Protein AF-0000000084345925 (afdb_homodimer)

Organism: NCBI:txid1533

Solvent-accessible surface area (backbone atoms only — not comparable to full-atom values): 47595 Å² total; per-residue (Å²): 129,67,92,43,64,85,41,63,50,44,58,33,37,46,43,33,51,55,52,38,52,40,33,22,32,58,88,43,40,63,64,46,37,49,48,54,50,50,56,28,55,77,68,72,33,53,67,47,71,50,97,66,48,25,37,38,38,42,41,78,38,32,94,91,15,77,83,16,65,30,32,25,40,30,24,30,62,20,22,59,84,34,60,44,93,83,50,84,80,45,63,86,69,42,50,63,51,69,45,76,59,90,59,28,41,31,22,67,46,17,32,44,36,56,64,18,33,47,29,48,11,49,43,52,32,59,72,70,46,90,77,71,58,29,24,24,35,33,35,38,36,28,24,24,56,86,73,77,30,50,19,56,69,66,54,74,62,82,84,61,74,47,42,33,34,45,33,31,74,32,48,41,58,58,40,35,32,50,29,20,10,12,36,32,37,37,35,40,38,32,69,54,48,74,40,77,43,57,71,42,26,35,32,39,32,33,34,53,34,75,37,44,48,40,52,81,41,35,84,63,65,48,57,38,16,41,44,52,45,11,48,51,50,47,58,42,56,78,77,46,75,64,27,34,58,41,46,40,18,38,87,39,50,60,28,36,7,32,35,20,40,34,32,33,27,29,51,72,86,47,50,65,57,50,53,51,49,48,52,55,51,37,54,46,49,35,65,76,26,45,84,59,20,61,57,46,40,67,47,79,41,84,39,75,73,55,72,51,21,33,33,62,68,53,31,52,31,50,32,46,44,37,48,55,56,80,61,36,63,74,42,65,36,89,86,44,87,90,38,68,28,25,34,30,32,63,2,29,36,40,58,54,88,64,28,36,41,35,33,29,31,36,33,10,31,40,71,66,57,38,49,50,53,49,48,41,54,40,51,52,28,47,66,52,69,29,43,66,48,76,43,81,66,48,49,31,22,54,72,60,95,79,46,70,60,54,52,49,48,42,52,49,43,23,71,74,67,73,45,76,53,45,81,46,63,41,49,42,76,47,68,58,7,46,48,37,71,76,36,73,80,40,46,61,39,26,29,31,32,34,46,43,54,72,82,26,34,68,9,31,36,34,42,66,37,46,33,52,44,46,52,46,52,52,51,46,34,55,65,48,97,132,67,91,44,63,84,42,62,49,44,60,33,36,46,42,33,51,55,52,37,51,40,32,22,31,57,88,42,39,63,63,47,38,49,49,54,50,48,56,27,54,77,68,72,33,54,65,48,70,51,96,66,48,24,37,39,38,42,42,78,38,33,94,90,16,77,82,16,66,28,32,24,41,31,24,30,60,20,22,58,85,34,60,42,93,82,52,83,79,44,63,85,71,42,50,62,50,71,45,75,59,91,58,28,41,31,20,66,46,17,32,44,37,55,66,19,32,46,28,48,12,49,44,50,34,58,69,70,48,90,77,71,58,28,23,24,35,33,34,37,36,28,25,23,56,87,72,79,30,49,19,55,69,67,54,75,62,81,83,59,74,48,41,32,35,44,32,30,73,33,48,40,56,55,39,34,32,48,30,18,9,12,36,32,35,37,35,40,38,31,68,56,49,77,40,76,42,57,71,41,26,36,32,40,32,32,33,53,33,75,35,45,48,39,52,82,41,34,85,63,65,47,58,36,16,42,45,52,44,11,48,51,49,46,58,42,56,78,76,47,75,65,27,34,57,40,47,39,18,36,88,37,48,61,29,36,6,30,34,20,39,34,34,34,26,27,52,72,85,48,51,65,57,50,53,50,48,47,52,54,51,36,53,46,48,34,64,76,26,45,83,56,20,61,58,48,42,65,47,79,42,82,39,74,72,54,71,50,20,33,32,62,65,55,31,52,31,50,33,46,44,37,49,56,55,81,61,35,62,74,41,65,36,87,87,42,87,90,38,67,29,26,34,30,31,63,1,28,34,42,58,54,89,64,29,36,42,34,33,28,30,35,33,10,30,41,71,66,59,38,50,51,52,50,49,44,54,40,51,52,27,46,65,53,69,28,44,67,46,78,43,81,66,47,48,32,22,55,71,60,95,78,45,69,62,56,54,49,49,42,52,50,41,23,70,75,67,73,46,75,53,44,81,46,63,41,50,41,74,48,68,58,6,46,48,37,70,75,37,72,81,39,46,61,39,26,30,30,33,35,46,43,55,71,81,28,35,69,10,31,37,32,40,65,38,46,31,50,45,47,53,46,51,51,51,46,34,55,65,48,98

pLDDT: mean 96.61, std 3.12, range [60.91, 98.88]

Nearest PDB structures (foldseek):
  3mru-assembly2_B  TM=9.429E-01  e=5.116E-59  Vibrio alginolyticus
  2qyv-assembly1_B  TM=8.633E-01  e=3.329E-58  Histophilus somni 129PT
  3gb0-assembly1_A-2  TM=7.345E-01  e=1.749E-26  Bacillus cereus ATCC 10987
  4ewt-assembly1_D  TM=5.404E-01  e=4.178E-14  Staphylococcus aureus subsp. aureus COL
  4mmo-assembly1_B  TM=5.677E-01  e=1.294E-11  Saccharolobus solfataricus P2

Radius of gyration: 33.14 Å; Cα contacts (8 Å, |Δi|>4): 2426; chains: 2; bounding box: 76×97×84 Å

Foldseek 3Di:
DQQCCPFPPNQLVVQLLVLLQAQAAFVQNQRVLVVVVVLQVVVVWDWDQDPQSKIKTKDAFDPPQNPFFEEEQEAASHAFWAFAPPDPDDSNHGRFDWDDDVQWIATFRIFSVVQPSSSVSLVSSVRPDPPFGFHIYMYIYFGRQVPQSVRLLPDDCVVPRGQAYEAARDAAFLEKAQKEKWKWKKKWKAWFDKDFADAFKKKKKKAQWPKDFCFACLVVVTDARLLLVLVLLVLVVVPFDKFWAWKKWADDQRIRTRMIMTMIHGHPVCLVVSVVSQVVSQVVVCVVCVPRGNRIHMDMDTDDGDGMTTDPLSRVLSSCLSNPQAAGQPDADPVAPPHRAWGKHQHIWGDDNTIIMTIMMIIGRDPVVSVVSVVSNQVSSVVSRIGMDIDSTFFISHRDPDAPLVVLLQVLLCVLPVDGGHYDHGRHDDSNRSVCVNVVSHRYMYHHFNWPPGSHSGIMGRSVRSNSVSVSVSSSSVVRD/DQQCCPFPPNQLVVQLLVLLQDQAAFVQNQRVLVVVVVLQVVVVWDWDQDPQSKIKTKDAFDPPQNPFFEEEQEAASHAFWAFAPPDPDDSNHGRFDWDDDVQWIATFRIFSVVQPSSSVSLVSSVRVDPPFGFHIYMYIYFGRQVPQSVRLLPDDCVVPRGQAYEAARDAAFLEKAQKEKWKWKKKWKFWFDKDFADAFKKKKKKAQWPKDFCFACLVVVTDARLLLVLVLLVLVVVPFDKFWAWKKWADDQRIRTRMIMTMIHGHPVCLVVSVVSQVVSQVVCCVVCVPRGNRIHMDMDTDDGDGMTTDPLLRVLSSCCSNPQDAGQDDADPVAPPHRAWGKHQHIWGDDNTIIMTIMMIIGLDPVVSVVSVVSNQVSSVVSRIHMDIDSTFFISHRDPDAPLVVLLQVLLCVLPVDGGHYDHGRHDDSNRSVCVNVVSHRYMYHHFNWPPGSHSGIMGRSVRSNSVSVSVSSSSVVRD

InterPro domains:
  IPR001160 Peptidase M20C, Xaa-His dipeptidase [PIRSF016599] (4-481)
  IPR001160 Peptidase M20C, Xaa-His dipeptidase [PR00934] (80-99)
  IPR001160 Peptidase M20C, Xaa-His dipeptidase [PR00934] (101-119)
  IPR001160 Peptidase M20C, Xaa-His dipeptidase [PR00934] (135-152)
  IPR001160 Peptidase M20C, Xaa-His dipeptidase [PR00934] (159-177)
  IPR001160 Peptidase M20C, Xaa-His dipeptidase [PR00934] (204-221)
  IPR001160 Peptidase M20C, Xaa-His dipeptidase [PR00934] (249-268)
  IPR001160 Peptidase M20C, Xaa-His dipeptidase [PR00934] (361-379)
  IPR001160 Peptidase M20C, Xaa-His dipeptidase [PR00934] (426-442)
  IPR001160 Peptidase M20C, Xaa-His dipeptidase [PR00934] (448-470)
  IPR001160 Peptidase M20C, Xaa-His dipeptidase [PTHR43501] (3-481)
  IPR001160 Peptidase M20C, Xaa-His dipeptidase [TIGR01893] (7-481)
  IPR001160 Peptidase M20C, Xaa-His dipeptidase [cd03890] (9-480)
  IPR002933 Peptidase M20 [PF01546] (73-478)
  IPR011650 Peptidase M20, dimerisation domain [PF07687] (207-290)

Structure (mmCIF, N/CA/C/O backbone):
data_AF-0000000084345925-model_v1
#
loop_
_entity.id
_entity.type
_entity.pdbx_description
1 polymer 'Cytosol non-specific dipeptidase'
#
loop_
_atom_site.group_PDB
_atom_site.id
_atom_site.type_symbol
_atom_site.label_atom_id
_atom_site.label_alt_id
_atom_site.label_comp_id
_atom_site.label_asym_id
_atom_site.label_entity_id
_atom_site.label_seq_id
_atom_site.pdbx_PDB_ins_code
_atom_site.Cartn_x
_atom_site.Cartn_y
_atom_site.Cartn_z
_atom_site.occupancy
_atom_site.B_iso_or_equiv
_atom_site.auth_seq_id
_atom_site.auth_comp_id
_atom_site.auth_asym_id
_atom_site.auth_atom_id
_atom_site.pdbx_PDB_model_num
ATOM 1 N N . MET A 1 1 ? -6.164 -53.844 9.75 1 61.5 1 MET A N 1
ATOM 2 C CA . MET A 1 1 ? -7.133 -52.781 9.656 1 61.5 1 MET A CA 1
ATOM 3 C C . MET A 1 1 ? -6.43 -51.406 9.617 1 61.5 1 MET A C 1
ATOM 5 O O . MET A 1 1 ? -5.461 -51.188 10.344 1 61.5 1 MET A O 1
ATOM 9 N N . GLY A 1 2 ? -6.809 -50.625 8.508 1 79.38 2 GLY A N 1
ATOM 10 C CA . GLY A 1 2 ? -6.152 -49.312 8.398 1 79.38 2 GLY A CA 1
ATOM 11 C C . GLY A 1 2 ? -6.336 -48.469 9.625 1 79.38 2 GLY A C 1
ATOM 12 O O . GLY A 1 2 ? -7.27 -48.656 10.398 1 79.38 2 GLY A O 1
ATOM 13 N N . VAL A 1 3 ? -5.5 -47.688 10.039 1 90.81 3 VAL A N 1
ATOM 14 C CA . VAL A 1 3 ? -5.508 -46.781 11.188 1 90.81 3 VAL A CA 1
ATOM 15 C C . VAL A 1 3 ? -6.734 -45.875 11.125 1 90.81 3 VAL A C 1
ATOM 17 O O . VAL A 1 3 ? -7.332 -45.562 12.156 1 90.81 3 VAL A O 1
ATOM 20 N N . LEU A 1 4 ? -7.254 -45.656 9.867 1 95.69 4 LEU A N 1
ATOM 21 C CA . LEU A 1 4 ? -8.289 -44.656 9.703 1 95.69 4 LEU A CA 1
ATOM 22 C C . LEU A 1 4 ? -9.641 -45.281 9.422 1 95.69 4 LEU A C 1
ATOM 24 O O . LEU A 1 4 ? -10.602 -44.594 9.07 1 95.69 4 LEU A O 1
ATOM 28 N N . ASN A 1 5 ? -9.773 -46.594 9.539 1 91.44 5 ASN A N 1
ATOM 29 C CA . ASN A 1 5 ? -10.922 -47.375 9.086 1 91.44 5 ASN A CA 1
ATOM 30 C C . ASN A 1 5 ? -12.195 -46.969 9.82 1 91.44 5 ASN A C 1
ATOM 32 O O . ASN A 1 5 ? -13.305 -47.156 9.312 1 91.44 5 ASN A O 1
ATOM 36 N N . ASN A 1 6 ? -12.109 -46.312 10.984 1 91.06 6 ASN A N 1
ATOM 37 C CA . ASN A 1 6 ? -13.297 -46 11.773 1 91.06 6 ASN A CA 1
ATOM 38 C C . ASN A 1 6 ? -13.695 -44.531 11.617 1 91.06 6 ASN A C 1
ATOM 40 O O . ASN A 1 6 ? -14.672 -44.094 12.227 1 91.06 6 ASN A O 1
ATOM 44 N N . LEU A 1 7 ? -13.008 -43.875 10.805 1 95.56 7 LEU A N 1
ATOM 45 C CA . LEU A 1 7 ? -13.32 -42.469 10.633 1 95.56 7 LEU A CA 1
ATOM 46 C C . LEU A 1 7 ? -14.367 -42.25 9.539 1 95.56 7 LEU A C 1
ATOM 48 O O . LEU A 1 7 ? -14.531 -43.125 8.672 1 95.56 7 LEU A O 1
ATOM 52 N N . GLU A 1 8 ? -15.102 -41.219 9.688 1 95 8 GLU A N 1
ATOM 53 C CA . GLU A 1 8 ? -16.078 -40.844 8.68 1 95 8 GLU A CA 1
ATOM 54 C C . GLU A 1 8 ? -15.617 -39.562 7.934 1 95 8 GLU A C 1
ATOM 56 O O . GLU A 1 8 ? -15.055 -38.656 8.539 1 95 8 GLU A O 1
ATOM 61 N N . PRO A 1 9 ? -15.844 -39.531 6.664 1 96.88 9 PRO A N 1
ATOM 62 C CA . PRO A 1 9 ? -16.469 -40.531 5.809 1 96.88 9 PRO A CA 1
ATOM 63 C C . PRO A 1 9 ? -15.547 -41.719 5.539 1 96.88 9 PRO A C 1
ATOM 65 O O . PRO A 1 9 ? -14.414 -41.531 5.098 1 96.88 9 PRO A O 1
ATOM 68 N N . LYS A 1 10 ? -16.062 -42.844 5.559 1 96.56 10 LYS A N 1
ATOM 69 C CA . LYS A 1 10 ? -15.266 -44.062 5.535 1 96.56 10 LYS A CA 1
ATOM 70 C C . LYS A 1 10 ? -14.492 -44.188 4.223 1 96.56 10 LYS A C 1
ATOM 72 O O . LYS A 1 10 ? -13.289 -44.438 4.227 1 96.56 10 LYS A O 1
ATOM 77 N N . THR A 1 11 ? -15.203 -43.938 3.174 1 96.94 11 THR A N 1
ATOM 78 C CA . THR A 1 11 ? -14.594 -44.156 1.863 1 96.94 11 THR A CA 1
ATOM 79 C C . THR A 1 11 ? -13.461 -43.156 1.638 1 96.94 11 THR A C 1
ATOM 81 O O . THR A 1 11 ? -12.422 -43.5 1.068 1 96.94 11 THR A O 1
ATOM 84 N N . VAL A 1 12 ? -13.625 -41.875 2.111 1 98.31 12 VAL A N 1
ATOM 85 C CA . VAL A 1 12 ? -12.602 -40.844 1.946 1 98.31 12 VAL A CA 1
ATOM 86 C C . VAL A 1 12 ? -11.352 -41.25 2.729 1 98.31 12 VAL A C 1
ATOM 88 O O . VAL A 1 12 ? -10.242 -41.219 2.188 1 98.31 12 VAL A O 1
ATOM 91 N N . PHE A 1 13 ? -11.516 -41.625 3.939 1 98.25 13 PHE A N 1
ATOM 92 C CA . PHE A 1 13 ? -10.375 -41.969 4.785 1 98.25 13 PHE A CA 1
ATOM 93 C C . PHE A 1 13 ? -9.727 -43.281 4.34 1 98.25 13 PHE A C 1
ATOM 95 O O . PHE A 1 13 ? -8.523 -43.438 4.496 1 98.25 13 PHE A O 1
ATOM 102 N N . HIS A 1 14 ? -10.555 -44.156 3.775 1 97.75 14 HIS A N 1
ATOM 103 C CA . HIS A 1 14 ? -9.992 -45.375 3.188 1 97.75 14 HIS A CA 1
ATOM 104 C C . HIS A 1 14 ? -8.977 -45.031 2.096 1 97.75 14 HIS A C 1
ATOM 106 O O . HIS A 1 14 ? -7.836 -45.5 2.139 1 97.75 14 HIS A O 1
ATOM 112 N N . PHE A 1 15 ? -9.391 -44.25 1.191 1 98.31 15 PHE A N 1
ATOM 113 C CA . PHE A 1 15 ? -8.516 -43.906 0.079 1 98.31 15 PHE A CA 1
ATOM 114 C C . PHE A 1 15 ? -7.348 -43.062 0.553 1 98.31 15 PHE A C 1
ATOM 116 O O . PHE A 1 15 ? -6.227 -43.188 0.058 1 98.31 15 PHE A O 1
ATOM 123 N N . PHE A 1 16 ? -7.582 -42.125 1.513 1 98.5 16 PHE A N 1
ATOM 124 C CA . PHE A 1 16 ? -6.496 -41.312 2.043 1 98.5 16 PHE A CA 1
ATOM 125 C C . PHE A 1 16 ? -5.395 -42.188 2.633 1 98.5 16 PHE A C 1
ATOM 127 O O . PHE A 1 16 ? -4.211 -41.969 2.371 1 98.5 16 PHE A O 1
ATOM 134 N N . GLU A 1 17 ? -5.852 -43.094 3.346 1 98 17 GLU A N 1
ATOM 135 C CA . GLU A 1 17 ? -4.879 -44 3.961 1 98 17 GLU A CA 1
ATOM 136 C C . GLU A 1 17 ? -4.133 -44.812 2.906 1 98 17 GLU A C 1
ATOM 138 O O . GLU A 1 17 ? -2.934 -45.062 3.041 1 98 17 GLU A O 1
ATOM 143 N N . GLU A 1 18 ? -4.82 -45.281 1.913 1 97.75 18 GLU A N 1
ATOM 144 C CA . GLU A 1 18 ? -4.156 -45.969 0.822 1 97.75 18 GLU A CA 1
ATOM 145 C C . GLU A 1 18 ? -3.045 -45.125 0.212 1 97.75 18 GLU A C 1
ATOM 147 O O . GLU A 1 18 ? -1.948 -45.625 -0.052 1 97.75 18 GLU A O 1
ATOM 152 N N . LEU A 1 19 ? -3.346 -43.875 0.006 1 98.19 19 LEU A N 1
ATOM 153 C CA . LEU A 1 19 ? -2.377 -42.969 -0.589 1 98.19 19 LEU A CA 1
ATOM 154 C C . LEU A 1 19 ? -1.164 -42.781 0.319 1 98.19 19 LEU A C 1
ATOM 156 O O . LEU A 1 19 ? -0.033 -42.688 -0.161 1 98.19 19 LEU A O 1
ATOM 160 N N . THR A 1 20 ? -1.35 -42.75 1.66 1 97.69 20 THR A N 1
ATOM 161 C CA . THR A 1 20 ? -0.263 -42.531 2.609 1 97.69 20 THR A CA 1
ATOM 162 C C . THR A 1 20 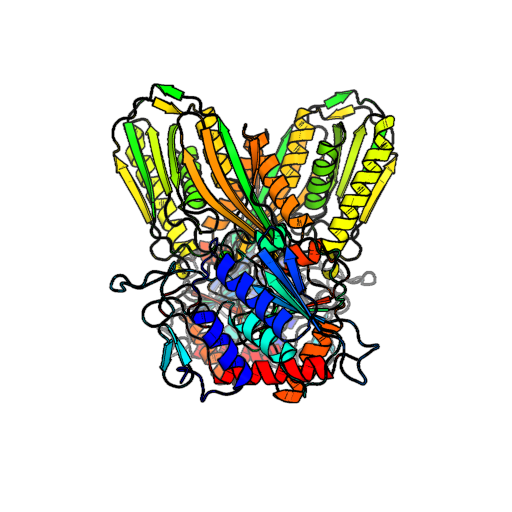? 0.667 -43.75 2.656 1 97.69 20 THR A C 1
ATOM 164 O O . THR A 1 20 ? 1.792 -43.656 3.15 1 97.69 20 THR A O 1
ATOM 167 N N . ASN A 1 21 ? 0.167 -44.812 2.115 1 97.44 21 ASN A N 1
ATOM 168 C CA . ASN A 1 21 ? 0.97 -46.031 2.098 1 97.44 21 ASN A CA 1
ATOM 169 C C . ASN A 1 21 ? 1.922 -46.062 0.905 1 97.44 21 ASN A C 1
ATOM 171 O O . ASN A 1 21 ? 2.793 -46.938 0.819 1 97.44 21 ASN A O 1
ATOM 175 N N . ILE A 1 22 ? 1.788 -45.156 0.057 1 98.06 22 ILE A N 1
ATOM 176 C CA . ILE A 1 22 ? 2.58 -45.125 -1.167 1 98.06 22 ILE A CA 1
ATOM 177 C C . ILE A 1 22 ? 3.562 -43.938 -1.098 1 98.06 22 ILE A C 1
ATOM 179 O O . ILE A 1 22 ? 3.154 -42.781 -0.968 1 98.06 22 ILE A O 1
ATOM 183 N N . PRO A 1 23 ? 4.887 -44.219 -1.155 1 97.5 23 PRO A N 1
ATOM 184 C CA . PRO A 1 23 ? 5.836 -43.094 -1.248 1 97.5 23 PRO A CA 1
ATOM 185 C C . PRO A 1 23 ? 5.566 -42.188 -2.449 1 97.5 23 PRO A C 1
ATOM 187 O O . PRO A 1 23 ? 5.43 -42.688 -3.574 1 97.5 23 PRO A O 1
ATOM 190 N N . HIS A 1 24 ? 5.438 -40.875 -2.244 1 97.38 24 HIS A N 1
ATOM 191 C CA . HIS A 1 24 ? 4.992 -40.031 -3.355 1 97.38 24 HIS A CA 1
ATOM 192 C C . HIS A 1 24 ? 5.469 -38.594 -3.193 1 97.38 24 HIS A C 1
ATOM 194 O O . HIS A 1 24 ? 4.727 -37.656 -3.475 1 97.38 24 HIS A O 1
ATOM 200 N N . GLY A 1 25 ? 6.676 -38.375 -2.713 1 96.56 25 GLY A N 1
ATOM 201 C CA . GLY A 1 25 ? 7.246 -37.031 -2.695 1 96.56 25 GLY A CA 1
ATOM 202 C C . GLY A 1 25 ? 7.367 -36.438 -4.074 1 96.56 25 GLY A C 1
ATOM 203 O O . GLY A 1 25 ? 7.336 -37.156 -5.082 1 96.56 25 GLY A O 1
ATOM 204 N N . SER A 1 26 ? 7.453 -35.125 -4.141 1 94.94 26 SER A N 1
ATOM 205 C CA . SER A 1 26 ? 7.629 -34.438 -5.422 1 94.94 26 SER A CA 1
ATOM 206 C C . SER A 1 26 ? 8.805 -35.031 -6.203 1 94.94 26 SER A C 1
ATOM 208 O O . SER A 1 26 ? 9.898 -35.188 -5.66 1 94.94 26 SER A O 1
ATOM 210 N N . GLY A 1 27 ? 8.539 -35.344 -7.43 1 94.81 27 GLY A N 1
ATOM 211 C CA . GLY A 1 27 ? 9.555 -35.938 -8.273 1 94.81 27 GLY A CA 1
ATOM 212 C C . GLY A 1 27 ? 9.547 -37.469 -8.227 1 94.81 27 GLY A C 1
ATOM 213 O O . GLY A 1 27 ? 10.18 -38.125 -9.047 1 94.81 27 GLY A O 1
ATOM 214 N N . ASN A 1 28 ? 8.875 -38.031 -7.246 1 96.94 28 ASN A N 1
ATOM 215 C CA . ASN A 1 28 ? 8.75 -39.469 -7.078 1 96.94 28 ASN A CA 1
ATOM 216 C C . ASN A 1 28 ? 7.285 -39.906 -7.078 1 96.94 28 ASN A C 1
ATOM 218 O O . ASN A 1 28 ? 6.832 -40.562 -6.141 1 96.94 28 ASN A O 1
ATOM 222 N N . GLU A 1 29 ? 6.547 -39.562 -8.148 1 98 29 GLU A N 1
ATOM 223 C CA . GLU A 1 29 ? 5.102 -39.75 -8.102 1 98 29 GLU A CA 1
ATOM 224 C C . GLU A 1 29 ? 4.672 -40.938 -8.977 1 98 29 GLU A C 1
ATOM 226 O O . GLU A 1 29 ? 3.477 -41.188 -9.148 1 98 29 GLU A O 1
ATOM 231 N N . LYS A 1 30 ? 5.621 -41.688 -9.523 1 98.06 30 LYS A N 1
ATOM 232 C CA . LYS A 1 30 ? 5.258 -42.75 -10.445 1 98.06 30 LYS A CA 1
ATOM 233 C C . LYS A 1 30 ? 4.371 -43.781 -9.773 1 98.06 30 LYS A C 1
ATOM 235 O O . LYS A 1 30 ? 3.348 -44.188 -10.32 1 98.06 30 LYS A O 1
ATOM 240 N N . ALA A 1 31 ? 4.742 -44.219 -8.594 1 98.19 31 ALA A N 1
ATOM 241 C CA . ALA A 1 31 ? 4.004 -45.281 -7.91 1 98.19 31 ALA A CA 1
ATOM 242 C C . ALA A 1 31 ? 2.572 -44.844 -7.613 1 98.19 31 ALA A C 1
ATOM 244 O O . ALA A 1 31 ? 1.626 -45.625 -7.809 1 98.19 31 ALA A O 1
ATOM 245 N N . ILE A 1 32 ? 2.412 -43.656 -7.129 1 98.5 32 ILE A N 1
ATOM 246 C CA . 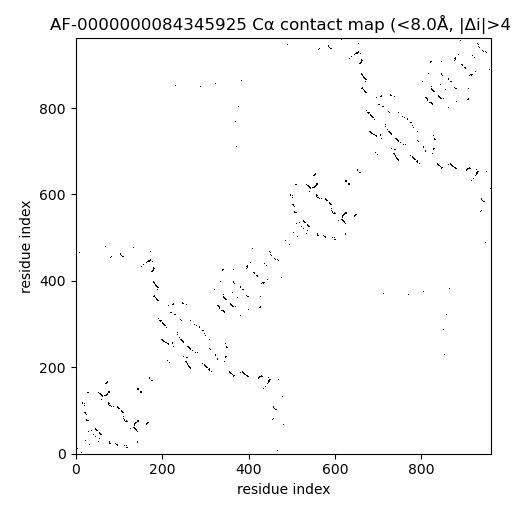ILE A 1 32 ? 1.075 -43.188 -6.789 1 98.5 32 ILE A CA 1
ATOM 247 C C . ILE A 1 32 ? 0.287 -42.906 -8.062 1 98.5 32 ILE A C 1
ATOM 249 O O . ILE A 1 32 ? -0.928 -43.125 -8.109 1 98.5 32 ILE A O 1
ATOM 253 N N . SER A 1 33 ? 0.914 -42.344 -9.047 1 98.75 33 SER A N 1
ATOM 254 C CA . SER A 1 33 ? 0.281 -42.156 -10.352 1 98.75 33 SER A CA 1
ATOM 255 C C . SER A 1 33 ? -0.242 -43.469 -10.906 1 98.75 33 SER A C 1
ATOM 257 O O . SER A 1 33 ? -1.372 -43.562 -11.398 1 98.75 33 SER A O 1
ATOM 259 N N . ASP A 1 34 ? 0.579 -44.5 -10.844 1 98.75 34 ASP A N 1
ATOM 260 C CA . ASP A 1 34 ? 0.176 -45.844 -11.289 1 98.75 34 ASP A CA 1
ATOM 261 C C . ASP A 1 34 ? -0.993 -46.375 -10.461 1 98.75 34 ASP A C 1
ATOM 263 O O . ASP A 1 34 ? -1.884 -47.031 -10.992 1 98.75 34 ASP A O 1
ATOM 267 N N . TYR A 1 35 ? -0.914 -46.125 -9.203 1 98.69 35 TYR A N 1
ATOM 268 C CA . TYR A 1 35 ? -2.016 -46.531 -8.336 1 98.69 35 TYR A CA 1
ATOM 269 C C . TYR A 1 35 ? -3.334 -45.938 -8.828 1 98.69 35 TYR A C 1
ATOM 271 O O . TYR A 1 35 ? -4.352 -46.625 -8.883 1 98.69 35 TYR A O 1
ATOM 279 N N . LEU A 1 36 ? -3.354 -44.688 -9.18 1 98.88 36 LEU A N 1
ATOM 280 C CA . LEU A 1 36 ? -4.559 -44 -9.656 1 98.88 36 LEU A CA 1
ATOM 281 C C . LEU A 1 36 ? -5.039 -44.625 -10.969 1 98.88 36 LEU A C 1
ATOM 283 O O . LEU A 1 36 ? -6.242 -44.781 -11.172 1 98.88 36 LEU A O 1
ATOM 287 N N . VAL A 1 37 ? -4.109 -44.906 -11.859 1 98.81 37 VAL A N 1
ATOM 288 C CA . VAL A 1 37 ? -4.445 -45.531 -13.133 1 98.81 37 VAL A CA 1
ATOM 289 C C . VAL A 1 37 ? -5.109 -46.875 -12.875 1 98.81 37 VAL A C 1
ATOM 291 O O . VAL A 1 37 ? -6.137 -47.188 -13.484 1 98.81 37 VAL A O 1
ATOM 294 N N . ASN A 1 38 ? -4.52 -47.656 -12.008 1 98.75 38 ASN A N 1
ATOM 295 C CA . ASN A 1 38 ? -5.059 -48.969 -11.695 1 98.75 38 ASN A CA 1
ATOM 296 C C . ASN A 1 38 ? -6.438 -48.875 -11.047 1 98.75 38 ASN A C 1
ATOM 298 O O . ASN A 1 38 ? -7.309 -49.688 -11.305 1 98.75 38 ASN A O 1
ATOM 302 N N . PHE A 1 39 ? -6.566 -47.969 -10.172 1 98.5 39 PHE A N 1
ATOM 303 C CA . PHE A 1 39 ? -7.871 -47.688 -9.578 1 98.5 39 PHE A CA 1
ATOM 304 C C . PHE A 1 39 ? -8.938 -47.562 -10.656 1 98.5 39 PHE A C 1
ATOM 306 O O . PHE A 1 39 ? -10.008 -48.156 -10.562 1 98.5 39 PHE A O 1
ATOM 313 N N . ALA A 1 40 ? -8.672 -46.688 -11.641 1 98.69 40 ALA A N 1
ATOM 314 C CA . ALA A 1 40 ? -9.625 -46.406 -12.719 1 98.69 40 ALA A CA 1
ATOM 315 C C . ALA A 1 40 ? -9.898 -47.688 -13.531 1 98.69 40 ALA A C 1
ATOM 317 O O . ALA A 1 40 ? -11.055 -48 -13.797 1 98.69 40 ALA A O 1
ATOM 318 N N . LYS A 1 41 ? -8.875 -48.375 -13.875 1 98.44 41 LYS A N 1
ATOM 319 C CA . LYS A 1 41 ? -9 -49.594 -14.703 1 98.44 41 LYS A CA 1
ATOM 320 C C . LYS A 1 41 ? -9.828 -50.656 -14 1 98.44 41 LYS A C 1
ATOM 322 O O . LYS A 1 41 ? -10.695 -51.281 -14.609 1 98.44 41 LYS A O 1
ATOM 327 N N . GLU A 1 42 ? -9.578 -50.812 -12.773 1 98.25 42 GLU A N 1
ATOM 328 C CA . GLU A 1 42 ? -10.297 -51.812 -11.977 1 98.25 42 GLU A CA 1
ATOM 329 C C . GLU A 1 42 ? -11.789 -51.531 -11.922 1 98.25 42 GLU A C 1
ATOM 331 O O . GLU A 1 42 ? -12.609 -52.438 -11.727 1 98.25 42 GLU A O 1
ATOM 336 N N . ARG A 1 43 ? -12.117 -50.375 -12.148 1 97.56 43 ARG A N 1
ATOM 337 C CA . ARG A 1 43 ? -13.508 -49.938 -12.008 1 97.56 43 ARG A CA 1
ATOM 338 C C . ARG A 1 43 ? -14.117 -49.625 -13.367 1 97.56 43 ARG A C 1
ATOM 340 O O . ARG A 1 43 ? -15.25 -49.156 -13.445 1 97.56 43 ARG A O 1
ATOM 347 N N . GLY A 1 44 ? -13.367 -49.812 -14.414 1 97.62 44 GLY A N 1
ATOM 348 C CA . GLY A 1 44 ? -13.844 -49.625 -15.773 1 97.62 44 GLY A CA 1
ATOM 349 C C . GLY A 1 44 ? -14 -48.156 -16.141 1 97.62 44 GLY A C 1
ATOM 350 O O . GLY A 1 44 ? -14.844 -47.781 -16.953 1 97.62 44 GLY A O 1
ATOM 351 N N . LEU A 1 45 ? -13.336 -47.312 -15.492 1 98.31 45 LEU A N 1
ATOM 352 C CA . LEU A 1 45 ? -13.398 -45.875 -15.781 1 98.31 45 LEU A CA 1
ATOM 353 C C . LEU A 1 45 ? -12.32 -45.5 -16.797 1 98.31 45 LEU A C 1
ATOM 355 O O . LEU A 1 45 ? -11.242 -46.062 -16.812 1 98.31 45 LEU A O 1
ATOM 359 N N . GLU A 1 46 ? -12.656 -44.5 -17.641 1 98.19 46 GLU A N 1
ATOM 360 C CA . GLU A 1 46 ? -11.664 -43.938 -18.547 1 98.19 46 GLU A CA 1
ATOM 361 C C . GLU A 1 46 ? -10.539 -43.25 -17.797 1 98.19 46 GLU A C 1
ATOM 363 O O . GLU A 1 46 ? -10.789 -42.531 -16.828 1 98.19 46 GLU A O 1
ATOM 368 N N . VAL A 1 47 ? -9.297 -43.469 -18.234 1 98.56 47 VAL A N 1
ATOM 369 C CA . VAL A 1 47 ? -8.164 -42.906 -17.531 1 98.56 47 VAL A CA 1
ATOM 370 C C . VAL A 1 47 ? -7.074 -42.5 -18.531 1 98.56 47 VAL A C 1
ATOM 372 O O . VAL A 1 47 ? -6.867 -43.188 -19.531 1 98.56 47 VAL A O 1
ATOM 375 N N . ILE A 1 48 ? -6.477 -41.344 -18.312 1 98.44 48 ILE A N 1
ATOM 376 C CA . ILE A 1 48 ? -5.316 -40.875 -19.062 1 98.44 48 ILE A CA 1
ATOM 377 C C . ILE A 1 48 ? -4.176 -40.562 -18.094 1 98.44 48 ILE A C 1
ATOM 379 O O . ILE A 1 48 ? -4.375 -39.906 -17.062 1 98.44 48 ILE A O 1
ATOM 383 N N . GLN A 1 49 ? -3.045 -41.156 -18.266 1 98.44 49 GLN A N 1
ATOM 384 C CA . GLN A 1 49 ? -1.789 -40.812 -17.625 1 98.44 49 GLN A CA 1
ATOM 385 C C . GLN A 1 49 ? -0.817 -40.156 -18.609 1 98.44 49 GLN A C 1
ATOM 387 O O . GLN A 1 49 ? -0.417 -40.781 -19.594 1 98.44 49 GLN A O 1
ATOM 392 N N . ASP A 1 50 ? -0.466 -38.969 -18.359 1 97.81 50 ASP A N 1
ATOM 393 C CA . ASP A 1 50 ? 0.353 -38.281 -19.359 1 97.81 50 ASP A CA 1
ATOM 394 C C . ASP A 1 50 ? 1.84 -38.469 -19.047 1 97.81 50 ASP A C 1
ATOM 396 O O . ASP A 1 50 ? 2.217 -39.25 -18.172 1 97.81 50 ASP A O 1
ATOM 400 N N . LYS A 1 51 ? 2.746 -37.812 -19.828 1 97.06 51 LYS A N 1
ATOM 401 C CA . LYS A 1 51 ? 4.191 -37.969 -19.719 1 97.06 51 LYS A CA 1
ATOM 402 C C . LYS A 1 51 ? 4.715 -37.438 -18.406 1 97.06 51 LYS A C 1
ATOM 404 O O . LYS A 1 51 ? 5.723 -37.906 -17.875 1 97.06 51 LYS A O 1
ATOM 409 N N . ALA A 1 52 ? 4.039 -36.438 -17.875 1 97.75 52 ALA A N 1
ATOM 410 C CA . ALA A 1 52 ? 4.43 -35.844 -16.594 1 97.75 52 ALA A CA 1
ATOM 411 C C . ALA A 1 52 ? 3.805 -36.625 -15.43 1 97.75 52 ALA A C 1
ATOM 413 O O . ALA A 1 52 ? 3.922 -36.188 -14.281 1 97.75 52 ALA A O 1
ATOM 414 N N . LEU A 1 53 ? 3.146 -37.656 -15.695 1 98.38 53 LEU A N 1
ATOM 415 C CA . LEU A 1 53 ? 2.543 -38.594 -14.734 1 98.38 53 LEU A CA 1
ATOM 416 C C . LEU A 1 53 ? 1.27 -38 -14.141 1 98.38 53 LEU A C 1
ATOM 418 O O . LEU A 1 53 ? 0.787 -38.469 -13.102 1 98.38 53 LEU A O 1
ATOM 422 N N . ASN A 1 54 ? 0.75 -36.906 -14.703 1 98.62 54 ASN A N 1
ATOM 423 C CA . ASN A 1 54 ? -0.602 -36.469 -14.336 1 98.62 54 ASN A CA 1
ATOM 424 C C . ASN A 1 54 ? -1.625 -37.562 -14.672 1 98.62 54 ASN A C 1
ATOM 426 O O . ASN A 1 54 ? -1.446 -38.312 -15.625 1 98.62 54 ASN A O 1
ATOM 430 N N . VAL A 1 55 ? -2.699 -37.594 -13.938 1 98.81 55 VAL A N 1
ATOM 431 C CA . VAL A 1 55 ? -3.729 -38.594 -14.188 1 98.81 55 VAL A CA 1
ATOM 432 C C . VAL A 1 55 ? -5.094 -37.906 -14.289 1 98.81 55 VAL A C 1
ATOM 434 O O . VAL A 1 55 ? -5.438 -37.062 -13.469 1 98.81 55 VAL A O 1
ATOM 437 N N . ILE A 1 56 ? -5.824 -38.188 -15.312 1 98.69 56 ILE A N 1
ATOM 438 C CA . ILE A 1 56 ? -7.215 -37.812 -15.492 1 98.69 56 ILE A CA 1
ATOM 439 C C . ILE A 1 56 ? -8.109 -39.031 -15.484 1 98.69 56 ILE A C 1
ATOM 441 O O . ILE A 1 56 ? -7.898 -39.969 -16.266 1 98.69 56 ILE A O 1
ATOM 445 N N . ILE A 1 57 ? -9.055 -39.125 -14.617 1 98.81 57 ILE A N 1
ATOM 446 C CA . ILE A 1 57 ? -10.031 -40.188 -14.562 1 98.81 57 ILE A CA 1
ATOM 447 C C . ILE A 1 57 ? -11.43 -39.625 -14.805 1 98.81 57 ILE A C 1
ATOM 449 O O . ILE A 1 57 ? -11.82 -38.625 -14.203 1 98.81 57 ILE A O 1
ATOM 453 N N . ARG A 1 58 ? -12.211 -40.281 -15.641 1 98.38 58 ARG A N 1
ATOM 454 C CA . ARG A 1 58 ? -13.531 -39.781 -16 1 98.38 58 ARG A CA 1
ATOM 455 C C . ARG A 1 58 ? -14.617 -40.75 -15.562 1 98.38 58 ARG A C 1
ATOM 457 O O . ARG A 1 58 ? -14.461 -41.969 -15.664 1 98.38 58 ARG A O 1
ATOM 464 N N . LYS A 1 59 ? -15.578 -40.156 -14.992 1 98.25 59 LYS A N 1
ATOM 465 C CA . LYS A 1 59 ? -16.797 -40.875 -14.641 1 98.25 59 LYS A CA 1
ATOM 466 C C . LYS A 1 59 ? -18.031 -40.219 -15.242 1 98.25 59 LYS A C 1
ATOM 468 O O . LYS A 1 59 ? -18.25 -39.031 -15.047 1 98.25 59 LYS A O 1
ATOM 473 N N . PRO A 1 60 ? -18.859 -41 -15.969 1 97.56 60 PRO A N 1
ATOM 474 C CA . PRO A 1 60 ? -20.062 -40.406 -16.562 1 97.56 60 PRO A CA 1
ATOM 475 C C . PRO A 1 60 ? -21.047 -39.875 -15.508 1 97.56 60 PRO A C 1
ATOM 477 O O . PRO A 1 60 ? -21 -40.312 -14.352 1 97.56 60 PRO A O 1
ATOM 480 N N . ALA A 1 61 ? -21.891 -39.031 -15.953 1 97.69 61 ALA A N 1
ATOM 481 C CA . ALA A 1 61 ? -22.938 -38.469 -15.086 1 97.69 61 ALA A CA 1
ATOM 482 C C . ALA A 1 61 ? -23.875 -39.562 -14.594 1 97.69 61 ALA A C 1
ATOM 484 O O . ALA A 1 61 ? -24.109 -40.531 -15.289 1 97.69 61 ALA A O 1
ATOM 485 N N . THR A 1 62 ? -24.344 -39.375 -13.414 1 97.38 62 THR A N 1
ATOM 486 C CA . THR A 1 62 ? -25.406 -40.25 -12.938 1 97.38 62 THR A CA 1
ATOM 487 C C . THR A 1 62 ? -26.734 -39.875 -13.57 1 97.38 62 THR A C 1
ATOM 489 O O . THR A 1 62 ? -26.844 -38.844 -14.227 1 97.38 62 THR A O 1
ATOM 492 N N . ALA A 1 63 ? -27.703 -40.75 -13.352 1 95.94 63 ALA A N 1
ATOM 493 C CA . ALA A 1 63 ? -29.016 -40.531 -13.961 1 95.94 63 ALA A CA 1
ATOM 494 C C . ALA A 1 63 ? -29.578 -39.156 -13.531 1 95.94 63 ALA A C 1
ATOM 496 O O . ALA A 1 63 ? -29.578 -38.844 -12.344 1 95.94 63 ALA A O 1
ATOM 497 N N . GLY A 1 64 ? -29.938 -38.406 -14.477 1 95.88 64 GLY A N 1
ATOM 498 C CA . GLY A 1 64 ? -30.547 -37.125 -14.195 1 95.88 64 GLY A CA 1
ATOM 499 C C . GLY A 1 64 ? -29.578 -35.969 -14.328 1 95.88 64 GLY A C 1
ATOM 500 O O . GLY A 1 64 ? -29.984 -34.812 -14.328 1 95.88 64 GLY A O 1
ATOM 501 N N . TYR A 1 65 ? -28.312 -36.281 -14.523 1 97.06 65 TYR A N 1
ATOM 502 C CA . TYR A 1 65 ? -27.281 -35.25 -14.57 1 97.06 65 TYR A CA 1
ATOM 503 C C . TYR A 1 65 ? -26.609 -35.188 -15.93 1 97.06 65 TYR A C 1
ATOM 505 O O . TYR A 1 65 ? -25.531 -34.594 -16.078 1 97.06 65 TYR A O 1
ATOM 513 N N . GLU A 1 66 ? -27.188 -35.781 -16.906 1 95 66 GLU A N 1
ATOM 514 C CA . GLU A 1 66 ? -26.578 -35.969 -18.219 1 95 66 GLU A CA 1
ATOM 515 C C . GLU A 1 66 ? -26.375 -34.625 -18.922 1 95 66 GLU A C 1
ATOM 517 O O . GLU A 1 66 ? -25.453 -34.469 -19.719 1 95 66 GLU A O 1
ATOM 522 N N . ASN A 1 67 ? -27.188 -33.625 -18.531 1 95.38 67 ASN A N 1
ATOM 523 C CA . ASN A 1 67 ? -27.094 -32.312 -19.188 1 95.38 67 ASN A CA 1
ATOM 524 C C . ASN A 1 67 ? -26.359 -31.297 -18.312 1 95.38 67 ASN A C 1
ATOM 526 O O . ASN A 1 67 ? -26.156 -30.156 -18.719 1 95.38 67 ASN A O 1
ATOM 530 N N . ALA A 1 68 ? -25.969 -31.703 -17.141 1 96.31 68 ALA A N 1
ATOM 531 C CA . ALA A 1 68 ? -25.203 -30.828 -16.266 1 96.31 68 ALA A CA 1
ATOM 532 C C . ALA A 1 68 ? -23.797 -30.609 -16.797 1 96.31 68 ALA A C 1
ATOM 534 O O . ALA A 1 68 ? -23.25 -31.469 -17.5 1 96.31 68 ALA A O 1
ATOM 535 N N . PRO A 1 69 ? -23.266 -29.438 -16.547 1 97.38 69 PRO A N 1
ATOM 536 C CA . PRO A 1 69 ? -21.875 -29.25 -16.969 1 97.38 69 PRO A CA 1
ATOM 537 C C . PRO A 1 69 ? -20.906 -30.219 -16.297 1 97.38 69 PRO A C 1
ATOM 539 O O . PRO A 1 69 ? -21.062 -30.531 -15.117 1 97.38 69 PRO A O 1
ATOM 542 N N . THR A 1 70 ? -19.922 -30.719 -17.062 1 98 70 THR A N 1
ATOM 543 C CA . THR A 1 70 ? -18.891 -31.594 -16.516 1 98 70 THR A CA 1
ATOM 544 C C . THR A 1 70 ? -18.047 -30.859 -15.469 1 98 70 THR A C 1
ATOM 546 O O . THR A 1 70 ? -17.719 -29.688 -15.641 1 98 70 THR A O 1
ATOM 549 N N . VAL A 1 71 ? -17.75 -31.547 -14.406 1 98.62 71 VAL A N 1
ATOM 550 C CA . VAL A 1 71 ? -17.016 -30.969 -13.281 1 98.62 71 VAL A CA 1
ATOM 551 C C . VAL A 1 71 ? -15.648 -31.625 -13.156 1 98.62 71 VAL A C 1
ATOM 553 O O . VAL A 1 71 ? -15.547 -32.844 -13.156 1 98.62 71 VAL A O 1
ATOM 556 N N . ILE A 1 72 ? -14.625 -30.812 -13.117 1 98.75 72 ILE A N 1
ATOM 557 C CA . ILE A 1 72 ? -13.289 -31.297 -12.805 1 98.75 72 ILE A CA 1
ATOM 558 C C . ILE A 1 72 ? -13.031 -31.172 -11.312 1 98.75 72 ILE A C 1
ATOM 560 O O . ILE A 1 72 ? -13.172 -30.078 -10.734 1 98.75 72 ILE A O 1
ATOM 564 N N . ILE A 1 73 ? -12.711 -32.219 -10.648 1 98.75 73 ILE A N 1
ATOM 565 C CA . ILE A 1 73 ? -12.172 -32.219 -9.297 1 98.75 73 ILE A CA 1
ATOM 566 C C . ILE A 1 73 ? -10.648 -32.312 -9.344 1 98.75 73 ILE A C 1
ATOM 568 O O . ILE A 1 73 ? -10.094 -33.25 -9.906 1 98.75 73 ILE A O 1
ATOM 572 N N . GLN A 1 74 ? -10.023 -31.328 -8.758 1 98.62 74 GLN A N 1
ATOM 573 C CA . GLN A 1 74 ? -8.578 -31.234 -8.969 1 98.62 74 GLN A CA 1
ATOM 574 C C . GLN A 1 74 ? -7.832 -31.219 -7.637 1 98.62 74 GLN A C 1
ATOM 576 O O . GLN A 1 74 ? -8.25 -30.547 -6.695 1 98.62 74 GLN A O 1
ATOM 581 N N . GLY A 1 75 ? -6.777 -31.938 -7.516 1 98.12 75 GLY A N 1
ATOM 582 C CA . GLY A 1 75 ? -5.77 -31.938 -6.465 1 98.12 75 GLY A CA 1
ATOM 583 C C . GLY A 1 75 ? -4.402 -32.375 -6.953 1 98.12 75 GLY A C 1
ATOM 584 O O . GLY A 1 75 ? -4.246 -32.781 -8.109 1 98.12 75 GLY A O 1
ATOM 585 N N . HIS A 1 76 ? -3.402 -32.25 -6.145 1 98.44 76 HIS A N 1
ATOM 586 C CA . HIS A 1 76 ? -2.082 -32.719 -6.539 1 98.44 76 HIS A CA 1
ATOM 587 C C . HIS A 1 76 ? -1.663 -33.938 -5.699 1 98.44 76 HIS A C 1
ATOM 589 O O . HIS A 1 76 ? -1.99 -34 -4.516 1 98.44 76 HIS A O 1
ATOM 595 N N . MET A 1 77 ? -0.949 -34.812 -6.367 1 98.56 77 MET A N 1
ATOM 596 C CA . MET A 1 77 ? -0.723 -36.125 -5.738 1 98.56 77 MET A CA 1
ATOM 597 C C . MET A 1 77 ? 0.611 -36.125 -5 1 98.56 77 MET A C 1
ATOM 599 O O . MET A 1 77 ? 0.875 -37.062 -4.211 1 98.56 77 MET A O 1
ATOM 603 N N . ASP A 1 78 ? 1.459 -35.094 -5.246 1 97.62 78 ASP A N 1
ATOM 604 C CA . ASP A 1 78 ? 2.754 -35.094 -4.574 1 97.62 78 ASP A CA 1
ATOM 605 C C . ASP A 1 78 ? 2.629 -34.531 -3.158 1 97.62 78 ASP A C 1
ATOM 607 O O . ASP A 1 78 ? 1.581 -34 -2.785 1 97.62 78 ASP A O 1
ATOM 611 N N . MET A 1 79 ? 3.633 -34.719 -2.34 1 96.5 79 MET A N 1
ATOM 612 C CA . MET A 1 79 ? 3.693 -34.188 -0.985 1 96.5 79 MET A CA 1
ATOM 613 C C . MET A 1 79 ? 5.09 -33.656 -0.674 1 96.5 79 MET A C 1
ATOM 615 O O . MET A 1 79 ? 6.062 -34.062 -1.32 1 96.5 79 MET A O 1
ATOM 619 N N . VAL A 1 80 ? 5.172 -32.688 0.185 1 94 80 VAL A N 1
ATOM 620 C CA . VAL A 1 80 ? 6.449 -32.281 0.755 1 94 80 VAL A CA 1
ATOM 621 C C . VAL A 1 80 ? 6.957 -33.344 1.716 1 94 80 VAL A C 1
ATOM 623 O O . VAL A 1 80 ? 6.18 -33.906 2.492 1 94 80 VAL A O 1
ATOM 626 N N . CYS A 1 81 ? 8.211 -33.719 1.624 1 94.94 81 CYS A N 1
ATOM 627 C CA . CYS A 1 81 ? 8.82 -34.719 2.469 1 94.94 81 CYS A CA 1
ATOM 628 C C . CYS A 1 81 ? 9.688 -34.094 3.553 1 94.94 81 CYS A C 1
ATOM 630 O O . CYS A 1 81 ? 10.844 -33.75 3.305 1 94.94 81 CYS A O 1
ATOM 632 N N . GLU A 1 82 ? 9.094 -33.906 4.695 1 93.12 82 GLU A N 1
ATOM 633 C CA . GLU A 1 82 ? 9.797 -33.375 5.855 1 93.12 82 GLU A CA 1
ATOM 634 C C . GLU A 1 82 ? 9.648 -34.312 7.059 1 93.12 82 GLU A C 1
ATOM 636 O O . GLU A 1 82 ? 8.586 -34.906 7.273 1 93.12 82 GLU A O 1
ATOM 641 N N . LYS A 1 83 ? 10.719 -34.562 7.82 1 94 83 LYS A N 1
ATOM 642 C CA . LYS A 1 83 ? 10.688 -35.438 9 1 94 83 LYS A CA 1
ATOM 643 C C . LYS A 1 83 ? 11.492 -34.812 10.141 1 94 83 LYS A C 1
ATOM 645 O O . LYS A 1 83 ? 12.297 -33.906 9.93 1 94 83 LYS A O 1
ATOM 650 N N . THR A 1 84 ? 11.125 -35.281 11.32 1 91.56 84 THR A N 1
ATOM 651 C CA . THR A 1 84 ? 11.898 -34.812 12.461 1 91.56 84 THR A CA 1
ATOM 652 C C . THR A 1 84 ? 13.32 -35.344 12.406 1 91.56 84 THR A C 1
ATOM 654 O O . THR A 1 84 ? 13.602 -36.312 11.68 1 91.56 84 THR A O 1
ATOM 657 N N . LYS A 1 85 ? 14.328 -34.875 13.18 1 90.94 85 LYS A N 1
ATOM 658 C CA . LYS A 1 85 ? 15.742 -35.219 13.211 1 90.94 85 LYS A CA 1
ATOM 659 C C . LYS A 1 85 ? 15.945 -36.656 13.703 1 90.94 85 LYS A C 1
ATOM 661 O O . LYS A 1 85 ? 16.875 -37.344 13.281 1 90.94 85 LYS A O 1
ATOM 666 N N . SER A 1 86 ? 15.016 -37 14.391 1 93.19 86 SER A N 1
ATOM 667 C CA . SER A 1 86 ? 15.156 -38.312 15.031 1 93.19 86 SER A CA 1
ATOM 668 C C . SER A 1 86 ? 14.469 -39.406 14.227 1 93.19 86 SER A C 1
ATOM 670 O O . SER A 1 86 ? 14.641 -40.594 14.508 1 93.19 86 SER A O 1
ATOM 672 N N . SER A 1 87 ? 13.758 -39.062 13.203 1 95 87 SER A N 1
ATOM 673 C CA . SER A 1 87 ? 13 -40.031 12.43 1 95 87 SER A CA 1
ATOM 674 C C . SER A 1 87 ? 13.898 -40.812 11.469 1 95 87 SER A C 1
ATOM 676 O O . SER A 1 87 ? 14.781 -40.219 10.836 1 95 87 SER A O 1
ATOM 678 N N . ASN A 1 88 ? 13.719 -42.062 11.32 1 95.25 88 ASN A N 1
ATOM 679 C CA . ASN A 1 88 ? 14.438 -42.906 10.359 1 95.25 88 ASN A CA 1
ATOM 680 C C . ASN A 1 88 ? 13.602 -43.188 9.125 1 95.25 88 ASN A C 1
ATOM 682 O O . ASN A 1 88 ? 13.93 -44.062 8.336 1 95.25 88 ASN A O 1
ATOM 686 N N . HIS A 1 89 ? 12.562 -42.469 8.953 1 96.69 89 HIS A N 1
ATOM 687 C CA . HIS A 1 89 ? 11.641 -42.688 7.848 1 96.69 89 HIS A CA 1
ATOM 688 C C . HIS A 1 89 ? 12.32 -42.438 6.508 1 96.69 89 HIS A C 1
ATOM 690 O O . HIS A 1 89 ? 13.008 -41.406 6.34 1 96.69 89 HIS A O 1
ATOM 696 N N . ASP A 1 90 ? 12.188 -43.344 5.57 1 97.25 90 ASP A N 1
ATOM 697 C CA . ASP A 1 90 ? 12.641 -43.156 4.195 1 97.25 90 ASP A CA 1
ATOM 698 C C . ASP A 1 90 ? 11.469 -42.875 3.262 1 97.25 90 ASP A C 1
ATOM 700 O O . ASP A 1 90 ? 10.75 -43.781 2.852 1 97.25 90 ASP A O 1
ATOM 704 N N . PHE A 1 91 ? 11.344 -41.688 2.746 1 96.88 91 PHE A N 1
ATOM 705 C CA . PHE A 1 91 ? 10.211 -41.219 1.949 1 96.88 91 PHE A CA 1
ATOM 706 C C . PHE A 1 91 ? 10.203 -41.906 0.588 1 96.88 91 PHE A C 1
ATOM 708 O O . PHE A 1 91 ? 9.203 -41.875 -0.133 1 96.88 91 PHE A O 1
ATOM 715 N N . MET A 1 92 ? 11.258 -42.594 0.228 1 95.81 92 MET A N 1
ATOM 716 C CA . MET A 1 92 ? 11.328 -43.25 -1.066 1 95.81 92 MET A CA 1
ATOM 717 C C . MET A 1 92 ? 10.773 -44.688 -0.973 1 95.81 92 MET A C 1
ATOM 719 O O . MET A 1 92 ? 10.461 -45.312 -1.993 1 95.81 92 MET A O 1
ATOM 723 N N . LYS A 1 93 ? 10.609 -45.156 0.247 1 95.81 93 LYS A N 1
ATOM 724 C CA . LYS A 1 93 ? 10.289 -46.562 0.365 1 95.81 93 LYS A CA 1
ATOM 725 C C . LYS A 1 93 ? 9.188 -46.812 1.401 1 95.81 93 LYS A C 1
ATOM 727 O O . LYS A 1 93 ? 8.297 -47.625 1.199 1 95.81 93 LYS A O 1
ATOM 732 N N . ASP A 1 94 ? 9.211 -46.031 2.426 1 96.69 94 ASP A N 1
ATOM 733 C CA . ASP A 1 94 ? 8.422 -46.344 3.607 1 96.69 94 ASP A CA 1
ATOM 734 C C . ASP A 1 94 ? 7.023 -45.75 3.518 1 96.69 94 ASP A C 1
ATOM 736 O O . ASP A 1 94 ? 6.855 -44.625 3.053 1 96.69 94 ASP A O 1
ATOM 740 N N . PRO A 1 95 ? 6.016 -46.594 3.879 1 96.81 95 PRO A N 1
ATOM 741 C CA . PRO A 1 95 ? 4.707 -45.969 4.094 1 96.81 95 PRO A CA 1
ATOM 742 C C . PRO A 1 95 ? 4.676 -45.062 5.324 1 96.81 95 PRO A C 1
ATOM 744 O O . PRO A 1 95 ? 5.469 -45.25 6.25 1 96.81 95 PRO A O 1
ATOM 747 N N . LEU A 1 96 ? 3.787 -44.062 5.328 1 97.62 96 LEU A N 1
ATOM 748 C CA . LEU A 1 96 ? 3.672 -43.188 6.48 1 97.62 96 LEU A CA 1
ATOM 749 C C . LEU A 1 96 ? 3.027 -43.906 7.66 1 97.62 96 LEU A C 1
ATOM 751 O O . LEU A 1 96 ? 2.121 -44.719 7.473 1 97.62 96 LEU A O 1
ATOM 755 N N . GLU A 1 97 ? 3.51 -43.688 8.797 1 97.19 97 GLU A N 1
ATOM 756 C CA . GLU A 1 97 ? 2.908 -44.219 10.016 1 97.19 97 GLU A CA 1
ATOM 757 C C . GLU A 1 97 ? 1.886 -43.219 10.594 1 97.19 97 GLU A C 1
ATOM 759 O O . GLU A 1 97 ? 2.25 -42.281 11.289 1 97.19 97 GLU A O 1
ATOM 764 N N . LEU A 1 98 ? 0.627 -43.594 10.484 1 97.88 98 LEU A N 1
ATOM 765 C CA . LEU A 1 98 ? -0.439 -42.688 10.852 1 97.88 98 LEU A CA 1
ATOM 766 C C . LEU A 1 98 ? -0.796 -42.812 12.328 1 97.88 98 LEU A C 1
ATOM 768 O O . LEU A 1 98 ? -0.593 -43.875 12.922 1 97.88 98 LEU A O 1
ATOM 772 N N . ARG A 1 99 ? -1.235 -41.719 12.844 1 96.75 99 ARG A N 1
ATOM 773 C CA . ARG A 1 99 ? -1.798 -41.75 14.188 1 96.75 99 ARG A CA 1
ATOM 774 C C . ARG A 1 99 ? -2.953 -40.75 14.312 1 96.75 99 ARG A C 1
ATOM 776 O O . ARG A 1 99 ? -3.006 -39.75 13.594 1 96.75 99 ARG A O 1
ATOM 783 N N . ILE A 1 100 ? -3.879 -41.062 15.211 1 97.12 100 ILE A N 1
ATOM 784 C CA . ILE A 1 100 ? -5.035 -40.219 15.492 1 97.12 100 ILE A CA 1
ATOM 785 C C . ILE A 1 100 ? -4.887 -39.594 16.875 1 97.12 100 ILE A C 1
ATOM 787 O O . ILE A 1 100 ? -4.539 -40.281 17.844 1 97.12 100 ILE A O 1
ATOM 791 N N . ASP A 1 101 ? -4.98 -38.375 16.922 1 97.06 101 ASP A N 1
ATOM 792 C CA . ASP A 1 101 ? -4.996 -37.625 18.172 1 97.06 101 ASP A CA 1
ATOM 793 C C . ASP A 1 101 ? -6.23 -36.75 18.266 1 97.06 101 ASP A C 1
ATOM 795 O O . ASP A 1 101 ? -6.23 -35.625 17.766 1 97.06 101 ASP A O 1
ATOM 799 N N . GLY A 1 102 ? -7.285 -37.25 19 1 96.56 102 GLY A N 1
ATOM 800 C CA . GLY A 1 102 ? -8.547 -36.5 19.062 1 96.56 102 GLY A CA 1
ATOM 801 C C . GLY A 1 102 ? -9.219 -36.375 17.703 1 96.56 102 GLY A C 1
ATOM 802 O O . GLY A 1 102 ? -9.508 -37.375 17.047 1 96.56 102 GLY A O 1
ATOM 803 N N . ASP A 1 103 ? -9.328 -35.156 17.266 1 98.12 103 ASP A N 1
ATOM 804 C CA . ASP A 1 103 ? -10.016 -34.844 16.016 1 98.12 103 ASP A CA 1
ATOM 805 C C . ASP A 1 103 ? -9.023 -34.656 14.875 1 98.12 103 ASP A C 1
ATOM 807 O O . ASP A 1 103 ? -9.328 -34.031 13.867 1 98.12 103 ASP A O 1
ATOM 811 N N . TYR A 1 104 ? -7.785 -35.25 15.148 1 98.25 104 TYR A N 1
ATOM 812 C CA . TYR A 1 104 ? -6.758 -34.969 14.156 1 98.25 104 TYR A CA 1
ATOM 813 C C . TYR A 1 104 ? -6.055 -36.219 13.719 1 98.25 104 TYR A C 1
ATOM 815 O O . TYR A 1 104 ? -5.883 -37.156 14.516 1 98.25 104 TYR A O 1
ATOM 823 N N . VAL A 1 105 ? -5.719 -36.312 12.477 1 98.25 105 VAL A N 1
ATOM 824 C CA . VAL A 1 105 ? -4.871 -37.375 11.93 1 98.25 105 VAL A CA 1
ATOM 825 C C . VAL A 1 105 ? -3.467 -36.844 11.68 1 98.25 105 VAL A C 1
ATOM 827 O O . VAL A 1 105 ? -3.311 -35.75 11.078 1 98.25 105 VAL A O 1
ATOM 830 N N . TYR A 1 106 ? -2.496 -37.469 12.156 1 97.75 106 TYR A N 1
ATOM 831 C CA . TYR A 1 106 ? -1.086 -37.156 11.961 1 97.75 106 TYR A CA 1
ATOM 832 C C . TYR A 1 106 ? -0.349 -38.312 11.305 1 97.75 106 TYR A C 1
ATOM 834 O O . TYR A 1 106 ? -0.841 -39.438 11.289 1 97.75 106 TYR A O 1
ATOM 842 N N . ALA A 1 107 ? 0.731 -38 10.641 1 97.12 107 ALA A N 1
ATOM 843 C CA . ALA A 1 107 ? 1.808 -38.969 10.477 1 97.12 107 ALA A CA 1
ATOM 844 C C . ALA A 1 107 ? 2.828 -38.875 11.609 1 97.12 107 ALA A C 1
ATOM 846 O O . ALA A 1 107 ? 2.963 -37.812 12.219 1 97.12 107 ALA A O 1
ATOM 847 N N . THR A 1 108 ? 3.459 -39.906 11.875 1 96.25 108 THR A N 1
ATOM 848 C CA . THR A 1 108 ? 4.383 -39.906 13.008 1 96.25 108 THR A CA 1
ATOM 849 C C . THR A 1 108 ? 5.758 -39.406 12.578 1 96.25 108 THR A C 1
ATOM 851 O O . THR A 1 108 ? 6.457 -40.062 11.805 1 96.25 108 THR A O 1
ATOM 854 N N . ASP A 1 109 ? 6.113 -38.312 13.008 1 95.19 109 ASP A N 1
ATOM 855 C CA . ASP A 1 109 ? 7.43 -37.688 12.891 1 95.19 109 ASP A CA 1
ATOM 856 C C . ASP A 1 109 ? 7.699 -37.25 11.461 1 95.19 109 ASP A C 1
ATOM 858 O O . ASP A 1 109 ? 8.844 -36.969 11.094 1 95.19 109 ASP A O 1
ATOM 862 N N . THR A 1 110 ? 6.703 -37.281 10.664 1 96.44 110 THR A N 1
ATOM 863 C CA . THR A 1 110 ? 6.852 -36.844 9.281 1 96.44 110 THR A CA 1
ATOM 864 C C . THR A 1 110 ? 5.66 -36 8.844 1 96.44 110 THR A C 1
ATOM 866 O O . THR A 1 110 ? 4.688 -35.844 9.586 1 96.44 110 THR A O 1
ATOM 869 N N . THR A 1 111 ? 5.805 -35.344 7.613 1 96.88 111 THR A N 1
ATOM 870 C CA . THR A 1 111 ? 4.633 -34.781 6.977 1 96.88 111 THR A CA 1
ATOM 871 C C . THR A 1 111 ? 3.566 -35.844 6.719 1 96.88 111 THR A C 1
ATOM 873 O O . THR A 1 111 ? 3.885 -37 6.535 1 96.88 111 THR A O 1
ATOM 876 N N . LEU A 1 112 ? 2.363 -35.438 6.699 1 96.69 112 LEU A N 1
ATOM 877 C CA . LEU A 1 112 ? 1.223 -36.344 6.578 1 96.69 112 LEU A CA 1
ATOM 878 C C . LEU A 1 112 ? 0.829 -36.531 5.117 1 96.69 112 LEU A C 1
ATOM 880 O O . LEU A 1 112 ? 0.247 -37.562 4.75 1 96.69 112 LEU A O 1
ATOM 884 N N . GLY A 1 113 ? 1.155 -35.469 4.34 1 95.88 113 GLY A N 1
ATOM 885 C CA . GLY A 1 113 ? 0.764 -35.531 2.939 1 95.88 113 GLY A CA 1
ATOM 886 C C . GLY A 1 113 ? -0.712 -35.25 2.721 1 95.88 113 GLY A C 1
ATOM 887 O O . GLY A 1 113 ? -1.264 -35.594 1.673 1 95.88 113 GLY A O 1
ATOM 888 N N . SER A 1 114 ? -1.352 -34.719 3.707 1 97.12 114 SER A N 1
ATOM 889 C CA . SER A 1 114 ? -2.74 -34.312 3.523 1 97.12 114 SER A CA 1
ATOM 890 C C . SER A 1 114 ? -2.855 -33.219 2.488 1 97.12 114 SER A C 1
ATOM 892 O O . SER A 1 114 ? -3.879 -33.094 1.812 1 97.12 114 SER A O 1
ATOM 894 N N . ASP A 1 115 ? -1.918 -32.438 2.348 1 95.25 115 ASP A N 1
ATOM 895 C CA . ASP A 1 115 ? -1.688 -31.5 1.263 1 95.25 115 ASP A CA 1
ATOM 896 C C . ASP A 1 115 ? -0.903 -32.156 0.124 1 95.25 115 ASP A C 1
ATOM 898 O O . ASP A 1 115 ? 0.329 -32.188 0.159 1 95.25 115 ASP A O 1
ATOM 902 N N . ASP A 1 116 ? -1.534 -3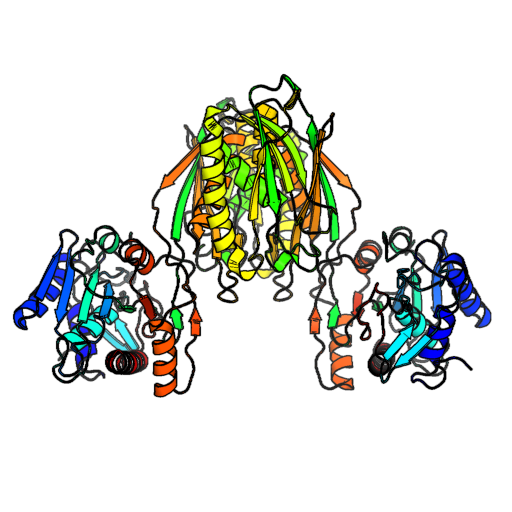2.656 -0.795 1 96.25 116 ASP A N 1
ATOM 903 C CA . ASP A 1 116 ? -2.961 -32.531 -1.068 1 96.25 116 ASP A CA 1
ATOM 904 C C . ASP A 1 116 ? -3.619 -33.875 -1.272 1 96.25 116 ASP A C 1
ATOM 906 O O . ASP A 1 116 ? -4.508 -34.031 -2.115 1 96.25 116 ASP A O 1
ATOM 910 N N . GLY A 1 117 ? -3.086 -34.844 -0.61 1 98 117 GLY A N 1
ATOM 911 C CA . GLY A 1 117 ? -3.623 -36.188 -0.706 1 98 117 GLY A CA 1
ATOM 912 C C . GLY A 1 117 ? -5.105 -36.281 -0.389 1 98 117 GLY A C 1
ATOM 913 O O . GLY A 1 117 ? -5.816 -37.125 -0.925 1 98 117 GLY A O 1
ATOM 914 N N . ILE A 1 118 ? -5.539 -35.375 0.407 1 98.44 118 ILE A N 1
ATOM 915 C CA . ILE A 1 118 ? -6.934 -35.438 0.832 1 98.44 118 ILE A CA 1
ATOM 916 C C . ILE A 1 118 ? -7.844 -35.094 -0.347 1 98.44 118 ILE A C 1
ATOM 918 O O . ILE A 1 118 ? -8.945 -35.625 -0.461 1 98.44 118 ILE A O 1
ATOM 922 N N . ALA A 1 119 ? -7.457 -34.188 -1.198 1 98.69 119 ALA A N 1
ATOM 923 C CA . ALA A 1 119 ? -8.227 -33.844 -2.393 1 98.69 119 ALA A CA 1
ATOM 924 C C . ALA A 1 119 ? -8.383 -35.062 -3.301 1 98.69 119 ALA A C 1
ATOM 926 O O . ALA A 1 119 ? -9.469 -35.344 -3.822 1 98.69 119 ALA A O 1
ATOM 927 N N . VAL A 1 120 ? -7.262 -35.75 -3.49 1 98.75 120 VAL A N 1
ATOM 928 C CA . VAL A 1 120 ? -7.258 -36.938 -4.328 1 98.75 120 VAL A CA 1
ATOM 929 C C . VAL A 1 120 ? -8.172 -38 -3.717 1 98.75 120 VAL A C 1
ATOM 931 O O . VAL A 1 120 ? -8.938 -38.656 -4.43 1 98.75 120 VAL A O 1
ATOM 934 N N . ALA A 1 121 ? -8.125 -38.094 -2.412 1 98.75 121 ALA A N 1
ATOM 935 C CA . ALA A 1 121 ? -8.977 -39.031 -1.712 1 98.75 121 ALA A CA 1
ATOM 936 C C . ALA A 1 121 ? -10.453 -38.688 -1.906 1 98.75 121 ALA A C 1
ATOM 938 O O . ALA A 1 121 ? -11.281 -39.594 -2.127 1 98.75 121 ALA A O 1
ATOM 939 N N . TYR A 1 122 ? -10.82 -37.406 -1.783 1 98.75 122 TYR A N 1
ATOM 940 C CA . TYR A 1 122 ? -12.188 -36.969 -2.057 1 98.75 122 TYR A CA 1
ATOM 941 C C . TYR A 1 122 ? -12.625 -37.406 -3.455 1 98.75 122 TYR A C 1
ATOM 943 O O . TYR A 1 122 ? -13.711 -37.938 -3.633 1 98.75 122 TYR A O 1
ATOM 951 N N . GLY A 1 123 ? -11.789 -37.125 -4.422 1 98.75 123 GLY A N 1
ATOM 952 C CA . GLY A 1 123 ? -12.086 -37.469 -5.801 1 98.75 123 GLY A CA 1
ATOM 953 C C . GLY A 1 123 ? -12.289 -38.969 -6.008 1 98.75 123 GLY A C 1
ATOM 954 O O . GLY A 1 123 ? -13.258 -39.375 -6.648 1 98.75 123 GLY A O 1
ATOM 955 N N . LEU A 1 124 ? -11.383 -39.75 -5.422 1 98.81 124 LEU A N 1
ATOM 956 C CA . LEU A 1 124 ? -11.484 -41.219 -5.547 1 98.81 124 LEU A CA 1
ATOM 957 C C . LEU A 1 124 ? -12.773 -41.719 -4.918 1 98.81 124 LEU A C 1
ATOM 959 O O . LEU A 1 124 ? -13.414 -42.625 -5.449 1 98.81 124 LEU A O 1
ATOM 963 N N . ALA A 1 125 ? -13.109 -41.125 -3.801 1 98.62 125 ALA A N 1
ATOM 964 C CA . ALA A 1 125 ? -14.328 -41.531 -3.115 1 98.62 125 ALA A CA 1
ATOM 965 C C . ALA A 1 125 ? -15.562 -41.281 -3.98 1 98.62 125 ALA A C 1
ATOM 967 O O . ALA A 1 125 ? -16.484 -42.094 -4.031 1 98.62 125 ALA A O 1
ATOM 968 N N . ILE A 1 126 ? -15.594 -40.125 -4.621 1 98.44 126 ILE A N 1
ATOM 969 C CA . ILE A 1 126 ? -16.703 -39.812 -5.512 1 98.44 126 ILE A CA 1
ATOM 970 C C . ILE A 1 126 ? -16.734 -40.781 -6.68 1 98.44 126 ILE A C 1
ATOM 972 O O . ILE A 1 126 ? -17.812 -41.281 -7.031 1 98.44 126 ILE A O 1
ATOM 976 N N . LEU A 1 127 ? -15.594 -41.125 -7.266 1 98.56 127 LEU A N 1
ATOM 977 C CA . LEU A 1 127 ? -15.508 -42 -8.414 1 98.56 127 LEU A CA 1
ATOM 978 C C . LEU A 1 127 ? -15.906 -43.438 -8.031 1 98.56 127 LEU A C 1
ATOM 980 O O . LEU A 1 127 ? -16.469 -44.156 -8.852 1 98.56 127 LEU A O 1
ATOM 984 N N . ASP A 1 128 ? -15.625 -43.781 -6.809 1 98.12 128 ASP A N 1
ATOM 985 C CA . ASP A 1 128 ? -15.891 -45.125 -6.336 1 98.12 128 ASP A CA 1
ATOM 986 C C . ASP A 1 128 ? -17.375 -45.312 -6.012 1 98.12 128 ASP A C 1
ATOM 988 O O . ASP A 1 128 ? -17.875 -46.438 -6.035 1 98.12 128 ASP A O 1
ATOM 992 N N . SER A 1 129 ? -18.016 -44.312 -5.672 1 96.94 129 SER A N 1
ATOM 993 C CA . SER A 1 129 ? -19.391 -44.375 -5.18 1 96.94 129 SER A CA 1
ATOM 994 C C . SER A 1 129 ? -20.375 -44.688 -6.305 1 96.94 129 SER A C 1
ATOM 996 O O . SER A 1 129 ? -20.219 -44.188 -7.426 1 96.94 129 SER A O 1
ATOM 998 N N . LYS A 1 130 ? -21.406 -45.406 -5.965 1 94.12 130 LYS A N 1
ATOM 999 C CA . LYS A 1 130 ? -22.5 -45.688 -6.887 1 94.12 130 LYS A CA 1
ATOM 1000 C C . LYS A 1 130 ? -23.797 -45 -6.422 1 94.12 130 LYS A C 1
ATOM 1002 O O . LYS A 1 130 ? -24.812 -45.062 -7.109 1 94.12 130 LYS A O 1
ATOM 1007 N N . GLU A 1 131 ? -23.656 -44.281 -5.371 1 94.88 131 GLU A N 1
ATOM 1008 C CA . GLU A 1 131 ? -24.844 -43.75 -4.727 1 94.88 131 GLU A CA 1
ATOM 1009 C C . GLU A 1 131 ? -24.922 -42.25 -4.883 1 94.88 131 GLU A C 1
ATOM 1011 O O . GLU A 1 131 ? -26.016 -41.656 -4.832 1 94.88 131 GLU A O 1
ATOM 1016 N N . ILE A 1 132 ? -23.844 -41.625 -5.062 1 96 132 ILE A N 1
ATOM 1017 C CA . ILE A 1 132 ? -23.781 -40.188 -5.094 1 96 132 ILE A CA 1
ATOM 1018 C C . ILE A 1 132 ? -24.234 -39.688 -6.461 1 96 132 ILE A C 1
ATOM 1020 O O . ILE A 1 132 ? -23.75 -40.125 -7.496 1 96 132 ILE A O 1
ATOM 1024 N N . SER A 1 133 ? -25.25 -38.75 -6.453 1 96.94 133 SER A N 1
ATOM 1025 C CA . SER A 1 133 ? -25.672 -38.094 -7.68 1 96.94 133 SER A CA 1
ATOM 1026 C C . SER A 1 133 ? -24.688 -37 -8.086 1 96.94 133 SER A C 1
ATOM 1028 O O . SER A 1 133 ? -24.297 -36.156 -7.258 1 96.94 133 SER A O 1
ATOM 1030 N N . HIS A 1 134 ? -24.281 -37 -9.297 1 97.81 134 HIS A N 1
ATOM 1031 C CA . HIS A 1 134 ? -23.266 -36.031 -9.727 1 97.81 134 HIS A CA 1
ATOM 1032 C C . HIS A 1 134 ? -23.281 -35.875 -11.242 1 97.81 134 HIS A C 1
ATOM 1034 O O . HIS A 1 134 ? -23.672 -36.781 -11.969 1 97.81 134 HIS A O 1
ATOM 1040 N N . PRO A 1 135 ? -22.859 -34.688 -11.758 1 98.31 135 PRO A N 1
ATOM 1041 C CA . PRO A 1 135 ? -22.547 -34.562 -13.18 1 98.31 135 PRO A CA 1
ATOM 1042 C C . PRO A 1 135 ? -21.359 -35.406 -13.617 1 98.31 135 PRO A C 1
ATOM 1044 O O . PRO A 1 135 ? -20.828 -36.188 -12.805 1 98.31 135 PRO A O 1
ATOM 1047 N N . ALA A 1 136 ? -21.156 -35.406 -14.938 1 98.25 136 ALA A N 1
ATOM 1048 C CA . ALA A 1 136 ? -19.906 -36.062 -15.359 1 98.25 136 ALA A CA 1
ATOM 1049 C C . ALA A 1 136 ? -18.719 -35.5 -14.602 1 98.25 136 ALA A C 1
ATOM 1051 O O . ALA A 1 136 ? -18.625 -34.281 -14.367 1 98.25 136 ALA A O 1
ATOM 1052 N N . ILE A 1 137 ? -17.859 -36.375 -14.164 1 98.5 137 ILE A N 1
ATOM 1053 C CA . ILE A 1 137 ? -16.734 -35.969 -13.32 1 98.5 137 ILE A CA 1
ATOM 1054 C C . ILE A 1 137 ? -15.414 -36.312 -14.016 1 98.5 137 ILE A C 1
ATOM 1056 O O . ILE A 1 137 ? -15.289 -37.344 -14.641 1 98.5 137 ILE A O 1
ATOM 1060 N N . GLU A 1 138 ? -14.508 -35.406 -13.969 1 98.75 138 GLU A N 1
ATOM 1061 C CA . GLU A 1 138 ? -13.102 -35.625 -14.289 1 98.75 138 GLU A CA 1
ATOM 1062 C C . GLU A 1 138 ? -12.203 -35.344 -13.094 1 98.75 138 GLU A C 1
ATOM 1064 O O . GLU A 1 138 ? -12.125 -34.219 -12.625 1 98.75 138 GLU A O 1
ATOM 1069 N N . LEU A 1 139 ? -11.617 -36.406 -12.555 1 98.81 139 LEU A N 1
ATOM 1070 C CA . LEU A 1 139 ? -10.609 -36.188 -11.516 1 98.81 139 LEU A CA 1
ATOM 1071 C C . LEU A 1 139 ? -9.242 -35.906 -12.133 1 98.81 139 LEU A C 1
ATOM 1073 O O . LEU A 1 139 ? -8.742 -36.688 -12.93 1 98.81 139 LEU A O 1
ATOM 1077 N N . LEU A 1 140 ? -8.742 -34.781 -11.82 1 98.81 140 LEU A N 1
ATOM 1078 C CA . LEU A 1 140 ? -7.414 -34.375 -12.273 1 98.81 140 LEU A CA 1
ATOM 1079 C C . LEU A 1 140 ? -6.43 -34.344 -11.109 1 98.81 140 LEU A C 1
ATOM 1081 O O . LEU A 1 140 ? -6.516 -33.5 -10.227 1 98.81 140 LEU A O 1
ATOM 1085 N N . ALA A 1 141 ? -5.48 -35.281 -11.078 1 98.75 141 ALA A N 1
ATOM 1086 C CA . ALA A 1 141 ? -4.406 -35.344 -10.094 1 98.75 141 ALA A CA 1
ATOM 1087 C C . ALA A 1 141 ? -3.066 -34.969 -10.711 1 98.75 141 ALA A C 1
ATOM 1089 O O . ALA A 1 141 ? -2.586 -35.656 -11.625 1 98.75 141 ALA A O 1
ATOM 1090 N N . THR A 1 142 ? -2.459 -33.875 -10.219 1 98.62 142 THR A N 1
ATOM 1091 C CA . THR A 1 142 ? -1.249 -33.375 -10.844 1 98.62 142 THR A CA 1
ATOM 1092 C C . THR A 1 142 ? -0.015 -33.719 -10.023 1 98.62 142 THR A C 1
ATOM 1094 O O . THR A 1 142 ? -0.134 -34.188 -8.891 1 98.62 142 THR A O 1
ATOM 1097 N N . THR A 1 143 ? 1.155 -33.594 -10.664 1 97.94 143 THR A N 1
ATOM 1098 C CA . THR A 1 143 ? 2.432 -33.875 -10.023 1 97.94 143 THR A CA 1
ATOM 1099 C C . THR A 1 143 ? 3.213 -32.594 -9.742 1 97.94 143 THR A C 1
ATOM 1101 O O . THR A 1 143 ? 2.945 -31.562 -10.352 1 97.94 143 THR A O 1
ATOM 1104 N N . GLU A 1 144 ? 4.039 -32.625 -8.805 1 95.94 144 GLU A N 1
ATOM 1105 C CA . GLU A 1 144 ? 5.098 -31.672 -8.516 1 95.94 144 GLU A CA 1
ATOM 1106 C C . GLU A 1 144 ? 4.52 -30.281 -8.234 1 95.94 144 GLU A C 1
ATOM 1108 O O . GLU A 1 144 ? 5.066 -29.266 -8.672 1 95.94 144 GLU A O 1
ATOM 1113 N N . GLU A 1 145 ? 3.375 -30.234 -7.559 1 93.12 145 GLU A N 1
ATOM 1114 C CA . GLU A 1 145 ? 2.797 -28.953 -7.141 1 93.12 145 GLU A CA 1
ATOM 1115 C C . GLU A 1 145 ? 3.684 -28.266 -6.113 1 93.12 145 GLU A C 1
ATOM 1117 O O . GLU A 1 145 ? 3.855 -27.047 -6.164 1 93.12 145 GLU A O 1
ATOM 1122 N N . GLU A 1 146 ? 4.336 -28.984 -5.281 1 89.56 146 GLU A N 1
ATOM 1123 C CA . GLU A 1 146 ? 5.02 -28.469 -4.102 1 89.56 146 GLU A CA 1
ATOM 1124 C C . GLU A 1 146 ? 6.387 -27.891 -4.465 1 89.56 146 GLU A C 1
ATOM 1126 O O . GLU A 1 146 ? 7.062 -27.297 -3.619 1 89.56 146 GLU A O 1
ATOM 1131 N N . THR A 1 147 ? 6.75 -28.078 -5.648 1 85.69 147 THR A N 1
ATOM 1132 C CA . THR A 1 147 ? 8.023 -27.531 -6.109 1 85.69 147 THR A CA 1
ATOM 1133 C C . THR A 1 147 ? 7.801 -26.5 -7.219 1 85.69 147 THR A C 1
ATOM 1135 O O . THR A 1 147 ? 7.496 -25.344 -6.945 1 85.69 147 THR A O 1
ATOM 1138 N N . GLY A 1 148 ? 7.59 -26.906 -8.461 1 83.25 148 GLY A N 1
ATOM 1139 C CA . GLY A 1 148 ? 7.484 -25.953 -9.555 1 83.25 148 GLY A CA 1
ATOM 1140 C C . GLY A 1 148 ? 6.148 -26 -10.266 1 83.25 148 GLY A C 1
ATOM 1141 O O . GLY A 1 148 ? 5.922 -25.266 -11.234 1 83.25 148 GLY A O 1
ATOM 1142 N N . MET A 1 149 ? 5.23 -26.828 -9.773 1 93.12 149 MET A N 1
ATOM 1143 C CA . MET A 1 149 ? 3.951 -27.047 -10.445 1 93.12 149 MET A CA 1
ATOM 1144 C C . MET A 1 149 ? 4.16 -27.562 -11.859 1 93.12 149 MET A C 1
ATOM 1146 O O . MET A 1 149 ? 3.422 -27.188 -12.773 1 93.12 149 MET A O 1
ATOM 1150 N N . ASP A 1 150 ? 5.129 -28.406 -11.984 1 93.06 150 ASP A N 1
ATOM 1151 C CA . ASP A 1 150 ? 5.531 -28.875 -13.305 1 93.06 150 ASP A CA 1
ATOM 1152 C C . ASP A 1 150 ? 4.449 -29.766 -13.922 1 93.06 150 ASP A C 1
ATOM 1154 O O . ASP A 1 150 ? 4.273 -29.766 -15.141 1 93.06 150 ASP A O 1
ATOM 1158 N N . GLY A 1 151 ? 3.795 -30.5 -13.109 1 96.5 151 GLY A N 1
ATOM 1159 C CA . GLY A 1 151 ? 2.707 -31.312 -13.625 1 96.5 151 GLY A CA 1
ATOM 1160 C C . GLY A 1 151 ? 1.637 -30.5 -14.328 1 96.5 151 GLY A C 1
ATOM 1161 O O . GLY A 1 151 ? 1.291 -30.781 -15.477 1 96.5 151 GLY A O 1
ATOM 1162 N N . ALA A 1 152 ? 1.169 -29.469 -13.594 1 96.31 152 ALA A N 1
ATOM 1163 C CA . ALA A 1 152 ? 0.15 -28.594 -14.18 1 96.31 152 ALA A CA 1
ATOM 1164 C C . ALA A 1 152 ? 0.692 -27.859 -15.398 1 96.31 152 ALA A C 1
ATOM 1166 O O . ALA A 1 152 ? -0.023 -27.656 -16.391 1 96.31 152 ALA A O 1
ATOM 1167 N N . ALA A 1 153 ? 1.923 -27.469 -15.367 1 94.81 153 ALA A N 1
ATOM 1168 C CA . ALA A 1 153 ? 2.555 -26.75 -16.469 1 94.81 153 ALA A CA 1
ATOM 1169 C C . ALA A 1 153 ? 2.613 -27.625 -17.719 1 94.81 153 ALA A C 1
ATOM 1171 O O . ALA A 1 153 ? 2.414 -27.141 -18.844 1 94.81 153 ALA A O 1
ATOM 1172 N N . ALA A 1 154 ? 2.846 -28.891 -17.547 1 96.19 154 ALA A N 1
ATOM 1173 C CA . ALA A 1 154 ? 3.035 -29.828 -18.656 1 96.19 154 ALA A CA 1
ATOM 1174 C C . ALA A 1 154 ? 1.701 -30.391 -19.141 1 96.19 154 ALA A C 1
ATOM 1176 O O . ALA A 1 154 ? 1.623 -31 -20.203 1 96.19 154 ALA A O 1
ATOM 1177 N N . LEU A 1 155 ? 0.637 -30.109 -18.422 1 97.12 155 LEU A N 1
ATOM 1178 C CA . LEU A 1 155 ? -0.648 -30.766 -18.672 1 97.12 155 LEU A CA 1
ATOM 1179 C C . LEU A 1 155 ? -1.233 -30.328 -20.016 1 97.12 155 LEU A C 1
ATOM 1181 O O . LEU A 1 155 ? -1.349 -29.125 -20.281 1 97.12 155 LEU A O 1
ATOM 1185 N N . ASP A 1 156 ? -1.526 -31.25 -20.859 1 96.81 156 ASP A N 1
ATOM 1186 C CA . ASP A 1 156 ? -2.393 -31.016 -22.016 1 96.81 156 ASP A CA 1
ATOM 1187 C C . ASP A 1 156 ? -3.863 -31.016 -21.609 1 96.81 156 ASP A C 1
ATOM 1189 O O . ASP A 1 156 ? -4.398 -32.062 -21.203 1 96.81 156 ASP A O 1
ATOM 1193 N N . VAL A 1 157 ? -4.52 -29.922 -21.734 1 96.12 157 VAL A N 1
ATOM 1194 C CA . VAL A 1 157 ? -5.875 -29.812 -21.203 1 96.12 157 VAL A CA 1
ATOM 1195 C C . VAL A 1 157 ? -6.887 -30.156 -22.297 1 96.12 157 VAL A C 1
ATOM 1197 O O . VAL A 1 157 ? -8.094 -30.141 -22.062 1 96.12 157 VAL A O 1
ATOM 1200 N N . SER A 1 158 ? -6.488 -30.469 -23.5 1 95.62 158 SER A N 1
ATOM 1201 C CA . SER A 1 158 ? -7.367 -30.719 -24.641 1 95.62 158 SER A CA 1
ATOM 1202 C C . SER A 1 158 ? -8.312 -31.891 -24.375 1 95.62 158 SER A C 1
ATOM 1204 O O . SER A 1 158 ? -9.453 -31.891 -24.828 1 95.62 158 SER A O 1
ATOM 1206 N N . PRO A 1 159 ? -7.844 -32.906 -23.578 1 95.75 159 PRO A N 1
ATOM 1207 C CA . PRO A 1 159 ? -8.766 -34 -23.312 1 95.75 159 PRO A CA 1
ATOM 1208 C C . PRO A 1 159 ? -9.836 -33.656 -22.281 1 95.75 159 PRO A C 1
ATOM 1210 O O . PRO A 1 159 ? -10.812 -34.375 -22.125 1 95.75 159 PRO A O 1
ATOM 1213 N N . LEU A 1 160 ? -9.633 -32.625 -21.516 1 96.81 160 LEU A N 1
ATOM 1214 C CA . LEU A 1 160 ? -10.57 -32.25 -20.469 1 96.81 160 LEU A CA 1
ATOM 1215 C C . LEU A 1 160 ? -11.812 -31.594 -21.062 1 96.81 160 LEU A C 1
ATOM 1217 O O . LEU A 1 160 ? -11.711 -30.812 -22 1 96.81 160 LEU A O 1
ATOM 1221 N N . LYS A 1 161 ? -12.914 -31.906 -20.516 1 94.75 161 LYS A N 1
ATOM 1222 C CA . LYS A 1 161 ? -14.188 -31.375 -21 1 94.75 161 LYS A CA 1
ATOM 1223 C C . LYS A 1 161 ? -14.852 -30.5 -19.938 1 94.75 161 LYS A C 1
ATOM 1225 O O . LYS A 1 161 ? -15.805 -29.781 -20.234 1 94.75 161 LYS A O 1
ATOM 1230 N N . GLY A 1 162 ? -14.344 -30.547 -18.859 1 96 162 GLY A N 1
ATOM 1231 C CA . GLY A 1 162 ? -14.961 -29.875 -17.719 1 96 162 GLY A CA 1
ATOM 1232 C C . GLY A 1 162 ? -15.109 -28.375 -17.938 1 96 162 GLY A C 1
ATOM 1233 O O . GLY A 1 162 ? -14.219 -27.734 -18.484 1 96 162 GLY A O 1
ATOM 1234 N N . LYS A 1 163 ? -16.234 -27.844 -17.469 1 96.5 163 LYS A N 1
ATOM 1235 C CA . LYS A 1 163 ? -16.516 -26.406 -17.516 1 96.5 163 LYS A CA 1
ATOM 1236 C C . LYS A 1 163 ? -16.406 -25.781 -16.141 1 96.5 163 LYS A C 1
ATOM 1238 O O . LYS A 1 163 ? -16.328 -24.547 -16 1 96.5 163 LYS A O 1
ATOM 1243 N N . ILE A 1 164 ? -16.422 -26.578 -15.148 1 98.25 164 ILE A N 1
ATOM 1244 C CA . ILE A 1 164 ? -16.266 -26.188 -13.75 1 98.25 164 ILE A CA 1
ATOM 1245 C C . ILE A 1 164 ? -15.062 -26.922 -13.156 1 98.25 164 ILE A C 1
ATOM 1247 O O . ILE A 1 164 ? -14.875 -28.109 -13.398 1 98.25 164 ILE A O 1
ATOM 1251 N N . LEU A 1 165 ? -14.219 -26.219 -12.492 1 98.56 165 LEU A N 1
ATOM 1252 C CA . LEU A 1 165 ? -13.094 -26.859 -11.828 1 98.56 165 LEU A CA 1
ATOM 1253 C C . LEU A 1 165 ? -13.125 -26.578 -10.328 1 98.56 165 LEU A C 1
ATOM 1255 O O . LEU A 1 165 ? -13.086 -25.422 -9.906 1 98.56 165 LEU A O 1
ATOM 1259 N N . LEU A 1 166 ? -13.289 -27.594 -9.57 1 98.75 166 LEU A N 1
ATOM 1260 C CA . LEU A 1 166 ? -13.188 -27.547 -8.117 1 98.75 166 LEU A CA 1
ATOM 1261 C C . LEU A 1 166 ? -11.781 -27.938 -7.656 1 98.75 166 LEU A C 1
ATOM 1263 O O . LEU A 1 166 ? -11.445 -29.125 -7.602 1 98.75 166 LEU A O 1
ATOM 1267 N N . ASN A 1 167 ? -10.992 -26.922 -7.371 1 98.56 167 ASN A N 1
ATOM 1268 C CA . ASN A 1 167 ? -9.68 -27.156 -6.781 1 98.56 167 ASN A CA 1
ATOM 1269 C C . ASN A 1 167 ? -9.781 -27.391 -5.277 1 98.56 167 ASN A C 1
ATOM 1271 O O . ASN A 1 167 ? -10.25 -26.531 -4.535 1 98.56 167 ASN A O 1
ATOM 1275 N N . ILE A 1 168 ? -9.414 -28.547 -4.84 1 98.25 168 ILE A N 1
ATOM 1276 C CA . ILE A 1 168 ? -9.523 -28.859 -3.416 1 98.25 168 ILE A CA 1
ATOM 1277 C C . ILE A 1 168 ? -8.133 -28.812 -2.775 1 98.25 168 ILE A C 1
ATOM 1279 O O . ILE A 1 168 ? -7.621 -29.828 -2.32 1 98.25 168 ILE A O 1
ATOM 1283 N N . ASP A 1 169 ? -7.586 -27.594 -2.77 1 95.81 169 ASP A N 1
ATOM 1284 C CA . ASP A 1 169 ? -6.211 -27.422 -2.309 1 95.81 169 ASP A CA 1
ATOM 1285 C C . ASP A 1 169 ? -6.105 -26.266 -1.315 1 95.81 169 ASP A C 1
ATOM 1287 O O . ASP A 1 169 ? -5.012 -25.766 -1.044 1 95.81 169 ASP A O 1
ATOM 1291 N N . SER A 1 170 ? -7.254 -25.766 -0.824 1 94 170 SER A N 1
ATOM 1292 C CA . SER A 1 170 ? -7.242 -24.781 0.261 1 94 170 SER A CA 1
ATOM 1293 C C . SER A 1 170 ? -7.09 -25.469 1.616 1 94 170 SER A C 1
ATOM 1295 O O . SER A 1 170 ? -7.598 -26.578 1.821 1 94 170 SER A O 1
ATOM 1297 N N . GLU A 1 171 ? -6.477 -24.797 2.621 1 93.38 171 GLU A N 1
ATOM 1298 C CA . GLU A 1 171 ? -6.105 -25.469 3.867 1 93.38 171 GLU A CA 1
ATOM 1299 C C . GLU A 1 171 ? -7.035 -25.062 5.008 1 93.38 171 GLU A C 1
ATOM 1301 O O . GLU A 1 171 ? -6.879 -25.531 6.137 1 93.38 171 GLU A O 1
ATOM 1306 N N . GLU A 1 172 ? -8 -24.25 4.703 1 95.12 172 GLU A N 1
ATOM 1307 C CA . GLU A 1 172 ? -8.906 -23.797 5.75 1 95.12 172 GLU A CA 1
ATOM 1308 C C . GLU A 1 172 ? -10.367 -23.922 5.309 1 95.12 172 GLU A C 1
ATOM 1310 O O . GLU A 1 172 ? -10.773 -23.312 4.32 1 95.12 172 GLU A O 1
ATOM 1315 N N . GLU A 1 173 ? -11.055 -24.672 6.082 1 97.38 173 GLU A N 1
ATOM 1316 C CA . GLU A 1 173 ? -12.477 -24.875 5.785 1 97.38 173 GLU A CA 1
ATOM 1317 C C . GLU A 1 173 ? -13.242 -23.547 5.879 1 97.38 173 GLU A C 1
ATOM 1319 O O . GLU A 1 173 ? -13.008 -22.75 6.789 1 97.38 173 GLU A O 1
ATOM 1324 N N . GLY A 1 174 ? -14.07 -23.359 4.926 1 96.62 174 GLY A N 1
ATOM 1325 C CA . GLY A 1 174 ? -14.93 -22.172 4.973 1 96.62 174 GLY A CA 1
ATOM 1326 C C . GLY A 1 174 ? -14.328 -20.969 4.289 1 96.62 174 GLY A C 1
ATOM 1327 O O . GLY A 1 174 ? -14.977 -19.922 4.168 1 96.62 174 GLY A O 1
ATOM 1328 N N . ILE A 1 175 ? -13.148 -21.109 3.859 1 96.5 175 ILE A N 1
ATOM 1329 C CA . ILE A 1 175 ? -12.516 -20.062 3.059 1 96.5 175 ILE A CA 1
ATOM 1330 C C . ILE A 1 175 ? -12.406 -20.516 1.605 1 96.5 175 ILE A C 1
ATOM 1332 O O . ILE A 1 175 ? -11.711 -21.484 1.305 1 96.5 175 ILE A O 1
ATOM 1336 N N . PHE A 1 176 ? -13.156 -19.859 0.721 1 97.81 176 PHE A N 1
ATOM 1337 C CA . PHE A 1 176 ? -13.125 -20.172 -0.704 1 97.81 176 PHE A CA 1
ATOM 1338 C C . PHE A 1 176 ? -12.172 -19.234 -1.44 1 97.81 176 PHE A C 1
ATOM 1340 O O . PHE A 1 176 ? -12.336 -18 -1.398 1 97.81 176 PHE A O 1
ATOM 1347 N N . LEU A 1 177 ? -11.172 -19.797 -2.051 1 96.62 177 LEU A N 1
ATOM 1348 C CA . LEU A 1 177 ? -10.273 -18.984 -2.873 1 96.62 177 LEU A CA 1
ATOM 1349 C C . LEU A 1 177 ? -10.812 -18.859 -4.297 1 96.62 177 LEU A C 1
ATOM 1351 O O . LEU A 1 177 ? -11.242 -19.844 -4.891 1 96.62 177 LEU A O 1
ATOM 1355 N N . VAL A 1 178 ? -10.812 -17.641 -4.816 1 97 178 VAL A N 1
ATOM 1356 C CA . VAL A 1 178 ? -11.391 -17.391 -6.129 1 97 178 VAL A CA 1
ATOM 1357 C C . VAL A 1 178 ? -10.367 -16.688 -7.023 1 97 178 VAL A C 1
ATOM 1359 O O . VAL A 1 178 ? -10.711 -16.172 -8.094 1 97 178 VAL A O 1
ATOM 1362 N N . SER A 1 179 ? -9.18 -16.609 -6.547 1 95.69 179 SER A N 1
ATOM 1363 C CA . SER A 1 179 ? -8.094 -15.93 -7.254 1 95.69 179 SER A CA 1
ATOM 1364 C C . SER A 1 179 ? -6.746 -16.25 -6.617 1 95.69 179 SER A C 1
ATOM 1366 O O . SER A 1 179 ? -6.68 -16.656 -5.461 1 95.69 179 SER A O 1
ATOM 1368 N N . CYS A 1 180 ? -5.719 -16.156 -7.41 1 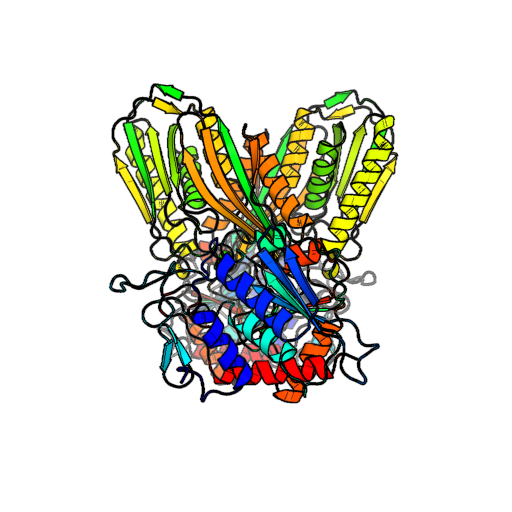95.5 180 CYS A N 1
ATOM 1369 C CA . CYS A 1 180 ? -4.359 -16.234 -6.883 1 95.5 180 CYS A CA 1
ATOM 1370 C C . CYS A 1 180 ? -3.414 -15.352 -7.684 1 95.5 180 CYS A C 1
ATOM 1372 O O . CYS A 1 180 ? -3.742 -14.922 -8.789 1 95.5 180 CYS A O 1
ATOM 1374 N N . ALA A 1 181 ? -2.314 -15.07 -7.125 1 95.69 181 ALA A N 1
ATOM 1375 C CA . ALA A 1 181 ? -1.326 -14.242 -7.816 1 95.69 181 ALA A CA 1
ATOM 1376 C C . ALA A 1 181 ? -0.489 -15.086 -8.781 1 95.69 181 ALA A C 1
ATOM 1378 O O . ALA A 1 181 ? -0.199 -16.25 -8.5 1 95.69 181 ALA A O 1
ATOM 1379 N N . GLY A 1 182 ? -0.185 -14.484 -9.953 1 95.81 182 GLY A N 1
ATOM 1380 C CA . GLY A 1 182 ? 0.957 -14.945 -10.727 1 95.81 182 GLY A CA 1
ATOM 1381 C C . GLY A 1 182 ? 2.273 -14.352 -10.258 1 95.81 182 GLY A C 1
ATOM 1382 O O . GLY A 1 182 ? 2.299 -13.523 -9.352 1 95.81 182 GLY A O 1
ATOM 1383 N N . GLY A 1 183 ? 3.352 -14.844 -10.836 1 95.44 183 GLY A N 1
ATOM 1384 C CA . GLY A 1 183 ? 4.637 -14.336 -10.375 1 95.44 183 GLY A CA 1
ATOM 1385 C C . GLY A 1 183 ? 5.742 -14.508 -11.398 1 95.44 183 GLY A C 1
ATOM 1386 O O . GLY A 1 183 ? 5.555 -15.172 -12.422 1 95.44 183 GLY A O 1
ATOM 1387 N N . VAL A 1 184 ? 6.793 -13.844 -11.203 1 96.5 184 VAL A N 1
ATOM 1388 C CA . VAL A 1 184 ? 8.016 -13.938 -12.008 1 96.5 184 VAL A CA 1
ATOM 1389 C C . VAL A 1 184 ? 9.219 -13.523 -11.164 1 96.5 184 VAL A C 1
ATOM 1391 O O . VAL A 1 184 ? 9.117 -12.625 -10.32 1 96.5 184 VAL A O 1
ATOM 1394 N N . ASN A 1 185 ? 10.273 -14.273 -11.305 1 96.56 185 ASN A N 1
ATOM 1395 C CA . ASN A 1 185 ? 11.547 -13.82 -10.758 1 96.56 185 ASN A CA 1
ATOM 1396 C C . ASN A 1 185 ? 12.305 -12.945 -11.75 1 96.56 185 ASN A C 1
ATOM 1398 O O . ASN A 1 185 ? 12.664 -13.406 -12.836 1 96.56 185 ASN A O 1
ATOM 1402 N N . THR A 1 186 ? 12.484 -11.734 -11.398 1 98.44 186 THR A N 1
ATOM 1403 C CA . THR A 1 186 ? 13.258 -10.812 -12.227 1 98.44 186 THR A CA 1
ATOM 1404 C C . THR A 1 186 ? 14.656 -10.609 -11.648 1 98.44 186 THR A C 1
ATOM 1406 O O . THR A 1 186 ? 14.805 -10.227 -10.484 1 98.44 186 THR A O 1
ATOM 1409 N N . PHE A 1 187 ? 15.656 -10.906 -12.461 1 98.62 187 PHE A N 1
ATOM 1410 C CA . PHE A 1 187 ? 17.047 -10.703 -12.078 1 98.62 187 PHE A CA 1
ATOM 1411 C C . PHE A 1 187 ? 17.594 -9.406 -12.672 1 98.62 187 PHE A C 1
ATOM 1413 O O . PHE A 1 187 ? 17.672 -9.266 -13.891 1 98.62 187 PHE A O 1
ATOM 1420 N N . ALA A 1 188 ? 17.844 -8.461 -11.852 1 98.81 188 ALA A N 1
ATOM 1421 C CA . ALA A 1 188 ? 18.578 -7.273 -12.281 1 98.81 188 ALA A CA 1
ATOM 1422 C C . ALA A 1 188 ? 20.094 -7.48 -12.141 1 98.81 188 ALA A C 1
ATOM 1424 O O . ALA A 1 188 ? 20.578 -7.82 -11.062 1 98.81 188 ALA A O 1
ATOM 1425 N N . LYS A 1 189 ? 20.797 -7.27 -13.188 1 98.69 189 LYS A N 1
ATOM 1426 C CA . LYS A 1 189 ? 22.234 -7.559 -13.234 1 98.69 189 LYS A CA 1
ATOM 1427 C C . LYS A 1 189 ? 23.031 -6.316 -13.602 1 98.69 189 LYS A C 1
ATOM 1429 O O . LYS A 1 189 ? 22.656 -5.582 -14.516 1 98.69 189 LYS A O 1
ATOM 1434 N N . PHE A 1 190 ? 24.094 -6.078 -12.883 1 98.75 190 PHE A N 1
ATOM 1435 C CA . PHE A 1 190 ? 25.016 -4.98 -13.125 1 98.75 190 PHE A CA 1
ATOM 1436 C C . PHE A 1 190 ? 26.453 -5.5 -13.266 1 98.75 190 PHE A C 1
ATOM 1438 O O . PHE A 1 190 ? 26.953 -6.176 -12.375 1 98.75 190 PHE A O 1
ATOM 1445 N N . LYS A 1 191 ? 27.125 -5.18 -14.375 1 98.5 191 LYS A N 1
ATOM 1446 C CA . LYS A 1 191 ? 28.5 -5.605 -14.57 1 98.5 191 LYS A CA 1
ATOM 1447 C C . LYS A 1 191 ? 29.438 -4.934 -13.562 1 98.5 191 LYS A C 1
ATOM 1449 O O . LYS A 1 191 ? 29.312 -3.732 -13.305 1 98.5 191 LYS A O 1
ATOM 1454 N N . THR A 1 192 ? 30.281 -5.711 -13 1 98.12 192 THR A N 1
ATOM 1455 C CA . THR A 1 192 ? 31.266 -5.133 -12.086 1 98.12 192 THR A CA 1
ATOM 1456 C C . THR A 1 192 ? 32.406 -4.477 -12.859 1 98.12 192 THR A C 1
ATOM 1458 O O . THR A 1 192 ? 32.719 -4.895 -13.977 1 98.12 192 THR A O 1
ATOM 1461 N N . ASN A 1 193 ? 32.938 -3.424 -12.406 1 98.38 193 ASN A N 1
ATOM 1462 C CA . ASN A 1 193 ? 34.156 -2.768 -12.812 1 98.38 193 ASN A CA 1
ATOM 1463 C C . ASN A 1 193 ? 35.031 -2.424 -11.609 1 98.38 193 ASN A C 1
ATOM 1465 O O . ASN A 1 193 ? 34.656 -1.625 -10.758 1 98.38 193 ASN A O 1
ATOM 1469 N N . TRP A 1 194 ? 36.219 -3.072 -11.594 1 98.38 194 TRP A N 1
ATOM 1470 C CA . TRP A 1 194 ? 37.031 -3.045 -10.391 1 98.38 194 TRP A CA 1
ATOM 1471 C C . TRP A 1 194 ? 38.219 -2.084 -10.555 1 98.38 194 TRP A C 1
ATOM 1473 O O . TRP A 1 194 ? 38.688 -1.864 -11.672 1 98.38 194 TRP A O 1
ATOM 1483 N N . GLU A 1 195 ? 38.656 -1.471 -9.523 1 98.44 195 GLU A N 1
ATOM 1484 C CA . GLU A 1 195 ? 39.906 -0.722 -9.414 1 98.44 195 GLU A CA 1
ATOM 1485 C C . GLU A 1 195 ? 40.625 -1.033 -8.102 1 98.44 195 GLU A C 1
ATOM 1487 O O . GLU A 1 195 ? 40.094 -1.754 -7.258 1 98.44 195 GLU A O 1
ATOM 1492 N N . GLU A 1 196 ? 41.812 -0.601 -7.992 1 98.12 196 GLU A N 1
ATOM 1493 C CA . GLU A 1 196 ? 42.594 -0.838 -6.777 1 98.12 196 GLU A CA 1
ATOM 1494 C C . GLU A 1 196 ? 41.938 -0.156 -5.57 1 98.12 196 GLU A C 1
ATOM 1496 O O . GLU A 1 196 ? 41.5 0.99 -5.664 1 98.12 196 GLU A O 1
ATOM 1501 N N . ALA A 1 197 ? 41.812 -0.92 -4.535 1 97.62 197 ALA A N 1
ATOM 1502 C CA . ALA A 1 197 ? 41.219 -0.375 -3.326 1 97.62 197 ALA A CA 1
ATOM 1503 C C . ALA A 1 197 ? 42.094 0.679 -2.686 1 97.62 197 ALA A C 1
ATOM 1505 O O . ALA A 1 197 ? 43.344 0.538 -2.678 1 97.62 197 ALA A O 1
ATOM 1506 N N . LYS A 1 198 ? 41.5 1.68 -2.191 1 93.94 198 LYS A N 1
ATOM 1507 C CA . LYS A 1 198 ? 42.219 2.74 -1.47 1 93.94 198 LYS A CA 1
ATOM 1508 C C . LYS A 1 198 ? 41.625 2.93 -0.071 1 93.94 198 LYS A C 1
ATOM 1510 O O . LYS A 1 198 ? 40.406 2.766 0.133 1 93.94 198 LYS A O 1
ATOM 1515 N N . GLY A 1 199 ? 42.438 3.256 0.8 1 95.75 199 GLY A N 1
ATOM 1516 C CA . GLY A 1 199 ? 41.969 3.557 2.146 1 95.75 199 GLY A CA 1
ATOM 1517 C C . GLY A 1 199 ? 41.719 2.314 2.977 1 95.75 199 GLY A C 1
ATOM 1518 O O . GLY A 1 199 ? 42.406 1.307 2.836 1 95.75 199 GLY A O 1
ATOM 1519 N N . VAL A 1 200 ? 40.781 2.461 3.924 1 97.69 200 VAL A N 1
ATOM 1520 C CA . VAL A 1 200 ? 40.469 1.374 4.844 1 97.69 200 VAL A CA 1
ATOM 1521 C C . VAL A 1 200 ? 39.125 0.74 4.461 1 97.69 200 VAL A C 1
ATOM 1523 O O . VAL A 1 200 ? 38.344 1.329 3.709 1 97.69 200 VAL A O 1
ATOM 1526 N N . SER A 1 201 ? 38.969 -0.465 4.961 1 98.38 201 SER A N 1
ATOM 1527 C CA . SER A 1 201 ? 37.719 -1.199 4.684 1 98.38 201 SER A CA 1
ATOM 1528 C C . SER A 1 201 ? 36.844 -1.298 5.926 1 98.38 201 SER A C 1
ATOM 1530 O O . SER A 1 201 ? 37.344 -1.557 7.023 1 98.38 201 SER A O 1
ATOM 1532 N N . LEU A 1 202 ? 35.531 -1.01 5.75 1 98.56 202 LEU A N 1
ATOM 1533 C CA . LEU A 1 202 ? 34.531 -1.186 6.801 1 98.56 202 LEU A CA 1
ATOM 1534 C C . LEU A 1 202 ? 33.438 -2.145 6.352 1 98.56 202 LEU A C 1
ATOM 1536 O O . LEU A 1 202 ? 33.062 -2.141 5.184 1 98.56 202 LEU A O 1
ATOM 1540 N N . LYS A 1 203 ? 33.031 -2.932 7.262 1 98.69 203 LYS A N 1
ATOM 1541 C CA . LYS A 1 203 ? 31.891 -3.797 7.059 1 98.69 203 LYS A CA 1
ATOM 1542 C C . LYS A 1 203 ? 30.641 -3.207 7.703 1 98.69 203 LYS A C 1
ATOM 1544 O O . LYS A 1 203 ? 30.641 -2.871 8.891 1 98.69 203 LYS A O 1
ATOM 1549 N N . LEU A 1 204 ? 29.625 -2.947 6.949 1 98.88 204 LEU A N 1
ATOM 1550 C CA . LEU A 1 204 ? 28.312 -2.527 7.414 1 98.88 204 LEU A CA 1
ATOM 1551 C C . LEU A 1 204 ? 27.312 -3.676 7.328 1 98.88 204 LEU A C 1
ATOM 1553 O O . LEU A 1 204 ? 27.297 -4.414 6.344 1 98.88 204 LEU A O 1
ATOM 1557 N N . GLU A 1 205 ? 26.516 -3.848 8.336 1 98.75 205 GLU A N 1
ATOM 1558 C CA . GLU A 1 205 ? 25.531 -4.918 8.328 1 98.75 205 GLU A CA 1
ATOM 1559 C C . GLU A 1 205 ? 24.188 -4.422 8.852 1 98.75 205 GLU A C 1
ATOM 1561 O O . GLU A 1 205 ? 24.125 -3.773 9.898 1 98.75 205 GLU A O 1
ATOM 1566 N N . VAL A 1 206 ? 23.141 -4.543 8.109 1 98.81 206 VAL A N 1
ATOM 1567 C CA . VAL A 1 206 ? 21.766 -4.379 8.586 1 98.81 206 VAL A CA 1
ATOM 1568 C C . VAL A 1 206 ? 21.203 -5.73 9.008 1 98.81 206 VAL A C 1
ATOM 1570 O O . VAL A 1 206 ? 21.188 -6.676 8.219 1 98.81 206 VAL A O 1
ATOM 1573 N N . THR A 1 207 ? 20.75 -5.828 10.273 1 97.88 207 THR A N 1
ATOM 1574 C CA . THR A 1 207 ? 20.297 -7.109 10.82 1 97.88 207 THR A CA 1
ATOM 1575 C C . THR A 1 207 ? 19.188 -6.906 11.836 1 97.88 207 THR A C 1
ATOM 1577 O O . THR A 1 207 ? 18.719 -5.781 12.039 1 97.88 207 THR A O 1
ATOM 1580 N N . GLY A 1 208 ? 18.688 -7.996 12.359 1 96.94 208 GLY A N 1
ATOM 1581 C CA . GLY A 1 208 ? 17.688 -7.934 13.406 1 96.94 208 GLY A CA 1
ATOM 1582 C C . GLY A 1 208 ? 16.266 -7.84 12.867 1 96.94 208 GLY A C 1
ATOM 1583 O O . GLY A 1 208 ? 15.336 -7.5 13.602 1 96.94 208 GLY A O 1
ATOM 1584 N N . LEU A 1 209 ? 16.047 -8.047 11.602 1 97.25 209 LEU A N 1
ATOM 1585 C CA . LEU A 1 209 ? 14.719 -7.969 10.992 1 97.25 209 LEU A CA 1
ATOM 1586 C C . LEU A 1 209 ? 14.016 -9.32 11.031 1 97.25 209 LEU A C 1
ATOM 1588 O O . LEU A 1 209 ? 14.664 -10.367 10.938 1 97.25 209 LEU A O 1
ATOM 1592 N N . ASN A 1 210 ? 12.711 -9.344 11.07 1 92.44 210 ASN A N 1
ATOM 1593 C CA . ASN A 1 210 ? 11.914 -10.555 11.273 1 92.44 210 ASN A CA 1
ATOM 1594 C C . ASN A 1 210 ? 11.812 -11.383 9.992 1 92.44 210 ASN A C 1
ATOM 1596 O O . ASN A 1 210 ? 11.672 -12.602 10.047 1 92.44 210 ASN A O 1
ATOM 1600 N N . GLY A 1 211 ? 11.977 -10.727 8.836 1 93.25 211 GLY A N 1
ATOM 1601 C CA . GLY A 1 211 ? 11.797 -11.43 7.582 1 93.25 211 GLY A CA 1
ATOM 1602 C C . GLY A 1 211 ? 10.375 -11.938 7.383 1 93.25 211 GLY A C 1
ATOM 1603 O O . GLY A 1 211 ? 9.414 -11.266 7.746 1 93.25 211 GLY A O 1
ATOM 1604 N N . GLY A 1 212 ? 10.195 -13.117 6.641 1 87.5 212 GLY A N 1
ATOM 1605 C CA . GLY A 1 212 ? 8.891 -13.703 6.363 1 87.5 212 GLY A CA 1
ATOM 1606 C C . GLY A 1 212 ? 8.719 -14.109 4.91 1 87.5 212 GLY A C 1
ATOM 1607 O O . GLY A 1 212 ? 9.57 -13.805 4.07 1 87.5 212 GLY A O 1
ATOM 1608 N N . HIS A 1 213 ? 7.727 -14.945 4.707 1 87.56 213 HIS A N 1
ATOM 1609 C CA . HIS A 1 213 ? 7.359 -15.289 3.34 1 87.56 213 HIS A CA 1
ATOM 1610 C C . HIS A 1 213 ? 6.816 -14.07 2.594 1 87.56 213 HIS A C 1
ATOM 1612 O O . HIS A 1 213 ? 5.852 -13.445 3.037 1 87.56 213 HIS A O 1
ATOM 1618 N N . SER A 1 214 ? 7.402 -13.68 1.446 1 91.12 214 SER A N 1
ATOM 1619 C CA . SER A 1 214 ? 7.086 -12.43 0.772 1 91.12 214 SER A CA 1
ATOM 1620 C C . SER A 1 214 ? 5.691 -12.469 0.16 1 91.12 214 SER A C 1
ATOM 1622 O O . SER A 1 214 ? 5.129 -11.422 -0.186 1 91.12 214 SER A O 1
ATOM 1624 N N . GLY A 1 215 ? 5.129 -13.555 -0.069 1 87.56 215 GLY A N 1
ATOM 1625 C CA . GLY A 1 215 ? 3.746 -13.625 -0.509 1 87.56 215 GLY A CA 1
ATOM 1626 C C . GLY A 1 215 ? 2.752 -13.461 0.624 1 87.56 215 GLY A C 1
ATOM 1627 O O . GLY A 1 215 ? 1.782 -12.711 0.503 1 87.56 215 GLY A O 1
ATOM 1628 N N . MET A 1 216 ? 3.025 -14.055 1.722 1 83.06 216 MET A N 1
ATOM 1629 C CA . MET A 1 216 ? 2.072 -14.141 2.826 1 83.06 216 MET A CA 1
ATOM 1630 C C . MET A 1 216 ? 2.23 -12.953 3.773 1 83.06 216 MET A C 1
ATOM 1632 O O . MET A 1 216 ? 1.258 -12.508 4.387 1 83.06 216 MET A O 1
ATOM 1636 N N . GLU A 1 217 ? 3.475 -12.445 3.844 1 89.81 217 GLU A N 1
ATOM 1637 C CA . GLU A 1 217 ? 3.727 -11.477 4.914 1 89.81 217 GLU A CA 1
ATOM 1638 C C . GLU A 1 217 ? 4.148 -10.125 4.348 1 89.81 217 GLU A C 1
ATOM 1640 O O . GLU A 1 217 ? 4.605 -9.258 5.09 1 89.81 217 GLU A O 1
ATOM 1645 N N . ILE A 1 218 ? 4.004 -9.922 3.016 1 95.38 218 ILE A N 1
ATOM 1646 C CA . ILE A 1 218 ? 4.465 -8.68 2.393 1 95.38 218 ILE A CA 1
ATOM 1647 C C . ILE A 1 218 ? 3.662 -7.5 2.936 1 95.38 218 ILE A C 1
ATOM 1649 O O . ILE A 1 218 ? 4.152 -6.371 2.961 1 95.38 218 ILE A O 1
ATOM 1653 N N . ASP A 1 219 ? 2.406 -7.75 3.361 1 93.88 219 ASP A N 1
ATOM 1654 C CA . ASP A 1 219 ? 1.521 -6.691 3.828 1 93.88 219 ASP A CA 1
ATOM 1655 C C . ASP A 1 219 ? 1.849 -6.293 5.266 1 93.88 219 ASP A C 1
ATOM 1657 O O . ASP A 1 219 ? 1.353 -5.281 5.766 1 93.88 219 ASP A O 1
ATOM 1661 N N . LYS A 1 220 ? 2.725 -7.066 5.898 1 93.69 220 LYS A N 1
ATOM 1662 C CA . LYS A 1 220 ? 3.102 -6.75 7.273 1 93.69 220 LYS A CA 1
ATOM 1663 C C . LYS A 1 220 ? 4.09 -5.59 7.32 1 93.69 220 LYS A C 1
ATOM 1665 O O . LYS A 1 220 ? 4.324 -5.012 8.383 1 93.69 220 LYS A O 1
ATOM 1670 N N . GLN A 1 221 ? 4.652 -5.184 6.184 1 96.12 221 GLN A N 1
ATOM 1671 C CA . GLN A 1 221 ? 5.543 -4.039 6.035 1 96.12 221 GLN A CA 1
ATOM 1672 C C . GLN A 1 221 ? 6.781 -4.188 6.91 1 96.12 221 GLN A C 1
ATOM 1674 O O . GLN A 1 221 ? 7.223 -3.227 7.547 1 96.12 221 GLN A O 1
ATOM 1679 N N . ARG A 1 222 ? 7.227 -5.449 7.078 1 95.94 222 ARG A N 1
ATOM 1680 C CA . ARG A 1 222 ? 8.508 -5.68 7.742 1 95.94 222 ARG A CA 1
ATOM 1681 C C . ARG A 1 222 ? 9.664 -5.133 6.906 1 95.94 222 ARG A C 1
ATOM 1683 O O . ARG A 1 222 ? 9.547 -5.008 5.684 1 95.94 222 ARG A O 1
ATOM 1690 N N . GLY A 1 223 ? 10.695 -4.777 7.621 1 97.44 223 GLY A N 1
ATOM 1691 C CA . GLY A 1 223 ? 11.852 -4.25 6.922 1 97.44 223 GLY A CA 1
ATOM 1692 C C . GLY A 1 223 ? 12.539 -5.281 6.043 1 97.44 223 GLY A C 1
ATOM 1693 O O . GLY A 1 223 ? 12.594 -6.465 6.387 1 97.44 223 GLY A O 1
ATOM 1694 N N . ASN A 1 224 ? 13.016 -4.898 4.902 1 98.38 224 ASN A N 1
ATOM 1695 C CA . ASN A 1 224 ? 13.875 -5.676 4.016 1 98.38 224 ASN A CA 1
ATOM 1696 C C . ASN A 1 224 ? 15.328 -5.219 4.105 1 98.38 224 ASN A C 1
ATOM 1698 O O . ASN A 1 224 ? 15.648 -4.09 3.734 1 98.38 224 ASN A O 1
ATOM 1702 N N . ALA A 1 225 ? 16.188 -6.043 4.531 1 98.75 225 ALA A N 1
ATOM 1703 C CA . ALA A 1 225 ? 17.562 -5.668 4.836 1 98.75 225 ALA A CA 1
ATOM 1704 C C . ALA A 1 225 ? 18.266 -5.105 3.602 1 98.75 225 ALA A C 1
ATOM 1706 O O . ALA A 1 225 ? 19.094 -4.207 3.713 1 98.75 225 ALA A O 1
ATOM 1707 N N . ASN A 1 226 ? 18 -5.66 2.42 1 98.81 226 ASN A N 1
ATOM 1708 C CA . ASN A 1 226 ? 18.594 -5.16 1.187 1 98.81 226 ASN A CA 1
ATOM 1709 C C . ASN A 1 226 ? 18.172 -3.725 0.897 1 98.81 226 ASN A C 1
ATOM 1711 O O . ASN A 1 226 ? 19.016 -2.881 0.564 1 98.81 226 ASN A O 1
ATOM 1715 N N . LYS A 1 227 ? 16.875 -3.438 1.038 1 98.75 227 LYS A N 1
ATOM 1716 C CA . LYS A 1 227 ? 16.359 -2.09 0.835 1 98.75 227 LYS A CA 1
ATOM 1717 C C . LYS A 1 227 ? 16.922 -1.118 1.863 1 98.75 227 LYS A C 1
ATOM 1719 O O . LYS A 1 227 ? 17.312 0 1.52 1 98.75 227 LYS A O 1
ATOM 1724 N N . LEU A 1 228 ? 16.938 -1.562 3.117 1 98.81 228 LEU A N 1
ATOM 1725 C CA . LEU A 1 228 ? 17.422 -0.702 4.188 1 98.81 228 LEU A CA 1
ATOM 1726 C C . LEU A 1 228 ? 18.906 -0.408 4.008 1 98.81 228 LEU A C 1
ATOM 1728 O O . LEU A 1 228 ? 19.375 0.683 4.344 1 98.81 228 LEU A O 1
ATOM 1732 N N . MET A 1 229 ? 19.656 -1.4 3.475 1 98.88 229 MET A N 1
ATOM 1733 C CA . MET A 1 229 ? 21.062 -1.156 3.148 1 98.88 229 MET A CA 1
ATOM 1734 C C . MET A 1 229 ? 21.188 -0.073 2.082 1 98.88 229 MET A C 1
ATOM 1736 O O . MET A 1 229 ? 22.078 0.784 2.168 1 98.88 229 MET A O 1
ATOM 1740 N N . GLY A 1 230 ? 20.312 -0.135 1.057 1 98.81 230 GLY A N 1
ATOM 1741 C CA . GLY A 1 230 ? 20.297 0.925 0.061 1 98.81 230 GLY A CA 1
ATOM 1742 C C . GLY A 1 230 ? 20.094 2.305 0.66 1 98.81 230 GLY A C 1
ATOM 1743 O O . GLY A 1 230 ? 20.812 3.25 0.305 1 98.81 230 GLY A O 1
ATOM 1744 N N . ARG A 1 231 ? 19.141 2.398 1.553 1 98.69 231 ARG A N 1
ATOM 1745 C CA . ARG A 1 231 ? 18.859 3.658 2.238 1 98.69 231 ARG A CA 1
ATOM 1746 C C . ARG A 1 231 ? 20.078 4.113 3.039 1 98.69 231 ARG A C 1
ATOM 1748 O O . ARG A 1 231 ? 20.438 5.293 3.02 1 98.69 231 ARG A O 1
ATOM 1755 N N . LEU A 1 232 ? 20.703 3.174 3.795 1 98.88 232 LEU A N 1
ATOM 1756 C CA . LEU A 1 232 ? 21.891 3.479 4.598 1 98.88 232 LEU A CA 1
ATOM 1757 C C . LEU A 1 232 ? 23.031 3.99 3.723 1 98.88 232 LEU A C 1
ATOM 1759 O O . LEU A 1 232 ? 23.625 5.031 4.016 1 98.88 232 LEU A O 1
ATOM 1763 N N . LEU A 1 233 ? 23.312 3.299 2.656 1 98.88 233 LEU A N 1
ATOM 1764 C CA . LEU A 1 233 ? 24.422 3.654 1.775 1 98.88 233 LEU A CA 1
ATOM 1765 C C . LEU A 1 233 ? 24.172 5.004 1.112 1 98.88 233 LEU A C 1
ATOM 1767 O O . LEU A 1 233 ? 25.109 5.781 0.909 1 98.88 233 LEU A O 1
ATOM 1771 N N . TYR A 1 234 ? 22.953 5.266 0.738 1 98.75 234 TYR A N 1
ATOM 1772 C CA . TYR A 1 234 ? 22.641 6.559 0.134 1 98.75 234 TYR A CA 1
ATOM 1773 C C . TYR A 1 234 ? 22.844 7.691 1.136 1 98.75 234 TYR A C 1
ATOM 1775 O O . TYR A 1 234 ? 23.359 8.758 0.782 1 98.75 234 TYR A O 1
ATOM 1783 N N . SER A 1 235 ? 22.391 7.48 2.363 1 98.56 235 SER A N 1
ATOM 1784 C CA . SER A 1 235 ? 22.625 8.469 3.412 1 98.56 235 SER A CA 1
ATOM 1785 C C . SER A 1 235 ? 24.109 8.727 3.598 1 98.56 235 SER A C 1
ATOM 1787 O O . SER A 1 235 ? 24.531 9.867 3.783 1 98.56 235 SER A O 1
ATOM 1789 N N . LEU A 1 236 ? 24.906 7.688 3.58 1 98.69 236 LEU A N 1
ATOM 1790 C CA . LEU A 1 236 ? 26.359 7.809 3.705 1 98.69 236 LEU A CA 1
ATOM 1791 C C . LEU A 1 236 ? 26.938 8.602 2.539 1 98.69 236 LEU A C 1
ATOM 1793 O O . LEU A 1 236 ? 27.844 9.414 2.727 1 98.69 236 LEU A O 1
ATOM 1797 N N . LYS A 1 237 ? 26.422 8.336 1.381 1 97.94 237 LYS A N 1
ATOM 1798 C CA . LYS A 1 237 ? 26.922 8.969 0.163 1 97.94 237 LYS A CA 1
ATOM 1799 C C . LYS A 1 237 ? 26.797 10.484 0.233 1 97.94 237 LYS A C 1
ATOM 1801 O O . LYS A 1 237 ? 27.594 11.211 -0.372 1 97.94 237 LYS A O 1
ATOM 1806 N N . LYS A 1 238 ? 25.844 10.977 0.957 1 96.69 238 LYS A N 1
ATOM 1807 C CA . LYS A 1 238 ? 25.625 12.414 1.092 1 96.69 238 LYS A CA 1
ATOM 1808 C C . LYS A 1 238 ? 26.656 13.047 2.014 1 96.69 238 LYS A C 1
ATOM 1810 O O . LYS A 1 238 ? 26.844 14.266 1.993 1 96.69 238 LYS A O 1
ATOM 1815 N N . GLU A 1 239 ? 27.438 12.242 2.756 1 97.44 239 GLU A N 1
ATOM 1816 C CA . GLU A 1 239 ? 28.281 12.781 3.826 1 97.44 239 GLU A CA 1
ATOM 1817 C C . GLU A 1 239 ? 29.75 12.422 3.611 1 97.44 239 GLU A C 1
ATOM 1819 O O . GLU A 1 239 ? 30.641 13.148 4.059 1 97.44 239 GLU A O 1
ATOM 1824 N N . VAL A 1 240 ? 30 11.242 2.951 1 97.75 240 VAL A N 1
ATOM 1825 C CA . VAL A 1 240 ? 31.375 10.773 2.812 1 97.75 240 VAL A CA 1
ATOM 1826 C C . VAL A 1 240 ? 31.578 10.164 1.429 1 97.75 240 VAL A C 1
ATOM 1828 O O . VAL A 1 240 ? 30.625 9.711 0.799 1 97.75 240 VAL A O 1
ATOM 1831 N N . CYS A 1 241 ? 32.812 10.211 1.001 1 97.81 241 CYS A N 1
ATOM 1832 C CA . CYS A 1 241 ? 33.188 9.516 -0.226 1 97.81 241 CYS A CA 1
ATOM 1833 C C . CYS A 1 241 ? 33.594 8.078 0.066 1 97.81 241 CYS A C 1
ATOM 1835 O O . CYS A 1 241 ? 34.438 7.832 0.953 1 97.81 241 CYS A O 1
ATOM 1837 N N . PHE A 1 242 ? 33 7.145 -0.566 1 98.56 242 PHE A N 1
ATOM 1838 C CA . PHE A 1 242 ? 33.344 5.742 -0.399 1 98.56 242 PHE A CA 1
ATOM 1839 C C . PHE A 1 242 ? 33.125 4.965 -1.688 1 98.56 242 PHE A C 1
ATOM 1841 O O . PHE A 1 242 ? 32.5 5.469 -2.619 1 98.56 242 PHE A O 1
ATOM 1848 N N . ASN A 1 243 ? 33.719 3.781 -1.808 1 98.75 243 ASN A N 1
ATOM 1849 C CA . ASN A 1 243 ? 33.438 2.787 -2.838 1 98.75 243 ASN A CA 1
ATOM 1850 C C . ASN A 1 243 ? 32.969 1.464 -2.232 1 98.75 243 ASN A C 1
ATOM 1852 O O . ASN A 1 243 ? 33.344 1.132 -1.104 1 98.75 243 ASN A O 1
ATOM 1856 N N . LEU A 1 244 ? 32.156 0.752 -2.979 1 98.81 244 LEU A N 1
ATOM 1857 C CA . LEU A 1 244 ? 31.734 -0.575 -2.557 1 98.81 244 LEU A CA 1
ATOM 1858 C C . LEU A 1 244 ? 32.75 -1.63 -2.934 1 98.81 244 LEU A C 1
ATOM 1860 O O . LEU A 1 244 ? 33.375 -1.552 -4.004 1 98.81 244 LEU A O 1
ATOM 1864 N N . VAL A 1 245 ? 32.969 -2.543 -2.049 1 98.75 245 VAL A N 1
ATOM 1865 C CA . VAL A 1 245 ? 33.688 -3.766 -2.357 1 98.75 245 VAL A CA 1
ATOM 1866 C C . VAL A 1 245 ? 32.719 -4.898 -2.645 1 98.75 245 VAL A C 1
ATOM 1868 O O . VAL A 1 245 ? 32.938 -5.691 -3.566 1 98.75 245 VAL A O 1
ATOM 1871 N N . SER A 1 246 ? 31.688 -4.941 -1.872 1 98.69 246 SER A N 1
ATOM 1872 C CA . SER A 1 246 ? 30.656 -5.953 -2.049 1 98.69 246 SER A CA 1
ATOM 1873 C C . SER A 1 246 ? 29.375 -5.559 -1.322 1 98.69 246 SER A C 1
ATOM 1875 O O . SER A 1 246 ? 29.406 -4.742 -0.397 1 98.69 246 SER A O 1
ATOM 1877 N N . VAL A 1 247 ? 28.281 -6.066 -1.74 1 98.88 247 VAL A N 1
ATOM 1878 C CA . VAL A 1 247 ? 26.984 -6.027 -1.069 1 98.88 247 VAL A CA 1
ATOM 1879 C C . VAL A 1 247 ? 26.266 -7.363 -1.26 1 98.88 247 VAL A C 1
ATOM 1881 O O . VAL A 1 247 ? 26.094 -7.828 -2.389 1 98.88 247 VAL A O 1
ATOM 1884 N N . ASN A 1 248 ? 25.953 -8.039 -0.208 1 98.81 248 ASN A N 1
ATOM 1885 C CA . ASN A 1 248 ? 25.312 -9.344 -0.193 1 98.81 248 ASN A CA 1
ATOM 1886 C C . ASN A 1 248 ? 24.219 -9.422 0.868 1 98.81 248 ASN A C 1
ATOM 1888 O O . ASN A 1 248 ? 24.422 -9.023 2.014 1 98.81 248 ASN A O 1
ATOM 1892 N N . GLY A 1 249 ? 23.062 -9.828 0.462 1 98.44 249 GLY A N 1
ATOM 1893 C CA . GLY A 1 249 ? 21.984 -9.922 1.431 1 98.44 249 GLY A CA 1
ATOM 1894 C C . GLY A 1 249 ? 20.844 -10.82 0.97 1 98.44 249 GLY A C 1
ATOM 1895 O O . GLY A 1 249 ? 20.688 -11.055 -0.229 1 98.44 249 GLY A O 1
ATOM 1896 N N . GLY A 1 250 ? 20.078 -11.336 1.918 1 96.31 250 GLY A N 1
ATOM 1897 C CA . GLY A 1 250 ? 18.938 -12.211 1.643 1 96.31 250 GLY A CA 1
ATOM 1898 C C . GLY A 1 250 ? 19.359 -13.641 1.345 1 96.31 250 GLY A C 1
ATOM 1899 O O . GLY A 1 250 ? 20.531 -13.906 1.073 1 96.31 250 GLY A O 1
ATOM 1900 N N . SER A 1 251 ? 18.422 -14.578 1.425 1 90.62 251 SER A N 1
ATOM 1901 C CA . SER A 1 251 ? 18.734 -15.992 1.263 1 90.62 251 SER A CA 1
ATOM 1902 C C . SER A 1 251 ? 17.922 -16.609 0.131 1 90.62 251 SER A C 1
ATOM 1904 O O . SER A 1 251 ? 18.406 -17.484 -0.594 1 90.62 251 SER A O 1
ATOM 1906 N N . LYS A 1 252 ? 16.656 -16.219 -0.01 1 90 252 LYS A N 1
ATOM 1907 C CA . LYS A 1 252 ? 15.75 -16.781 -1.002 1 90 252 LYS A CA 1
ATOM 1908 C C . LYS A 1 252 ? 14.945 -15.695 -1.7 1 90 252 LYS A C 1
ATOM 1910 O O . LYS A 1 252 ? 14.703 -14.633 -1.124 1 90 252 LYS A O 1
ATOM 1915 N N . HIS A 1 253 ? 14.547 -16.016 -2.932 1 92.56 253 HIS A N 1
ATOM 1916 C CA . HIS A 1 253 ? 13.805 -15.031 -3.723 1 92.56 253 HIS A CA 1
ATOM 1917 C C . HIS A 1 253 ? 12.461 -14.703 -3.078 1 92.56 253 HIS A C 1
ATOM 1919 O O . HIS A 1 253 ? 11.961 -13.586 -3.211 1 92.56 253 HIS A O 1
ATOM 1925 N N . ASN A 1 254 ? 11.844 -15.672 -2.324 1 90 254 ASN A N 1
ATOM 1926 C CA . ASN A 1 254 ? 10.492 -15.5 -1.804 1 90 254 ASN A CA 1
ATOM 1927 C C . ASN A 1 254 ? 10.5 -15.203 -0.307 1 90 254 ASN A C 1
ATOM 1929 O O . ASN A 1 254 ? 9.469 -15.289 0.355 1 90 254 ASN A O 1
ATOM 1933 N N . ALA A 1 255 ? 11.656 -14.844 0.201 1 91.81 255 ALA A N 1
ATOM 1934 C CA . ALA A 1 255 ? 11.789 -14.484 1.609 1 91.81 255 ALA A CA 1
ATOM 1935 C C . ALA A 1 255 ? 12.18 -13.016 1.766 1 91.81 255 ALA A C 1
ATOM 1937 O O . ALA A 1 255 ? 13.055 -12.523 1.046 1 91.81 255 ALA A O 1
ATOM 1938 N N . ILE A 1 256 ? 11.531 -12.289 2.645 1 95.62 256 ILE A N 1
ATOM 1939 C CA . ILE A 1 256 ? 11.938 -10.93 2.982 1 95.62 256 ILE A CA 1
ATOM 1940 C C . ILE A 1 256 ? 13.312 -10.945 3.65 1 95.62 256 ILE A C 1
ATOM 1942 O O . ILE A 1 256 ? 13.508 -11.641 4.652 1 95.62 256 ILE A O 1
ATOM 1946 N N . ALA A 1 257 ? 14.234 -10.258 3.127 1 97.19 257 ALA A N 1
ATOM 1947 C CA . ALA A 1 257 ? 15.633 -10.344 3.545 1 97.19 257 ALA A CA 1
ATOM 1948 C C . ALA A 1 257 ? 15.805 -9.867 4.984 1 97.19 257 ALA A C 1
ATOM 1950 O O . ALA A 1 257 ? 15.414 -8.75 5.328 1 97.19 257 ALA A O 1
ATOM 1951 N N . ARG A 1 258 ? 16.469 -10.656 5.848 1 96.75 258 ARG A N 1
ATOM 1952 C CA . ARG A 1 258 ? 16.625 -10.336 7.262 1 96.75 258 ARG A CA 1
ATOM 1953 C C . ARG A 1 258 ? 17.984 -9.672 7.527 1 96.75 258 ARG A C 1
ATOM 1955 O O . ARG A 1 258 ? 18.156 -9 8.539 1 96.75 258 ARG A O 1
ATOM 1962 N N . ASP A 1 259 ? 18.891 -9.969 6.555 1 97.69 259 ASP A N 1
ATOM 1963 C CA . ASP A 1 259 ? 20.25 -9.469 6.742 1 97.69 259 ASP A CA 1
ATOM 1964 C C . ASP A 1 259 ? 20.859 -9.023 5.418 1 97.69 259 ASP A C 1
ATOM 1966 O O . ASP A 1 259 ? 20.562 -9.594 4.367 1 97.69 259 ASP A O 1
ATOM 1970 N N . CYS A 1 260 ? 21.672 -8.078 5.477 1 98.75 260 CYS A N 1
ATOM 1971 C CA . CYS A 1 260 ? 22.438 -7.582 4.34 1 98.75 260 CYS A CA 1
ATOM 1972 C C . CYS A 1 260 ? 23.766 -6.992 4.797 1 98.75 260 CYS A C 1
ATOM 1974 O O . CYS A 1 260 ? 23.812 -6.266 5.793 1 98.75 260 CYS A O 1
ATOM 1976 N N . GLN A 1 261 ? 24.828 -7.367 4.129 1 98.75 261 GLN A N 1
ATOM 1977 C CA . GLN A 1 261 ? 26.172 -6.895 4.465 1 98.75 261 GLN A CA 1
ATOM 1978 C C . GLN A 1 261 ? 26.812 -6.172 3.281 1 98.75 261 GLN A C 1
ATOM 1980 O O . GLN A 1 261 ? 26.688 -6.621 2.139 1 98.75 261 GLN A O 1
ATOM 1985 N N . ALA A 1 262 ? 27.453 -5.07 3.57 1 98.88 262 ALA A N 1
ATOM 1986 C CA . ALA A 1 262 ? 28.234 -4.344 2.57 1 98.88 262 ALA A CA 1
ATOM 1987 C C . ALA A 1 262 ? 29.641 -4.043 3.084 1 98.88 262 ALA A C 1
ATOM 1989 O O . ALA A 1 262 ? 29.828 -3.713 4.258 1 98.88 262 ALA A O 1
ATOM 1990 N N . ILE A 1 263 ? 30.609 -4.234 2.273 1 98.81 263 ILE A N 1
ATOM 1991 C CA . ILE A 1 263 ? 31.969 -3.783 2.555 1 98.81 263 ILE A CA 1
ATOM 1992 C C . ILE A 1 263 ? 32.281 -2.541 1.726 1 98.81 263 ILE A C 1
ATOM 1994 O O . ILE A 1 263 ? 32.094 -2.539 0.506 1 98.81 263 ILE A O 1
ATOM 1998 N N . ILE A 1 264 ? 32.719 -1.49 2.389 1 98.81 264 ILE A N 1
ATOM 1999 C CA . ILE A 1 264 ? 33.062 -0.245 1.698 1 98.81 264 ILE A CA 1
ATOM 2000 C C . ILE A 1 264 ? 34.5 0.145 1.984 1 98.81 264 ILE A C 1
ATOM 2002 O O . ILE A 1 264 ? 35.094 -0.281 2.986 1 98.81 264 ILE A O 1
ATOM 2006 N N . THR A 1 265 ? 35.125 0.875 1.086 1 98.62 265 THR A N 1
ATOM 2007 C CA . THR A 1 265 ? 36.406 1.503 1.303 1 98.62 265 THR A CA 1
ATOM 2008 C C . THR A 1 265 ? 36.281 3.02 1.405 1 98.62 265 THR A C 1
ATOM 2010 O O . THR A 1 265 ? 35.438 3.615 0.725 1 98.62 265 THR A O 1
ATOM 2013 N N . LEU A 1 266 ? 36.969 3.619 2.291 1 98.31 266 LEU A N 1
ATOM 2014 C CA . LEU A 1 266 ? 36.906 5.059 2.529 1 98.31 266 LEU A CA 1
ATOM 2015 C C . LEU A 1 266 ? 38.219 5.547 3.172 1 98.31 266 LEU A C 1
ATOM 2017 O O . LEU A 1 266 ? 39.062 4.742 3.57 1 98.31 266 LEU A O 1
ATOM 2021 N N . GLU A 1 267 ? 38.375 6.848 3.24 1 97.5 267 GLU A N 1
ATOM 2022 C CA . GLU A 1 267 ? 39.531 7.426 3.943 1 97.5 267 GLU A CA 1
ATOM 2023 C C . GLU A 1 267 ? 39.406 7.223 5.453 1 97.5 267 GLU A C 1
ATOM 2025 O O . GLU A 1 267 ? 38.312 7.324 6.012 1 97.5 267 GLU A O 1
ATOM 2030 N N . GLU A 1 268 ? 40.469 6.953 6.055 1 96.38 268 GLU A N 1
ATOM 2031 C CA . GLU A 1 268 ? 40.5 6.68 7.488 1 96.38 268 GLU A CA 1
ATOM 2032 C C . GLU A 1 268 ? 39.844 7.812 8.281 1 96.38 268 GLU A C 1
ATOM 2034 O O . GLU A 1 268 ? 39.219 7.578 9.312 1 96.38 268 GLU A O 1
ATOM 2039 N N . LYS A 1 269 ? 39.969 8.992 7.844 1 97.19 269 LYS A N 1
ATOM 2040 C CA . LYS A 1 269 ? 39.469 10.172 8.555 1 97.19 269 LYS A CA 1
ATOM 2041 C C . LYS A 1 269 ? 37.938 10.195 8.562 1 97.19 269 LYS A C 1
ATOM 2043 O O . LYS A 1 269 ? 37.344 10.906 9.367 1 97.19 269 LYS A O 1
ATOM 2048 N N . ASP A 1 270 ? 37.312 9.453 7.66 1 97.69 270 ASP A N 1
ATOM 2049 C CA . ASP A 1 270 ? 35.875 9.508 7.488 1 97.69 270 ASP A CA 1
ATOM 2050 C C . ASP A 1 270 ? 35.188 8.414 8.305 1 97.69 270 ASP A C 1
ATOM 2052 O O . ASP A 1 270 ? 33.938 8.328 8.328 1 97.69 270 ASP A O 1
ATOM 2056 N N . ILE A 1 271 ? 35.938 7.633 9.047 1 97.81 271 ILE A N 1
ATOM 2057 C CA . ILE A 1 271 ? 35.375 6.492 9.773 1 97.81 271 ILE A CA 1
ATOM 2058 C C . ILE A 1 271 ? 34.375 6.98 10.82 1 97.81 271 ILE A C 1
ATOM 2060 O O . ILE A 1 271 ? 33.312 6.418 10.953 1 97.81 271 ILE A O 1
ATOM 2064 N N . ASP A 1 272 ? 34.719 7.973 11.531 1 97.88 272 ASP A N 1
ATOM 2065 C CA . ASP A 1 272 ? 33.875 8.477 12.586 1 97.88 272 ASP A CA 1
ATOM 2066 C C . ASP A 1 272 ? 32.562 9.016 12.016 1 97.88 272 ASP A C 1
ATOM 2068 O O . ASP A 1 272 ? 31.5 8.875 12.625 1 97.88 272 ASP A O 1
ATOM 2072 N N . LYS A 1 273 ? 32.656 9.688 10.891 1 98.19 273 LYS A N 1
ATOM 2073 C CA . LYS A 1 273 ? 31.469 10.203 10.234 1 98.19 273 LYS A CA 1
ATOM 2074 C C . LYS A 1 273 ? 30.547 9.062 9.797 1 98.19 273 LYS A C 1
ATOM 2076 O O . LYS A 1 273 ? 29.328 9.18 9.891 1 98.19 273 LYS A O 1
ATOM 2081 N N . VAL A 1 274 ? 31.141 8 9.328 1 98.56 274 VAL A N 1
ATOM 2082 C CA . VAL A 1 274 ? 30.344 6.828 8.945 1 98.56 274 VAL A CA 1
ATOM 2083 C C . VAL A 1 274 ? 29.594 6.293 10.164 1 98.56 274 VAL A C 1
ATOM 2085 O O . VAL A 1 274 ? 28.406 5.996 10.078 1 98.56 274 VAL A O 1
ATOM 2088 N N . LYS A 1 275 ? 30.266 6.172 11.25 1 98.44 275 LYS A N 1
ATOM 2089 C CA . LYS A 1 275 ? 29.641 5.672 12.469 1 98.44 275 LYS A CA 1
ATOM 2090 C C . LYS A 1 275 ? 28.5 6.578 12.914 1 98.44 275 LYS A C 1
ATOM 2092 O O . LYS A 1 275 ? 27.453 6.098 13.367 1 98.44 275 LYS A O 1
ATOM 2097 N N . GLU A 1 276 ? 28.75 7.82 12.789 1 98.44 276 GLU A N 1
ATOM 2098 C CA . GLU A 1 276 ? 27.719 8.797 13.156 1 98.44 276 GLU A CA 1
ATOM 2099 C C . GLU A 1 276 ? 26.484 8.648 12.289 1 98.44 276 GLU A C 1
ATOM 2101 O O . GLU A 1 276 ? 25.359 8.625 12.797 1 98.44 276 GLU A O 1
ATOM 2106 N N . VAL A 1 277 ? 26.641 8.555 10.984 1 98.44 277 VAL A N 1
ATOM 2107 C CA . VAL A 1 277 ? 25.531 8.414 10.047 1 98.44 277 VAL A CA 1
ATOM 2108 C C . VAL A 1 277 ? 24.797 7.109 10.32 1 98.44 277 VAL A C 1
ATOM 2110 O O . VAL A 1 277 ? 23.562 7.07 10.312 1 98.44 277 VAL A O 1
ATOM 2113 N N . CYS A 1 278 ? 25.531 6.074 10.562 1 98.56 278 CYS A N 1
ATOM 2114 C CA . CYS A 1 278 ? 24.922 4.777 10.852 1 98.56 278 CYS A CA 1
ATOM 2115 C C . CYS A 1 278 ? 24.062 4.848 12.102 1 98.56 278 CYS A C 1
ATOM 2117 O O . CYS A 1 278 ? 22.969 4.27 12.141 1 98.56 278 CYS A O 1
ATOM 2119 N N . LYS A 1 279 ? 24.562 5.527 13.078 1 98.25 279 LYS A N 1
ATOM 2120 C CA . LYS A 1 279 ? 23.812 5.684 14.32 1 98.25 279 LYS A CA 1
ATOM 2121 C C . LYS A 1 279 ? 22.516 6.441 14.07 1 98.25 279 LYS A C 1
ATOM 2123 O O . LYS A 1 279 ? 21.453 6.055 14.586 1 98.25 279 LYS A O 1
ATOM 2128 N N . LEU A 1 280 ? 22.578 7.492 13.344 1 98.19 280 LEU A N 1
ATOM 2129 C CA . LEU A 1 280 ? 21.406 8.297 13.039 1 98.19 280 LEU A CA 1
ATOM 2130 C C . LEU A 1 280 ? 20.391 7.5 12.234 1 98.19 280 LEU A C 1
ATOM 2132 O O . LEU A 1 280 ? 19.188 7.555 12.516 1 98.19 280 LEU A O 1
ATOM 2136 N N . VAL A 1 281 ? 20.844 6.797 11.242 1 98.5 281 VAL A N 1
ATOM 2137 C CA . VAL A 1 281 ? 19.969 6 10.391 1 98.5 281 VAL A CA 1
ATOM 2138 C C . VAL A 1 281 ? 19.328 4.879 11.211 1 98.5 281 VAL A C 1
ATOM 2140 O O . VAL A 1 281 ? 18.156 4.551 11.031 1 98.5 281 VAL A O 1
ATOM 2143 N N . GLN A 1 282 ? 20.094 4.285 12.07 1 98.31 282 GLN A N 1
ATOM 2144 C CA . GLN A 1 282 ? 19.547 3.244 12.938 1 98.31 282 GLN A CA 1
ATOM 2145 C C . GLN A 1 282 ? 18.422 3.783 13.805 1 98.31 282 GLN A C 1
ATOM 2147 O O . GLN A 1 282 ? 17.422 3.094 14.031 1 98.31 282 GLN A O 1
ATOM 2152 N N . GLU A 1 283 ? 18.609 4.949 14.359 1 98 283 GLU A N 1
ATOM 2153 C CA . GLU A 1 283 ? 17.547 5.566 15.148 1 98 283 GLU A CA 1
ATOM 2154 C C . GLU A 1 283 ? 16.266 5.746 14.328 1 98 283 GLU A C 1
ATOM 2156 O O . GLU A 1 283 ? 15.164 5.504 14.82 1 98 283 GLU A O 1
ATOM 2161 N N . ASP A 1 284 ? 16.422 6.18 13.086 1 97.88 284 ASP A N 1
ATOM 2162 C CA . ASP A 1 284 ? 15.281 6.297 12.188 1 97.88 284 ASP A CA 1
ATOM 2163 C C . ASP A 1 284 ? 14.602 4.945 11.984 1 97.88 284 ASP A C 1
ATOM 2165 O O . ASP A 1 284 ? 13.375 4.844 12.062 1 97.88 284 ASP A O 1
ATOM 2169 N N . PHE A 1 285 ? 15.445 3.887 11.695 1 98.38 285 PHE A N 1
ATOM 2170 C CA . PHE A 1 285 ? 14.906 2.551 11.484 1 98.38 285 PHE A CA 1
ATOM 2171 C C . PHE A 1 285 ? 14.117 2.082 12.703 1 98.38 285 PHE A C 1
ATOM 2173 O O . PHE A 1 285 ? 13.031 1.513 12.57 1 98.38 285 PHE A O 1
ATOM 2180 N N . ARG A 1 286 ? 14.625 2.334 13.867 1 97.25 286 ARG A N 1
ATOM 2181 C CA . ARG A 1 286 ? 14 1.869 15.102 1 97.25 286 ARG A CA 1
ATOM 2182 C C . ARG A 1 286 ? 12.648 2.549 15.312 1 97.25 286 ARG A C 1
ATOM 2184 O O . ARG A 1 286 ? 11.719 1.937 15.836 1 97.25 286 ARG A O 1
ATOM 2191 N N . VAL A 1 287 ? 12.547 3.793 14.922 1 95.25 287 VAL A N 1
ATOM 2192 C CA . VAL A 1 287 ? 11.289 4.52 15.039 1 95.25 287 VAL A CA 1
ATOM 2193 C C . VAL A 1 287 ? 10.305 4.02 13.984 1 95.25 287 VAL A C 1
ATOM 2195 O O . VAL A 1 287 ? 9.141 3.736 14.297 1 95.25 287 VAL A O 1
ATOM 2198 N N . GLU A 1 288 ? 10.758 3.902 12.789 1 97 288 GLU A N 1
ATOM 2199 C CA . GLU A 1 288 ? 9.914 3.525 11.656 1 97 288 GLU A CA 1
ATOM 2200 C C . GLU A 1 288 ? 9.391 2.1 11.812 1 97 288 GLU A C 1
ATOM 2202 O O . GLU A 1 288 ? 8.25 1.808 11.438 1 97 288 GLU A O 1
ATOM 2207 N N . TYR A 1 289 ? 10.258 1.237 12.32 1 97 289 TYR A N 1
ATOM 2208 C CA . TYR A 1 289 ? 9.922 -0.182 12.367 1 97 289 TYR A CA 1
ATOM 2209 C C . TYR A 1 289 ? 9.68 -0.635 13.805 1 97 289 TYR A C 1
ATOM 2211 O O . TYR A 1 289 ? 9.859 -1.812 14.133 1 97 289 TYR A O 1
ATOM 2219 N N . ARG A 1 290 ? 9.312 0.257 14.656 1 94.69 290 ARG A N 1
ATOM 2220 C CA . ARG A 1 290 ? 9.18 -0.007 16.094 1 94.69 290 ARG A CA 1
ATOM 2221 C C . ARG A 1 290 ? 8.242 -1.183 16.344 1 94.69 290 ARG A C 1
ATOM 2223 O O . ARG A 1 290 ? 8.445 -1.961 17.266 1 94.69 290 ARG A O 1
ATOM 2230 N N . VAL A 1 291 ? 7.23 -1.355 15.492 1 92.81 291 VAL A N 1
ATOM 2231 C CA . VAL A 1 291 ? 6.211 -2.377 15.711 1 92.81 291 VAL A CA 1
ATOM 2232 C C . VAL A 1 291 ? 6.59 -3.652 14.961 1 92.81 291 VAL A C 1
ATOM 2234 O O . VAL A 1 291 ? 6.629 -4.734 15.547 1 92.81 291 VAL A O 1
ATOM 2237 N N . GLU A 1 292 ? 7.031 -3.576 13.711 1 94.06 292 GLU A N 1
ATOM 2238 C CA . GLU A 1 292 ? 7.23 -4.719 12.828 1 94.06 292 GLU A CA 1
ATOM 2239 C C . GLU A 1 292 ? 8.594 -5.359 13.055 1 94.06 292 GLU A C 1
ATOM 2241 O O . GLU A 1 292 ? 8.734 -6.582 12.961 1 94.06 292 GLU A O 1
ATOM 2246 N N . ASP A 1 293 ? 9.602 -4.539 13.305 1 96.44 293 ASP A N 1
ATOM 2247 C CA . ASP A 1 293 ? 10.977 -5.004 13.469 1 96.44 293 ASP A CA 1
ATOM 2248 C C . ASP A 1 293 ? 11.688 -4.234 14.578 1 96.44 293 ASP A C 1
ATOM 2250 O O . ASP A 1 293 ? 12.664 -3.529 14.328 1 96.44 293 ASP A O 1
ATOM 2254 N N . PRO A 1 294 ? 11.32 -4.438 15.867 1 95.19 294 PRO A N 1
ATOM 2255 C CA . PRO A 1 294 ? 11.844 -3.625 16.969 1 95.19 294 PRO A CA 1
ATOM 2256 C C . PRO A 1 294 ? 13.336 -3.859 17.219 1 95.19 294 PRO A C 1
ATOM 2258 O O . PRO A 1 294 ? 13.984 -3.051 17.875 1 95.19 294 PRO A O 1
ATOM 2261 N N . LYS A 1 295 ? 13.945 -4.941 16.734 1 97.12 295 LYS A N 1
ATOM 2262 C CA . LYS A 1 295 ? 15.336 -5.277 17.031 1 97.12 295 LYS A CA 1
ATOM 2263 C C . LYS A 1 295 ? 16.266 -4.883 15.883 1 97.12 295 LYS A C 1
ATOM 2265 O O . LYS A 1 295 ? 17.422 -5.293 15.844 1 97.12 295 LYS A O 1
ATOM 2270 N N . VAL A 1 296 ? 15.742 -4.148 14.844 1 98.19 296 VAL A N 1
ATOM 2271 C CA . VAL A 1 296 ? 16.562 -3.748 13.703 1 98.19 296 VAL A CA 1
ATOM 2272 C C . VAL A 1 296 ? 17.828 -3.066 14.195 1 98.19 296 VAL A C 1
ATOM 2274 O O . VAL A 1 296 ? 17.797 -2.293 15.156 1 98.19 296 VAL A O 1
ATOM 2277 N N . GLU A 1 297 ? 18.938 -3.4 13.562 1 98.19 297 GLU A N 1
ATOM 2278 C CA . GLU A 1 297 ? 20.234 -2.867 13.992 1 98.19 297 GLU A CA 1
ATOM 2279 C C . GLU A 1 297 ? 21.172 -2.699 12.805 1 98.19 297 GLU A C 1
ATOM 2281 O O . GLU A 1 297 ? 21.078 -3.424 11.812 1 98.19 297 GLU A O 1
ATOM 2286 N N . ILE A 1 298 ? 22 -1.69 12.898 1 98.75 298 ILE A N 1
ATOM 2287 C CA . ILE A 1 298 ? 23.109 -1.487 11.977 1 98.75 298 ILE A CA 1
ATOM 2288 C C . ILE A 1 298 ? 24.438 -1.72 12.703 1 98.75 298 ILE A C 1
ATOM 2290 O O . ILE A 1 298 ? 24.719 -1.068 13.711 1 98.75 298 ILE A O 1
ATOM 2294 N N . LEU A 1 299 ? 25.188 -2.662 12.242 1 98.56 299 LEU A N 1
ATOM 2295 C CA . LEU A 1 299 ? 26.5 -2.945 12.797 1 98.56 299 LEU A CA 1
ATOM 2296 C C . LEU A 1 299 ? 27.609 -2.404 11.891 1 98.56 299 LEU A C 1
ATOM 2298 O O . LEU A 1 299 ? 27.516 -2.486 10.664 1 98.56 299 LEU A O 1
ATOM 2302 N N . VAL A 1 300 ? 28.609 -1.797 12.453 1 98.31 300 VAL A N 1
ATOM 2303 C CA . VAL A 1 300 ? 29.781 -1.273 11.758 1 98.31 300 VAL A CA 1
ATOM 2304 C C . VAL A 1 300 ? 31.062 -1.868 12.359 1 98.31 300 VAL A C 1
ATOM 2306 O O . VAL A 1 300 ? 31.297 -1.733 13.555 1 98.31 300 VAL A O 1
ATOM 2309 N N . GLU A 1 301 ? 31.781 -2.535 11.516 1 97.62 301 GLU A N 1
ATOM 2310 C CA . GLU A 1 301 ? 33 -3.156 11.969 1 97.62 301 GLU A CA 1
ATOM 2311 C C . GLU A 1 301 ? 34.156 -2.939 10.969 1 97.62 301 GLU A C 1
ATOM 2313 O O . GLU A 1 301 ? 33.906 -2.732 9.773 1 97.62 301 GLU A O 1
ATOM 2318 N N . LYS A 1 302 ? 35.344 -2.965 11.484 1 96.25 302 LYS A N 1
ATOM 2319 C CA . LYS A 1 302 ? 36.5 -2.957 10.578 1 96.25 302 LYS A CA 1
ATOM 2320 C C . LYS A 1 302 ? 36.562 -4.254 9.781 1 96.25 302 LYS A C 1
ATOM 2322 O O . LYS A 1 302 ? 36.281 -5.332 10.305 1 96.25 302 LYS A O 1
ATOM 2327 N N . ALA A 1 303 ? 36.875 -4.102 8.586 1 96.38 303 ALA A N 1
ATOM 2328 C CA . ALA A 1 303 ? 37.062 -5.262 7.715 1 96.38 303 ALA A CA 1
ATOM 2329 C C . ALA A 1 303 ? 38.5 -5.383 7.238 1 96.38 303 ALA A C 1
ATOM 2331 O O . ALA A 1 303 ? 39.281 -4.43 7.352 1 96.38 303 ALA A O 1
ATOM 2332 N N . GLU A 1 304 ? 38.781 -6.59 6.805 1 95.31 304 GLU A N 1
ATOM 2333 C CA . GLU A 1 304 ? 40.094 -6.766 6.184 1 95.31 304 GLU A CA 1
ATOM 2334 C C . GLU A 1 304 ? 40.281 -5.832 4.988 1 95.31 304 GLU A C 1
ATOM 2336 O O . GLU A 1 304 ? 39.344 -5.621 4.219 1 95.31 304 GLU A O 1
ATOM 2341 N N . LYS A 1 305 ? 41.469 -5.363 4.906 1 94.56 305 LYS A N 1
ATOM 2342 C CA . LYS A 1 305 ? 41.75 -4.441 3.809 1 94.56 305 LYS A CA 1
ATOM 2343 C C . LYS A 1 305 ? 41.5 -5.098 2.459 1 94.56 305 LYS A C 1
ATOM 2345 O O . LYS A 1 305 ? 42.031 -6.16 2.156 1 94.56 305 LYS A O 1
ATOM 2350 N N . ALA A 1 306 ? 40.656 -4.473 1.688 1 96.62 306 ALA A N 1
ATOM 2351 C CA . ALA A 1 306 ? 40.312 -5.004 0.374 1 96.62 306 ALA A CA 1
ATOM 2352 C C . ALA A 1 306 ? 41.406 -4.719 -0.643 1 96.62 306 ALA A C 1
ATOM 2354 O O . ALA A 1 306 ? 42.062 -3.67 -0.589 1 96.62 306 ALA A O 1
ATOM 2355 N N . GLU A 1 307 ? 41.594 -5.625 -1.537 1 97 307 GLU A N 1
ATOM 2356 C CA . GLU A 1 307 ? 42.562 -5.426 -2.607 1 97 307 GLU A CA 1
ATOM 2357 C C . GLU A 1 307 ? 41.969 -4.602 -3.746 1 97 307 GLU A C 1
ATOM 2359 O O . GLU A 1 307 ? 42.688 -3.793 -4.359 1 97 307 GLU A O 1
ATOM 2364 N N . LYS A 1 308 ? 40.75 -4.887 -3.998 1 98.12 308 LYS A N 1
ATOM 2365 C CA . LYS A 1 308 ? 40.062 -4.176 -5.066 1 98.12 308 LYS A CA 1
ATOM 2366 C C . LYS A 1 308 ? 38.719 -3.637 -4.586 1 98.12 308 LYS A C 1
ATOM 2368 O O . LYS A 1 308 ? 38.188 -4.098 -3.572 1 98.12 308 LYS A O 1
ATOM 2373 N N . GLN A 1 309 ? 38.25 -2.607 -5.262 1 98.56 309 GLN A N 1
ATOM 2374 C CA . GLN A 1 309 ? 36.969 -1.973 -5.016 1 98.56 309 GLN A CA 1
ATOM 2375 C C . GLN A 1 309 ? 36.219 -1.699 -6.324 1 98.56 309 GLN A C 1
ATOM 2377 O O . GLN A 1 309 ? 36.844 -1.614 -7.387 1 98.56 309 GLN A O 1
ATOM 2382 N N . LEU A 1 310 ? 34.969 -1.67 -6.273 1 98.75 310 LEU A N 1
ATOM 2383 C CA . LEU A 1 310 ? 34.188 -1.257 -7.438 1 98.75 310 LEU A CA 1
ATOM 2384 C C . LEU A 1 310 ? 34.438 0.211 -7.766 1 98.75 310 LEU A C 1
ATOM 2386 O O . LEU A 1 310 ? 34.656 1.022 -6.867 1 98.75 310 LEU A O 1
ATOM 2390 N N . THR A 1 311 ? 34.375 0.574 -9.047 1 98.56 311 THR A N 1
ATOM 2391 C CA . THR A 1 311 ? 34.5 1.97 -9.445 1 98.56 311 THR A CA 1
ATOM 2392 C C . THR A 1 311 ? 33.406 2.822 -8.836 1 98.56 311 THR A C 1
ATOM 2394 O O . THR A 1 311 ? 32.375 2.297 -8.391 1 98.56 311 THR A O 1
ATOM 2397 N N . LYS A 1 312 ? 33.625 4.129 -8.836 1 98.12 312 LYS A N 1
ATOM 2398 C CA . LYS A 1 312 ? 32.656 5.059 -8.297 1 98.12 312 LYS A CA 1
ATOM 2399 C C . LYS A 1 312 ? 31.328 4.969 -9.055 1 98.12 312 LYS A C 1
ATOM 2401 O O . LYS A 1 312 ? 30.25 5.082 -8.469 1 98.12 312 LYS A O 1
ATOM 2406 N N . GLU A 1 313 ? 31.422 4.75 -10.32 1 97.88 313 GLU A N 1
ATOM 2407 C CA . GLU A 1 313 ? 30.234 4.648 -11.156 1 97.88 313 GLU A CA 1
ATOM 2408 C C . GLU A 1 313 ? 29.375 3.455 -10.758 1 97.88 313 GLU A C 1
ATOM 2410 O O . GLU A 1 313 ? 28.172 3.596 -10.547 1 97.88 313 GLU A O 1
ATOM 2415 N N . VAL A 1 314 ? 30.016 2.295 -10.656 1 98.5 314 VAL A N 1
ATOM 2416 C CA . VAL A 1 314 ? 29.281 1.09 -10.289 1 98.5 314 VAL A CA 1
ATOM 2417 C C . VAL A 1 314 ? 28.734 1.231 -8.867 1 98.5 314 VAL A C 1
ATOM 2419 O O . VAL A 1 314 ? 27.594 0.837 -8.594 1 98.5 314 VAL A O 1
ATOM 2422 N N . THR A 1 315 ? 29.562 1.816 -7.965 1 98.69 315 THR A N 1
ATOM 2423 C CA . THR A 1 315 ? 29.141 2.061 -6.594 1 98.69 315 THR A CA 1
ATOM 2424 C C . THR A 1 315 ? 27.859 2.896 -6.562 1 98.69 315 THR A C 1
ATOM 2426 O O . THR A 1 315 ? 26.875 2.525 -5.906 1 98.69 315 THR A O 1
ATOM 2429 N N . ASN A 1 316 ? 27.844 3.99 -7.285 1 98.38 316 ASN A N 1
ATOM 2430 C CA . ASN A 1 316 ? 26.688 4.887 -7.316 1 98.38 316 ASN A CA 1
ATOM 2431 C C . ASN A 1 316 ? 25.469 4.207 -7.906 1 98.38 316 ASN A C 1
ATOM 2433 O O . ASN A 1 316 ? 24.344 4.41 -7.434 1 98.38 316 ASN A O 1
ATOM 2437 N N . ASN A 1 317 ? 25.656 3.42 -8.961 1 98.5 317 ASN A N 1
ATOM 2438 C CA . ASN A 1 317 ? 24.562 2.715 -9.617 1 98.5 317 ASN A CA 1
ATOM 2439 C C . ASN A 1 317 ? 23.891 1.72 -8.672 1 98.5 317 ASN A C 1
ATOM 2441 O O . ASN A 1 317 ? 22.656 1.659 -8.602 1 98.5 317 ASN A O 1
ATOM 2445 N N . ILE A 1 318 ? 24.703 0.985 -7.953 1 98.81 318 ILE A N 1
ATOM 2446 C CA . ILE A 1 318 ? 24.188 -0.054 -7.07 1 98.81 318 ILE A CA 1
ATOM 2447 C C . ILE A 1 318 ? 23.453 0.588 -5.891 1 98.81 318 ILE A C 1
ATOM 2449 O O . ILE A 1 318 ? 22.375 0.146 -5.508 1 98.81 318 ILE A O 1
ATOM 2453 N N . VAL A 1 319 ? 24.062 1.623 -5.309 1 98.81 319 VAL A N 1
ATOM 2454 C CA . VAL A 1 319 ? 23.438 2.334 -4.203 1 98.81 319 VAL A CA 1
ATOM 2455 C C . VAL A 1 319 ? 22.078 2.879 -4.641 1 98.81 319 VAL A C 1
ATOM 2457 O O . VAL A 1 319 ? 21.078 2.719 -3.932 1 98.81 319 VAL A O 1
ATOM 2460 N N . SER A 1 320 ? 22.016 3.506 -5.828 1 98.75 320 SER A N 1
ATOM 2461 C CA . SER A 1 320 ? 20.781 4.059 -6.355 1 98.75 320 SER A CA 1
ATOM 2462 C C . SER A 1 320 ? 19.75 2.961 -6.621 1 98.75 320 SER A C 1
ATOM 2464 O O . SER A 1 320 ? 18.562 3.135 -6.344 1 98.75 320 SER A O 1
ATOM 2466 N N . PHE A 1 321 ? 20.203 1.839 -7.145 1 98.88 321 PHE A N 1
ATOM 2467 C CA . PHE A 1 321 ? 19.281 0.755 -7.453 1 98.88 321 PHE A CA 1
ATOM 2468 C C . PHE A 1 321 ? 18.609 0.237 -6.184 1 98.88 321 PHE A C 1
ATOM 2470 O O . PHE A 1 321 ? 17.391 0.083 -6.137 1 98.88 321 PHE A O 1
ATOM 2477 N N . LEU A 1 322 ? 19.438 -0.047 -5.156 1 98.88 322 LEU A N 1
ATOM 2478 C CA . LEU A 1 322 ? 18.922 -0.601 -3.912 1 98.88 322 LEU A CA 1
ATOM 2479 C C . LEU A 1 322 ? 17.938 0.371 -3.252 1 98.88 322 LEU A C 1
ATOM 2481 O O . LEU A 1 322 ? 16.969 -0.05 -2.625 1 98.88 322 LEU A O 1
ATOM 2485 N N . LEU A 1 323 ? 18.188 1.631 -3.418 1 98.69 323 LEU A N 1
ATOM 2486 C CA . LEU A 1 323 ? 17.312 2.65 -2.846 1 98.69 323 LEU A CA 1
ATOM 2487 C C . LEU A 1 323 ? 16.016 2.742 -3.619 1 98.69 323 LEU A C 1
ATOM 2489 O O . LEU A 1 323 ? 14.938 2.885 -3.023 1 98.69 323 LEU A O 1
ATOM 2493 N N . LEU A 1 324 ? 16.094 2.627 -4.984 1 98.75 324 LEU A N 1
ATOM 2494 C CA . LEU A 1 324 ? 15.016 3.09 -5.844 1 98.75 324 LEU A CA 1
ATOM 2495 C C . LEU A 1 324 ? 14.125 1.928 -6.273 1 98.75 324 LEU A C 1
ATOM 2497 O O . LEU A 1 324 ? 12.984 2.135 -6.688 1 98.75 324 LEU A O 1
ATOM 2501 N N . VAL A 1 325 ? 14.688 0.708 -6.32 1 98.69 325 VAL A N 1
ATOM 2502 C CA . VAL A 1 325 ? 13.898 -0.406 -6.84 1 98.69 325 VAL A CA 1
ATOM 2503 C C . VAL A 1 325 ? 12.617 -0.548 -6.027 1 98.69 325 VAL A C 1
ATOM 2505 O O . VAL A 1 325 ? 12.633 -0.406 -4.801 1 98.69 325 VAL A O 1
ATOM 2508 N N . PRO A 1 326 ? 11.469 -0.635 -6.734 1 97.69 326 PRO A N 1
ATOM 2509 C CA . PRO A 1 326 ? 10.219 -0.785 -5.984 1 97.69 326 PRO A CA 1
ATOM 2510 C C . PRO A 1 326 ? 10.227 -2 -5.059 1 97.69 326 PRO A C 1
ATOM 2512 O O . PRO A 1 326 ? 10.922 -2.986 -5.336 1 97.69 326 PRO A O 1
ATOM 2515 N N . TYR A 1 327 ? 9.5 -1.863 -4.008 1 97.44 327 TYR A N 1
ATOM 2516 C CA . TYR A 1 327 ? 9.445 -2.945 -3.029 1 97.44 327 TYR A CA 1
ATOM 2517 C C . TYR A 1 327 ? 8.117 -2.941 -2.281 1 97.44 327 TYR A C 1
ATOM 2519 O O . TYR A 1 327 ? 7.516 -1.885 -2.084 1 97.44 327 TYR A O 1
ATOM 2527 N N . GLY A 1 328 ? 7.738 -4.156 -1.877 1 97.5 328 GLY A N 1
ATOM 2528 C CA . GLY A 1 328 ? 6.57 -4.301 -1.023 1 97.5 328 GLY A CA 1
ATOM 2529 C C . GLY A 1 328 ? 5.262 -4.281 -1.792 1 97.5 328 GLY A C 1
ATOM 2530 O O . GLY A 1 328 ? 5.23 -4.594 -2.984 1 97.5 328 GLY A O 1
ATOM 2531 N N . VAL A 1 329 ? 4.152 -4 -1.077 1 97.81 329 VAL A N 1
ATOM 2532 C CA . VAL A 1 329 ? 2.83 -3.922 -1.692 1 97.81 329 VAL A CA 1
ATOM 2533 C C . VAL A 1 329 ? 2.793 -2.764 -2.688 1 97.81 329 VAL A C 1
ATOM 2535 O O . VAL A 1 329 ? 3.178 -1.64 -2.355 1 97.81 329 VAL A O 1
ATOM 2538 N N . GLN A 1 330 ? 2.416 -3.066 -3.885 1 97.75 330 GLN A N 1
ATOM 2539 C CA . GLN A 1 330 ? 2.271 -2.037 -4.91 1 97.75 330 GLN A CA 1
ATOM 2540 C C . GLN A 1 330 ? 0.812 -1.622 -5.07 1 97.75 330 GLN A C 1
ATOM 2542 O O . GLN A 1 330 ? 0.515 -0.445 -5.281 1 97.75 330 GLN A O 1
ATOM 2547 N N . THR A 1 331 ? -0.091 -2.588 -5.012 1 97.06 331 THR A N 1
ATOM 2548 C CA . THR A 1 331 ? -1.521 -2.314 -5.098 1 97.06 331 THR A CA 1
ATOM 2549 C C . THR A 1 331 ? -2.312 -3.293 -4.234 1 97.06 331 THR A C 1
ATOM 2551 O O . THR A 1 331 ? -1.857 -4.41 -3.975 1 97.06 331 THR A O 1
ATOM 2554 N N . MET A 1 332 ? -3.473 -2.846 -3.809 1 96.19 332 MET A N 1
ATOM 2555 C CA . MET A 1 332 ? -4.441 -3.658 -3.08 1 96.19 332 MET A CA 1
ATOM 2556 C C . MET A 1 332 ? -5.668 -3.941 -3.939 1 96.19 332 MET A C 1
ATOM 2558 O O . MET A 1 332 ? -6.086 -3.096 -4.734 1 96.19 332 MET A O 1
ATOM 2562 N N . SER A 1 333 ? -6.223 -5.117 -3.779 1 94.19 333 SER A N 1
ATOM 2563 C CA . SER A 1 333 ? -7.43 -5.48 -4.516 1 94.19 333 SER A CA 1
ATOM 2564 C C . SER A 1 333 ? -8.609 -4.598 -4.117 1 94.19 333 SER A C 1
ATOM 2566 O O . SER A 1 333 ? -8.781 -4.281 -2.939 1 94.19 333 SER A O 1
ATOM 2568 N N . LYS A 1 334 ? -9.352 -4.164 -5.086 1 92.44 334 LYS A N 1
ATOM 2569 C CA . LYS A 1 334 ? -10.578 -3.418 -4.809 1 92.44 334 LYS A CA 1
ATOM 2570 C C . LYS A 1 334 ? -11.797 -4.336 -4.824 1 92.44 334 LYS A C 1
ATOM 2572 O O . LYS A 1 334 ? -12.891 -3.938 -4.41 1 92.44 334 LYS A O 1
ATOM 2577 N N . ASP A 1 335 ? -11.523 -5.598 -5.223 1 88.94 335 ASP A N 1
ATOM 2578 C CA . ASP A 1 335 ? -12.586 -6.594 -5.254 1 88.94 335 ASP A CA 1
ATOM 2579 C C . ASP A 1 335 ? -12.695 -7.328 -3.922 1 88.94 335 ASP A C 1
ATOM 2581 O O . ASP A 1 335 ? -13.789 -7.719 -3.508 1 88.94 335 ASP A O 1
ATOM 2585 N N . ILE A 1 336 ? -11.578 -7.594 -3.328 1 90.38 336 ILE A N 1
ATOM 2586 C CA . ILE A 1 336 ? -11.516 -8.289 -2.049 1 90.38 336 ILE A CA 1
ATOM 2587 C C . ILE A 1 336 ? -10.758 -7.441 -1.033 1 90.38 336 ILE A C 1
ATOM 2589 O O . ILE A 1 336 ? -9.539 -7.277 -1.136 1 90.38 336 ILE A O 1
ATOM 2593 N N . LYS A 1 337 ? -11.469 -6.973 -0.012 1 89.44 337 LYS A N 1
ATOM 2594 C CA . LYS A 1 337 ? -10.891 -6.07 0.979 1 89.44 337 LYS A CA 1
ATOM 2595 C C . LYS A 1 337 ? -9.734 -6.738 1.723 1 89.44 337 LYS A C 1
ATOM 2597 O O . LYS A 1 337 ? -9.859 -7.875 2.182 1 89.44 337 LYS A O 1
ATOM 2602 N N . GLY A 1 338 ? -8.586 -6.051 1.741 1 88.69 338 GLY A N 1
ATOM 2603 C CA . GLY A 1 338 ? -7.449 -6.527 2.52 1 88.69 338 GLY A CA 1
ATOM 2604 C C . GLY A 1 338 ? -6.512 -7.414 1.724 1 88.69 338 GLY A C 1
ATOM 2605 O O . GLY A 1 338 ? -5.43 -7.766 2.199 1 88.69 338 GLY A O 1
ATOM 2606 N N . LEU A 1 339 ? -6.859 -7.758 0.521 1 91.75 339 LEU A N 1
ATOM 2607 C CA . LEU A 1 339 ? -6.043 -8.648 -0.303 1 91.75 339 LEU A CA 1
ATOM 2608 C C . LEU A 1 339 ? -5.016 -7.852 -1.104 1 91.75 339 LEU A C 1
ATOM 2610 O O . LEU A 1 339 ? -5.363 -6.879 -1.779 1 91.75 339 LEU A O 1
ATOM 2614 N N . VAL A 1 340 ? -3.746 -8.305 -0.975 1 95.75 340 VAL A N 1
ATOM 2615 C CA . VAL A 1 340 ? -2.691 -7.715 -1.796 1 95.75 340 VAL A CA 1
ATOM 2616 C C . VAL A 1 340 ? -2.898 -8.102 -3.258 1 95.75 340 VAL A C 1
ATOM 2618 O O . VAL A 1 340 ? -3.096 -9.281 -3.572 1 95.75 340 VAL A O 1
ATOM 2621 N N . GLN A 1 341 ? -2.893 -7.148 -4.133 1 96.81 341 GLN A N 1
ATOM 2622 C CA . GLN A 1 341 ? -3.086 -7.398 -5.559 1 96.81 341 GLN A CA 1
ATOM 2623 C C . GLN A 1 341 ? -1.748 -7.586 -6.27 1 96.81 341 GLN A C 1
ATOM 2625 O O . GLN A 1 341 ? -1.608 -8.469 -7.117 1 96.81 341 GLN A O 1
ATOM 2630 N N . SER A 1 342 ? -0.803 -6.754 -5.965 1 97.88 342 SER A N 1
ATOM 2631 C CA . SER A 1 342 ? 0.524 -6.859 -6.559 1 97.88 342 SER A CA 1
ATOM 2632 C C . SER A 1 342 ? 1.609 -6.441 -5.574 1 97.88 342 SER A C 1
ATOM 2634 O O . SER A 1 342 ? 1.373 -5.602 -4.703 1 97.88 342 SER A O 1
ATOM 2636 N N . SER A 1 343 ? 2.727 -7.012 -5.66 1 98.19 343 SER A N 1
ATOM 2637 C CA . SER A 1 343 ? 3.859 -6.73 -4.785 1 98.19 343 SER A CA 1
ATOM 2638 C C . SER A 1 343 ? 5.168 -7.219 -5.402 1 98.19 343 SER A C 1
ATOM 2640 O O . SER A 1 343 ? 5.164 -7.863 -6.453 1 98.19 343 SER A O 1
ATOM 2642 N N . LEU A 1 344 ? 6.23 -6.844 -4.887 1 98.06 344 LEU A N 1
ATOM 2643 C CA . LEU A 1 344 ? 7.516 -7.453 -5.207 1 98.06 344 LEU A CA 1
ATOM 2644 C C . LEU A 1 344 ? 8.43 -7.469 -3.986 1 98.06 344 LEU A C 1
ATOM 2646 O O . LEU A 1 344 ? 8.25 -6.672 -3.062 1 98.06 344 LEU A O 1
ATOM 2650 N N . ASN A 1 345 ? 9.359 -8.383 -3.988 1 98 345 ASN A N 1
ATOM 2651 C CA . ASN A 1 345 ? 10.32 -8.617 -2.912 1 98 345 ASN A CA 1
ATOM 2652 C C . ASN A 1 345 ? 11.75 -8.672 -3.436 1 98 345 ASN A C 1
ATOM 2654 O O . ASN A 1 345 ? 12.062 -9.469 -4.32 1 98 345 ASN A O 1
ATOM 2658 N N . LEU A 1 346 ? 12.578 -7.734 -2.975 1 98.62 346 LEU A N 1
ATOM 2659 C CA . LEU A 1 346 ? 14.016 -7.867 -3.211 1 98.62 346 LEU A CA 1
ATOM 2660 C C . LEU A 1 346 ? 14.625 -8.906 -2.275 1 98.62 346 LEU A C 1
ATOM 2662 O O . LEU A 1 346 ? 15.102 -8.562 -1.191 1 98.62 346 LEU A O 1
ATOM 2666 N N . GLY A 1 347 ? 14.711 -10.125 -2.746 1 97.56 347 GLY A N 1
ATOM 2667 C CA . GLY A 1 347 ? 15.016 -11.25 -1.871 1 97.56 347 GLY A CA 1
ATOM 2668 C C . GLY A 1 347 ? 16.5 -11.477 -1.689 1 97.56 347 GLY A C 1
ATOM 2669 O O . GLY A 1 347 ? 16.953 -11.836 -0.6 1 97.56 347 GLY A O 1
ATOM 2670 N N . VAL A 1 348 ? 17.266 -11.258 -2.803 1 98.25 348 VAL A N 1
ATOM 2671 C CA . VAL A 1 348 ? 18.672 -11.617 -2.727 1 98.25 348 VAL A CA 1
ATOM 2672 C C . VAL A 1 348 ? 19.5 -10.586 -3.494 1 98.25 348 VAL A C 1
ATOM 2674 O O . VAL A 1 348 ? 19.109 -10.133 -4.566 1 98.25 348 VAL A O 1
ATOM 2677 N N . VAL A 1 349 ? 20.578 -10.156 -2.951 1 98.81 349 VAL A N 1
ATOM 2678 C CA . VAL A 1 349 ? 21.641 -9.375 -3.594 1 98.81 349 VAL A CA 1
ATOM 2679 C C . VAL A 1 349 ? 22.969 -10.109 -3.451 1 98.81 349 VAL A C 1
ATOM 2681 O O . VAL A 1 349 ? 23.359 -10.484 -2.344 1 98.81 349 VAL A O 1
ATOM 2684 N N . GLU A 1 350 ? 23.625 -10.312 -4.555 1 98.69 350 GLU A N 1
ATOM 2685 C CA . GLU A 1 350 ? 24.875 -11.047 -4.547 1 98.69 350 GLU A CA 1
ATOM 2686 C C . GLU A 1 350 ? 25.938 -10.344 -5.402 1 98.69 350 GLU A C 1
ATOM 2688 O O . GLU A 1 350 ? 25.656 -9.938 -6.531 1 98.69 350 GLU A O 1
ATOM 2693 N N . THR A 1 351 ? 27.141 -10.25 -4.891 1 98.69 351 THR A N 1
ATOM 2694 C CA . THR A 1 351 ? 28.281 -9.703 -5.621 1 98.69 351 THR A CA 1
ATOM 2695 C C . THR A 1 351 ? 29.219 -10.82 -6.07 1 98.69 351 THR A C 1
ATOM 2697 O O . THR A 1 351 ? 29.656 -11.633 -5.254 1 98.69 351 THR A O 1
ATOM 2700 N N . SER A 1 352 ? 29.453 -10.914 -7.305 1 98.19 352 SER A N 1
ATOM 2701 C CA . SER A 1 352 ? 30.484 -11.781 -7.871 1 98.19 352 SER A CA 1
ATOM 2702 C C . SER A 1 352 ? 31.531 -10.977 -8.617 1 98.19 352 SER A C 1
ATOM 2704 O O . SER A 1 352 ? 31.469 -9.742 -8.648 1 98.19 352 SER A O 1
ATOM 2706 N N . GLU A 1 353 ? 32.562 -11.648 -9.125 1 97.38 353 GLU A N 1
ATOM 2707 C CA . GLU A 1 353 ? 33.625 -10.977 -9.867 1 97.38 353 GLU A CA 1
ATOM 2708 C C . GLU A 1 353 ? 33.094 -10.328 -11.133 1 97.38 353 GLU A C 1
ATOM 2710 O O . GLU A 1 353 ? 33.562 -9.281 -11.562 1 97.38 353 GLU A O 1
ATOM 2715 N N . GLU A 1 354 ? 32 -10.875 -11.656 1 98.06 354 GLU A N 1
ATOM 2716 C CA . GLU A 1 354 ? 31.562 -10.461 -12.984 1 98.06 354 GLU A CA 1
ATOM 2717 C C . GLU A 1 354 ? 30.359 -9.531 -12.898 1 98.06 354 GLU A C 1
ATOM 2719 O O . GLU A 1 354 ? 30.141 -8.711 -13.789 1 98.06 354 GLU A O 1
ATOM 2724 N N . GLU A 1 355 ? 29.547 -9.742 -11.836 1 98.44 355 GLU A N 1
ATOM 2725 C CA . GLU A 1 355 ? 28.328 -8.953 -11.781 1 98.44 355 GLU A CA 1
ATOM 2726 C C . GLU A 1 355 ? 27.781 -8.867 -10.352 1 98.44 355 GLU A C 1
ATOM 2728 O O . GLU A 1 355 ? 28.219 -9.609 -9.469 1 98.44 355 GLU A O 1
ATOM 2733 N N . ILE A 1 356 ? 27.016 -7.918 -10.117 1 98.81 356 ILE A N 1
ATOM 2734 C CA . ILE A 1 356 ? 26.109 -7.855 -8.984 1 98.81 356 ILE A CA 1
ATOM 2735 C C . ILE A 1 356 ? 24.703 -8.219 -9.43 1 98.81 356 ILE A C 1
ATOM 2737 O O . ILE A 1 356 ? 24.156 -7.602 -10.359 1 98.81 356 ILE A O 1
ATOM 2741 N N . LYS A 1 357 ? 24.172 -9.242 -8.812 1 98.75 357 LYS A N 1
ATOM 2742 C CA . LYS A 1 357 ? 22.875 -9.781 -9.195 1 98.75 357 LYS A CA 1
ATOM 2743 C C . LYS A 1 357 ? 21.844 -9.562 -8.094 1 98.75 357 LYS A C 1
ATOM 2745 O O . LYS A 1 357 ? 22.062 -9.922 -6.938 1 98.75 357 LYS A O 1
ATOM 2750 N N . CYS A 1 358 ? 20.75 -8.891 -8.43 1 98.81 358 CYS A N 1
ATOM 2751 C CA . CYS A 1 358 ? 19.609 -8.688 -7.531 1 98.81 358 CYS A CA 1
ATOM 2752 C C . CYS A 1 358 ? 18.422 -9.516 -7.969 1 98.81 358 CYS A C 1
ATOM 2754 O O . CYS A 1 358 ? 17.938 -9.367 -9.094 1 98.81 358 CYS A O 1
ATOM 2756 N N . THR A 1 359 ? 17.938 -10.367 -7.105 1 98.62 359 THR A N 1
ATOM 2757 C CA . THR A 1 359 ? 16.797 -11.234 -7.395 1 98.62 359 THR A CA 1
ATOM 2758 C C . THR A 1 359 ? 15.516 -10.656 -6.816 1 98.62 359 THR A C 1
ATOM 2760 O O . THR A 1 359 ? 15.391 -10.5 -5.598 1 98.62 359 THR A O 1
ATOM 2763 N N . LEU A 1 360 ? 14.594 -10.352 -7.695 1 98.62 360 LEU A N 1
ATOM 2764 C CA . LEU A 1 360 ? 13.312 -9.781 -7.305 1 98.62 360 LEU A CA 1
ATOM 2765 C C . LEU A 1 360 ? 12.172 -10.734 -7.625 1 98.62 360 LEU A C 1
ATOM 2767 O O . LEU A 1 360 ? 12.039 -11.195 -8.758 1 98.62 360 LEU A O 1
ATOM 2771 N N . ALA A 1 361 ? 11.383 -11.062 -6.645 1 97.75 361 ALA A N 1
ATOM 2772 C CA . ALA A 1 361 ? 10.172 -11.859 -6.844 1 97.75 361 ALA A CA 1
ATOM 2773 C C . ALA A 1 361 ? 8.945 -10.969 -7.016 1 97.75 361 ALA A C 1
ATOM 2775 O O . ALA A 1 361 ? 8.523 -10.305 -6.066 1 97.75 361 ALA A O 1
ATOM 2776 N N . VAL A 1 362 ? 8.391 -10.938 -8.203 1 98.06 362 VAL A N 1
ATOM 2777 C CA . VAL A 1 362 ? 7.219 -10.125 -8.523 1 98.06 362 VAL A CA 1
ATOM 2778 C C . VAL A 1 362 ? 5.961 -10.992 -8.484 1 98.06 362 VAL A C 1
ATOM 2780 O O . VAL A 1 362 ? 5.953 -12.117 -9 1 98.06 362 VAL A O 1
ATOM 2783 N N . ARG A 1 363 ? 4.906 -10.516 -7.844 1 97.31 363 ARG A N 1
ATOM 2784 C CA . ARG A 1 363 ? 3.625 -11.211 -7.77 1 97.31 363 ARG A CA 1
ATOM 2785 C C . ARG A 1 363 ? 2.475 -10.266 -8.102 1 97.31 363 ARG A C 1
ATOM 2787 O O . ARG A 1 363 ? 2.508 -9.086 -7.746 1 97.31 363 ARG A O 1
ATOM 2794 N N . SER A 1 364 ? 1.479 -10.773 -8.773 1 97.5 364 SER A N 1
ATOM 2795 C CA . SER A 1 364 ? 0.276 -9.992 -9.039 1 97.5 364 SER A CA 1
ATOM 2796 C C . SER A 1 364 ? -0.892 -10.891 -9.43 1 97.5 364 SER A C 1
ATOM 2798 O O . SER A 1 364 ? -0.708 -11.883 -10.133 1 97.5 364 SER A O 1
ATOM 2800 N N . SER A 1 365 ? -2.059 -10.547 -8.969 1 95.94 365 SER A N 1
ATOM 2801 C CA . SER A 1 365 ? -3.258 -11.258 -9.398 1 95.94 365 SER A CA 1
ATOM 2802 C C . SER A 1 365 ? -3.746 -10.766 -10.75 1 95.94 365 SER A C 1
ATOM 2804 O O . SER A 1 365 ? -4.707 -11.305 -11.305 1 95.94 365 SER A O 1
ATOM 2806 N N . LEU A 1 366 ? -3.094 -9.711 -11.32 1 96 366 LEU A N 1
ATOM 2807 C CA . LEU A 1 366 ? -3.328 -9.227 -12.672 1 96 366 LEU A CA 1
ATOM 2808 C C . LEU A 1 366 ? -2.059 -9.328 -13.516 1 96 366 LEU A C 1
ATOM 2810 O O . LEU A 1 366 ? -1.003 -8.836 -13.109 1 96 366 LEU A O 1
ATOM 2814 N N . LYS A 1 367 ? -2.229 -9.898 -14.641 1 95.5 367 LYS A N 1
ATOM 2815 C CA . LYS A 1 367 ? -1.087 -10.086 -15.531 1 95.5 367 LYS A CA 1
ATOM 2816 C C . LYS A 1 367 ? -0.465 -8.742 -15.914 1 95.5 367 LYS A C 1
ATOM 2818 O O . LYS A 1 367 ? 0.759 -8.594 -15.891 1 95.5 367 LYS A O 1
ATOM 2823 N N . SER A 1 368 ? -1.284 -7.781 -16.266 1 97.44 368 SER A N 1
ATOM 2824 C CA . SER A 1 368 ? -0.805 -6.48 -16.719 1 97.44 368 SER A CA 1
ATOM 2825 C C . SER A 1 368 ? 0.006 -5.777 -15.633 1 97.44 368 SER A C 1
ATOM 2827 O O . SER A 1 368 ? 1.012 -5.129 -15.922 1 97.44 368 SER A O 1
ATOM 2829 N N . LEU A 1 369 ? -0.383 -5.898 -14.383 1 97.81 369 LEU A N 1
ATOM 2830 C CA . LEU A 1 369 ? 0.332 -5.258 -13.281 1 97.81 369 LEU A CA 1
ATOM 2831 C C . LEU A 1 369 ? 1.649 -5.973 -13 1 97.81 369 LEU A C 1
ATOM 2833 O O . LEU A 1 369 ? 2.635 -5.34 -12.617 1 97.81 369 LEU A O 1
ATOM 2837 N N . LYS A 1 370 ? 1.645 -7.316 -13.141 1 97.5 370 LYS A N 1
ATOM 2838 C CA . LYS A 1 370 ? 2.887 -8.07 -13.016 1 97.5 370 LYS A CA 1
ATOM 2839 C C . LYS A 1 370 ? 3.957 -7.531 -13.961 1 97.5 370 LYS A C 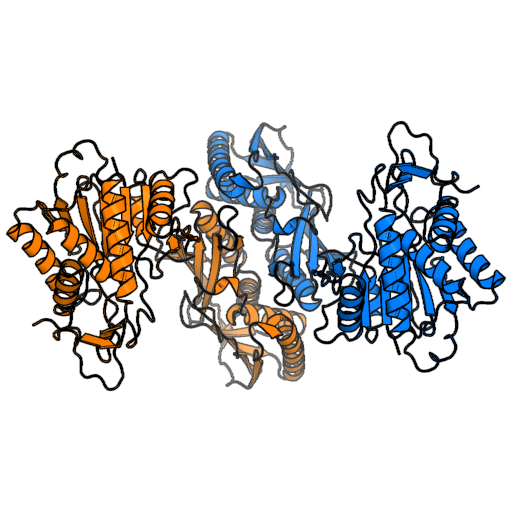1
ATOM 2841 O O . LYS A 1 370 ? 5.074 -7.234 -13.539 1 97.5 370 LYS A O 1
ATOM 2846 N N . TYR A 1 371 ? 3.582 -7.32 -15.188 1 97.69 371 TYR A N 1
ATOM 2847 C CA . TYR A 1 371 ? 4.551 -6.887 -16.188 1 97.69 371 TYR A CA 1
ATOM 2848 C C . TYR A 1 371 ? 4.844 -5.398 -16.047 1 97.69 371 TYR A C 1
ATOM 2850 O O . TYR A 1 371 ? 5.93 -4.938 -16.406 1 97.69 371 TYR A O 1
ATOM 2858 N N . GLU A 1 372 ? 3.857 -4.656 -15.578 1 98.38 372 GLU A N 1
ATOM 2859 C CA . GLU A 1 372 ? 4.129 -3.254 -15.273 1 98.38 372 GLU A CA 1
ATOM 2860 C C . GLU A 1 372 ? 5.262 -3.121 -14.258 1 98.38 372 GLU A C 1
ATOM 2862 O O . GLU A 1 372 ? 6.129 -2.254 -14.398 1 98.38 372 GLU A O 1
ATOM 2867 N N . ILE A 1 373 ? 5.281 -3.941 -13.227 1 98.56 373 ILE A N 1
ATOM 2868 C CA . ILE A 1 373 ? 6.336 -3.932 -12.219 1 98.56 373 ILE A CA 1
ATOM 2869 C C . ILE A 1 373 ? 7.664 -4.34 -12.859 1 98.56 373 ILE A C 1
ATOM 2871 O O . ILE A 1 373 ? 8.703 -3.729 -12.594 1 98.56 373 ILE A O 1
ATOM 2875 N N . VAL A 1 374 ? 7.609 -5.367 -13.695 1 98.62 374 VAL A N 1
ATOM 2876 C CA . VAL A 1 374 ? 8.812 -5.812 -14.398 1 98.62 374 VAL A CA 1
ATOM 2877 C C . VAL A 1 374 ? 9.367 -4.668 -15.242 1 98.62 374 VAL A C 1
ATOM 2879 O O . VAL A 1 374 ? 10.578 -4.457 -15.297 1 98.62 374 VAL A O 1
ATOM 2882 N N . ASP A 1 375 ? 8.469 -3.955 -15.914 1 98.62 375 ASP A N 1
ATOM 2883 C CA . ASP A 1 375 ? 8.883 -2.812 -16.719 1 98.62 375 ASP A CA 1
ATOM 2884 C C . ASP A 1 375 ? 9.594 -1.764 -15.875 1 98.62 375 ASP A C 1
ATOM 2886 O O . ASP A 1 375 ? 10.562 -1.145 -16.312 1 98.62 375 ASP A O 1
ATOM 2890 N N . ARG A 1 376 ? 9.102 -1.516 -14.719 1 98.62 376 ARG A N 1
ATOM 2891 C CA . ARG A 1 376 ? 9.75 -0.559 -13.828 1 98.62 376 ARG A CA 1
ATOM 2892 C C . ARG A 1 376 ? 11.148 -1.023 -13.445 1 98.62 376 ARG A C 1
ATOM 2894 O O . ARG A 1 376 ? 12.086 -0.226 -13.422 1 98.62 376 ARG A O 1
ATOM 2901 N N . ILE A 1 377 ? 11.281 -2.34 -13.125 1 98.75 377 ILE A N 1
ATOM 2902 C CA . ILE A 1 377 ? 12.586 -2.891 -12.797 1 98.75 377 ILE A CA 1
ATOM 2903 C C . ILE A 1 377 ? 13.523 -2.736 -13.992 1 98.75 377 ILE A C 1
ATOM 2905 O O . ILE A 1 377 ? 14.688 -2.346 -13.828 1 98.75 377 ILE A O 1
ATOM 2909 N N . GLU A 1 378 ? 13 -3.031 -15.125 1 98.69 378 GLU A N 1
ATOM 2910 C CA . GLU A 1 378 ? 13.789 -2.936 -16.359 1 98.69 378 GLU A CA 1
ATOM 2911 C C . GLU A 1 378 ? 14.25 -1.504 -16.609 1 98.69 378 GLU A C 1
ATOM 2913 O O . GLU A 1 378 ? 15.43 -1.265 -16.859 1 98.69 378 GLU A O 1
ATOM 2918 N N . ALA A 1 379 ? 13.297 -0.585 -16.578 1 98.62 379 ALA A N 1
ATOM 2919 C CA . ALA A 1 379 ? 13.609 0.818 -16.844 1 98.62 379 ALA A CA 1
ATOM 2920 C C . ALA A 1 379 ? 14.664 1.333 -15.859 1 98.62 379 ALA A C 1
ATOM 2922 O O . ALA A 1 379 ? 15.586 2.049 -16.25 1 98.62 379 ALA A O 1
ATOM 2923 N N . LEU A 1 380 ? 14.5 0.999 -14.609 1 98.75 380 LEU A N 1
ATOM 2924 C CA . LEU A 1 380 ? 15.445 1.431 -13.594 1 98.75 380 LEU A CA 1
ATOM 2925 C C . LEU A 1 380 ? 16.828 0.822 -13.836 1 98.75 380 LEU A C 1
ATOM 2927 O O . LEU A 1 380 ? 17.844 1.521 -13.766 1 98.75 380 LEU A O 1
ATOM 2931 N N . SER A 1 381 ? 16.875 -0.546 -14.07 1 98.75 381 SER A N 1
ATOM 2932 C CA . SER A 1 381 ? 18.125 -1.225 -14.336 1 98.75 381 SER A CA 1
ATOM 2933 C C . SER A 1 381 ? 18.859 -0.595 -15.516 1 98.75 381 SER A C 1
ATOM 2935 O O . SER A 1 381 ? 20.062 -0.316 -15.438 1 98.75 381 SER A O 1
ATOM 2937 N N . LYS A 1 382 ? 18.141 -0.319 -16.531 1 97.94 382 LYS A N 1
ATOM 2938 C CA . LYS A 1 382 ? 18.734 0.27 -17.734 1 97.94 382 LYS A CA 1
ATOM 2939 C C . LYS A 1 382 ? 19.281 1.667 -17.453 1 97.94 382 LYS A C 1
ATOM 2941 O O . LYS A 1 382 ? 20.375 2.018 -17.891 1 97.94 382 LYS A O 1
ATOM 2946 N N . ALA A 1 383 ? 18.484 2.457 -16.75 1 97.62 383 ALA A N 1
ATOM 2947 C CA . ALA A 1 383 ? 18.906 3.816 -16.422 1 97.62 383 ALA A CA 1
ATOM 2948 C C . ALA A 1 383 ? 20.203 3.812 -15.617 1 97.62 383 ALA A C 1
ATOM 2950 O O . ALA A 1 383 ? 20.969 4.777 -15.656 1 97.62 383 ALA A O 1
ATOM 2951 N N . LEU A 1 384 ? 20.469 2.686 -14.914 1 98.06 384 LEU A N 1
ATOM 2952 C CA . LEU A 1 384 ? 21.625 2.607 -14.031 1 98.06 384 LEU A CA 1
ATOM 2953 C C . LEU A 1 384 ? 22.688 1.686 -14.617 1 98.06 384 LEU A C 1
ATOM 2955 O O . LEU A 1 384 ? 23.562 1.201 -13.891 1 98.06 384 LEU A O 1
ATOM 2959 N N . GLY A 1 385 ? 22.594 1.352 -15.852 1 97.12 385 GLY A N 1
ATOM 2960 C CA . GLY A 1 385 ? 23.656 0.655 -16.562 1 97.12 385 GLY A CA 1
ATOM 2961 C C . GLY A 1 385 ? 23.547 -0.854 -16.469 1 97.12 385 GLY A C 1
ATOM 2962 O O . GLY A 1 385 ? 24.516 -1.568 -16.719 1 97.12 385 GLY A O 1
ATOM 2963 N N . GLY A 1 386 ? 22.391 -1.356 -16.031 1 98.38 386 GLY A N 1
ATOM 2964 C CA . GLY A 1 386 ? 22.203 -2.793 -15.914 1 98.38 386 GLY A CA 1
ATOM 2965 C C . GLY A 1 386 ? 21.203 -3.344 -16.922 1 98.38 386 GLY A C 1
ATOM 2966 O O . GLY A 1 386 ? 20.891 -2.684 -17.906 1 98.38 386 GLY A O 1
ATOM 2967 N N . CYS A 1 387 ? 20.828 -4.613 -16.734 1 98.44 387 CYS A N 1
ATOM 2968 C CA . CYS A 1 387 ? 19.828 -5.32 -17.531 1 98.44 387 CYS A CA 1
ATOM 2969 C C . CYS A 1 387 ? 19.031 -6.285 -16.672 1 98.44 387 CYS A C 1
ATOM 2971 O O . CYS A 1 387 ? 19.328 -6.465 -15.484 1 98.44 387 CYS A O 1
ATOM 2973 N N . ILE A 1 388 ? 17.953 -6.855 -17.266 1 98.56 388 ILE A N 1
ATOM 2974 C CA . ILE A 1 388 ? 17.156 -7.785 -16.469 1 98.56 388 ILE A CA 1
ATOM 2975 C C . ILE A 1 388 ? 17 -9.102 -17.219 1 98.56 388 ILE A C 1
ATOM 2977 O O . ILE A 1 388 ? 17.203 -9.164 -18.438 1 98.56 388 ILE A O 1
ATOM 2981 N N . ALA A 1 389 ? 16.734 -10.109 -16.469 1 98.44 389 ALA A N 1
ATOM 2982 C CA . ALA A 1 389 ? 16.297 -11.406 -16.969 1 98.44 389 ALA A CA 1
ATOM 2983 C C . ALA A 1 389 ? 15.133 -11.953 -16.141 1 98.44 389 ALA A C 1
ATOM 2985 O O . ALA A 1 389 ? 15.109 -11.789 -14.922 1 98.44 389 ALA A O 1
ATOM 2986 N N . ASN A 1 390 ? 14.203 -12.578 -16.812 1 97.62 390 ASN A N 1
ATOM 2987 C CA . ASN A 1 390 ? 13.047 -13.141 -16.125 1 97.62 390 ASN A CA 1
ATOM 2988 C C . ASN A 1 390 ? 13.062 -14.664 -16.156 1 97.62 390 ASN A C 1
ATOM 2990 O O . ASN A 1 390 ? 13.406 -15.266 -17.172 1 97.62 390 ASN A O 1
ATOM 2994 N N . GLU A 1 391 ? 12.797 -15.188 -15.023 1 94.44 391 GLU A N 1
ATOM 2995 C CA . GLU A 1 391 ? 12.703 -16.641 -14.922 1 94.44 391 GLU A CA 1
ATOM 2996 C C . GLU A 1 391 ? 11.531 -17.062 -14.047 1 94.44 391 GLU A C 1
ATOM 2998 O O . GLU A 1 391 ? 10.961 -16.234 -13.32 1 94.44 391 GLU A O 1
ATOM 3003 N N . ASN A 1 392 ? 11.094 -18.359 -14.203 1 90.19 392 ASN A N 1
ATOM 3004 C CA . ASN A 1 392 ? 10.125 -19.016 -13.32 1 90.19 392 ASN A CA 1
ATOM 3005 C C . ASN A 1 392 ? 8.789 -18.281 -13.312 1 90.19 392 ASN A C 1
ATOM 3007 O O . ASN A 1 392 ? 8.25 -17.969 -12.25 1 90.19 392 ASN A O 1
ATOM 3011 N N . GLU A 1 393 ? 8.43 -17.922 -14.445 1 93 393 GLU A N 1
ATOM 3012 C CA . GLU A 1 393 ? 7.152 -17.234 -14.578 1 93 393 GLU A CA 1
ATOM 3013 C C . GLU A 1 393 ? 5.98 -18.203 -14.453 1 93 393 GLU A C 1
ATOM 3015 O O . GLU A 1 393 ? 6.047 -19.328 -14.961 1 93 393 GLU A O 1
ATOM 3020 N N . TYR A 1 394 ? 4.945 -17.859 -13.75 1 91.5 394 TYR A N 1
ATOM 3021 C CA . TYR A 1 394 ? 3.695 -18.609 -13.672 1 91.5 394 TYR A CA 1
ATOM 3022 C C . TYR A 1 394 ? 2.494 -17.656 -13.695 1 91.5 394 TYR A C 1
ATOM 3024 O O . TYR A 1 394 ? 2.584 -16.516 -13.234 1 91.5 394 TYR A O 1
ATOM 3032 N N . PRO A 1 395 ? 1.462 -18.109 -14.211 1 94.88 395 PRO A N 1
ATOM 3033 C CA . PRO A 1 395 ? 0.313 -17.234 -14.43 1 94.88 395 PRO A CA 1
ATOM 3034 C C . PRO A 1 395 ? -0.539 -17.047 -13.172 1 94.88 395 PRO A C 1
ATOM 3036 O O . PRO A 1 395 ? -0.442 -17.844 -12.234 1 94.88 395 PRO A O 1
ATOM 3039 N N . GLU A 1 396 ? -1.314 -15.961 -13.172 1 95.44 396 GLU A N 1
ATOM 3040 C CA . GLU A 1 396 ? -2.309 -15.656 -12.148 1 95.44 396 GLU A CA 1
ATOM 3041 C C . GLU A 1 396 ? -3.641 -16.344 -12.453 1 95.44 396 GLU A C 1
ATOM 3043 O O . GLU A 1 396 ? -3.838 -16.859 -13.555 1 95.44 396 GLU A O 1
ATOM 3048 N N . TRP A 1 397 ? -4.43 -16.5 -11.484 1 96 397 TRP A N 1
ATOM 3049 C CA . TRP A 1 397 ? -5.867 -16.75 -11.57 1 96 397 TRP A CA 1
ATOM 3050 C C . TRP A 1 397 ? -6.652 -15.508 -11.164 1 96 397 TRP A C 1
ATOM 3052 O O . TRP A 1 397 ? -6.84 -15.25 -9.977 1 96 397 TRP A O 1
ATOM 3062 N N . GLN A 1 398 ? -7.039 -14.75 -12.195 1 93.69 398 GLN A N 1
ATOM 3063 C CA . GLN A 1 398 ? -7.664 -13.453 -11.969 1 93.69 398 GLN A CA 1
ATOM 3064 C C . GLN A 1 398 ? -9.07 -13.609 -11.406 1 93.69 398 GLN A C 1
ATOM 3066 O O . GLN A 1 398 ? -9.82 -14.492 -11.836 1 93.69 398 GLN A O 1
ATOM 3071 N N . TYR A 1 399 ? -9.438 -12.781 -10.477 1 93.81 399 TYR A N 1
ATOM 3072 C CA . TYR A 1 399 ? -10.781 -12.734 -9.922 1 93.81 399 TYR A CA 1
ATOM 3073 C C . TYR A 1 399 ? -11.812 -12.492 -11.016 1 93.81 399 TYR A C 1
ATOM 3075 O O . TYR A 1 399 ? -11.633 -11.617 -11.867 1 93.81 399 TYR A O 1
ATOM 3083 N N . GLU A 1 400 ? -12.828 -13.242 -11 1 92.69 400 GLU A N 1
ATOM 3084 C CA . GLU A 1 400 ? -13.922 -13.07 -11.945 1 92.69 400 GLU A CA 1
ATOM 3085 C C . GLU A 1 400 ? -15.156 -12.484 -11.266 1 92.69 400 GLU A C 1
ATOM 3087 O O . GLU A 1 400 ? -15.625 -13.016 -10.258 1 92.69 400 GLU A O 1
ATOM 3092 N N . THR A 1 401 ? -15.672 -11.406 -11.844 1 90.38 401 THR A N 1
ATOM 3093 C CA . THR A 1 401 ? -16.828 -10.734 -11.242 1 90.38 401 THR A CA 1
ATOM 3094 C C . THR A 1 401 ? -18.062 -11.617 -11.344 1 90.38 401 THR A C 1
ATOM 3096 O O . THR A 1 401 ? -18.922 -11.594 -10.453 1 90.38 401 THR A O 1
ATOM 3099 N N . ASP A 1 402 ? -18.094 -12.312 -12.477 1 92.62 402 ASP A N 1
ATOM 3100 C CA . ASP A 1 402 ? -19.219 -13.227 -12.695 1 92.62 402 ASP A CA 1
ATOM 3101 C C . ASP A 1 402 ? -18.75 -14.688 -12.609 1 92.62 402 ASP A C 1
ATOM 3103 O O . ASP A 1 402 ? -18.031 -15.164 -13.484 1 92.62 402 ASP A O 1
ATOM 3107 N N . SER A 1 403 ? -19.078 -15.414 -11.594 1 96.19 403 SER A N 1
ATOM 3108 C CA . SER A 1 403 ? -18.75 -16.812 -11.367 1 96.19 403 SER A CA 1
ATOM 3109 C C . SER A 1 403 ? -19.953 -17.578 -10.805 1 96.19 403 SER A C 1
ATOM 3111 O O . SER A 1 403 ? -20.312 -17.406 -9.641 1 96.19 403 SER A O 1
ATOM 3113 N N . LYS A 1 404 ? -20.531 -18.375 -11.609 1 96.81 404 LYS A N 1
ATOM 3114 C CA . LYS A 1 404 ? -21.719 -19.141 -11.203 1 96.81 404 LYS A CA 1
ATOM 3115 C C . LYS A 1 404 ? -21.359 -20.172 -10.133 1 96.81 404 LYS A C 1
ATOM 3117 O O . LYS A 1 404 ? -22.141 -20.391 -9.203 1 96.81 404 LYS A O 1
ATOM 3122 N N . ILE A 1 405 ? -20.219 -20.734 -10.305 1 97.94 405 ILE A N 1
ATOM 3123 C CA . ILE A 1 405 ? -19.859 -21.766 -9.352 1 97.94 405 ILE A CA 1
ATOM 3124 C C . ILE A 1 405 ? -19.578 -21.141 -7.984 1 97.94 405 ILE A C 1
ATOM 3126 O O . ILE A 1 405 ? -19.875 -21.75 -6.949 1 97.94 405 ILE A O 1
ATOM 3130 N N . ARG A 1 406 ? -18.922 -19.984 -7.953 1 97.69 406 ARG A N 1
ATOM 3131 C CA . ARG A 1 406 ? -18.703 -19.281 -6.691 1 97.69 406 ARG A CA 1
ATOM 3132 C C . ARG A 1 406 ? -20.016 -19.031 -5.965 1 97.69 406 ARG A C 1
ATOM 3134 O O . ARG A 1 406 ? -20.141 -19.328 -4.773 1 97.69 406 ARG A O 1
ATOM 3141 N N . ASP A 1 407 ? -21.031 -18.547 -6.691 1 97.44 407 ASP A N 1
ATOM 3142 C CA . ASP A 1 407 ? -22.344 -18.25 -6.109 1 97.44 407 ASP A CA 1
ATOM 3143 C C . ASP A 1 407 ? -23 -19.516 -5.578 1 97.44 407 ASP A C 1
ATOM 3145 O O . ASP A 1 407 ? -23.547 -19.531 -4.473 1 97.44 407 ASP A O 1
ATOM 3149 N N . LEU A 1 408 ? -22.906 -20.516 -6.379 1 98 408 LEU A N 1
ATOM 3150 C CA . LEU A 1 408 ? -23.5 -21.781 -5.977 1 98 408 LEU A CA 1
ATOM 3151 C C . LEU A 1 408 ? -22.812 -22.344 -4.734 1 98 408 LEU A C 1
ATOM 3153 O O . LEU A 1 408 ? -23.469 -22.891 -3.852 1 98 408 LEU A O 1
ATOM 3157 N N . CYS A 1 409 ? -21.5 -22.25 -4.68 1 98.25 409 CYS A N 1
ATOM 3158 C CA . CYS A 1 409 ? -20.75 -22.719 -3.523 1 98.25 409 CYS A CA 1
ATOM 3159 C C . CYS A 1 409 ? -21.156 -21.984 -2.26 1 98.25 409 CYS A C 1
ATOM 3161 O O . CYS A 1 409 ? -21.344 -22.594 -1.205 1 98.25 409 CYS A O 1
ATOM 3163 N N . VAL A 1 410 ? -21.328 -20.672 -2.361 1 97.81 410 VAL A N 1
ATOM 3164 C CA . VAL A 1 410 ? -21.703 -19.859 -1.216 1 97.81 410 VAL A CA 1
ATOM 3165 C C . VAL A 1 410 ? -23.094 -20.266 -0.735 1 97.81 410 VAL A C 1
ATOM 3167 O O . VAL A 1 410 ? -23.312 -20.484 0.46 1 97.81 410 VAL A O 1
ATOM 3170 N N . GLU A 1 411 ? -24.016 -20.422 -1.674 1 97.88 411 GLU A N 1
ATOM 3171 C CA . GLU A 1 411 ? -25.391 -20.797 -1.353 1 97.88 411 GLU A CA 1
ATOM 3172 C C . GLU A 1 411 ? -25.438 -22.172 -0.71 1 97.88 411 GLU A C 1
ATOM 3174 O O . GLU A 1 411 ? -26.125 -22.375 0.295 1 97.88 411 GLU A O 1
ATOM 3179 N N . THR A 1 412 ? -24.734 -23.125 -1.302 1 98.19 412 THR A N 1
ATOM 3180 C CA . THR A 1 412 ? -24.734 -24.5 -0.817 1 98.19 412 THR A CA 1
ATOM 3181 C C . THR A 1 412 ? -24.125 -24.578 0.576 1 98.19 412 THR A C 1
ATOM 3183 O O . THR A 1 412 ? -24.656 -25.266 1.454 1 98.19 412 THR A O 1
ATOM 3186 N N . TYR A 1 413 ? -23.016 -23.875 0.762 1 98.31 413 TYR A N 1
ATOM 3187 C CA . TYR A 1 413 ? -22.328 -23.875 2.053 1 98.31 413 TYR A CA 1
ATOM 3188 C C . TYR A 1 413 ? -23.219 -23.266 3.135 1 98.31 413 TYR A C 1
ATOM 3190 O O . TYR A 1 413 ? -23.312 -23.812 4.238 1 98.31 413 TYR A O 1
ATOM 3198 N N . GLU A 1 414 ? -23.875 -22.203 2.822 1 97.62 414 GLU A N 1
ATOM 3199 C CA . GLU A 1 414 ? -24.766 -21.547 3.773 1 97.62 414 GLU A CA 1
ATOM 3200 C C . GLU A 1 414 ? -25.953 -22.422 4.121 1 97.62 414 GLU A C 1
ATOM 3202 O O . GLU A 1 414 ? -26.391 -22.469 5.277 1 97.62 414 GLU A O 1
ATOM 3207 N N . SER A 1 415 ? -26.484 -23.062 3.166 1 97.62 415 SER A N 1
ATOM 3208 C CA . SER A 1 415 ? -27.625 -23.953 3.377 1 97.62 415 SER A CA 1
ATOM 3209 C C . SER A 1 415 ? -27.25 -25.109 4.297 1 97.62 415 SER A C 1
ATOM 3211 O O . SER A 1 415 ? -28.062 -25.531 5.137 1 97.62 415 SER A O 1
ATOM 3213 N N . LEU A 1 416 ? -26.109 -25.625 4.172 1 97.44 416 LEU A N 1
ATOM 3214 C CA . LEU A 1 416 ? -25.672 -26.797 4.918 1 97.44 416 LEU A CA 1
ATOM 3215 C C . LEU A 1 416 ? -25.266 -26.422 6.34 1 97.44 416 LEU A C 1
ATOM 3217 O O . LEU A 1 416 ? -25.531 -27.172 7.285 1 97.44 416 LEU A O 1
ATOM 3221 N N . PHE A 1 417 ? -24.609 -25.25 6.441 1 97.5 417 PHE A N 1
ATOM 3222 C CA . PHE A 1 417 ? -23.922 -25.016 7.707 1 97.5 417 PHE A CA 1
ATOM 3223 C C . PHE A 1 417 ? -24.438 -23.766 8.391 1 97.5 417 PHE A C 1
ATOM 3225 O O . PHE A 1 417 ? -24.047 -23.453 9.516 1 97.5 417 PHE A O 1
ATOM 3232 N N . GLY A 1 418 ? -25.203 -22.984 7.766 1 96.25 418 GLY A N 1
ATOM 3233 C CA . GLY A 1 418 ? -25.875 -21.844 8.375 1 96.25 418 GLY A CA 1
ATOM 3234 C C . GLY A 1 418 ? -25 -20.609 8.43 1 96.25 418 GLY A C 1
ATOM 3235 O O . GLY A 1 418 ? -25.375 -19.609 9.062 1 96.25 418 GLY A O 1
ATOM 3236 N N . LYS A 1 419 ? -23.938 -20.656 7.938 1 96.25 419 LYS A N 1
ATOM 3237 C CA . LYS A 1 419 ? -23.047 -19.5 7.879 1 96.25 419 LYS A CA 1
ATOM 3238 C C . LYS A 1 419 ? -22.453 -19.344 6.484 1 96.25 419 LYS A C 1
ATOM 3240 O O . LYS A 1 419 ? -22.234 -20.328 5.777 1 96.25 419 LYS A O 1
ATOM 3245 N N . LYS A 1 420 ? -22.203 -18.094 6.09 1 96.06 420 LYS A N 1
ATOM 3246 C CA . LYS A 1 420 ? 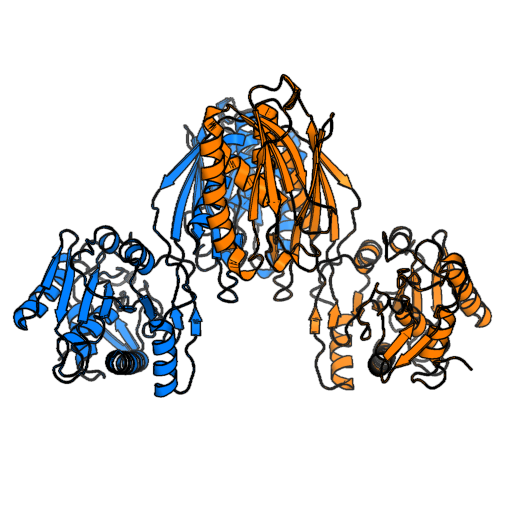-21.578 -17.812 4.797 1 96.06 420 LYS A CA 1
ATOM 3247 C C . LYS A 1 420 ? -20.078 -18.078 4.848 1 96.06 420 LYS A C 1
ATOM 3249 O O . LYS A 1 420 ? -19.422 -17.766 5.848 1 96.06 420 LYS A O 1
ATOM 3254 N N . PRO A 1 421 ? -19.547 -18.75 3.781 1 97.12 421 PRO A N 1
ATOM 3255 C CA . PRO A 1 421 ? -18.094 -18.875 3.699 1 97.12 421 PRO A CA 1
ATOM 3256 C C . PRO A 1 421 ? -17.406 -17.531 3.436 1 97.12 421 PRO A C 1
ATOM 3258 O O . PRO A 1 421 ? -18.062 -16.562 3.061 1 97.12 421 PRO A O 1
ATOM 3261 N N . GLU A 1 422 ? -16.203 -17.5 3.752 1 95.81 422 GLU A N 1
ATOM 3262 C CA . GLU A 1 422 ? -15.383 -16.344 3.398 1 95.81 422 GLU A CA 1
ATOM 3263 C C . GLU A 1 422 ? -14.812 -16.484 1.988 1 95.81 422 GLU A C 1
ATOM 3265 O O . GLU A 1 422 ? -14.273 -17.531 1.627 1 95.81 422 GLU A O 1
ATOM 3270 N N . ILE A 1 423 ? -15.078 -15.477 1.149 1 95.56 423 ILE A N 1
ATOM 3271 C CA . ILE A 1 423 ? -14.461 -15.414 -0.168 1 95.56 423 ILE A CA 1
ATOM 3272 C C . ILE A 1 423 ? -13.102 -14.719 -0.068 1 95.56 423 ILE A C 1
ATOM 3274 O O . ILE A 1 423 ? -13.016 -13.594 0.419 1 95.56 423 ILE A O 1
ATOM 3278 N N . SER A 1 424 ? -12.078 -15.359 -0.521 1 94.19 424 SER A N 1
ATOM 3279 C CA . SER A 1 424 ? -10.727 -14.828 -0.381 1 94.19 424 SER A CA 1
ATOM 3280 C C . SER A 1 424 ? -9.875 -15.156 -1.599 1 94.19 424 SER A C 1
ATOM 3282 O O . SER A 1 424 ? -10.383 -15.641 -2.609 1 94.19 424 SER A O 1
ATOM 3284 N N . ALA A 1 425 ? -8.648 -14.734 -1.623 1 93.19 425 ALA A N 1
ATOM 3285 C CA . ALA A 1 425 ? -7.613 -15.039 -2.605 1 93.19 425 ALA A CA 1
ATOM 3286 C C . ALA A 1 425 ? -6.254 -15.203 -1.935 1 93.19 425 ALA A C 1
ATOM 3288 O O . ALA A 1 425 ? -6.098 -14.906 -0.748 1 93.19 425 ALA A O 1
ATOM 3289 N N . ILE A 1 426 ? -5.379 -15.742 -2.66 1 91.31 426 ILE A N 1
ATOM 3290 C CA . ILE A 1 426 ? -4.059 -15.898 -2.059 1 91.31 426 ILE A CA 1
ATOM 3291 C C . ILE A 1 426 ? -3.025 -15.133 -2.885 1 91.31 426 ILE A C 1
ATOM 3293 O O . ILE A 1 426 ? -3.121 -15.078 -4.113 1 91.31 426 ILE A O 1
ATOM 3297 N N . HIS A 1 427 ? -2.148 -14.484 -2.191 1 94.06 427 HIS A N 1
ATOM 3298 C CA . HIS A 1 427 ? -1.077 -13.742 -2.852 1 94.06 427 HIS A CA 1
ATOM 3299 C C . HIS A 1 427 ? 0.145 -14.625 -3.076 1 94.06 427 HIS A C 1
ATOM 3301 O O . HIS A 1 427 ? 1.257 -14.266 -2.68 1 94.06 427 HIS A O 1
ATOM 3307 N N . ALA A 1 428 ? -0.142 -15.773 -3.549 1 88.81 428 ALA A N 1
ATOM 3308 C CA . ALA A 1 428 ? 0.787 -16.812 -3.969 1 88.81 428 ALA A CA 1
ATOM 3309 C C . ALA A 1 428 ? 0.206 -17.641 -5.117 1 88.81 428 ALA A C 1
ATOM 3311 O O . ALA A 1 428 ? -0.944 -17.438 -5.516 1 88.81 428 ALA A O 1
ATOM 3312 N N . GLY A 1 429 ? 1.026 -18.453 -5.648 1 89.69 429 GLY A N 1
ATOM 3313 C CA . GLY A 1 429 ? 0.579 -19.234 -6.789 1 89.69 429 GLY A CA 1
ATOM 3314 C C . GLY A 1 429 ? -0.241 -20.453 -6.395 1 89.69 429 GLY A C 1
ATOM 3315 O O . GLY A 1 429 ? 0.031 -21.094 -5.371 1 89.69 429 GLY A O 1
ATOM 3316 N N . LEU A 1 430 ? -1.248 -20.703 -7.168 1 92.69 430 LEU A N 1
ATOM 3317 C CA . LEU A 1 430 ? -1.984 -21.969 -7.191 1 92.69 430 LEU A CA 1
ATOM 3318 C C . LEU A 1 430 ? -1.955 -22.594 -8.586 1 92.69 430 LEU A C 1
ATOM 3320 O O . LEU A 1 430 ? -1.724 -21.891 -9.578 1 92.69 430 LEU A O 1
ATOM 3324 N N . GLU A 1 431 ? -2.174 -23.875 -8.602 1 96.06 431 GLU A N 1
ATOM 3325 C CA . GLU A 1 431 ? -2.25 -24.5 -9.922 1 96.06 431 GLU A CA 1
ATOM 3326 C C . GLU A 1 431 ? -3.416 -23.938 -10.727 1 96.06 431 GLU A C 1
ATOM 3328 O O . GLU A 1 431 ? -3.422 -24.016 -11.961 1 96.06 431 GLU A O 1
ATOM 3333 N N . CYS A 1 432 ? -4.395 -23.344 -10.008 1 96.38 432 CYS A N 1
ATOM 3334 C CA . CYS A 1 432 ? -5.52 -22.719 -10.688 1 96.38 432 CYS A CA 1
ATOM 3335 C C . CYS A 1 432 ? -5.043 -21.688 -11.695 1 96.38 432 CYS A C 1
ATOM 3337 O O . CYS A 1 432 ? -5.672 -21.484 -12.734 1 96.38 432 CYS A O 1
ATOM 3339 N N . GLY A 1 433 ? -3.984 -21.047 -11.375 1 95.81 433 GLY A N 1
ATOM 3340 C CA . GLY A 1 433 ? -3.438 -20.094 -12.32 1 95.81 433 GLY A CA 1
ATOM 3341 C C . GLY A 1 433 ? -3.004 -20.719 -13.633 1 95.81 433 GLY A C 1
ATOM 3342 O O . GLY A 1 433 ? -3.357 -20.234 -14.711 1 95.81 433 GLY A O 1
ATOM 3343 N N . LEU A 1 434 ? -2.277 -21.781 -13.555 1 95.56 434 LEU A N 1
ATOM 3344 C CA . LEU A 1 434 ? -1.805 -22.5 -14.734 1 95.56 434 LEU A CA 1
ATOM 3345 C C . LEU A 1 434 ? -2.973 -23.109 -15.508 1 95.56 434 LEU A C 1
ATOM 3347 O O . LEU A 1 434 ? -3.012 -23.047 -16.734 1 95.56 434 LEU A O 1
ATOM 3351 N N . LEU A 1 435 ? -3.885 -23.641 -14.766 1 96.75 435 LEU A N 1
ATOM 3352 C CA . LEU A 1 435 ? -5.027 -24.281 -15.391 1 96.75 435 LEU A CA 1
ATOM 3353 C C . LEU A 1 435 ? -5.941 -23.266 -16.062 1 96.75 435 LEU A C 1
ATOM 3355 O O . LEU A 1 435 ? -6.461 -23.516 -17.141 1 96.75 435 LEU A O 1
ATOM 3359 N N . LYS A 1 436 ? -6.129 -22.156 -15.375 1 95.5 436 LYS A N 1
ATOM 3360 C CA . LYS A 1 436 ? -6.977 -21.109 -15.938 1 95.5 436 LYS A CA 1
ATOM 3361 C C . LYS A 1 436 ? -6.379 -20.547 -17.234 1 95.5 436 LYS A C 1
ATOM 3363 O O . LYS A 1 436 ? -7.109 -20.203 -18.156 1 95.5 436 LYS A O 1
ATOM 3368 N N . GLU A 1 437 ? -5.129 -20.438 -17.266 1 94 437 GLU A N 1
ATOM 3369 C CA . GLU A 1 437 ? -4.465 -19.969 -18.484 1 94 437 GLU A CA 1
ATOM 3370 C C . GLU A 1 437 ? -4.758 -20.891 -19.656 1 94 437 GLU A C 1
ATOM 3372 O O . GLU A 1 437 ? -4.945 -20.422 -20.781 1 94 437 GLU A O 1
ATOM 3377 N N . LYS A 1 438 ? -4.852 -22.156 -19.406 1 94.88 438 LYS A N 1
ATOM 3378 C CA . LYS A 1 438 ? -5.051 -23.172 -20.438 1 94.88 438 LYS A CA 1
ATOM 3379 C C . LYS A 1 438 ? -6.535 -23.406 -20.719 1 94.88 438 LYS A C 1
ATOM 3381 O O . LYS A 1 438 ? -6.922 -23.734 -21.828 1 94.88 438 LYS A O 1
ATOM 3386 N N . MET A 1 439 ? -7.301 -23.234 -19.625 1 95.38 439 MET A N 1
ATOM 3387 C CA . MET A 1 439 ? -8.742 -23.469 -19.688 1 95.38 439 MET A CA 1
ATOM 3388 C C . MET A 1 439 ? -9.508 -22.203 -19.359 1 95.38 439 MET A C 1
ATOM 3390 O O . MET A 1 439 ? -10.227 -22.156 -18.359 1 95.38 439 MET A O 1
ATOM 3394 N N . GLN A 1 440 ? -9.531 -21.266 -20.25 1 91.12 440 GLN A N 1
ATOM 3395 C CA . GLN A 1 440 ? -9.977 -19.891 -19.984 1 91.12 440 GLN A CA 1
ATOM 3396 C C . GLN A 1 440 ? -11.484 -19.844 -19.75 1 91.12 440 GLN A C 1
ATOM 3398 O O . GLN A 1 440 ? -11.977 -18.984 -19.016 1 91.12 440 GLN A O 1
ATOM 3403 N N . ASP A 1 441 ? -12.156 -20.812 -20.234 1 92.94 441 ASP A N 1
ATOM 3404 C CA . ASP A 1 441 ? -13.617 -20.781 -20.141 1 92.94 441 ASP A CA 1
ATOM 3405 C C . ASP A 1 441 ? -14.117 -21.594 -18.953 1 92.94 441 ASP A C 1
ATOM 3407 O O . ASP A 1 441 ? -15.32 -21.703 -18.734 1 92.94 441 ASP A O 1
ATOM 3411 N N . THR A 1 442 ? -13.258 -22.094 -18.203 1 96.56 442 THR A N 1
ATOM 3412 C CA . THR A 1 442 ? -13.625 -22.922 -17.062 1 96.56 442 THR A CA 1
ATOM 3413 C C . THR A 1 442 ? -13.844 -22.062 -15.82 1 96.56 442 THR A C 1
ATOM 3415 O O . THR A 1 442 ? -13 -21.234 -15.492 1 96.56 442 THR A O 1
ATOM 3418 N N . ASP A 1 443 ? -14.969 -22.188 -15.148 1 97.81 443 ASP A N 1
ATOM 3419 C CA . ASP A 1 443 ? -15.273 -21.531 -13.875 1 97.81 443 ASP A CA 1
ATOM 3420 C C . ASP A 1 443 ? -14.641 -22.281 -12.711 1 97.81 443 ASP A C 1
ATOM 3422 O O . ASP A 1 443 ? -14.93 -23.469 -12.492 1 97.81 443 ASP A O 1
ATOM 3426 N N . MET A 1 444 ? -13.758 -21.594 -12 1 98 444 MET A N 1
ATOM 3427 C CA . MET A 1 444 ? -12.961 -22.312 -11.008 1 98 444 MET A CA 1
ATOM 3428 C C . MET A 1 444 ? -13.219 -21.781 -9.602 1 98 444 MET A C 1
ATOM 3430 O O . MET A 1 444 ? -13.609 -20.625 -9.43 1 98 444 MET A O 1
ATOM 3434 N N . ILE A 1 445 ? -12.992 -22.562 -8.609 1 98.31 445 ILE A N 1
ATOM 3435 C CA . ILE A 1 445 ? -13.039 -22.219 -7.188 1 98.31 445 ILE A CA 1
ATOM 3436 C C . ILE A 1 445 ? -12.164 -23.188 -6.395 1 98.31 445 ILE A C 1
ATOM 3438 O O . ILE A 1 445 ? -11.977 -24.344 -6.793 1 98.31 445 ILE A O 1
ATOM 3442 N N . SER A 1 446 ? -11.523 -22.688 -5.379 1 98.19 446 SER A N 1
ATOM 3443 C CA . SER A 1 446 ? -10.68 -23.531 -4.543 1 98.19 446 SER A CA 1
ATOM 3444 C C . SER A 1 446 ? -11.188 -23.562 -3.104 1 98.19 446 SER A C 1
ATOM 3446 O O . SER A 1 446 ? -11.555 -22.531 -2.547 1 98.19 446 SER A O 1
ATOM 3448 N N . PHE A 1 447 ? -11.312 -24.672 -2.537 1 98.31 447 PHE A N 1
ATOM 3449 C CA . PHE A 1 447 ? -11.688 -24.875 -1.141 1 98.31 447 PHE A CA 1
ATOM 3450 C C . PHE A 1 447 ? -11.062 -26.156 -0.592 1 98.31 447 PHE A C 1
ATOM 3452 O O . PHE A 1 447 ? -10.344 -26.859 -1.309 1 98.31 447 PHE A O 1
ATOM 3459 N N . GLY A 1 448 ? -11.172 -26.422 0.641 1 97.88 448 GLY A N 1
ATOM 3460 C CA . GLY A 1 448 ? -10.633 -27.625 1.249 1 97.88 448 GLY A CA 1
ATOM 3461 C C . GLY A 1 448 ? -10.867 -27.703 2.746 1 97.88 448 GLY A C 1
ATOM 3462 O O . GLY A 1 448 ? -11.43 -26.781 3.336 1 97.88 448 GLY A O 1
ATOM 3463 N N . PRO A 1 449 ? -10.539 -28.812 3.299 1 98.38 449 PRO A N 1
ATOM 3464 C CA . PRO A 1 449 ? -10.68 -28.969 4.746 1 98.38 449 PRO A CA 1
ATOM 3465 C C . PRO A 1 449 ? -9.539 -28.328 5.527 1 98.38 449 PRO A C 1
ATOM 3467 O O . PRO A 1 449 ? -8.617 -27.766 4.93 1 98.38 449 PRO A O 1
ATOM 3470 N N . ASP A 1 450 ? -9.68 -28.391 6.852 1 97.81 450 ASP A N 1
ATOM 3471 C CA . ASP A 1 450 ? -8.656 -27.828 7.727 1 97.81 450 ASP A CA 1
ATOM 3472 C C . ASP A 1 450 ? -7.395 -28.688 7.719 1 97.81 450 ASP A C 1
ATOM 3474 O O . ASP A 1 450 ? -7.406 -29.812 8.211 1 97.81 450 ASP A O 1
ATOM 3478 N N . LEU A 1 451 ? -6.406 -28.25 7.129 1 97.12 451 LEU A N 1
ATOM 3479 C CA . LEU A 1 451 ? -5.059 -28.812 7.172 1 97.12 451 LEU A CA 1
ATOM 3480 C C . LEU A 1 451 ? -4.121 -27.891 7.957 1 97.12 451 LEU A C 1
ATOM 3482 O O . LEU A 1 451 ? -3.965 -26.719 7.617 1 97.12 451 LEU A O 1
ATOM 3486 N N . ILE A 1 452 ? -3.514 -28.344 8.984 1 94.88 452 ILE A N 1
ATOM 3487 C CA . ILE A 1 452 ? -2.754 -27.516 9.906 1 94.88 452 ILE A CA 1
ATOM 3488 C C . ILE A 1 452 ? -1.279 -27.906 9.867 1 94.88 452 ILE A C 1
ATOM 3490 O O . ILE A 1 452 ? -0.948 -29.094 9.781 1 94.88 452 ILE A O 1
ATOM 3494 N N . ASP A 1 453 ? -0.376 -26.969 9.914 1 91.5 453 ASP A N 1
ATOM 3495 C CA . ASP A 1 453 ? 1.074 -27.125 9.961 1 91.5 453 ASP A CA 1
ATOM 3496 C C . ASP A 1 453 ? 1.583 -27.891 8.742 1 91.5 453 ASP A C 1
ATOM 3498 O O . ASP A 1 453 ? 2.445 -28.766 8.867 1 91.5 453 ASP A O 1
ATOM 3502 N N . VAL A 1 454 ? 0.983 -27.578 7.617 1 92.94 454 VAL A N 1
ATOM 3503 C CA . VAL A 1 454 ? 1.362 -28.234 6.375 1 92.94 454 VAL A CA 1
ATOM 3504 C C . VAL A 1 454 ? 2.848 -28.016 6.105 1 92.94 454 VAL A C 1
ATOM 3506 O O . VAL A 1 454 ? 3.42 -27.016 6.523 1 92.94 454 VAL A O 1
ATOM 3509 N N . HIS A 1 455 ? 3.506 -28.953 5.488 1 90.62 455 HIS A N 1
ATOM 3510 C CA . HIS A 1 455 ? 4.906 -28.922 5.078 1 90.62 455 HIS A CA 1
ATOM 3511 C C . HIS A 1 455 ? 5.836 -29.047 6.281 1 90.62 455 HIS A C 1
ATOM 3513 O O . HIS A 1 455 ? 7.012 -28.688 6.203 1 90.62 455 HIS A O 1
ATOM 3519 N N . THR A 1 456 ? 5.289 -29.5 7.48 1 90.38 456 THR A N 1
ATOM 3520 C CA . THR A 1 456 ? 6.102 -29.766 8.664 1 90.38 456 THR A CA 1
ATOM 3521 C C . THR A 1 456 ? 5.82 -31.172 9.195 1 90.38 456 THR A C 1
ATOM 3523 O O . THR A 1 456 ? 4.812 -31.781 8.844 1 90.38 456 THR A O 1
ATOM 3526 N N . PRO A 1 457 ? 6.754 -31.594 10.031 1 94.19 457 PRO A N 1
ATOM 3527 C CA . PRO A 1 457 ? 6.508 -32.906 10.633 1 94.19 457 PRO A CA 1
ATOM 3528 C C . PRO A 1 457 ? 5.285 -32.938 11.547 1 94.19 457 PRO A C 1
ATOM 3530 O O . PRO A 1 457 ? 4.852 -34 11.984 1 94.19 457 PRO A O 1
ATOM 3533 N N . ASN A 1 458 ? 4.703 -31.75 11.773 1 94.06 458 ASN A N 1
ATOM 3534 C CA . ASN A 1 458 ? 3.512 -31.656 12.609 1 94.06 458 ASN A CA 1
ATOM 3535 C C . ASN A 1 458 ? 2.248 -31.5 11.766 1 94.06 458 ASN A C 1
ATOM 3537 O O . ASN A 1 458 ? 1.188 -31.156 12.289 1 94.06 458 ASN A O 1
ATOM 3541 N N . GLU A 1 459 ? 2.385 -31.703 10.469 1 95.81 459 GLU A N 1
ATOM 3542 C CA . GLU A 1 459 ? 1.215 -31.625 9.602 1 95.81 459 GLU A CA 1
ATOM 3543 C C . GLU A 1 459 ? 0.108 -32.562 10.062 1 95.81 459 GLU A C 1
ATOM 3545 O O . GLU A 1 459 ? 0.366 -33.719 10.367 1 95.81 459 GLU A O 1
ATOM 3550 N N . HIS A 1 460 ? -1.142 -32.031 10.133 1 97.25 460 HIS A N 1
ATOM 3551 C CA . HIS A 1 460 ? -2.285 -32.844 10.5 1 97.25 460 HIS A CA 1
ATOM 3552 C C . HIS A 1 460 ? -3.576 -32.312 9.898 1 97.25 460 HIS A C 1
ATOM 3554 O O . HIS A 1 460 ? -3.623 -31.156 9.461 1 97.25 460 HIS A O 1
ATOM 3560 N N . LEU A 1 461 ? -4.535 -33.156 9.664 1 97.69 461 LEU A N 1
ATOM 3561 C CA . LEU A 1 461 ? -5.828 -32.75 9.133 1 97.69 461 LEU A CA 1
ATOM 3562 C C . LEU A 1 461 ? -6.938 -33 10.148 1 97.69 461 LEU A C 1
ATOM 3564 O O . LEU A 1 461 ? -6.863 -33.938 10.945 1 97.69 461 LEU A O 1
ATOM 3568 N N . ARG A 1 462 ? -7.922 -32.125 10.188 1 97.5 462 ARG A N 1
ATOM 3569 C CA . ARG A 1 462 ? -9.047 -32.188 11.109 1 97.5 462 ARG A CA 1
ATOM 3570 C C . ARG A 1 462 ? -10.133 -33.125 10.586 1 97.5 462 ARG A C 1
ATOM 3572 O O . ARG A 1 462 ? -10.75 -32.844 9.555 1 97.5 462 ARG A O 1
ATOM 3579 N N . ILE A 1 463 ? -10.43 -34.156 11.328 1 98.5 463 ILE A N 1
ATOM 3580 C CA . ILE A 1 463 ? -11.328 -35.219 10.906 1 98.5 463 ILE A CA 1
ATOM 3581 C C . ILE A 1 463 ? -12.727 -34.656 10.664 1 98.5 463 ILE A C 1
ATOM 3583 O O . ILE A 1 463 ? -13.32 -34.906 9.617 1 98.5 463 ILE A O 1
ATOM 3587 N N . SER A 1 464 ? -13.172 -33.906 11.57 1 98.38 464 SER A N 1
ATOM 3588 C CA . SER A 1 464 ? -14.523 -33.344 11.453 1 98.38 464 SER A CA 1
ATOM 3589 C C . SER A 1 464 ? -14.633 -32.406 10.258 1 98.38 464 SER A C 1
ATOM 3591 O O . SER A 1 464 ? -15.688 -32.312 9.625 1 98.38 464 SER A O 1
ATOM 3593 N N . SER A 1 465 ? -13.562 -31.703 10.008 1 98.38 465 SER A N 1
ATOM 3594 C CA . SER A 1 465 ? -13.539 -30.797 8.859 1 98.38 465 SER A CA 1
ATOM 3595 C C . SER A 1 465 ? -13.602 -31.578 7.547 1 98.38 465 SER A C 1
ATOM 3597 O O . SER A 1 465 ? -14.289 -31.156 6.609 1 98.38 465 SER A O 1
ATOM 3599 N N . VAL A 1 466 ? -12.938 -32.688 7.5 1 98.5 466 VAL A N 1
ATOM 3600 C CA . VAL A 1 466 ? -12.969 -33.562 6.324 1 98.5 466 VAL A CA 1
ATOM 3601 C C . VAL A 1 466 ? -14.398 -34.031 6.066 1 98.5 466 VAL A C 1
ATOM 3603 O O . VAL A 1 466 ? -14.852 -34.062 4.918 1 98.5 466 VAL A O 1
ATOM 3606 N N . GLU A 1 467 ? -15 -34.344 7.094 1 98.5 467 GLU A N 1
ATOM 3607 C CA . GLU A 1 467 ? -16.375 -34.781 6.973 1 98.5 467 GLU A CA 1
ATOM 3608 C C . GLU A 1 467 ? -17.297 -33.688 6.465 1 98.5 467 GLU A C 1
ATOM 3610 O O . GLU A 1 467 ? -18.125 -33.906 5.586 1 98.5 467 GLU A O 1
ATOM 3615 N N . ARG A 1 468 ? -17.125 -32.531 7.016 1 98.44 468 ARG A N 1
ATOM 3616 C CA . ARG A 1 468 ? -17.984 -31.406 6.617 1 98.44 468 ARG A CA 1
ATOM 3617 C C . ARG A 1 468 ? -17.734 -31.016 5.168 1 98.44 468 ARG A C 1
ATOM 3619 O O . ARG A 1 468 ? -18.656 -30.703 4.426 1 98.44 468 ARG A O 1
ATOM 3626 N N . VAL A 1 469 ? -16.484 -31.031 4.758 1 98.56 469 VAL A N 1
ATOM 3627 C CA . VAL A 1 469 ? -16.156 -30.672 3.385 1 98.56 469 VAL A CA 1
ATOM 3628 C C . VAL A 1 469 ? -16.672 -31.734 2.428 1 98.56 469 VAL A C 1
ATOM 3630 O O . VAL A 1 469 ? -17.109 -31.438 1.314 1 98.56 469 VAL A O 1
ATOM 3633 N N . TRP A 1 470 ? -16.656 -33 2.912 1 98.5 470 TRP A N 1
ATOM 3634 C CA . TRP A 1 470 ? -17.234 -34.062 2.119 1 98.5 470 TRP A CA 1
ATOM 3635 C C . TRP A 1 470 ? -18.719 -33.844 1.891 1 98.5 470 TRP A C 1
ATOM 3637 O O . TRP A 1 470 ? -19.203 -33.938 0.76 1 98.5 470 TRP A O 1
ATOM 3647 N N . LYS A 1 471 ? -19.375 -33.531 2.932 1 98.25 471 LYS A N 1
ATOM 3648 C CA . LYS A 1 471 ? -20.812 -33.219 2.838 1 98.25 471 LYS A CA 1
ATOM 3649 C C . LYS A 1 471 ? -21.078 -32.094 1.872 1 98.25 471 LYS A C 1
ATOM 3651 O O . LYS A 1 471 ? -22.016 -32.156 1.066 1 98.25 471 LYS A O 1
ATOM 3656 N N . PHE A 1 472 ? -20.344 -31.078 1.976 1 98.5 472 PHE A N 1
ATOM 3657 C CA . PHE A 1 472 ? -20.453 -29.906 1.104 1 98.5 472 PHE A CA 1
ATOM 3658 C C . PHE A 1 472 ? -20.234 -30.297 -0.352 1 98.5 472 PHE A C 1
ATOM 3660 O O . PHE A 1 472 ? -21.016 -29.938 -1.227 1 98.5 472 PHE A O 1
ATOM 3667 N N . LEU A 1 473 ? -19.094 -31.078 -0.606 1 98.69 473 LEU A N 1
ATOM 3668 C CA . LEU A 1 473 ? -18.734 -31.484 -1.961 1 98.69 473 LEU A CA 1
ATOM 3669 C C . LEU A 1 473 ? -19.844 -32.312 -2.594 1 98.69 473 LEU A C 1
ATOM 3671 O O . LEU A 1 473 ? -20.234 -32.062 -3.742 1 98.69 473 LEU A O 1
ATOM 3675 N N . VAL A 1 474 ? -20.391 -33.219 -1.846 1 98.5 474 VAL A N 1
ATOM 3676 C CA . VAL A 1 474 ? -21.438 -34.125 -2.348 1 98.5 474 VAL A CA 1
ATOM 3677 C C . VAL A 1 474 ? -22.703 -33.312 -2.666 1 98.5 474 VAL A C 1
ATOM 3679 O O . VAL A 1 474 ? -23.297 -33.469 -3.725 1 98.5 474 VAL A O 1
ATOM 3682 N N . GLU A 1 475 ? -23.016 -32.438 -1.733 1 98.25 475 GLU A N 1
ATOM 3683 C CA . GLU A 1 475 ? -24.203 -31.594 -1.952 1 98.25 475 GLU A CA 1
ATOM 3684 C C . GLU A 1 475 ? -24 -30.656 -3.143 1 98.25 475 GLU A C 1
ATOM 3686 O O . GLU A 1 475 ? -24.922 -30.438 -3.928 1 98.25 475 GLU A O 1
ATOM 3691 N N . LEU A 1 476 ? -22.828 -30.078 -3.23 1 98.5 476 LEU A N 1
ATOM 3692 C CA . LEU A 1 476 ? -22.516 -29.172 -4.328 1 98.5 476 LEU A CA 1
ATOM 3693 C C . LEU A 1 476 ? -22.672 -29.875 -5.676 1 98.5 476 LEU A C 1
ATOM 3695 O O . LEU A 1 476 ? -23.281 -29.312 -6.598 1 98.5 476 LEU A O 1
ATOM 3699 N N . LEU A 1 477 ? -22.156 -31.094 -5.773 1 98.31 477 LEU A N 1
ATOM 3700 C CA . LEU A 1 477 ? -22.25 -31.859 -7.008 1 98.31 477 LEU A CA 1
ATOM 3701 C C . LEU A 1 477 ? -23.719 -32.125 -7.359 1 98.31 477 LEU A C 1
ATOM 3703 O O . LEU A 1 477 ? -24.094 -32.062 -8.531 1 98.31 477 LEU A O 1
ATOM 3707 N N . LYS A 1 478 ? -24.484 -32.344 -6.352 1 97.31 478 LYS A N 1
ATOM 3708 C CA . LYS A 1 478 ? -25.906 -32.531 -6.559 1 97.31 478 LYS A CA 1
ATOM 3709 C C . LYS A 1 478 ? -26.578 -31.281 -7.102 1 97.31 478 LYS A C 1
ATOM 3711 O O . LYS A 1 478 ? -27.516 -31.375 -7.895 1 97.31 478 LYS A O 1
ATOM 3716 N N . GLU A 1 479 ? -26.062 -30.188 -6.684 1 97.25 479 GLU A N 1
ATOM 3717 C CA . GLU A 1 479 ? -26.703 -28.922 -7.023 1 97.25 479 GLU A CA 1
ATOM 3718 C C . GLU A 1 479 ? -26.25 -28.438 -8.398 1 97.25 479 GLU A C 1
ATOM 3720 O O . GLU A 1 479 ? -26.875 -27.547 -8.977 1 97.25 479 GLU A O 1
ATOM 3725 N N . ILE A 1 480 ? -25.188 -28.969 -8.891 1 96.56 480 ILE A N 1
ATOM 3726 C CA . ILE A 1 480 ? -24.719 -28.594 -10.219 1 96.56 480 ILE A CA 1
ATOM 3727 C C . ILE A 1 480 ? -25.547 -29.297 -11.281 1 96.56 480 ILE A C 1
ATOM 3729 O O . ILE A 1 480 ? -25.344 -30.484 -11.562 1 96.56 480 ILE A O 1
ATOM 3733 N N . LYS A 1 481 ? -26.609 -28.578 -11.852 1 89.06 481 LYS A N 1
ATOM 3734 C CA . LYS A 1 481 ? -27.531 -29.141 -12.828 1 89.06 481 LYS A CA 1
ATOM 3735 C C . LYS A 1 481 ? -27.531 -28.344 -14.125 1 89.06 481 LYS A C 1
ATOM 3737 O O . LYS A 1 481 ? -27.234 -27.141 -14.117 1 89.06 481 LYS A O 1
ATOM 3742 N N . MET B 1 1 ? -31.578 41.125 18.703 1 60.91 1 MET B N 1
ATOM 3743 C CA . MET B 1 1 ? -31.234 39.812 19.25 1 60.91 1 MET B CA 1
ATOM 3744 C C . MET B 1 1 ? -30.516 38.969 18.219 1 60.91 1 MET B C 1
ATOM 3746 O O . MET B 1 1 ? -30.891 38.938 17.031 1 60.91 1 MET B O 1
ATOM 3750 N N . GLY B 1 2 ? -29.281 38.406 18.656 1 79.5 2 GLY B N 1
ATOM 3751 C CA . GLY B 1 2 ? -28.547 37.625 17.703 1 79.5 2 GLY B CA 1
ATOM 3752 C C . GLY B 1 2 ? -29.328 36.438 17.188 1 79.5 2 GLY B C 1
ATOM 3753 O O . GLY B 1 2 ? -30.281 35.969 17.828 1 79.5 2 GLY B O 1
ATOM 3754 N N . VAL B 1 3 ? -29.234 35.969 16.078 1 90.69 3 VAL B N 1
ATOM 3755 C CA . VAL B 1 3 ? -29.891 34.875 15.43 1 90.69 3 VAL B CA 1
ATOM 3756 C C . VAL B 1 3 ? -29.719 33.594 16.266 1 90.69 3 VAL B C 1
ATOM 3758 O O . VAL B 1 3 ? -30.625 32.75 16.344 1 90.69 3 VAL B O 1
ATOM 3761 N N . LEU B 1 4 ? -28.594 33.562 17.078 1 95.62 4 LEU B N 1
ATOM 3762 C CA . LEU B 1 4 ? -28.266 32.312 17.75 1 95.62 4 LEU B CA 1
ATOM 3763 C C . LEU B 1 4 ? -28.547 32.406 19.25 1 95.62 4 LEU B C 1
ATOM 3765 O O . LEU B 1 4 ? -28.141 31.531 20.016 1 95.62 4 LEU B O 1
ATOM 3769 N N . ASN B 1 5 ? -29.188 33.438 19.719 1 91.25 5 ASN B N 1
ATOM 3770 C CA . ASN B 1 5 ? -29.328 33.781 21.125 1 91.25 5 ASN B CA 1
ATOM 3771 C C . ASN B 1 5 ? -30.078 32.688 21.891 1 91.25 5 ASN B C 1
ATOM 3773 O O . ASN B 1 5 ? -29.922 32.562 23.109 1 91.25 5 ASN B O 1
ATOM 3777 N N . ASN B 1 6 ? -30.844 31.828 21.219 1 91 6 ASN B N 1
ATOM 3778 C CA . ASN B 1 6 ? -31.656 30.844 21.922 1 91 6 ASN B CA 1
ATOM 3779 C C . ASN B 1 6 ? -31.016 29.469 21.891 1 91 6 ASN B C 1
ATOM 3781 O O . ASN B 1 6 ? -31.578 28.5 22.406 1 91 6 ASN B O 1
ATOM 3785 N N . LEU B 1 7 ? -29.875 29.406 21.344 1 95.56 7 LEU B N 1
ATOM 3786 C CA . LEU B 1 7 ? -29.219 28.109 21.25 1 95.56 7 LEU B CA 1
ATOM 3787 C C . LEU B 1 7 ? -28.375 27.844 22.5 1 95.56 7 LEU B C 1
ATOM 3789 O O . LEU B 1 7 ? -27.984 28.781 23.203 1 95.56 7 LEU B O 1
ATOM 3793 N N . GLU B 1 8 ? -28.234 26.609 22.812 1 95 8 GLU B N 1
ATOM 3794 C CA . GLU B 1 8 ? -27.359 26.188 23.906 1 95 8 GLU B CA 1
ATOM 3795 C C . GLU B 1 8 ? -26.094 25.516 23.359 1 95 8 GLU B C 1
ATOM 3797 O O . GLU B 1 8 ? -26.156 24.781 22.375 1 95 8 GLU B O 1
ATOM 3802 N N . PRO B 1 9 ? -24.984 25.75 23.969 1 96.81 9 PRO B N 1
ATOM 3803 C CA . PRO B 1 9 ? -24.766 26.625 25.109 1 96.81 9 PRO B CA 1
ATOM 3804 C C . PRO B 1 9 ? -24.828 28.109 24.75 1 96.81 9 PRO B C 1
ATOM 3806 O O . PRO B 1 9 ? -24.125 28.547 23.828 1 96.81 9 PRO B O 1
ATOM 3809 N N . LYS B 1 10 ? -25.406 28.859 25.547 1 96.56 10 LYS B N 1
ATOM 3810 C CA . LYS B 1 10 ? -25.719 30.25 25.203 1 96.56 10 LYS B CA 1
ATOM 3811 C C . LYS B 1 10 ? -24.438 31.062 25 1 96.56 10 LYS B C 1
ATOM 3813 O O . LYS B 1 10 ? -24.312 31.781 24.016 1 96.56 10 LYS B O 1
ATOM 3818 N N . THR B 1 11 ? -23.547 30.875 25.906 1 96.94 11 THR B N 1
ATOM 3819 C CA . THR B 1 11 ? -22.328 31.688 25.875 1 96.94 11 THR B CA 1
ATOM 3820 C C . THR B 1 11 ? -21.5 31.359 24.641 1 96.94 11 THR B C 1
ATOM 3822 O O . THR B 1 11 ? -20.922 32.25 24.016 1 96.94 11 THR B O 1
ATOM 3825 N N . VAL B 1 12 ? -21.438 30.062 24.25 1 98.31 12 VAL B N 1
ATOM 3826 C CA . VAL B 1 12 ? -20.672 29.625 23.078 1 98.31 12 VAL B CA 1
ATOM 3827 C C . VAL B 1 12 ? -21.266 30.234 21.812 1 98.31 12 VAL B C 1
ATOM 3829 O O . VAL B 1 12 ? -20.562 30.812 21 1 98.31 12 VAL B O 1
ATOM 3832 N N . PHE B 1 13 ? -22.547 30.141 21.672 1 98.25 13 PHE B N 1
ATOM 3833 C CA . PHE B 1 13 ? -23.203 30.641 20.469 1 98.25 13 PHE B CA 1
ATOM 3834 C C . PHE B 1 13 ? -23.203 32.156 20.438 1 98.25 13 PHE B C 1
ATOM 3836 O O . PHE B 1 13 ? -23.172 32.75 19.359 1 98.25 13 PHE B O 1
ATOM 3843 N N . HIS B 1 14 ? -23.234 32.75 21.625 1 97.75 14 HIS B N 1
ATOM 3844 C CA . HIS B 1 14 ? -23.078 34.219 21.688 1 97.75 14 HIS B CA 1
ATOM 3845 C C . HIS B 1 14 ? -21.766 34.656 21.062 1 97.75 14 HIS B C 1
ATOM 3847 O O . HIS B 1 14 ? -21.766 35.5 20.156 1 97.75 14 HIS B O 1
ATOM 3853 N N . PHE B 1 15 ? -20.719 34.094 21.5 1 98.31 15 PHE B N 1
ATOM 3854 C CA . PHE B 1 15 ? -19.422 34.5 20.984 1 98.31 15 PHE B CA 1
ATOM 3855 C C . PHE B 1 15 ? -19.25 34.062 19.531 1 98.31 15 PHE B C 1
ATOM 3857 O O . PHE B 1 15 ? -18.641 34.781 18.734 1 98.31 15 PHE B O 1
ATOM 3864 N N . PHE B 1 16 ? -19.781 32.875 19.141 1 98.56 16 PHE B N 1
ATOM 3865 C CA . PHE B 1 16 ? -19.703 32.438 17.734 1 98.56 16 PHE B CA 1
ATOM 3866 C C . PHE B 1 16 ? -20.359 33.469 16.828 1 98.56 16 PHE B C 1
ATOM 3868 O O . PHE B 1 16 ? -19.812 33.844 15.789 1 98.56 16 PHE B O 1
ATOM 3875 N N . GLU B 1 17 ? -21.469 33.875 17.281 1 98 17 GLU B N 1
ATOM 3876 C CA . GLU B 1 17 ? -22.188 34.875 16.469 1 98 17 GLU B CA 1
ATOM 3877 C C . GLU B 1 17 ? -21.422 36.188 16.406 1 98 17 GLU B C 1
ATOM 3879 O O . GLU B 1 17 ? -21.406 36.844 15.367 1 98 17 GLU B O 1
ATOM 3884 N N . GLU B 1 18 ? -20.859 36.594 17.5 1 97.75 18 GLU B N 1
ATOM 3885 C CA . GLU B 1 18 ? -20.031 37.812 17.484 1 97.75 18 GLU B CA 1
ATOM 3886 C C . GLU B 1 18 ? -18.922 37.719 16.438 1 97.75 18 GLU B C 1
ATOM 3888 O O . GLU B 1 18 ? -18.672 38.656 15.703 1 97.75 18 GLU B O 1
ATOM 3893 N N . LEU B 1 19 ? -18.297 36.562 16.406 1 98.19 19 LEU B N 1
ATOM 3894 C CA . LEU B 1 19 ? -17.203 36.344 15.477 1 98.19 19 LEU B CA 1
ATOM 3895 C C . LEU B 1 19 ? -17.703 36.406 14.031 1 98.19 19 LEU B C 1
ATOM 3897 O O . LEU B 1 19 ? -17 36.938 13.156 1 98.19 19 LEU B O 1
ATOM 3901 N N . THR B 1 20 ? -18.922 35.906 13.727 1 97.69 20 THR B N 1
ATOM 3902 C CA . THR B 1 20 ? -19.469 35.875 12.367 1 97.69 20 THR B CA 1
ATOM 3903 C C . THR B 1 20 ? -19.797 37.281 11.891 1 97.69 20 THR B C 1
ATOM 3905 O O . THR B 1 20 ? -19.984 37.5 10.688 1 97.69 20 THR B O 1
ATOM 3908 N N . ASN B 1 21 ? -19.844 38.156 12.844 1 97.44 21 ASN B N 1
ATOM 3909 C CA . ASN B 1 21 ? -20.172 39.562 12.492 1 97.44 21 ASN B CA 1
ATOM 3910 C C . ASN B 1 21 ? -18.922 40.312 12.055 1 97.44 21 ASN B C 1
ATOM 3912 O O . ASN B 1 21 ? -19.016 41.438 11.57 1 97.44 21 ASN B O 1
ATOM 3916 N N . ILE B 1 22 ? -17.828 39.75 12.195 1 98.12 22 ILE B N 1
ATOM 3917 C CA . ILE B 1 22 ? -16.547 40.375 11.891 1 98.12 22 ILE B CA 1
ATOM 3918 C C . ILE B 1 22 ? -15.945 39.75 10.633 1 98.12 22 ILE B C 1
ATOM 3920 O O . ILE B 1 22 ? -15.672 38.562 10.609 1 98.12 22 ILE B O 1
ATOM 3924 N N . PRO B 1 23 ? -15.727 40.531 9.555 1 97.56 23 PRO B N 1
ATOM 3925 C CA . PRO B 1 23 ? -15 39.969 8.414 1 97.56 23 PRO B CA 1
ATOM 3926 C C . PRO B 1 23 ? -13.617 39.438 8.789 1 97.56 23 PRO B C 1
ATOM 3928 O O . PRO B 1 23 ? -12.844 40.156 9.438 1 97.56 23 PRO B O 1
ATOM 3931 N N . HIS B 1 24 ? -13.297 38.188 8.438 1 97.44 24 HIS B N 1
ATOM 3932 C CA . HIS B 1 24 ? -12.062 37.625 8.961 1 97.44 24 HIS B CA 1
ATOM 3933 C C . HIS B 1 24 ? -11.531 36.531 8.047 1 97.44 24 HIS B C 1
ATOM 3935 O O . HIS B 1 24 ? -11.055 35.5 8.523 1 97.44 24 HIS B O 1
ATOM 3941 N N . GLY B 1 25 ? -11.617 36.688 6.73 1 96.62 25 GLY B N 1
ATOM 3942 C CA . GLY B 1 25 ? -10.977 35.75 5.816 1 96.62 25 GLY B CA 1
ATOM 3943 C C . GLY B 1 25 ? -9.469 35.688 5.992 1 96.62 25 GLY B C 1
ATOM 3944 O O . GLY B 1 25 ? -8.867 36.594 6.566 1 96.62 25 GLY B O 1
ATOM 3945 N N . SER B 1 26 ? -8.867 34.594 5.539 1 95 26 SER B N 1
ATOM 3946 C CA . SER B 1 26 ? -7.414 34.469 5.613 1 95 26 SER B CA 1
ATOM 3947 C C . SER B 1 26 ? -6.723 35.688 5.008 1 95 26 SER B C 1
ATOM 3949 O O . SER B 1 26 ? -7.047 36.125 3.895 1 95 26 SER B O 1
ATOM 3951 N N . GLY B 1 27 ? -5.801 36.219 5.75 1 94.94 27 GLY B N 1
ATOM 3952 C CA . GLY B 1 27 ? -5.09 37.406 5.309 1 94.94 27 GLY B CA 1
ATOM 3953 C C . GLY B 1 27 ? -5.75 38.688 5.754 1 94.94 27 GLY B C 1
ATOM 3954 O O . GLY B 1 27 ? -5.152 39.781 5.656 1 94.94 27 GLY B O 1
ATOM 3955 N N . ASN B 1 28 ? -6.984 38.625 6.195 1 96.94 28 ASN B N 1
ATOM 3956 C CA . ASN B 1 28 ? -7.746 39.781 6.684 1 96.94 28 ASN B CA 1
ATOM 3957 C C . ASN B 1 28 ? -8.219 39.562 8.117 1 96.94 28 ASN B C 1
ATOM 3959 O O . ASN B 1 28 ? -9.414 39.656 8.398 1 96.94 28 ASN B O 1
ATOM 3963 N N . GLU B 1 29 ? -7.273 39.25 9.031 1 98 29 GLU B N 1
ATOM 3964 C CA . GLU B 1 29 ? -7.691 38.844 10.359 1 98 29 GLU B CA 1
ATOM 3965 C C . GLU B 1 29 ? -7.473 39.938 11.391 1 98 29 GLU B C 1
ATOM 3967 O O . GLU B 1 29 ? -7.664 39.719 12.594 1 98 29 GLU B O 1
ATOM 3972 N N . LYS B 1 30 ? -7.102 41.156 10.961 1 98.06 30 LYS B N 1
ATOM 3973 C CA . LYS B 1 30 ? -6.777 42.219 11.914 1 98.06 30 LYS B CA 1
ATOM 3974 C C . LYS B 1 30 ? -7.98 42.562 12.789 1 98.06 30 LYS B C 1
ATOM 3976 O O . LYS B 1 30 ? -7.855 42.656 14.016 1 98.06 30 LYS B O 1
ATOM 3981 N N . ALA B 1 31 ? -9.133 42.719 12.203 1 98.25 31 ALA B N 1
ATOM 3982 C CA . ALA B 1 31 ? -10.32 43.125 12.953 1 98.25 31 ALA B CA 1
ATOM 3983 C C . ALA B 1 31 ? -10.695 42.062 13.992 1 98.25 31 ALA B C 1
ATOM 3985 O O . ALA B 1 31 ? -11.031 42.406 15.133 1 98.25 31 ALA B O 1
ATOM 3986 N N . ILE B 1 32 ? -10.68 40.844 13.609 1 98.5 32 ILE B N 1
ATOM 3987 C CA . ILE B 1 32 ? -11.062 39.781 14.547 1 98.5 32 ILE B CA 1
ATOM 3988 C C . ILE B 1 32 ? -9.969 39.625 15.594 1 98.5 32 ILE B C 1
ATOM 3990 O O . ILE B 1 32 ? -10.258 39.312 16.766 1 98.5 32 ILE B O 1
ATOM 3994 N N . SER B 1 33 ? -8.734 39.688 15.203 1 98.75 33 SER B N 1
ATOM 3995 C CA . SER B 1 33 ? -7.625 39.656 16.156 1 98.75 33 SER B CA 1
ATOM 3996 C C . SER B 1 33 ? -7.77 40.75 17.203 1 98.75 33 SER B C 1
ATOM 3998 O O . SER B 1 33 ? -7.586 40.5 18.391 1 98.75 33 SER B O 1
ATOM 4000 N N . ASP B 1 34 ? -8.086 41.969 16.75 1 98.75 34 ASP B N 1
ATOM 4001 C CA . ASP B 1 34 ? -8.297 43.094 17.656 1 98.75 34 ASP B CA 1
ATOM 4002 C C . ASP B 1 34 ? -9.484 42.812 18.578 1 98.75 34 ASP B C 1
ATOM 4004 O O . ASP B 1 34 ? -9.461 43.219 19.75 1 98.75 34 ASP B O 1
ATOM 4008 N N . TYR B 1 35 ? -10.508 42.25 18.031 1 98.69 35 TYR B N 1
ATOM 4009 C CA . TYR B 1 35 ? -11.664 41.906 18.844 1 98.69 35 TYR B CA 1
ATOM 4010 C C . TYR B 1 35 ? -11.25 41 20 1 98.69 35 TYR B C 1
ATOM 4012 O O . TYR B 1 35 ? -11.695 41.219 21.141 1 98.69 35 TYR B O 1
ATOM 4020 N N . LEU B 1 36 ? -10.43 40 19.734 1 98.88 36 LEU B N 1
ATOM 4021 C CA . LEU B 1 36 ? -9.984 39.094 20.781 1 98.88 36 LEU B CA 1
ATOM 4022 C C . LEU B 1 36 ? -9.156 39.812 21.828 1 98.88 36 LEU B C 1
ATOM 4024 O O . LEU B 1 36 ? -9.281 39.531 23.031 1 98.88 36 LEU B O 1
ATOM 4028 N N . VAL B 1 37 ? -8.281 40.688 21.391 1 98.81 37 VAL B N 1
ATOM 4029 C CA . VAL B 1 37 ? -7.469 41.5 22.297 1 98.81 37 VAL B CA 1
ATOM 4030 C C . VAL B 1 37 ? -8.375 42.312 23.219 1 98.81 37 VAL B C 1
ATOM 4032 O O . VAL B 1 37 ? -8.164 42.344 24.438 1 98.81 37 VAL B O 1
ATOM 4035 N N . ASN B 1 38 ? -9.344 42.969 22.625 1 98.75 38 ASN B N 1
ATOM 4036 C CA . ASN B 1 38 ? -10.266 43.781 23.406 1 98.75 38 ASN B CA 1
ATOM 4037 C C . ASN B 1 38 ? -11.086 42.938 24.391 1 98.75 38 ASN B C 1
ATOM 4039 O O . ASN B 1 38 ? -11.359 43.406 25.5 1 98.75 38 ASN B O 1
ATOM 4043 N N . PHE B 1 39 ? -11.539 41.844 23.938 1 98.44 39 PHE B N 1
ATOM 4044 C CA . PHE B 1 39 ? -12.227 40.906 24.812 1 98.44 39 PHE B CA 1
ATOM 4045 C C . PHE B 1 39 ? -11.422 40.688 26.094 1 98.44 39 PHE B C 1
ATOM 4047 O O . PHE B 1 39 ? -11.961 40.75 27.188 1 98.44 39 PHE B O 1
ATOM 4054 N N . ALA B 1 40 ? -10.117 40.344 25.922 1 98.69 40 ALA B N 1
ATOM 4055 C CA . ALA B 1 40 ? -9.234 40.062 27.047 1 98.69 40 ALA B CA 1
ATOM 4056 C C . ALA B 1 40 ? -9.078 41.281 27.953 1 98.69 40 ALA B C 1
ATOM 4058 O O . ALA B 1 40 ? -9.195 41.188 29.172 1 98.69 40 ALA B O 1
ATOM 4059 N N . LYS B 1 41 ? -8.852 42.406 27.359 1 98.44 41 LYS B N 1
ATOM 4060 C CA . LYS B 1 41 ? -8.617 43.625 28.109 1 98.44 41 LYS B CA 1
ATOM 4061 C C . LYS B 1 41 ? -9.852 44 28.938 1 98.44 41 LYS B C 1
ATOM 4063 O O . LYS B 1 41 ? -9.727 44.375 30.109 1 98.44 41 LYS B O 1
ATOM 4068 N N . GLU B 1 42 ? -10.969 43.875 28.359 1 98.25 42 GLU B N 1
ATOM 4069 C CA . GLU B 1 42 ? -12.227 44.219 29.031 1 98.25 42 GLU B CA 1
ATOM 4070 C C . GLU B 1 42 ? -12.445 43.344 30.25 1 98.25 42 GLU B C 1
ATOM 4072 O O . GLU B 1 42 ? -13.148 43.719 31.188 1 98.25 42 GLU B O 1
ATOM 4077 N N . ARG B 1 43 ? -11.844 42.281 30.266 1 97.56 43 ARG B N 1
ATOM 4078 C CA . ARG B 1 43 ? -12.078 41.312 31.328 1 97.56 43 ARG B CA 1
ATOM 4079 C C . ARG B 1 43 ? -10.859 41.188 32.25 1 97.56 43 ARG B C 1
ATOM 4081 O O . ARG B 1 43 ? -10.82 40.344 33.125 1 97.56 43 ARG B O 1
ATOM 4088 N N . GLY B 1 44 ? -9.852 41.969 31.984 1 97.62 44 GLY B N 1
ATOM 4089 C CA . GLY B 1 44 ? -8.648 42.031 32.812 1 97.62 44 GLY B CA 1
ATOM 4090 C C . GLY B 1 44 ? -7.766 40.812 32.625 1 97.62 44 GLY B C 1
ATOM 4091 O O . GLY B 1 44 ? -7.059 40.406 33.562 1 97.62 44 GLY B O 1
ATOM 4092 N N . LEU B 1 45 ? -7.855 40.156 31.562 1 98.31 45 LEU B N 1
ATOM 4093 C CA . LEU B 1 45 ? -7.035 38.969 31.281 1 98.31 45 LEU B CA 1
ATOM 4094 C C . LEU B 1 45 ? -5.758 39.375 30.562 1 98.31 45 LEU B C 1
ATOM 4096 O O . LEU B 1 45 ? -5.754 40.344 29.781 1 98.31 45 LEU B O 1
ATOM 4100 N N . GLU B 1 46 ? -4.68 38.594 30.844 1 98.19 46 GLU B N 1
ATOM 4101 C CA . GLU B 1 46 ? -3.439 38.812 30.094 1 98.19 46 GLU B CA 1
ATOM 4102 C C . GLU B 1 46 ? -3.602 38.438 28.625 1 98.19 46 GLU B C 1
ATOM 4104 O O . GLU B 1 46 ? -4.223 37.438 28.312 1 98.19 46 GLU B O 1
ATOM 4109 N N . VAL B 1 47 ? -3.059 39.312 27.75 1 98.56 47 VAL B N 1
ATOM 4110 C CA . VAL B 1 47 ? -3.229 39.031 26.312 1 98.56 47 VAL B CA 1
ATOM 4111 C C . VAL B 1 47 ? -1.961 39.438 25.562 1 98.56 47 VAL B C 1
ATOM 4113 O O . VAL B 1 47 ? -1.296 40.406 25.922 1 98.56 47 VAL B O 1
ATOM 4116 N N . ILE B 1 48 ? -1.567 38.625 24.609 1 98.44 48 ILE B N 1
ATOM 4117 C CA . ILE B 1 48 ? -0.477 38.875 23.688 1 98.44 48 ILE B CA 1
ATOM 4118 C C . ILE B 1 48 ? -0.993 38.812 22.25 1 98.44 48 ILE B C 1
ATOM 4120 O O . ILE B 1 48 ? -1.679 37.844 21.875 1 98.44 48 ILE B O 1
ATOM 4124 N N . GLN B 1 49 ? -0.833 39.812 21.484 1 98.44 49 GLN B N 1
ATOM 4125 C CA . GLN B 1 49 ? -1.02 39.844 20.047 1 98.44 49 GLN B CA 1
ATOM 4126 C C . GLN B 1 49 ? 0.316 39.969 19.312 1 98.44 49 GLN B C 1
ATOM 4128 O O . GLN B 1 49 ? 1.019 40.969 19.469 1 98.44 49 GLN B O 1
ATOM 4133 N N . ASP B 1 50 ? 0.625 39.031 18.562 1 97.81 50 ASP B N 1
ATOM 4134 C CA . ASP B 1 50 ? 1.956 39.062 17.969 1 97.81 50 ASP B CA 1
ATOM 4135 C C . ASP B 1 50 ? 1.919 39.719 16.594 1 97.81 50 ASP B C 1
ATOM 4137 O O . ASP B 1 50 ? 0.898 40.281 16.188 1 97.81 50 ASP B O 1
ATOM 4141 N N . LYS B 1 51 ? 3.068 39.75 15.844 1 97 51 LYS B N 1
ATOM 4142 C CA . LYS B 1 51 ? 3.201 40.438 14.57 1 97 51 LYS B CA 1
ATOM 4143 C C . LYS B 1 51 ? 2.35 39.781 13.492 1 97 51 LYS B C 1
ATOM 4145 O O . LYS B 1 51 ? 1.89 40.438 12.562 1 97 51 LYS B O 1
ATOM 4150 N N . ALA B 1 52 ? 2.137 38.5 13.625 1 97.75 52 ALA B N 1
ATOM 4151 C CA . ALA B 1 52 ? 1.32 37.781 12.664 1 97.75 52 ALA B CA 1
ATOM 4152 C C . ALA B 1 52 ? -0.156 37.812 13.055 1 97.75 52 ALA B C 1
ATOM 4154 O O . ALA B 1 52 ? -0.986 37.156 12.43 1 97.75 52 ALA B O 1
ATOM 4155 N N . LEU B 1 53 ? -0.485 38.531 14.055 1 98.38 53 LEU B N 1
ATOM 4156 C CA . LEU B 1 53 ? -1.835 38.812 14.539 1 98.38 53 LEU B CA 1
ATOM 4157 C C . LEU B 1 53 ? -2.381 37.594 15.297 1 98.38 53 LEU B C 1
ATOM 4159 O O . LEU B 1 53 ? -3.59 37.5 15.516 1 98.38 53 LEU B O 1
ATOM 4163 N N . ASN B 1 54 ? -1.534 36.594 15.617 1 98.62 54 ASN B N 1
ATOM 4164 C CA . ASN B 1 54 ? -1.968 35.594 16.578 1 98.62 54 ASN B CA 1
ATOM 4165 C C . ASN B 1 54 ? -2.314 36.219 17.922 1 98.62 54 ASN B C 1
ATOM 4167 O O . ASN B 1 54 ? -1.732 37.219 18.312 1 98.62 54 ASN B O 1
ATOM 4171 N N . VAL B 1 55 ? -3.191 35.594 18.641 1 98.81 55 VAL B N 1
ATOM 4172 C CA . VAL B 1 55 ? -3.586 36.094 19.938 1 98.81 55 VAL B CA 1
ATOM 4173 C C . VAL B 1 55 ? -3.49 35 21 1 98.81 55 VAL B C 1
ATOM 4175 O O . VAL B 1 55 ? -3.947 33.875 20.766 1 98.81 55 VAL B O 1
ATOM 4178 N N . ILE B 1 56 ? -2.832 35.25 22.062 1 98.69 56 ILE B N 1
ATOM 4179 C CA . ILE B 1 56 ? -2.791 34.406 23.25 1 98.69 56 ILE B CA 1
ATOM 4180 C C . ILE B 1 56 ? -3.482 35.094 24.422 1 98.69 56 ILE B C 1
ATOM 4182 O O . ILE B 1 56 ? -3.121 36.219 24.766 1 98.69 56 ILE B O 1
ATOM 4186 N N . ILE B 1 57 ? -4.48 34.531 24.984 1 98.81 57 ILE B N 1
ATOM 4187 C CA . ILE B 1 57 ? -5.164 35.062 26.172 1 98.81 57 ILE B CA 1
ATOM 4188 C C . ILE B 1 57 ? -5.004 34.094 27.328 1 98.81 57 ILE B C 1
ATOM 4190 O O . ILE B 1 57 ? -5.215 32.875 27.172 1 98.81 57 ILE B O 1
ATOM 4194 N N . ARG B 1 58 ? -4.668 34.594 28.5 1 98.38 58 ARG B N 1
ATOM 4195 C CA . ARG B 1 58 ? -4.414 33.719 29.656 1 98.38 58 ARG B CA 1
ATOM 4196 C C . ARG B 1 58 ? -5.422 34 30.766 1 98.38 58 ARG B C 1
ATOM 4198 O O . ARG B 1 58 ? -5.785 35.125 31.031 1 98.38 58 ARG B O 1
ATOM 4205 N N . LYS B 1 59 ? -5.891 32.906 31.25 1 98.31 59 LYS B N 1
ATOM 4206 C CA . LYS B 1 59 ? -6.738 32.938 32.438 1 98.31 59 LYS B CA 1
ATOM 4207 C C . LYS B 1 59 ? -6.184 32.062 33.531 1 98.31 59 LYS B C 1
ATOM 4209 O O . LYS B 1 59 ? -5.918 30.875 33.312 1 98.31 59 LYS B O 1
ATOM 4214 N N . PRO B 1 60 ? -6 32.594 34.75 1 97.56 60 PRO B N 1
ATOM 4215 C CA . PRO B 1 60 ? -5.484 31.781 35.844 1 97.56 60 PRO B CA 1
ATOM 4216 C C . PRO B 1 60 ? -6.414 30.625 36.219 1 97.56 60 PRO B C 1
ATOM 4218 O O . PRO B 1 60 ? -7.609 30.672 35.906 1 97.56 60 PRO B O 1
ATOM 4221 N N . ALA B 1 61 ? -5.84 29.656 36.844 1 97.69 61 ALA B N 1
ATOM 4222 C CA . ALA B 1 61 ? -6.594 28.5 37.312 1 97.69 61 ALA B CA 1
ATOM 4223 C C . ALA B 1 61 ? -7.672 28.906 38.312 1 97.69 61 ALA B C 1
ATOM 4225 O O . ALA B 1 61 ? -7.492 29.859 39.062 1 97.69 61 ALA B O 1
ATOM 4226 N N . THR B 1 62 ? -8.734 28.234 38.281 1 97.38 62 THR B N 1
ATOM 4227 C CA . THR B 1 62 ? -9.734 28.406 39.312 1 97.38 62 THR B CA 1
ATOM 4228 C C . THR B 1 62 ? -9.289 27.734 40.625 1 97.38 62 THR B C 1
ATOM 4230 O O . THR B 1 62 ? -8.312 26.984 40.625 1 97.38 62 THR B O 1
ATOM 4233 N N . ALA B 1 63 ? -10.047 28.031 41.656 1 95.94 63 ALA B N 1
ATOM 4234 C CA . ALA B 1 63 ? -9.68 27.484 42.969 1 95.94 63 ALA B CA 1
ATOM 4235 C C . ALA B 1 63 ? -9.633 25.953 42.938 1 95.94 63 ALA B C 1
ATOM 4237 O O . ALA B 1 63 ? -10.555 25.312 42.438 1 95.94 63 ALA B O 1
ATOM 4238 N N . GLY B 1 64 ? -8.547 25.453 43.344 1 95.88 64 GLY B N 1
ATOM 4239 C CA . GLY B 1 64 ? -8.398 24 43.406 1 95.88 64 GLY B CA 1
ATOM 4240 C C . GLY B 1 64 ? -7.613 23.438 42.25 1 95.88 64 GLY B C 1
ATOM 4241 O O . GLY B 1 64 ? -7.23 22.266 42.25 1 95.88 64 GLY B O 1
ATOM 4242 N N . TYR B 1 65 ? -7.309 24.266 41.281 1 97.12 65 TYR B N 1
ATOM 4243 C CA . TYR B 1 65 ? -6.641 23.781 40.062 1 97.12 65 TYR B CA 1
ATOM 4244 C C . TYR B 1 65 ? -5.273 24.438 39.906 1 97.12 65 TYR B C 1
ATOM 4246 O O . TYR B 1 65 ? -4.684 24.391 38.812 1 97.12 65 TYR B O 1
ATOM 4254 N N . GLU B 1 66 ? -4.762 25 40.938 1 95.06 66 GLU B N 1
ATOM 4255 C CA . GLU B 1 66 ? -3.541 25.797 40.875 1 95.06 66 GLU B CA 1
ATOM 4256 C C . GLU B 1 66 ? -2.334 24.938 40.531 1 95.06 66 GLU B C 1
ATOM 4258 O O . GLU B 1 66 ? -1.369 25.406 39.938 1 95.06 66 GLU B O 1
ATOM 4263 N N . ASN B 1 67 ? -2.447 23.625 40.844 1 95.38 67 ASN B N 1
ATOM 4264 C CA . ASN B 1 67 ? -1.316 22.734 40.594 1 95.38 67 ASN B CA 1
ATOM 4265 C C . ASN B 1 67 ? -1.527 21.891 39.312 1 95.38 67 ASN B C 1
ATOM 4267 O O . ASN B 1 67 ? -0.658 21.109 38.938 1 95.38 67 ASN B O 1
ATOM 4271 N N . ALA B 1 68 ? -2.645 22.047 38.719 1 96.25 68 ALA B N 1
ATOM 4272 C CA . ALA B 1 68 ? -2.914 21.328 37.469 1 96.25 68 ALA B CA 1
ATOM 4273 C C . ALA B 1 68 ? -2.074 21.891 36.312 1 96.25 68 ALA B C 1
ATOM 4275 O O . ALA B 1 68 ? -1.69 23.047 36.344 1 96.25 68 ALA B O 1
ATOM 4276 N N . PRO B 1 69 ? -1.723 21.016 35.406 1 97.31 69 PRO B N 1
ATOM 4277 C CA . PRO B 1 69 ? -0.98 21.531 34.25 1 97.31 69 PRO B CA 1
ATOM 4278 C C . PRO B 1 69 ? -1.774 22.562 33.438 1 97.31 69 PRO B C 1
ATOM 4280 O O . PRO B 1 69 ? -2.988 22.422 33.281 1 97.31 69 PRO B O 1
ATOM 4283 N N . THR B 1 70 ? -1.102 23.609 32.969 1 97.94 70 THR B N 1
ATOM 4284 C CA . THR B 1 70 ? -1.731 24.625 32.125 1 97.94 70 THR B CA 1
ATOM 4285 C C . THR B 1 70 ? -2.203 24.016 30.812 1 97.94 70 THR B C 1
ATOM 4287 O O . THR B 1 70 ? -1.504 23.203 30.219 1 97.94 70 THR B O 1
ATOM 4290 N N . VAL B 1 71 ? -3.361 24.422 30.406 1 98.62 71 VAL B N 1
ATOM 4291 C CA . VAL B 1 71 ? -3.98 23.875 29.203 1 98.62 71 VAL B CA 1
ATOM 4292 C C . VAL B 1 71 ? -4.082 24.953 28.125 1 98.62 71 VAL B C 1
ATOM 4294 O O . VAL B 1 71 ? -4.559 26.062 28.406 1 98.62 71 VAL B O 1
ATOM 4297 N N . ILE B 1 72 ? -3.582 24.656 26.969 1 98.75 72 ILE B N 1
ATOM 4298 C CA . ILE B 1 72 ? -3.781 25.516 25.812 1 98.75 72 ILE B CA 1
ATOM 4299 C C . ILE B 1 72 ? -5.016 25.062 25.031 1 98.75 72 ILE B C 1
ATOM 4301 O O . ILE B 1 72 ? -5.117 23.906 24.641 1 98.75 72 ILE B O 1
ATOM 4305 N N . ILE B 1 73 ? -5.961 25.906 24.844 1 98.75 73 ILE B N 1
ATOM 4306 C CA . ILE B 1 73 ? -7.055 25.703 23.906 1 98.75 73 ILE B CA 1
ATOM 4307 C C . ILE B 1 73 ? -6.738 26.422 22.578 1 98.75 73 ILE B C 1
ATOM 4309 O O . ILE B 1 73 ? -6.516 27.625 22.562 1 98.75 73 ILE B O 1
ATOM 4313 N N . GLN B 1 74 ? -6.742 25.641 21.547 1 98.62 74 GLN B N 1
ATOM 4314 C CA . GLN B 1 74 ? -6.23 26.219 20.297 1 98.62 74 GLN B CA 1
ATOM 4315 C C . GLN B 1 74 ? -7.258 26.109 19.172 1 98.62 74 GLN B C 1
ATOM 4317 O O . GLN B 1 74 ? -7.914 25.078 19.031 1 98.62 74 GLN B O 1
ATOM 4322 N N . GLY B 1 75 ? -7.449 27.109 18.406 1 98.12 75 GLY B N 1
ATOM 4323 C CA . GLY B 1 75 ? -8.188 27.219 17.156 1 98.12 75 GLY B CA 1
ATOM 4324 C C . GLY B 1 75 ? -7.652 28.297 16.234 1 98.12 75 GLY B C 1
ATOM 4325 O O . GLY B 1 75 ? -6.742 29.047 16.609 1 98.12 75 GLY B O 1
ATOM 4326 N N . HIS B 1 76 ? -8.117 28.344 15.031 1 98.44 76 HIS B N 1
ATOM 4327 C CA . HIS B 1 76 ? -7.695 29.406 14.133 1 98.44 76 HIS B CA 1
ATOM 4328 C C . HIS B 1 76 ? -8.844 30.375 13.836 1 98.44 76 HIS B C 1
ATOM 4330 O O . HIS B 1 76 ? -10 29.953 13.75 1 98.44 76 HIS B O 1
ATOM 4336 N N . MET B 1 77 ? -8.461 31.609 13.695 1 98.5 77 MET B N 1
ATOM 4337 C CA . MET B 1 77 ? -9.5 32.625 13.68 1 98.5 77 MET B CA 1
ATOM 4338 C C . MET B 1 77 ? -9.898 32.969 12.242 1 98.5 77 MET B C 1
ATOM 4340 O O . MET B 1 77 ? -10.922 33.625 12.016 1 98.5 77 MET B O 1
ATOM 4344 N N . ASP B 1 78 ? -9.086 32.5 11.258 1 97.62 78 ASP B N 1
ATOM 4345 C CA . ASP B 1 78 ? -9.422 32.812 9.867 1 97.62 78 ASP B CA 1
ATOM 4346 C C . ASP B 1 78 ? -10.492 31.859 9.336 1 97.62 78 ASP B C 1
ATOM 4348 O O . ASP B 1 78 ? -10.828 30.875 9.992 1 97.62 78 ASP B O 1
ATOM 4352 N N . MET B 1 79 ? -11.102 32.188 8.227 1 96.5 79 MET B N 1
ATOM 4353 C CA . MET B 1 79 ? -12.078 31.344 7.547 1 96.5 79 MET B CA 1
ATOM 4354 C C . MET B 1 79 ? -11.859 31.359 6.039 1 96.5 79 MET B C 1
ATOM 4356 O O . MET B 1 79 ? -11.242 32.281 5.504 1 96.5 79 MET B O 1
ATOM 4360 N N . VAL B 1 80 ? -12.219 30.297 5.387 1 93.88 80 VAL B N 1
ATOM 4361 C CA . VAL B 1 80 ? -12.297 30.297 3.93 1 93.88 80 VAL B CA 1
ATOM 4362 C C . VAL B 1 80 ? -13.492 31.141 3.477 1 93.88 80 VAL B C 1
ATOM 4364 O O . VAL B 1 80 ? -14.57 31.062 4.07 1 93.88 80 VAL B O 1
ATOM 4367 N N . CYS B 1 81 ? -13.305 31.984 2.502 1 94.75 81 CYS B N 1
ATOM 4368 C CA . CYS B 1 81 ? -14.352 32.875 1.981 1 94.75 81 CYS B CA 1
ATOM 4369 C C . CYS B 1 81 ? -14.883 32.344 0.654 1 94.75 81 CYS B C 1
ATOM 4371 O O . CYS B 1 81 ? -14.297 32.594 -0.398 1 94.75 81 CYS B O 1
ATOM 4373 N N . GLU B 1 82 ? -15.945 31.594 0.742 1 93 82 GLU B N 1
ATOM 4374 C CA . GLU B 1 82 ? -16.625 31.078 -0.442 1 93 82 GLU B CA 1
ATOM 4375 C C . GLU B 1 82 ? -18.109 31.453 -0.439 1 93 82 GLU B C 1
ATOM 4377 O O . GLU B 1 82 ? -18.75 31.469 0.614 1 93 82 GLU B O 1
ATOM 4382 N N . LYS B 1 83 ? -18.672 31.891 -1.567 1 93.69 83 LYS B N 1
ATOM 4383 C CA . LYS B 1 83 ? -20.078 32.281 -1.683 1 93.69 83 LYS B CA 1
ATOM 4384 C C . LYS B 1 83 ? -20.688 31.719 -2.971 1 93.69 83 LYS B C 1
ATOM 4386 O O . LYS B 1 83 ? -19.969 31.328 -3.891 1 93.69 83 LYS B O 1
ATOM 4391 N N . THR B 1 84 ? -22 31.625 -2.898 1 91.25 84 THR B N 1
ATOM 4392 C CA . THR B 1 84 ? -22.688 31.188 -4.113 1 91.25 84 THR B CA 1
ATOM 4393 C C . THR B 1 84 ? -22.547 32.25 -5.207 1 91.25 84 THR B C 1
ATOM 4395 O O . THR B 1 84 ? -22.234 33.406 -4.926 1 91.25 84 THR B O 1
ATOM 4398 N N . LYS B 1 85 ? -22.859 32 -6.508 1 90.5 85 LYS B N 1
ATOM 4399 C CA . LYS B 1 85 ? -22.734 32.875 -7.676 1 90.5 85 LYS B CA 1
ATOM 4400 C C . LYS B 1 85 ? -23.703 34.031 -7.594 1 90.5 85 LYS B C 1
ATOM 4402 O O . LYS B 1 85 ? -23.406 35.125 -8.078 1 90.5 85 LYS B O 1
ATOM 4407 N N . SER B 1 86 ? -24.656 33.781 -6.898 1 93.12 86 SER B N 1
ATOM 4408 C CA . SER B 1 86 ? -25.719 34.75 -6.855 1 93.12 86 SER B CA 1
ATOM 4409 C C . SER B 1 86 ? -25.578 35.656 -5.637 1 93.12 86 SER B C 1
ATOM 4411 O O . SER B 1 86 ? -26.266 36.688 -5.539 1 93.12 86 SER B O 1
ATOM 4413 N N . SER B 1 87 ? -24.672 35.375 -4.762 1 94.75 87 SER B N 1
ATOM 4414 C CA . SER B 1 87 ? -24.516 36.156 -3.529 1 94.75 87 SER B CA 1
ATOM 4415 C C . SER B 1 87 ? -23.797 37.469 -3.781 1 94.75 87 SER B C 1
ATOM 4417 O O . SER B 1 87 ? -22.812 37.5 -4.531 1 94.75 87 SER B O 1
ATOM 4419 N N . ASN B 1 88 ? -24.203 38.531 -3.188 1 95.19 88 ASN B N 1
ATOM 4420 C CA . ASN B 1 88 ? -23.531 39.812 -3.26 1 95.19 88 ASN B CA 1
ATOM 4421 C C . ASN B 1 88 ? -22.719 40.094 -2.002 1 95.19 88 ASN B C 1
ATOM 4423 O O . ASN B 1 88 ? -22.312 41.25 -1.761 1 95.19 88 ASN B O 1
ATOM 4427 N N . HIS B 1 89 ? -22.484 39.125 -1.237 1 96.69 89 HIS B N 1
ATOM 4428 C CA . HIS B 1 89 ? -21.781 39.25 0.028 1 96.69 89 HIS B CA 1
ATOM 4429 C C . HIS B 1 89 ? -20.344 39.719 -0.198 1 96.69 89 HIS B C 1
ATOM 4431 O O . HIS B 1 89 ? -19.641 39.188 -1.06 1 96.69 89 HIS B O 1
ATOM 4437 N N . ASP B 1 90 ? -19.906 40.719 0.513 1 97.25 90 ASP B N 1
ATOM 4438 C CA . ASP B 1 90 ? -18.516 41.188 0.52 1 97.25 90 ASP B CA 1
ATOM 4439 C C . ASP B 1 90 ? -17.797 40.719 1.793 1 97.25 90 ASP B C 1
ATOM 4441 O O . ASP B 1 90 ? -17.953 41.344 2.848 1 97.25 90 ASP B O 1
ATOM 4445 N N . PHE B 1 91 ? -16.906 39.812 1.726 1 96.88 91 PHE B N 1
ATOM 4446 C CA . PHE B 1 91 ? -16.234 39.219 2.873 1 96.88 91 PHE B CA 1
ATOM 4447 C C . PHE B 1 91 ? -15.305 40.188 3.545 1 96.88 91 PHE B C 1
ATOM 4449 O O . PHE B 1 91 ? -14.836 39.969 4.664 1 96.88 91 PHE B O 1
ATOM 4456 N N . MET B 1 92 ? -15.031 41.312 2.914 1 95.81 92 MET B N 1
ATOM 4457 C CA . MET B 1 92 ? -14.133 42.312 3.492 1 95.81 92 MET B CA 1
ATOM 4458 C C . MET B 1 92 ? -14.898 43.281 4.387 1 95.81 92 MET B C 1
ATOM 4460 O O . MET B 1 92 ? -14.305 44 5.195 1 95.81 92 MET B O 1
ATOM 4464 N N . LYS B 1 93 ? -16.219 43.25 4.27 1 95.81 93 LYS B N 1
ATOM 4465 C CA . LYS B 1 93 ? -16.969 44.312 4.949 1 95.81 93 LYS B CA 1
ATOM 4466 C C . LYS B 1 93 ? -18.203 43.75 5.641 1 95.81 93 LYS B C 1
ATOM 4468 O O . LYS B 1 93 ? -18.547 44.188 6.75 1 95.81 93 LYS B O 1
ATOM 4473 N N . ASP B 1 94 ? -18.797 42.781 5.031 1 96.69 94 ASP B N 1
ATOM 4474 C CA . ASP B 1 94 ? -20.141 42.406 5.434 1 96.69 94 ASP B CA 1
ATOM 4475 C C . ASP B 1 94 ? -20.109 41.344 6.531 1 96.69 94 ASP B C 1
ATOM 4477 O O . ASP B 1 94 ? -19.266 40.438 6.5 1 96.69 94 ASP B O 1
ATOM 4481 N N . PRO B 1 95 ? -20.969 41.531 7.559 1 96.81 95 PRO B N 1
ATOM 4482 C CA . PRO B 1 95 ? -21.172 40.406 8.469 1 96.81 95 PRO B CA 1
ATOM 4483 C C . PRO B 1 95 ? -21.906 39.25 7.809 1 96.81 95 PRO B C 1
ATOM 4485 O O . PRO B 1 95 ? -22.641 39.438 6.84 1 96.81 95 PRO B O 1
ATOM 4488 N N . LEU B 1 96 ? -21.688 38.031 8.305 1 97.62 96 LEU B N 1
ATOM 4489 C CA . LEU B 1 96 ? -22.375 36.875 7.75 1 97.62 96 LEU B CA 1
ATOM 4490 C C . LEU B 1 96 ? -23.859 36.875 8.141 1 97.62 96 LEU B C 1
ATOM 4492 O O . LEU B 1 96 ? -24.203 37.281 9.258 1 97.62 96 LEU B O 1
ATOM 4496 N N . GLU B 1 97 ? -24.672 36.531 7.258 1 97.19 97 GLU B N 1
ATOM 4497 C CA . GLU B 1 97 ? -26.109 36.375 7.539 1 97.19 97 GLU B CA 1
ATOM 4498 C C . GLU B 1 97 ? -26.438 34.969 7.965 1 97.19 97 GLU B C 1
ATOM 4500 O O . GLU B 1 97 ? -26.609 34.062 7.121 1 97.19 97 GLU B O 1
ATOM 4505 N N . LEU B 1 98 ? -26.734 34.781 9.242 1 97.81 98 LEU B N 1
ATOM 4506 C CA . LEU B 1 98 ? -26.906 33.469 9.797 1 97.81 98 LEU B CA 1
ATOM 4507 C C . LEU B 1 98 ? -28.344 32.969 9.648 1 97.81 98 LEU B C 1
ATOM 4509 O O . LEU B 1 98 ? -29.266 33.812 9.586 1 97.81 98 LEU B O 1
ATOM 4513 N N . ARG B 1 99 ? -28.453 31.719 9.547 1 96.75 99 ARG B N 1
ATOM 4514 C CA . ARG B 1 99 ? -29.781 31.109 9.594 1 96.75 99 ARG B CA 1
ATOM 4515 C C . ARG B 1 99 ? -29.719 29.75 10.289 1 96.75 99 ARG B C 1
ATOM 4517 O O . ARG B 1 99 ? -28.688 29.078 10.273 1 96.75 99 ARG B O 1
ATOM 4524 N N . ILE B 1 100 ? -30.844 29.359 10.898 1 97.12 100 ILE B N 1
ATOM 4525 C CA . ILE B 1 100 ? -30.984 28.078 11.578 1 97.12 100 ILE B CA 1
ATOM 4526 C C . ILE B 1 100 ? -31.938 27.188 10.789 1 97.12 100 ILE B C 1
ATOM 4528 O O . ILE B 1 100 ? -33 27.625 10.352 1 97.12 100 ILE B O 1
ATOM 4532 N N . ASP B 1 101 ? -31.484 26.078 10.492 1 97 101 ASP B N 1
ATOM 4533 C CA . ASP B 1 101 ? -32.312 25.062 9.859 1 97 101 ASP B CA 1
ATOM 4534 C C . ASP B 1 101 ? -32.281 23.766 10.664 1 97 101 ASP B C 1
ATOM 4536 O O . ASP B 1 101 ? -31.375 22.938 10.5 1 97 101 ASP B O 1
ATOM 4540 N N . GLY B 1 102 ? -33.344 23.547 11.5 1 96.5 102 GLY B N 1
ATOM 4541 C CA . GLY B 1 102 ? -33.344 22.391 12.383 1 96.5 102 GLY B CA 1
ATOM 4542 C C . GLY B 1 102 ? -32.219 22.406 13.398 1 96.5 102 GLY B C 1
ATOM 4543 O O . GLY B 1 102 ? -32.094 23.359 14.18 1 96.5 102 GLY B O 1
ATOM 4544 N N . ASP B 1 103 ? -31.375 21.422 13.273 1 98.12 103 ASP B N 1
ATOM 4545 C CA . ASP B 1 103 ? -30.266 21.266 14.219 1 98.12 103 ASP B CA 1
ATOM 4546 C C . ASP B 1 103 ? -28.984 21.859 13.664 1 98.12 103 ASP B C 1
ATOM 4548 O O . ASP B 1 103 ? -27.891 21.484 14.086 1 98.12 103 ASP B O 1
ATOM 4552 N N . TYR B 1 104 ? -29.219 22.766 12.641 1 98.25 104 TYR B N 1
ATOM 4553 C CA . TYR B 1 104 ? -28 23.234 11.977 1 98.25 104 TYR B CA 1
ATOM 4554 C C . TYR B 1 104 ? -27.984 24.75 11.891 1 98.25 104 TYR B C 1
ATOM 4556 O O . TYR B 1 104 ? -29.047 25.391 11.75 1 98.25 104 TYR B O 1
ATOM 4564 N N . VAL B 1 105 ? -26.844 25.344 12.039 1 98.25 105 VAL B N 1
ATOM 4565 C CA . VAL B 1 105 ? -26.609 26.766 11.781 1 98.25 105 VAL B CA 1
ATOM 4566 C C . VAL B 1 105 ? -25.891 26.938 10.453 1 98.25 105 VAL B C 1
ATOM 4568 O O . VAL B 1 105 ? -24.891 26.25 10.188 1 98.25 105 VAL B O 1
ATOM 4571 N N . TYR B 1 106 ? -26.375 27.734 9.609 1 97.69 106 TYR B N 1
ATOM 4572 C CA . TYR B 1 106 ? -25.781 28.094 8.32 1 97.69 106 TYR B CA 1
ATOM 4573 C C . TYR B 1 106 ? -25.516 29.594 8.234 1 97.69 106 TYR B C 1
ATOM 4575 O O . TYR B 1 106 ? -26.062 30.375 9.016 1 97.69 106 TYR B O 1
ATOM 4583 N N . ALA B 1 107 ? -24.594 29.969 7.41 1 97.06 107 ALA B N 1
ATOM 4584 C CA . ALA B 1 107 ? -24.625 31.297 6.801 1 97.06 107 ALA B CA 1
ATOM 4585 C C . ALA B 1 107 ? -25.375 31.266 5.477 1 97.06 107 ALA B C 1
ATOM 4587 O O . ALA B 1 107 ? -25.484 30.219 4.836 1 97.06 107 ALA B O 1
ATOM 4588 N N . THR B 1 108 ? -25.906 32.344 5.133 1 96.19 108 THR B N 1
ATOM 4589 C CA . THR B 1 108 ? -26.734 32.375 3.928 1 96.19 108 THR B CA 1
ATOM 4590 C C . THR B 1 108 ? -25.859 32.625 2.693 1 96.19 108 THR B C 1
ATOM 4592 O O . THR B 1 108 ? -25.297 33.719 2.533 1 96.19 108 THR B O 1
ATOM 4595 N N . ASP B 1 109 ? -25.75 31.688 1.899 1 95 109 ASP B N 1
ATOM 4596 C CA . ASP B 1 109 ? -25.125 31.719 0.58 1 95 109 ASP B CA 1
ATOM 4597 C C . ASP B 1 109 ? -23.609 31.875 0.69 1 95 109 ASP B C 1
ATOM 4599 O O . ASP B 1 109 ? -22.938 32.219 -0.29 1 95 109 ASP B O 1
ATOM 4603 N N . THR B 1 110 ? -23.109 31.734 1.848 1 96.5 110 THR B N 1
ATOM 4604 C CA . THR B 1 110 ? -21.672 31.844 2.055 1 96.5 110 THR B CA 1
ATOM 4605 C C . THR B 1 110 ? -21.188 30.75 3.008 1 96.5 110 THR B C 1
ATOM 4607 O O . THR B 1 110 ? -21.984 30.016 3.576 1 96.5 110 THR B O 1
ATOM 4610 N N . THR B 1 111 ? -19.797 30.625 3.107 1 96.81 111 THR B N 1
ATOM 4611 C CA . THR B 1 111 ? -19.219 29.844 4.191 1 96.81 111 THR B CA 1
ATOM 4612 C C . THR B 1 111 ? -19.641 30.406 5.547 1 96.81 111 THR B C 1
ATOM 4614 O O . THR B 1 111 ? -19.891 31.594 5.68 1 96.81 111 THR B O 1
ATOM 4617 N N . LEU B 1 112 ? -19.703 29.594 6.52 1 96.62 112 LEU B N 1
ATOM 4618 C CA . LEU B 1 112 ? -20.203 29.953 7.848 1 96.62 112 LEU B CA 1
ATOM 4619 C C . LEU B 1 112 ? -19.047 30.391 8.75 1 96.62 112 LEU B C 1
ATOM 4621 O O . LEU B 1 112 ? -19.25 31.156 9.695 1 96.62 112 LEU B O 1
ATOM 4625 N N . GLY B 1 113 ? -17.859 29.828 8.398 1 95.81 113 GLY B N 1
ATOM 4626 C CA . GLY B 1 113 ? -16.703 30.156 9.234 1 95.81 113 GLY B CA 1
ATOM 4627 C C . GLY B 1 113 ? -16.703 29.375 10.547 1 95.81 113 GLY B C 1
ATOM 4628 O O . GLY B 1 113 ? -16 29.766 11.492 1 95.81 113 GLY B O 1
ATOM 4629 N N . SER B 1 114 ? -17.5 28.359 10.633 1 97.12 114 SER B N 1
ATOM 4630 C CA . SER B 1 114 ? -17.453 27.516 11.805 1 97.12 114 SER B CA 1
ATOM 4631 C C . SER B 1 114 ? -16.094 26.812 11.922 1 97.12 114 SER B C 1
ATOM 4633 O O . SER B 1 114 ? -15.648 26.484 13.023 1 97.12 114 SER B O 1
ATOM 4635 N N . ASP B 1 115 ? -15.469 26.562 10.906 1 95.25 115 ASP B N 1
ATOM 4636 C CA . ASP B 1 115 ? -14.078 26.172 10.773 1 95.25 115 ASP B CA 1
ATOM 4637 C C . ASP B 1 115 ? -13.164 27.375 10.656 1 95.25 115 ASP B C 1
ATOM 4639 O O . ASP B 1 115 ? -12.961 27.906 9.562 1 95.25 115 ASP B O 1
ATOM 4643 N N . ASP B 1 116 ? -12.672 27.844 11.688 1 96.25 116 ASP B N 1
ATOM 4644 C CA . ASP B 1 116 ? -12.664 27.219 13.008 1 96.25 116 ASP B CA 1
ATOM 4645 C C . ASP B 1 116 ? -13.172 28.203 14.078 1 96.25 116 ASP B C 1
ATOM 4647 O O . ASP B 1 116 ? -12.656 28.219 15.195 1 96.25 116 ASP B O 1
ATOM 4651 N N . GLY B 1 117 ? -14.047 29.062 13.664 1 98.06 117 GLY B N 1
ATOM 4652 C CA . GLY B 1 117 ? -14.617 30.047 14.586 1 98.06 117 GLY B CA 1
ATOM 4653 C C . GLY B 1 117 ? -15.227 29.406 15.82 1 98.06 117 GLY B C 1
ATOM 4654 O O . GLY B 1 117 ? -15.234 30.016 16.891 1 98.06 117 GLY B O 1
ATOM 4655 N N . ILE B 1 118 ? -15.672 28.219 15.664 1 98.44 118 ILE B N 1
ATOM 4656 C CA . ILE B 1 118 ? -16.344 27.562 16.781 1 98.44 118 ILE B CA 1
ATOM 4657 C C . ILE B 1 118 ? -15.344 27.266 17.891 1 98.44 118 ILE B C 1
ATOM 4659 O O . ILE B 1 118 ? -15.68 27.312 19.078 1 98.44 118 ILE B O 1
ATOM 4663 N N . ALA B 1 119 ? -14.133 26.891 17.562 1 98.69 119 ALA B N 1
ATOM 4664 C CA . ALA B 1 119 ? -13.094 26.641 18.547 1 98.69 119 ALA B CA 1
ATOM 4665 C C . ALA B 1 119 ? -12.805 27.906 19.359 1 98.69 119 ALA B C 1
ATOM 4667 O O . ALA B 1 119 ? -12.656 27.859 20.578 1 98.69 119 ALA B O 1
ATOM 4668 N N . VAL B 1 120 ? -12.688 29.016 18.625 1 98.81 120 VAL B N 1
ATOM 4669 C CA . VAL B 1 120 ? -12.414 30.297 19.266 1 98.81 120 VAL B CA 1
ATOM 4670 C C . VAL B 1 120 ? -13.57 30.656 20.188 1 98.81 120 VAL B C 1
ATOM 4672 O O . VAL B 1 120 ? -13.352 31.125 21.312 1 98.81 120 VAL B O 1
ATOM 4675 N N . ALA B 1 121 ? -14.766 30.359 19.734 1 98.75 121 ALA B N 1
ATOM 4676 C CA . ALA B 1 121 ? -15.945 30.625 20.547 1 98.75 121 ALA B CA 1
ATOM 4677 C C . ALA B 1 121 ? -15.938 29.797 21.828 1 98.75 121 ALA B C 1
ATOM 4679 O O . ALA B 1 121 ? -16.266 30.297 22.906 1 98.75 121 ALA B O 1
ATOM 4680 N N . TYR B 1 122 ? -15.586 28.5 21.719 1 98.75 122 TYR B N 1
ATOM 4681 C CA . TYR B 1 122 ? -15.445 27.656 22.906 1 98.75 122 TYR B CA 1
ATOM 4682 C C . TYR B 1 122 ? -14.461 28.266 23.891 1 98.75 122 TYR B C 1
ATOM 4684 O O . TYR B 1 122 ? -14.742 28.359 25.094 1 98.75 122 TYR B O 1
ATOM 4692 N N . GLY B 1 123 ? -13.312 28.656 23.391 1 98.75 123 GLY B N 1
ATOM 4693 C CA . GLY B 1 123 ? -12.289 29.25 24.234 1 98.75 123 GLY B CA 1
ATOM 4694 C C . GLY B 1 123 ? -12.742 30.516 24.922 1 98.75 123 GLY B C 1
ATOM 4695 O O . GLY B 1 123 ? -12.531 30.672 26.125 1 98.75 123 GLY B O 1
ATOM 4696 N N . LEU B 1 124 ? -13.414 31.391 24.156 1 98.81 124 LEU B N 1
ATOM 4697 C CA . LEU B 1 124 ? -13.906 32.625 24.734 1 98.81 124 LEU B CA 1
ATOM 4698 C C . LEU B 1 124 ? -14.938 32.375 25.828 1 98.81 124 LEU B C 1
ATOM 4700 O O . LEU B 1 124 ? -14.961 33.062 26.844 1 98.81 124 LEU B O 1
ATOM 4704 N N . ALA B 1 125 ? -15.758 31.391 25.562 1 98.62 125 ALA B N 1
ATOM 4705 C CA . ALA B 1 125 ? -16.781 31.031 26.547 1 98.62 125 ALA B CA 1
ATOM 4706 C C . ALA B 1 125 ? -16.141 30.562 27.844 1 98.62 125 ALA B C 1
ATOM 4708 O O . ALA B 1 125 ? -16.625 30.922 28.938 1 98.62 125 ALA B O 1
ATOM 4709 N N . ILE B 1 126 ? -15.125 29.781 27.766 1 98.44 126 ILE B N 1
ATOM 4710 C CA . ILE B 1 126 ? -14.414 29.312 28.938 1 98.44 126 ILE B CA 1
ATOM 4711 C C . ILE B 1 126 ? -13.781 30.484 29.672 1 98.44 126 ILE B C 1
ATOM 4713 O O . ILE B 1 126 ? -13.891 30.609 30.891 1 98.44 126 ILE B O 1
ATOM 4717 N N . LEU B 1 127 ? -13.164 31.422 28.938 1 98.56 127 LEU B N 1
ATOM 4718 C CA . LEU B 1 127 ? -12.484 32.594 29.516 1 98.56 127 LEU B CA 1
ATOM 4719 C C . LEU B 1 127 ? -13.484 33.531 30.172 1 98.56 127 LEU B C 1
ATOM 4721 O O . LEU B 1 127 ? -13.164 34.188 31.172 1 98.56 127 LEU B O 1
ATOM 4725 N N . ASP B 1 128 ? -14.648 33.562 29.609 1 98.12 128 ASP B N 1
ATOM 4726 C CA . ASP B 1 128 ? -15.672 34.5 30.094 1 98.12 128 ASP B CA 1
ATOM 4727 C C . ASP B 1 128 ? -16.344 33.969 31.359 1 98.12 128 ASP B C 1
ATOM 4729 O O . ASP B 1 128 ? -16.875 34.719 32.156 1 98.12 128 ASP B O 1
ATOM 4733 N N . SER B 1 129 ? -16.359 32.719 31.531 1 96.94 129 SER B N 1
ATOM 4734 C CA . SER B 1 129 ? -17.109 32.062 32.594 1 96.94 129 SER B CA 1
ATOM 4735 C C . SER B 1 129 ? -16.438 32.281 33.938 1 96.94 129 SER B C 1
ATOM 4737 O O . SER B 1 129 ? -15.203 32.25 34.031 1 96.94 129 SER B O 1
ATOM 4739 N N . LYS B 1 130 ? -17.234 32.406 35 1 94.12 130 LYS B N 1
ATOM 4740 C CA . LYS B 1 130 ? -16.75 32.469 36.375 1 94.12 130 LYS B CA 1
ATOM 4741 C C . LYS B 1 130 ? -17.156 31.219 37.156 1 94.12 130 LYS B C 1
ATOM 4743 O O . LYS B 1 130 ? -16.766 31.062 38.312 1 94.12 130 LYS B O 1
ATOM 4748 N N . GLU B 1 131 ? -17.766 30.344 36.438 1 94.81 131 GLU B N 1
ATOM 4749 C CA . GLU B 1 131 ? -18.359 29.188 37.125 1 94.81 131 GLU B CA 1
ATOM 4750 C C . GLU B 1 131 ? -17.625 27.906 36.781 1 94.81 131 GLU B C 1
ATOM 4752 O O . GLU B 1 131 ? -17.656 26.938 37.562 1 94.81 131 GLU B O 1
ATOM 4757 N N . ILE B 1 132 ? -17.016 27.875 35.719 1 96.06 132 ILE B N 1
ATOM 4758 C CA . ILE B 1 132 ? -16.375 26.641 35.219 1 96.06 132 ILE B CA 1
ATOM 4759 C C . ILE B 1 132 ? -15.055 26.438 35.938 1 96.06 132 ILE B C 1
ATOM 4761 O O . ILE B 1 132 ? -14.219 27.344 36 1 96.06 132 ILE B O 1
ATOM 4765 N N . SER B 1 133 ? -14.891 25.219 36.562 1 96.88 133 SER B N 1
ATOM 4766 C CA . SER B 1 133 ? -13.609 24.844 37.156 1 96.88 133 SER B CA 1
ATOM 4767 C C . SER B 1 133 ? -12.617 24.422 36.062 1 96.88 133 SER B C 1
ATOM 4769 O O . SER B 1 133 ? -12.938 23.625 35.188 1 96.88 133 SER B O 1
ATOM 4771 N N . HIS B 1 134 ? -11.445 24.969 36.125 1 97.81 134 HIS B N 1
ATOM 4772 C CA . HIS B 1 134 ? -10.469 24.672 35.094 1 97.81 134 HIS B CA 1
ATOM 4773 C C . HIS B 1 134 ? -9.047 24.969 35.562 1 97.81 134 HIS B C 1
ATOM 4775 O O . HIS B 1 134 ? -8.852 25.812 36.438 1 97.81 134 HIS B O 1
ATOM 4781 N N . PRO B 1 135 ? -8.031 24.266 35 1 98.31 135 PRO B N 1
ATOM 4782 C CA . PRO B 1 135 ? -6.641 24.703 35.156 1 98.31 135 PRO B CA 1
ATOM 4783 C C . PRO B 1 135 ? -6.363 26.062 34.5 1 98.31 135 PRO B C 1
ATOM 4785 O O . PRO B 1 135 ? -7.281 26.688 33.969 1 98.31 135 PRO B O 1
ATOM 4788 N N . ALA B 1 136 ? -5.129 26.516 34.781 1 98.25 136 ALA B N 1
ATOM 4789 C CA . ALA B 1 136 ? -4.762 27.719 34 1 98.25 136 ALA B CA 1
ATOM 4790 C C . ALA B 1 136 ? -4.969 27.484 32.5 1 98.25 136 ALA B C 1
ATOM 4792 O O . ALA B 1 136 ? -4.668 26.406 31.984 1 98.25 136 ALA B O 1
ATOM 4793 N N . ILE B 1 137 ? -5.543 28.469 31.859 1 98.5 137 ILE B N 1
ATOM 4794 C CA . ILE B 1 137 ? -5.906 28.328 30.453 1 98.5 137 ILE B CA 1
ATOM 4795 C C . ILE B 1 137 ? -5.148 29.344 29.609 1 98.5 137 ILE B C 1
ATOM 4797 O O . ILE B 1 137 ? -4.988 30.5 30.031 1 98.5 137 ILE B O 1
ATOM 4801 N N . GLU B 1 138 ? -4.648 28.922 28.516 1 98.75 138 GLU B N 1
ATOM 4802 C CA . GLU B 1 138 ? -4.172 29.797 27.453 1 98.75 138 GLU B CA 1
ATOM 4803 C C . GLU B 1 138 ? -4.949 29.547 26.156 1 98.75 138 GLU B C 1
ATOM 4805 O O . GLU B 1 138 ? -4.891 28.469 25.578 1 98.75 138 GLU B O 1
ATOM 4810 N N . LEU B 1 139 ? -5.727 30.516 25.766 1 98.81 139 LEU B N 1
ATOM 4811 C CA . LEU B 1 139 ? -6.371 30.453 24.453 1 98.81 139 LEU B CA 1
ATOM 4812 C C . LEU B 1 139 ? -5.434 30.938 23.359 1 98.81 139 LEU B C 1
ATOM 4814 O O . LEU B 1 139 ? -4.934 32.062 23.422 1 98.81 139 LEU B O 1
ATOM 4818 N N . LEU B 1 140 ? -5.148 30.062 22.469 1 98.81 140 LEU B N 1
ATOM 4819 C CA . LEU B 1 140 ? -4.316 30.391 21.312 1 98.81 140 LEU B CA 1
ATOM 4820 C C . LEU B 1 140 ? -5.148 30.422 20.031 1 98.81 140 LEU B C 1
ATOM 4822 O O . LEU B 1 140 ? -5.602 29.375 19.562 1 98.81 140 LEU B O 1
ATOM 4826 N N . ALA B 1 141 ? -5.363 31.594 19.453 1 98.75 141 ALA B N 1
ATOM 4827 C CA . ALA B 1 141 ? -6.051 31.781 18.188 1 98.75 141 ALA B CA 1
ATOM 4828 C C . ALA B 1 141 ? -5.07 32.188 17.094 1 98.75 141 ALA B C 1
ATOM 4830 O O . ALA B 1 141 ? -4.434 33.25 17.172 1 98.75 141 ALA B O 1
ATOM 4831 N N . THR B 1 142 ? -4.953 31.359 16.062 1 98.62 142 THR B N 1
ATOM 4832 C CA . THR B 1 142 ? -3.938 31.578 15.039 1 98.62 142 THR B CA 1
ATOM 4833 C C . THR B 1 142 ? -4.566 32.156 13.766 1 98.62 142 THR B C 1
ATOM 4835 O O . THR B 1 142 ? -5.793 32.156 13.633 1 98.62 142 THR B O 1
ATOM 4838 N N . THR B 1 143 ? -3.707 32.688 12.891 1 97.94 143 THR B N 1
ATOM 4839 C CA . THR B 1 143 ? -4.141 33.281 11.625 1 97.94 143 THR B CA 1
ATOM 4840 C C . THR B 1 143 ? -3.715 32.406 10.453 1 97.94 143 THR B C 1
ATOM 4842 O O . THR B 1 143 ? -2.814 31.578 10.586 1 97.94 143 THR B O 1
ATOM 4845 N N . GLU B 1 144 ? -4.402 32.469 9.398 1 95.88 144 GLU B N 1
ATOM 4846 C CA . GLU B 1 144 ? -4.051 31.984 8.07 1 95.88 144 GLU B CA 1
ATOM 4847 C C . GLU B 1 144 ? -3.859 30.469 8.078 1 95.88 144 GLU B C 1
ATOM 4849 O O . GLU B 1 144 ? -2.941 29.953 7.441 1 95.88 144 GLU B O 1
ATOM 4854 N N . GLU B 1 145 ? -4.672 29.766 8.859 1 93.38 145 GLU B N 1
ATOM 4855 C CA . GLU B 1 145 ? -4.645 28.297 8.852 1 93.38 145 GLU B CA 1
ATOM 4856 C C . GLU B 1 145 ? -5.102 27.75 7.508 1 93.38 145 GLU B C 1
ATOM 4858 O O . GLU B 1 145 ? -4.531 26.781 7 1 93.38 145 GLU B O 1
ATOM 4863 N N . GLU B 1 146 ? -5.992 28.391 6.871 1 89.88 146 GLU B N 1
ATOM 4864 C CA . GLU B 1 146 ? -6.695 27.859 5.703 1 89.88 146 GLU B CA 1
ATOM 4865 C C . GLU B 1 146 ? -5.867 28.031 4.434 1 89.88 146 GLU B C 1
ATOM 4867 O O . GLU B 1 146 ? -6.246 27.547 3.365 1 89.88 146 GLU B O 1
ATOM 4872 N N . THR B 1 147 ? -4.82 28.688 4.559 1 85.56 147 THR B N 1
ATOM 4873 C CA . THR B 1 147 ? -3.928 28.875 3.42 1 85.56 147 THR B CA 1
ATOM 4874 C C . THR B 1 147 ? -2.57 28.234 3.688 1 85.56 147 THR B C 1
ATOM 4876 O O . THR B 1 147 ? -2.406 27.016 3.529 1 85.56 147 THR B O 1
ATOM 4879 N N . GLY B 1 148 ? -1.664 28.875 4.402 1 83.12 148 GLY B N 1
ATOM 4880 C CA . GLY B 1 148 ? -0.326 28.328 4.582 1 83.12 148 GLY B CA 1
ATOM 4881 C C . GLY B 1 148 ? 0.015 28.047 6.035 1 83.12 148 GLY B C 1
ATOM 4882 O O . GLY B 1 148 ? 1.128 27.625 6.344 1 83.12 148 GLY B O 1
ATOM 4883 N N . MET B 1 149 ? -0.935 28.234 6.938 1 93.25 149 MET B N 1
ATOM 4884 C CA . MET B 1 149 ? -0.692 28.109 8.367 1 93.25 149 MET B CA 1
ATOM 4885 C C . MET B 1 149 ? 0.407 29.062 8.82 1 93.25 149 MET B C 1
ATOM 4887 O O . MET B 1 149 ? 1.227 28.719 9.672 1 93.25 149 MET B O 1
ATOM 4891 N N . ASP B 1 150 ? 0.36 30.234 8.25 1 93 150 ASP B N 1
ATOM 4892 C CA . ASP B 1 150 ? 1.431 31.188 8.477 1 93 150 ASP B CA 1
ATOM 4893 C C . ASP B 1 150 ? 1.413 31.703 9.914 1 93 150 ASP B C 1
ATOM 4895 O O . ASP B 1 150 ? 2.463 32 10.484 1 93 150 ASP B O 1
ATOM 4899 N N . GLY B 1 151 ? 0.258 31.844 10.453 1 96.44 151 GLY B N 1
ATOM 4900 C CA . GLY B 1 151 ? 0.17 32.25 11.844 1 96.44 151 GLY B CA 1
ATOM 4901 C C . GLY B 1 151 ? 0.913 31.328 12.789 1 96.44 151 GLY B C 1
ATOM 4902 O O . GLY B 1 151 ? 1.752 31.781 13.57 1 96.44 151 GLY B O 1
ATOM 4903 N N . ALA B 1 152 ? 0.587 30.031 12.656 1 96.25 152 ALA B N 1
ATOM 4904 C CA . ALA B 1 152 ? 1.253 29.031 13.492 1 96.25 152 ALA B CA 1
ATOM 4905 C C . ALA B 1 152 ? 2.75 28.984 13.203 1 96.25 152 ALA B C 1
ATOM 4907 O O . ALA B 1 152 ? 3.562 28.828 14.117 1 96.25 152 ALA B O 1
ATOM 4908 N N . ALA B 1 153 ? 3.119 29.141 11.977 1 94.75 153 ALA B N 1
ATOM 4909 C CA . ALA B 1 153 ? 4.523 29.109 11.57 1 94.75 153 ALA B CA 1
ATOM 4910 C C . ALA B 1 153 ? 5.297 30.266 12.203 1 94.75 153 ALA B C 1
ATOM 4912 O O . ALA B 1 153 ? 6.449 30.094 12.609 1 94.75 153 ALA B O 1
ATOM 4913 N N . ALA B 1 154 ? 4.68 31.391 12.312 1 96.12 154 ALA B N 1
ATOM 4914 C CA . ALA B 1 154 ? 5.34 32.594 12.797 1 96.12 154 ALA B CA 1
ATOM 4915 C C . ALA B 1 154 ? 5.258 32.719 14.32 1 96.12 154 ALA B C 1
ATOM 4917 O O . ALA B 1 154 ? 5.949 33.531 14.93 1 96.12 154 ALA B O 1
ATOM 4918 N N . LEU B 1 155 ? 4.516 31.828 14.938 1 97.12 155 LEU B N 1
ATOM 4919 C CA . LEU B 1 155 ? 4.207 31.938 16.359 1 97.12 155 LEU B CA 1
ATOM 4920 C C . LEU B 1 155 ? 5.457 31.734 17.203 1 97.12 155 LEU B C 1
ATOM 4922 O O . LEU B 1 155 ? 6.164 30.734 17.047 1 97.12 155 LEU B O 1
ATOM 4926 N N . ASP B 1 156 ? 5.789 32.656 18.031 1 96.75 156 ASP B N 1
ATOM 4927 C CA . ASP B 1 156 ? 6.734 32.469 19.125 1 96.75 156 ASP B CA 1
ATOM 4928 C C . ASP B 1 156 ? 6.07 31.75 20.297 1 96.75 156 ASP B C 1
ATOM 4930 O O . ASP B 1 156 ? 5.18 32.312 20.953 1 96.75 156 ASP B O 1
ATOM 4934 N N . VAL B 1 157 ? 6.492 30.594 20.594 1 96.06 157 VAL B N 1
ATOM 4935 C CA . VAL B 1 157 ? 5.797 29.781 21.594 1 96.06 157 VAL B CA 1
ATOM 4936 C C . VAL B 1 157 ? 6.434 30 22.969 1 96.06 157 VAL B C 1
ATOM 4938 O O . VAL B 1 157 ? 5.984 29.422 23.969 1 96.06 157 VAL B O 1
ATOM 4941 N N . SER B 1 158 ? 7.449 30.797 23.109 1 95.5 158 SER B N 1
ATOM 4942 C CA . SER B 1 158 ? 8.188 31 24.359 1 95.5 158 SER B CA 1
ATOM 4943 C C . SER B 1 158 ? 7.281 31.547 25.453 1 95.5 158 SER B C 1
ATOM 4945 O O . SER B 1 158 ? 7.461 31.219 26.641 1 95.5 158 SER B O 1
ATOM 4947 N N . PRO B 1 159 ? 6.262 32.344 25.078 1 95.69 159 PRO B N 1
ATOM 4948 C CA . PRO B 1 159 ? 5.383 32.844 26.141 1 95.69 159 PRO B CA 1
ATOM 4949 C C . PRO B 1 159 ? 4.398 31.797 26.641 1 95.69 159 PRO B C 1
ATOM 4951 O O . PRO B 1 159 ? 3.758 31.984 27.688 1 95.69 159 PRO B O 1
ATOM 4954 N N . LEU B 1 160 ? 4.184 30.781 25.906 1 96.75 160 LEU B N 1
ATOM 4955 C CA . LEU B 1 160 ? 3.211 29.75 26.266 1 96.75 160 LEU B CA 1
ATOM 4956 C C . LEU B 1 160 ? 3.758 28.844 27.359 1 96.75 160 LEU B C 1
ATOM 4958 O O . LEU B 1 160 ? 4.941 28.5 27.359 1 96.75 160 LEU B O 1
ATOM 4962 N N . LYS B 1 161 ? 2.916 28.516 28.266 1 94.75 161 LYS B N 1
ATOM 4963 C CA . LYS B 1 161 ? 3.307 27.688 29.406 1 94.75 161 LYS B CA 1
ATOM 4964 C C . LYS B 1 161 ? 2.584 26.344 29.375 1 94.75 161 LYS B C 1
ATOM 4966 O O . LYS B 1 161 ? 2.947 25.422 30.109 1 94.75 161 LYS B O 1
ATOM 4971 N N . GLY B 1 162 ? 1.695 26.266 28.562 1 96 162 GLY B N 1
ATOM 4972 C CA . GLY B 1 162 ? 0.836 25.094 28.531 1 96 162 GLY B CA 1
ATOM 4973 C C . GLY B 1 162 ? 1.597 23.797 28.297 1 96 162 GLY B C 1
ATOM 4974 O O . GLY B 1 162 ? 2.541 23.766 27.5 1 96 162 GLY B O 1
ATOM 4975 N N . LYS B 1 163 ? 1.175 22.734 28.969 1 96.5 163 LYS B N 1
ATOM 4976 C CA . LYS B 1 163 ? 1.743 21.406 28.812 1 96.5 163 LYS B CA 1
ATOM 4977 C C . LYS B 1 163 ? 0.779 20.484 28.062 1 96.5 163 LYS B C 1
ATOM 4979 O O . LYS B 1 163 ? 1.174 19.422 27.578 1 96.5 163 LYS B O 1
ATOM 4984 N N . ILE B 1 164 ? -0.417 20.859 27.984 1 98.25 164 ILE B N 1
ATOM 4985 C CA . ILE B 1 164 ? -1.477 20.172 27.25 1 98.25 164 ILE B CA 1
ATOM 4986 C C . ILE B 1 164 ? -2.064 21.109 26.203 1 98.25 164 ILE B C 1
ATOM 4988 O O . ILE B 1 164 ? -2.289 22.297 26.469 1 98.25 164 ILE B O 1
ATOM 4992 N N . LEU B 1 165 ? -2.207 20.656 25.016 1 98.56 165 LEU B N 1
ATOM 4993 C CA . LEU B 1 165 ? -2.834 21.453 23.969 1 98.56 165 LEU B CA 1
ATOM 4994 C C . LEU B 1 165 ? -4.066 20.75 23.406 1 98.56 165 LEU B C 1
ATOM 4996 O O . LEU B 1 165 ? -3.967 19.641 22.891 1 98.56 165 LEU B O 1
ATOM 5000 N N . LEU B 1 166 ? -5.176 21.344 23.594 1 98.75 166 LEU B N 1
ATOM 5001 C CA . LEU B 1 166 ? -6.438 20.906 23.016 1 98.75 166 LEU B CA 1
ATOM 5002 C C . LEU B 1 166 ? -6.715 21.672 21.719 1 98.75 166 LEU B C 1
ATOM 5004 O O . LEU B 1 166 ? -7.172 22.812 21.75 1 98.75 166 LEU B O 1
ATOM 5008 N N . ASN B 1 167 ? -6.402 21.031 20.609 1 98.56 167 ASN B N 1
ATOM 5009 C CA . ASN B 1 167 ? -6.754 21.594 19.312 1 98.56 167 ASN B CA 1
ATOM 5010 C C . ASN B 1 167 ? -8.211 21.297 18.969 1 98.56 167 ASN B C 1
ATOM 5012 O O . ASN B 1 167 ? -8.617 20.141 18.859 1 98.56 167 ASN B O 1
ATOM 5016 N N . ILE B 1 168 ? -9 22.312 18.844 1 98.25 168 ILE B N 1
ATOM 5017 C CA . ILE B 1 168 ? -10.414 22.109 18.547 1 98.25 168 ILE B CA 1
ATOM 5018 C C . ILE B 1 168 ? -10.688 22.438 17.078 1 98.25 168 ILE B C 1
ATOM 5020 O O . ILE B 1 168 ? -11.414 23.391 16.781 1 98.25 168 ILE B O 1
ATOM 5024 N N . ASP B 1 169 ? -10.086 21.625 16.219 1 95.81 169 ASP B N 1
ATOM 5025 C CA . ASP B 1 169 ? -10.156 21.906 14.789 1 95.81 169 ASP B CA 1
ATOM 5026 C C . ASP B 1 169 ? -10.578 20.672 14.008 1 95.81 169 ASP B C 1
ATOM 5028 O O . ASP B 1 169 ? -10.477 20.641 12.781 1 95.81 169 ASP B O 1
ATOM 5032 N N . SER B 1 170 ? -11 19.609 14.719 1 94.06 170 SER B N 1
ATOM 5033 C CA . SER B 1 170 ? -11.57 18.438 14.039 1 94.06 170 SER B CA 1
ATOM 5034 C C . SER B 1 170 ? -13.023 18.688 13.656 1 94.06 170 SER B C 1
ATOM 5036 O O . SER B 1 170 ? -13.75 19.375 14.367 1 94.06 170 SER B O 1
ATOM 5038 N N . GLU B 1 171 ? -13.539 18.047 12.578 1 93.38 171 GLU B N 1
ATOM 5039 C CA . GLU B 1 171 ? -14.836 18.391 12.023 1 93.38 171 GLU B CA 1
ATOM 5040 C C . GLU B 1 171 ? -15.883 17.328 12.344 1 93.38 171 GLU B C 1
ATOM 5042 O O . GLU B 1 171 ? -17.047 17.469 11.961 1 93.38 171 GLU B O 1
ATOM 5047 N N . GLU B 1 172 ? -15.484 16.328 13.062 1 95.19 172 GLU B N 1
ATOM 5048 C CA . GLU B 1 172 ? -16.422 15.25 13.375 1 95.19 172 GLU B CA 1
ATOM 5049 C C . GLU B 1 172 ? -16.375 14.898 14.859 1 95.19 172 GLU B C 1
ATOM 5051 O O . GLU B 1 172 ? -15.328 14.5 15.375 1 95.19 172 GLU B O 1
ATOM 5056 N N . GLU B 1 173 ? -17.5 15.047 15.438 1 97.31 173 GLU B N 1
ATOM 5057 C CA . GLU B 1 173 ? -17.609 14.727 16.859 1 97.31 173 GLU B CA 1
ATOM 5058 C C . GLU B 1 173 ? -17.312 13.25 17.109 1 97.31 173 GLU B C 1
ATOM 5060 O O . GLU B 1 173 ? -17.766 12.383 16.359 1 97.31 173 GLU B 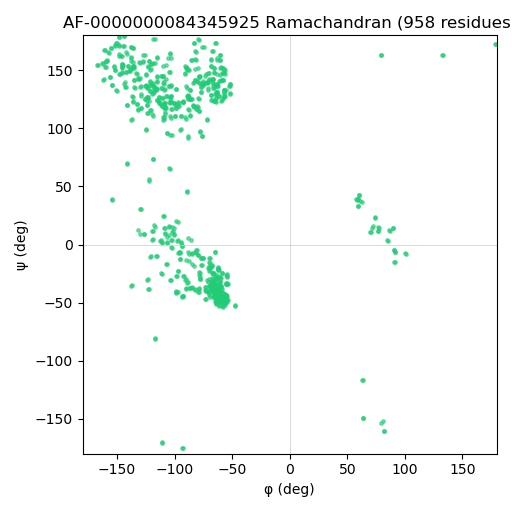O 1
ATOM 5065 N N . GLY B 1 174 ? -16.547 13.023 18.125 1 96.62 174 GLY B N 1
ATOM 5066 C CA . GLY B 1 174 ? -16.297 11.648 18.516 1 96.62 174 GLY B CA 1
ATOM 5067 C C . GLY B 1 174 ? -15.07 11.055 17.844 1 96.62 174 GLY B C 1
ATOM 5068 O O . GLY B 1 174 ? -14.672 9.93 18.156 1 96.62 174 GLY B O 1
ATOM 5069 N N . ILE B 1 175 ? -14.5 11.781 16.984 1 96.5 175 ILE B N 1
ATOM 5070 C CA . ILE B 1 175 ? -13.234 11.375 16.391 1 96.5 175 ILE B CA 1
ATOM 5071 C C . ILE B 1 175 ? -12.102 12.25 16.922 1 96.5 175 ILE B C 1
ATOM 5073 O O . ILE B 1 175 ? -12.086 13.461 16.688 1 96.5 175 ILE B O 1
ATOM 5077 N N . PHE B 1 176 ? -11.195 11.641 17.672 1 97.81 176 PHE B N 1
ATOM 5078 C CA . PHE B 1 176 ? -10.039 12.352 18.219 1 97.81 176 PHE B CA 1
ATOM 5079 C C . PHE B 1 176 ? -8.812 12.141 17.344 1 97.81 176 PHE B C 1
ATOM 5081 O O . PHE B 1 176 ? -8.391 11 17.125 1 97.81 176 PHE B O 1
ATOM 5088 N N . LEU B 1 177 ? -8.297 13.211 16.828 1 96.62 177 LEU B N 1
ATOM 5089 C CA . LEU B 1 177 ? -7.055 13.117 16.078 1 96.62 177 LEU B CA 1
ATOM 5090 C C . LEU B 1 177 ? -5.844 13.219 17 1 96.62 177 LEU B C 1
ATOM 5092 O O . LEU B 1 177 ? -5.805 14.078 17.891 1 96.62 177 LEU B O 1
ATOM 5096 N N . VAL B 1 178 ? -4.883 12.32 16.812 1 96.94 178 VAL B N 1
ATOM 5097 C CA . VAL B 1 178 ? -3.727 12.273 17.703 1 96.94 178 VAL B CA 1
ATOM 5098 C C . VAL B 1 178 ? -2.439 12.344 16.875 1 96.94 178 VAL B C 1
ATOM 5100 O O . VAL B 1 178 ? -1.351 12.094 17.406 1 96.94 178 VAL B O 1
ATOM 5103 N N . SER B 1 179 ? -2.596 12.602 15.641 1 95.62 179 SER B N 1
ATOM 5104 C CA . SER B 1 179 ? -1.474 12.672 14.711 1 95.62 179 SER B CA 1
ATOM 5105 C C . SER B 1 179 ? -1.894 13.305 13.383 1 95.62 179 SER B C 1
ATOM 5107 O O . SER B 1 179 ? -3.082 13.344 13.062 1 95.62 179 SER B O 1
ATOM 5109 N N . CYS B 1 180 ? -0.939 13.883 12.703 1 95.44 180 CYS B N 1
ATOM 5110 C CA . CYS B 1 180 ? -1.163 14.336 11.336 1 95.44 180 CYS B CA 1
ATOM 5111 C C . CYS B 1 180 ? 0.1 14.188 10.5 1 95.44 180 CYS B C 1
ATOM 5113 O O . CYS B 1 180 ? 1.193 14.016 11.039 1 95.44 180 CYS B O 1
ATOM 5115 N N . ALA B 1 181 ? -0.056 14.219 9.242 1 95.69 181 ALA B N 1
ATOM 5116 C CA . ALA B 1 181 ? 1.096 14.117 8.352 1 95.69 181 ALA B CA 1
ATOM 5117 C C . ALA B 1 181 ? 1.782 15.469 8.18 1 95.69 181 ALA B C 1
ATOM 5119 O O . ALA B 1 181 ? 1.122 16.516 8.172 1 95.69 181 ALA B O 1
ATOM 5120 N N . GLY B 1 182 ? 3.137 15.422 8.125 1 95.81 182 GLY B N 1
ATOM 5121 C CA . GLY B 1 182 ? 3.871 16.516 7.512 1 95.81 182 GLY B CA 1
ATOM 5122 C C . GLY B 1 182 ? 3.961 16.406 6 1 95.81 182 GLY B C 1
ATOM 5123 O O . GLY B 1 182 ? 3.477 15.422 5.418 1 95.81 182 GLY B O 1
ATOM 5124 N N . GLY B 1 183 ? 4.496 17.438 5.383 1 95.38 183 GLY B N 1
ATOM 5125 C CA . GLY B 1 183 ? 4.551 17.375 3.93 1 95.38 183 GLY B CA 1
ATOM 5126 C C . GLY B 1 183 ? 5.617 18.281 3.34 1 95.38 183 GLY B C 1
ATOM 5127 O O . GLY B 1 183 ? 6.223 19.078 4.055 1 95.38 183 GLY B O 1
ATOM 5128 N N . VAL B 1 184 ? 5.922 18.078 2.135 1 96.5 184 VAL B N 1
ATOM 5129 C CA . VAL B 1 184 ? 6.844 18.891 1.349 1 96.5 184 VAL B CA 1
ATOM 5130 C C . VAL B 1 184 ? 6.504 18.781 -0.135 1 96.5 184 VAL B C 1
ATOM 5132 O O . VAL B 1 184 ? 6.105 17.703 -0.601 1 96.5 184 VAL B O 1
ATOM 5135 N N . ASN B 1 185 ? 6.543 19.891 -0.797 1 96.5 185 ASN B N 1
ATOM 5136 C CA . ASN B 1 185 ? 6.5 19.844 -2.254 1 96.5 185 ASN B CA 1
ATOM 5137 C C . ASN B 1 185 ? 7.895 19.703 -2.855 1 96.5 185 ASN B C 1
ATOM 5139 O O . ASN B 1 185 ? 8.75 20.562 -2.672 1 96.5 185 ASN B O 1
ATOM 5143 N N . THR B 1 186 ? 8.102 18.625 -3.512 1 98.44 186 THR B N 1
ATOM 5144 C CA . THR B 1 186 ? 9.367 18.391 -4.195 1 98.44 186 THR B CA 1
ATOM 5145 C C . THR B 1 186 ? 9.219 18.609 -5.699 1 98.44 186 THR B C 1
ATOM 5147 O O . THR B 1 186 ? 8.375 17.984 -6.344 1 98.44 186 THR B O 1
ATOM 5150 N N . PHE B 1 187 ? 10.031 19.5 -6.23 1 98.56 187 PHE B N 1
ATOM 5151 C CA . PHE B 1 187 ? 10.062 19.781 -7.66 1 98.56 187 PHE B CA 1
ATOM 5152 C C . PHE B 1 187 ? 11.219 19.062 -8.328 1 98.56 187 PHE B C 1
ATOM 5154 O O . PHE B 1 187 ? 12.383 19.328 -8.031 1 98.56 187 PHE B O 1
ATOM 5161 N N . ALA B 1 188 ? 10.922 18.094 -9.125 1 98.81 188 ALA B N 1
ATOM 5162 C CA . ALA B 1 188 ? 11.938 17.5 -9.992 1 98.81 188 ALA B CA 1
ATOM 5163 C C . ALA B 1 188 ? 12.039 18.25 -11.32 1 98.81 188 ALA B C 1
ATOM 5165 O O . ALA B 1 188 ? 11.039 18.406 -12.016 1 98.81 188 ALA B O 1
ATOM 5166 N N . LYS B 1 189 ? 13.203 18.656 -11.664 1 98.75 189 LYS B N 1
ATOM 5167 C CA . LYS B 1 189 ? 13.414 19.5 -12.836 1 98.75 189 LYS B CA 1
ATOM 5168 C C . LYS B 1 189 ? 14.414 18.859 -13.797 1 98.75 189 LYS B C 1
ATOM 5170 O O . LYS B 1 189 ? 15.445 18.344 -13.375 1 98.75 189 LYS B O 1
ATOM 5175 N N . PHE B 1 190 ? 14.078 18.875 -15.062 1 98.75 190 PHE B N 1
ATOM 5176 C CA . PHE B 1 190 ? 14.93 18.375 -16.141 1 98.75 190 PHE B CA 1
ATOM 5177 C C . PHE B 1 190 ? 15.133 19.453 -17.203 1 98.75 190 PHE B C 1
ATOM 5179 O O . PHE B 1 190 ? 14.164 19.969 -17.766 1 98.75 190 PHE B O 1
ATOM 5186 N N . LYS B 1 191 ? 16.391 19.781 -17.516 1 98.5 191 LYS B N 1
ATOM 5187 C CA . LYS B 1 191 ? 16.672 20.766 -18.547 1 98.5 191 LYS B CA 1
ATOM 5188 C C . LYS B 1 191 ? 16.234 20.25 -19.922 1 98.5 191 LYS B C 1
ATOM 5190 O O . LYS B 1 191 ? 16.469 19.094 -20.266 1 98.5 191 LYS B O 1
ATOM 5195 N N . THR B 1 192 ? 15.578 21.109 -20.641 1 98.06 192 THR B N 1
ATOM 5196 C CA . THR B 1 192 ? 15.195 20.734 -22 1 98.06 192 THR B CA 1
ATOM 5197 C C . THR B 1 192 ? 16.375 20.859 -22.953 1 98.06 192 THR B C 1
ATOM 5199 O O . THR B 1 192 ? 17.266 21.688 -22.734 1 98.06 192 THR B O 1
ATOM 5202 N N . ASN B 1 193 ? 16.5 20.016 -23.906 1 98.38 193 ASN B N 1
ATOM 5203 C CA . ASN B 1 193 ? 17.391 20.078 -25.062 1 98.38 193 ASN B CA 1
ATOM 5204 C C . ASN B 1 193 ? 16.625 19.781 -26.359 1 98.38 193 ASN B C 1
ATOM 5206 O O . ASN B 1 193 ? 16.109 18.672 -26.531 1 98.38 193 ASN B O 1
ATOM 5210 N N . TRP B 1 194 ? 16.594 20.797 -27.219 1 98.38 194 TRP B N 1
ATOM 5211 C CA . TRP B 1 194 ? 15.703 20.75 -28.375 1 98.38 194 TRP B CA 1
ATOM 5212 C C . TRP B 1 194 ? 16.469 20.453 -29.641 1 98.38 194 TRP B C 1
ATOM 5214 O O . TRP B 1 194 ? 17.656 20.781 -29.766 1 98.38 194 TRP B O 1
ATOM 5224 N N . GLU B 1 195 ? 15.891 19.797 -30.578 1 98.44 195 GLU B N 1
ATOM 5225 C CA . GLU B 1 195 ? 16.344 19.625 -31.953 1 98.44 195 GLU B CA 1
ATOM 5226 C C . GLU B 1 195 ? 15.195 19.797 -32.938 1 98.44 195 GLU B C 1
ATOM 5228 O O . GLU B 1 195 ? 14.039 19.953 -32.531 1 98.44 195 GLU B O 1
ATOM 5233 N N . GLU B 1 196 ? 15.516 19.875 -34.188 1 98.12 196 GLU B N 1
ATOM 5234 C CA . GLU B 1 196 ? 14.492 20.031 -35.219 1 98.12 196 GLU B CA 1
ATOM 5235 C C . GLU B 1 196 ? 13.562 18.812 -35.25 1 98.12 196 GLU B C 1
ATOM 5237 O O . GLU B 1 196 ? 14.023 17.672 -35.156 1 98.12 196 GLU B O 1
ATOM 5242 N N . ALA B 1 197 ? 12.312 19.109 -35.25 1 97.56 197 ALA B N 1
ATOM 5243 C CA . ALA B 1 197 ? 11.328 18.031 -35.281 1 97.56 197 ALA B CA 1
ATOM 5244 C C . ALA B 1 197 ? 11.375 17.281 -36.625 1 97.56 197 ALA B C 1
ATOM 5246 O O . ALA B 1 197 ? 11.562 17.891 -37.656 1 97.56 197 ALA B O 1
ATOM 5247 N N . LYS B 1 198 ? 11.203 16.031 -36.531 1 93.88 198 LYS B N 1
ATOM 5248 C CA . LYS B 1 198 ? 11.133 15.18 -37.719 1 93.88 198 LYS B CA 1
ATOM 5249 C C . LYS B 1 198 ? 9.852 14.359 -37.75 1 93.88 198 LYS B C 1
ATOM 5251 O O . LYS B 1 198 ? 9.367 13.938 -36.688 1 93.88 198 LYS B O 1
ATOM 5256 N N . GLY B 1 199 ? 9.367 14.141 -38.875 1 95.62 199 GLY B N 1
ATOM 5257 C CA . GLY B 1 199 ? 8.195 13.289 -39 1 95.62 199 GLY B CA 1
ATOM 5258 C C . GLY B 1 199 ? 6.898 14 -38.656 1 95.62 199 GLY B C 1
ATOM 5259 O O . GLY B 1 199 ? 6.754 15.195 -38.938 1 95.62 199 GLY B O 1
ATOM 5260 N N . VAL B 1 200 ? 5.918 13.219 -38.219 1 97.62 200 VAL B N 1
ATOM 5261 C CA . VAL B 1 200 ? 4.594 13.75 -37.906 1 97.62 200 VAL B CA 1
ATOM 5262 C C . VAL B 1 200 ? 4.414 13.875 -36.406 1 97.62 200 VAL B C 1
ATOM 5264 O O . VAL B 1 200 ? 5.168 13.289 -35.625 1 97.62 200 VAL B O 1
ATOM 5267 N N . SER B 1 201 ? 3.453 14.688 -36.062 1 98.38 201 SER B N 1
ATOM 5268 C CA . SER B 1 201 ? 3.156 14.914 -34.656 1 98.38 201 SER B CA 1
ATOM 5269 C C . SER B 1 201 ? 1.83 14.273 -34.25 1 98.38 201 SER B C 1
ATOM 5271 O O . SER B 1 201 ? 0.844 14.367 -35 1 98.38 201 SER B O 1
ATOM 5273 N N . LEU B 1 202 ? 1.834 13.539 -33.094 1 98.56 202 LEU B N 1
ATOM 5274 C CA . LEU B 1 202 ? 0.625 12.977 -32.5 1 98.56 202 LEU B CA 1
ATOM 5275 C C . LEU B 1 202 ? 0.413 13.492 -31.094 1 98.56 202 LEU B C 1
ATOM 5277 O O . LEU B 1 202 ? 1.377 13.68 -30.344 1 98.56 202 LEU B O 1
ATOM 5281 N N . LYS B 1 203 ? -0.795 13.75 -30.828 1 98.69 203 LYS B N 1
ATOM 5282 C CA . LYS B 1 203 ? -1.196 14.086 -29.469 1 98.69 203 LYS B CA 1
ATOM 5283 C C . LYS B 1 203 ? -1.785 12.875 -28.75 1 98.69 203 LYS B C 1
ATOM 5285 O O . LYS B 1 203 ? -2.701 12.234 -29.25 1 98.69 203 LYS B O 1
ATOM 5290 N N . LEU B 1 204 ? -1.206 12.469 -27.641 1 98.88 204 LEU B N 1
ATOM 5291 C CA . LEU B 1 204 ? -1.72 11.438 -26.75 1 98.88 204 LEU B CA 1
ATOM 5292 C C . LEU B 1 204 ? -2.314 12.047 -25.5 1 98.88 204 LEU B C 1
ATOM 5294 O O . LEU B 1 204 ? -1.744 12.984 -24.922 1 98.88 204 LEU B O 1
ATOM 5298 N N . GLU B 1 205 ? -3.439 11.578 -25.078 1 98.75 205 GLU B N 1
ATOM 5299 C CA . GLU B 1 205 ? -4.07 12.094 -23.875 1 98.75 205 GLU B CA 1
ATOM 5300 C C . GLU B 1 205 ? -4.605 10.961 -23 1 98.75 205 GLU B C 1
ATOM 5302 O O . GLU B 1 205 ? -5.285 10.062 -23.5 1 98.75 205 GLU B O 1
ATOM 5307 N N . VAL B 1 206 ? -4.199 10.867 -21.781 1 98.81 206 VAL B N 1
ATOM 5308 C CA . VAL B 1 206 ? -4.832 10.023 -20.766 1 98.81 206 VAL B CA 1
ATOM 5309 C C . VAL B 1 206 ? -5.867 10.836 -19.984 1 98.81 206 VAL B C 1
ATOM 5311 O O . VAL B 1 206 ? -5.547 11.883 -19.422 1 98.81 206 VAL B O 1
ATOM 5314 N N . THR B 1 207 ? -7.125 10.367 -19.984 1 97.88 207 THR B N 1
ATOM 5315 C CA . THR B 1 207 ? -8.219 11.133 -19.391 1 97.88 207 THR B CA 1
ATOM 5316 C C . THR B 1 207 ? -9.273 10.195 -18.812 1 97.88 207 THR B C 1
ATOM 5318 O O . THR B 1 207 ? -9.094 8.977 -18.797 1 97.88 207 THR B O 1
ATOM 5321 N N . GLY B 1 208 ? -10.289 10.781 -18.219 1 97 208 GLY B N 1
ATOM 5322 C CA . GLY B 1 208 ? -11.406 10 -17.688 1 97 208 GLY B CA 1
ATOM 5323 C C . GLY B 1 208 ? -11.172 9.508 -16.281 1 97 208 GLY B C 1
ATOM 5324 O O . GLY B 1 208 ? -11.883 8.625 -15.805 1 97 208 GLY B O 1
ATOM 5325 N N . LEU B 1 209 ? -10.18 9.984 -15.586 1 97.25 209 LEU B N 1
ATOM 5326 C CA . LEU B 1 209 ? -9.867 9.562 -14.227 1 97.25 209 LEU B CA 1
ATOM 5327 C C . LEU B 1 209 ? -10.594 10.43 -13.203 1 97.25 209 LEU B C 1
ATOM 5329 O O . LEU B 1 209 ? -10.805 11.625 -13.438 1 97.25 209 LEU B O 1
ATOM 5333 N N . ASN B 1 210 ? -10.898 9.906 -12.039 1 92.25 210 ASN B N 1
ATOM 5334 C CA . ASN B 1 210 ? -11.734 10.562 -11.039 1 92.25 210 ASN B CA 1
ATOM 5335 C C . ASN B 1 210 ? -10.953 11.625 -10.266 1 92.25 210 ASN B C 1
ATOM 5337 O O . ASN B 1 210 ? -11.531 12.602 -9.789 1 92.25 210 ASN B O 1
ATOM 5341 N N . GLY B 1 211 ? -9.625 11.469 -10.227 1 93.12 211 GLY B N 1
ATOM 5342 C CA . GLY B 1 211 ? -8.828 12.391 -9.422 1 93.12 211 GLY B CA 1
ATOM 5343 C C . GLY B 1 211 ? -9.141 12.312 -7.945 1 93.12 211 GLY B C 1
ATOM 5344 O O . GLY B 1 211 ? -9.398 11.227 -7.414 1 93.12 211 GLY B O 1
ATOM 5345 N N . GLY B 1 212 ? -9 13.477 -7.176 1 87.31 212 GLY B N 1
ATOM 5346 C CA . GLY B 1 212 ? -9.258 13.547 -5.746 1 87.31 212 GLY B CA 1
ATOM 5347 C C . GLY B 1 212 ? -8.156 14.25 -4.977 1 87.31 212 GLY B C 1
ATOM 5348 O O . GLY B 1 212 ? -7.113 14.586 -5.539 1 87.31 212 GLY B O 1
ATOM 5349 N N . HIS B 1 213 ? -8.516 14.633 -3.766 1 87.5 213 HIS B N 1
ATOM 5350 C CA . HIS B 1 213 ? -7.504 15.195 -2.871 1 87.5 213 HIS B CA 1
ATOM 5351 C C . HIS B 1 213 ? -6.457 14.148 -2.502 1 87.5 213 HIS B C 1
ATOM 5353 O O . HIS B 1 213 ? -6.797 13.078 -1.985 1 87.5 213 HIS B O 1
ATOM 5359 N N . SER B 1 214 ? -5.16 14.383 -2.746 1 91.19 214 SER B N 1
ATOM 5360 C CA . SER B 1 214 ? -4.117 13.375 -2.615 1 91.19 214 SER B CA 1
ATOM 5361 C C . SER B 1 214 ? -3.861 13.031 -1.151 1 91.19 214 SER B C 1
ATOM 5363 O O . SER B 1 214 ? -3.238 12.008 -0.848 1 91.19 214 SER B O 1
ATOM 5365 N N . GLY B 1 215 ? -4.207 13.82 -0.251 1 87.56 215 GLY B N 1
ATOM 5366 C CA . GLY B 1 215 ? -4.125 13.453 1.153 1 87.56 215 GLY B CA 1
ATOM 5367 C C . GLY B 1 215 ? -5.273 12.57 1.609 1 87.56 215 GLY B C 1
ATOM 5368 O O . GLY B 1 215 ? -5.059 11.562 2.289 1 87.56 215 GLY B O 1
ATOM 5369 N N . MET B 1 216 ? -6.434 12.852 1.172 1 83.19 216 MET B N 1
ATOM 5370 C CA . MET B 1 216 ? -7.648 12.211 1.67 1 83.19 216 MET B CA 1
ATOM 5371 C C . MET B 1 216 ? -7.98 10.969 0.851 1 83.19 216 MET B C 1
ATOM 5373 O O . MET B 1 216 ? -8.555 10.008 1.374 1 83.19 216 MET B O 1
ATOM 5377 N N . GLU B 1 217 ? -7.594 11.016 -0.436 1 89.75 217 GLU B N 1
ATOM 5378 C CA . GLU B 1 217 ? -8.109 9.961 -1.314 1 89.75 217 GLU B CA 1
ATOM 5379 C C . GLU B 1 217 ? -6.969 9.133 -1.901 1 89.75 217 GLU B C 1
ATOM 5381 O O . GLU B 1 217 ? -7.184 8.344 -2.824 1 89.75 217 GLU B O 1
ATOM 5386 N N . ILE B 1 218 ? -5.723 9.297 -1.379 1 95.31 218 ILE B N 1
ATOM 5387 C CA . ILE B 1 218 ? -4.574 8.602 -1.948 1 95.31 218 ILE B CA 1
ATOM 5388 C C . ILE B 1 218 ? -4.742 7.094 -1.773 1 95.31 218 ILE B C 1
ATOM 5390 O O . ILE B 1 218 ? -4.215 6.309 -2.564 1 95.31 218 ILE B O 1
ATOM 5394 N N . ASP B 1 219 ? -5.477 6.672 -0.725 1 93.88 219 ASP B N 1
ATOM 5395 C CA . ASP B 1 219 ? -5.645 5.254 -0.414 1 93.88 219 ASP B CA 1
ATOM 5396 C C . ASP B 1 219 ? -6.703 4.617 -1.312 1 93.88 219 ASP B C 1
ATOM 5398 O O . ASP B 1 219 ? -6.84 3.395 -1.347 1 93.88 219 ASP B O 1
ATOM 5402 N N . LYS B 1 220 ? -7.402 5.449 -2.07 1 93.62 220 LYS B N 1
ATOM 5403 C CA . LYS B 1 220 ? -8.43 4.922 -2.965 1 93.62 220 LYS B CA 1
ATOM 5404 C C . LYS B 1 220 ? -7.805 4.301 -4.211 1 93.62 220 LYS B C 1
ATOM 5406 O O . LYS B 1 220 ? -8.477 3.58 -4.953 1 93.62 220 LYS B O 1
ATOM 5411 N N . GLN B 1 221 ? -6.512 4.516 -4.445 1 96.19 221 GLN B N 1
ATOM 5412 C CA . GLN B 1 221 ? -5.738 3.928 -5.535 1 96.19 221 GLN B CA 1
ATOM 5413 C C . GLN B 1 221 ? -6.324 4.297 -6.891 1 96.19 221 GLN B C 1
ATOM 5415 O O . GLN B 1 221 ? -6.418 3.453 -7.785 1 96.19 221 GLN B O 1
ATOM 5420 N N . ARG B 1 222 ? -6.895 5.523 -6.973 1 96 222 ARG B N 1
ATOM 5421 C CA . ARG B 1 222 ? -7.312 6.047 -8.266 1 96 222 ARG B CA 1
ATOM 5422 C C . ARG B 1 222 ? -6.109 6.285 -9.172 1 96 222 ARG B C 1
ATOM 5424 O O . ARG B 1 222 ? -4.996 6.496 -8.688 1 96 222 ARG B O 1
ATOM 5431 N N . GLY B 1 223 ? -6.383 6.188 -10.453 1 97.44 223 GLY B N 1
ATOM 5432 C CA . GLY B 1 223 ? -5.305 6.406 -11.398 1 97.44 223 GLY B CA 1
ATOM 5433 C C . GLY B 1 223 ? -4.801 7.84 -11.406 1 97.44 223 GLY B C 1
ATOM 5434 O O . GLY B 1 223 ? -5.574 8.773 -11.219 1 97.44 223 GLY B O 1
ATOM 5435 N N . ASN B 1 224 ? -3.531 8.039 -11.555 1 98.38 224 ASN B N 1
ATOM 5436 C CA . ASN B 1 224 ? -2.881 9.32 -11.789 1 98.38 224 ASN B CA 1
ATOM 5437 C C . ASN B 1 224 ? -2.482 9.492 -13.258 1 98.38 224 ASN B C 1
ATOM 5439 O O . ASN B 1 224 ? -1.631 8.758 -13.758 1 98.38 224 ASN B O 1
ATOM 5443 N N . ALA B 1 225 ? -3.029 10.422 -13.914 1 98.75 225 ALA B N 1
ATOM 5444 C CA . ALA B 1 225 ? -2.871 10.57 -15.359 1 98.75 225 ALA B CA 1
ATOM 5445 C C . ALA B 1 225 ? -1.402 10.734 -15.734 1 98.75 225 ALA B C 1
ATOM 5447 O O . ALA B 1 225 ? -0.969 10.266 -16.781 1 98.75 225 ALA B O 1
ATOM 5448 N N . ASN B 1 226 ? -0.62 11.461 -14.938 1 98.81 226 ASN B N 1
ATOM 5449 C CA . ASN B 1 226 ? 0.802 11.641 -15.203 1 98.81 226 ASN B CA 1
ATOM 5450 C C . ASN B 1 226 ? 1.557 10.312 -15.164 1 98.81 226 ASN B C 1
ATOM 5452 O O . ASN B 1 226 ? 2.363 10.023 -16.047 1 98.81 226 ASN B O 1
ATOM 5456 N N . LYS B 1 227 ? 1.286 9.5 -14.141 1 98.75 227 LYS B N 1
ATOM 5457 C CA . LYS B 1 227 ? 1.906 8.18 -14.008 1 98.75 227 LYS B CA 1
ATOM 5458 C C . LYS B 1 227 ? 1.498 7.266 -15.156 1 98.75 227 LYS B C 1
ATOM 5460 O O . LYS B 1 227 ? 2.336 6.562 -15.727 1 98.75 227 LYS B O 1
ATOM 5465 N N . LEU B 1 228 ? 0.2 7.285 -15.453 1 98.81 228 LEU B N 1
ATOM 5466 C CA . LEU B 1 228 ? -0.305 6.418 -16.516 1 98.81 228 LEU B CA 1
ATOM 5467 C C . LEU B 1 228 ? 0.276 6.82 -17.875 1 98.81 228 LEU B C 1
ATOM 5469 O O . LEU B 1 228 ? 0.513 5.965 -18.719 1 98.81 228 LEU B O 1
ATOM 5473 N N . MET B 1 229 ? 0.495 8.141 -18.047 1 98.88 229 MET B N 1
ATOM 5474 C CA . MET B 1 229 ? 1.169 8.594 -19.266 1 98.88 229 MET B CA 1
ATOM 5475 C C . MET B 1 229 ? 2.584 8.031 -19.344 1 98.88 229 MET B C 1
ATOM 5477 O O . MET B 1 229 ? 3.033 7.621 -20.422 1 98.88 229 MET B O 1
ATOM 5481 N N . GLY B 1 230 ? 3.305 8.031 -18.203 1 98.81 230 GLY B N 1
ATOM 5482 C CA . GLY B 1 230 ? 4.617 7.41 -18.172 1 98.81 230 GLY B CA 1
ATOM 5483 C C . GLY B 1 230 ? 4.602 5.957 -18.609 1 98.81 230 GLY B C 1
ATOM 5484 O O . GLY B 1 230 ? 5.441 5.531 -19.406 1 98.81 230 GLY B O 1
ATOM 5485 N N . ARG B 1 231 ? 3.646 5.219 -18.078 1 98.69 231 ARG B N 1
ATOM 5486 C CA . ARG B 1 231 ? 3.492 3.818 -18.453 1 98.69 231 ARG B CA 1
ATOM 5487 C C . ARG B 1 231 ? 3.207 3.678 -19.938 1 98.69 231 ARG B C 1
ATOM 5489 O O . ARG B 1 231 ? 3.775 2.809 -20.609 1 98.69 231 ARG B O 1
ATOM 5496 N N . LEU B 1 232 ? 2.27 4.523 -20.469 1 98.88 232 LEU B N 1
ATOM 5497 C CA . LEU B 1 232 ? 1.914 4.496 -21.891 1 98.88 232 LEU B CA 1
ATOM 5498 C C . LEU B 1 232 ? 3.133 4.773 -22.766 1 98.88 232 LEU B C 1
ATOM 5500 O O . LEU B 1 232 ? 3.412 4.027 -23.703 1 98.88 232 LEU B O 1
ATOM 5504 N N . LEU B 1 233 ? 3.863 5.809 -22.453 1 98.88 233 LEU B N 1
ATOM 5505 C CA . LEU B 1 233 ? 5.016 6.215 -23.25 1 98.88 233 LEU B CA 1
ATOM 5506 C C . LEU B 1 233 ? 6.105 5.148 -23.203 1 98.88 233 LEU B C 1
ATOM 5508 O O . LEU B 1 233 ? 6.789 4.918 -24.203 1 98.88 233 LEU B O 1
ATOM 5512 N N . TYR B 1 234 ? 6.297 4.527 -22.062 1 98.75 234 TYR B N 1
ATOM 5513 C CA . TYR B 1 234 ? 7.297 3.471 -21.984 1 98.75 234 TYR B CA 1
ATOM 5514 C C . TYR B 1 234 ? 6.906 2.277 -22.844 1 98.75 234 TYR B C 1
ATOM 5516 O O . TYR B 1 234 ? 7.754 1.67 -23.5 1 98.75 234 TYR B O 1
ATOM 5524 N N . SER B 1 235 ? 5.633 1.903 -22.766 1 98.56 235 SER B N 1
ATOM 5525 C CA . SER B 1 235 ? 5.148 0.833 -23.641 1 98.56 235 SER B CA 1
ATOM 5526 C C . SER B 1 235 ? 5.391 1.157 -25.109 1 98.56 235 SER B C 1
ATOM 5528 O O . SER B 1 235 ? 5.773 0.282 -25.891 1 98.56 235 SER B O 1
ATOM 5530 N N . LEU B 1 236 ? 5.137 2.389 -25.5 1 98.69 236 LEU B N 1
ATOM 5531 C CA . LEU B 1 236 ? 5.367 2.832 -26.859 1 98.69 236 LEU B CA 1
ATOM 5532 C C . LEU B 1 236 ? 6.844 2.736 -27.234 1 98.69 236 LEU B C 1
ATOM 5534 O O . LEU B 1 236 ? 7.191 2.34 -28.344 1 98.69 236 LEU B O 1
ATOM 5538 N N . LYS B 1 237 ? 7.672 3.098 -26.297 1 98 237 LYS B N 1
ATOM 5539 C CA . LYS B 1 237 ? 9.109 3.123 -26.531 1 98 237 LYS B CA 1
ATOM 5540 C C . LYS B 1 237 ? 9.641 1.737 -26.891 1 98 237 LYS B C 1
ATOM 5542 O O . LYS B 1 237 ? 10.625 1.613 -27.609 1 98 237 LYS B O 1
ATOM 5547 N N . LYS B 1 238 ? 9 0.703 -26.438 1 96.75 238 LYS B N 1
ATOM 5548 C CA . LYS B 1 238 ? 9.414 -0.67 -26.719 1 96.75 238 LYS B CA 1
ATOM 5549 C C . LYS B 1 238 ? 9.062 -1.075 -28.141 1 96.75 238 LYS B C 1
ATOM 5551 O O . LYS B 1 238 ? 9.609 -2.045 -28.672 1 96.75 238 LYS B O 1
ATOM 5556 N N . GLU B 1 239 ? 8.234 -0.274 -28.859 1 97.5 239 GLU B N 1
ATOM 5557 C CA . GLU B 1 239 ? 7.668 -0.723 -30.125 1 97.5 239 GLU B CA 1
ATOM 5558 C C . GLU B 1 239 ? 8.008 0.243 -31.25 1 97.5 239 GLU B C 1
ATOM 5560 O O . GLU B 1 239 ? 8.086 -0.158 -32.406 1 97.5 239 GLU B O 1
ATOM 5565 N N . VAL B 1 240 ? 8.164 1.565 -30.922 1 97.69 240 VAL B N 1
ATOM 5566 C CA . VAL B 1 240 ? 8.375 2.566 -31.953 1 97.69 240 VAL B CA 1
ATOM 5567 C C . VAL B 1 240 ? 9.398 3.594 -31.484 1 97.69 240 VAL B C 1
ATOM 5569 O O . VAL B 1 240 ? 9.586 3.787 -30.281 1 97.69 240 VAL B O 1
ATOM 5572 N N . CYS B 1 241 ? 10.055 4.18 -32.469 1 97.81 241 CYS B N 1
ATOM 5573 C CA . CYS B 1 241 ? 10.945 5.297 -32.156 1 97.81 241 CYS B CA 1
ATOM 5574 C C . CYS B 1 241 ? 10.188 6.621 -32.188 1 97.81 241 CYS B C 1
ATOM 5576 O O . CYS B 1 241 ? 9.461 6.898 -33.156 1 97.81 241 CYS B O 1
ATOM 5578 N N . PHE B 1 242 ? 10.242 7.375 -31.156 1 98.56 242 PHE B N 1
ATOM 5579 C CA . PHE B 1 242 ? 9.602 8.68 -31.125 1 98.56 242 PHE B CA 1
ATOM 5580 C C . PHE B 1 242 ? 10.391 9.648 -30.234 1 98.56 242 PHE B C 1
ATOM 5582 O O . PHE B 1 242 ? 11.297 9.234 -29.516 1 98.56 242 PHE B O 1
ATOM 5589 N N . ASN B 1 243 ? 10.141 10.945 -30.359 1 98.75 243 ASN B N 1
ATOM 5590 C CA . ASN B 1 243 ? 10.602 12 -29.453 1 98.75 243 ASN B CA 1
ATOM 5591 C C . ASN B 1 243 ? 9.438 12.773 -28.859 1 98.75 243 ASN B C 1
ATOM 5593 O O . ASN B 1 243 ? 8.367 12.867 -29.469 1 98.75 243 ASN B O 1
ATOM 5597 N N . LEU B 1 244 ? 9.648 13.273 -27.672 1 98.75 244 LEU B N 1
ATOM 5598 C CA . LEU B 1 244 ? 8.648 14.117 -27.016 1 98.75 244 LEU B CA 1
ATOM 5599 C C . LEU B 1 244 ? 8.766 15.562 -27.5 1 98.75 244 LEU B C 1
ATOM 5601 O O . LEU B 1 244 ? 9.875 16.062 -27.703 1 98.75 244 LEU B O 1
ATOM 5605 N N . VAL B 1 245 ? 7.656 16.172 -27.703 1 98.75 245 VAL B N 1
ATOM 5606 C CA . VAL B 1 245 ? 7.582 17.625 -27.891 1 98.75 245 VAL B CA 1
ATOM 5607 C C . VAL B 1 245 ? 7.18 18.281 -26.578 1 98.75 245 VAL B C 1
ATOM 5609 O O . VAL B 1 245 ? 7.723 19.328 -26.203 1 98.75 245 VAL B O 1
ATOM 5612 N N . SER B 1 246 ? 6.266 17.688 -25.906 1 98.69 246 SER B N 1
ATOM 5613 C CA . SER B 1 246 ? 5.801 18.188 -24.625 1 98.69 246 SER B CA 1
ATOM 5614 C C . SER B 1 246 ? 5.055 17.109 -23.844 1 98.69 246 SER B C 1
ATOM 5616 O O . SER B 1 246 ? 4.566 16.141 -24.422 1 98.69 246 SER B O 1
ATOM 5618 N N . VAL B 1 247 ? 5.004 17.219 -22.562 1 98.88 247 VAL B N 1
ATOM 5619 C CA . VAL B 1 247 ? 4.16 16.469 -21.656 1 98.88 247 VAL B CA 1
ATOM 5620 C C . VAL B 1 247 ? 3.645 17.375 -20.547 1 98.88 247 VAL B C 1
ATOM 5622 O O . VAL B 1 247 ? 4.426 18.047 -19.875 1 98.88 247 VAL B O 1
ATOM 5625 N N . ASN B 1 248 ? 2.363 17.531 -20.422 1 98.75 248 ASN B N 1
ATOM 5626 C CA . ASN B 1 248 ? 1.688 18.406 -19.469 1 98.75 248 ASN B CA 1
ATOM 5627 C C . ASN B 1 248 ? 0.49 17.703 -18.828 1 98.75 248 ASN B C 1
ATOM 5629 O O . ASN B 1 248 ? -0.329 17.109 -19.531 1 98.75 248 ASN B O 1
ATOM 5633 N N . GLY B 1 249 ? 0.458 17.688 -17.531 1 98.38 249 GLY B N 1
ATOM 5634 C CA . GLY B 1 249 ? -0.663 17.047 -16.875 1 98.38 249 GLY B CA 1
ATOM 5635 C C . GLY B 1 249 ? -0.846 17.5 -15.438 1 98.38 249 GLY B C 1
ATOM 5636 O O . GLY B 1 249 ? 0.095 18 -14.812 1 98.38 249 GLY B O 1
ATOM 5637 N N . GLY B 1 250 ? -2.055 17.344 -14.922 1 96.25 250 GLY B N 1
ATOM 5638 C CA . GLY B 1 250 ? -2.393 17.719 -13.555 1 96.25 250 GLY B CA 1
ATOM 5639 C C . GLY B 1 250 ? -2.625 19.219 -13.391 1 96.25 250 GLY B C 1
ATOM 5640 O O . GLY B 1 250 ? -2.256 20 -14.258 1 96.25 250 GLY B O 1
ATOM 5641 N N . SER B 1 251 ? -3.268 19.641 -12.297 1 90.44 251 SER B N 1
ATOM 5642 C CA . SER B 1 251 ? -3.635 21.031 -12.094 1 90.44 251 SER B CA 1
ATOM 5643 C C . SER B 1 251 ? -3.039 21.578 -10.797 1 90.44 251 SER B C 1
ATOM 5645 O O . SER B 1 251 ? -2.635 22.734 -10.734 1 90.44 251 SER B O 1
ATOM 5647 N N . LYS B 1 252 ? -3.002 20.766 -9.742 1 89.94 252 LYS B N 1
ATOM 5648 C CA . LYS B 1 252 ? -2.529 21.172 -8.422 1 89.94 252 LYS B CA 1
ATOM 5649 C C . LYS B 1 252 ? -1.628 20.109 -7.801 1 89.94 252 LYS B C 1
ATOM 5651 O O . LYS B 1 252 ? -1.765 18.922 -8.102 1 89.94 252 LYS B O 1
ATOM 5656 N N . HIS B 1 253 ? -0.743 20.594 -6.938 1 92.56 253 HIS B N 1
ATOM 5657 C CA . HIS B 1 253 ? 0.205 19.688 -6.301 1 92.56 253 HIS B CA 1
ATOM 5658 C C . HIS B 1 253 ? -0.512 18.672 -5.422 1 92.56 253 HIS B C 1
ATOM 5660 O O . HIS B 1 253 ? -0.044 17.531 -5.262 1 92.56 253 HIS B O 1
ATOM 5666 N N . ASN B 1 254 ? -1.701 19.031 -4.828 1 90 254 ASN B N 1
ATOM 5667 C CA . ASN B 1 254 ? -2.371 18.172 -3.854 1 90 254 ASN B CA 1
ATOM 5668 C C . ASN B 1 254 ? -3.586 17.484 -4.457 1 90 254 ASN B C 1
ATOM 5670 O O . ASN B 1 254 ? -4.426 16.938 -3.73 1 90 254 ASN B O 1
ATOM 5674 N N . ALA B 1 255 ? -3.662 17.484 -5.766 1 91.69 255 ALA B N 1
ATOM 5675 C CA . ALA B 1 255 ? -4.746 16.812 -6.469 1 91.69 255 ALA B CA 1
ATOM 5676 C C . ALA B 1 255 ? -4.211 15.656 -7.316 1 91.69 255 ALA B C 1
ATOM 5678 O O . ALA B 1 255 ? -3.197 15.797 -8 1 91.69 255 ALA B O 1
ATOM 5679 N N . ILE B 1 256 ? -4.824 14.492 -7.25 1 95.56 256 ILE B N 1
ATOM 5680 C CA . ILE B 1 256 ? -4.492 13.375 -8.133 1 95.56 256 ILE B CA 1
ATOM 5681 C C . ILE B 1 256 ? -4.816 13.75 -9.578 1 95.56 256 ILE B C 1
ATOM 5683 O O . ILE B 1 256 ? -5.953 14.133 -9.883 1 95.56 256 ILE B O 1
ATOM 5687 N N . ALA B 1 257 ? -3.883 13.695 -10.438 1 97.19 257 ALA B N 1
ATOM 5688 C CA . ALA B 1 257 ? -4.008 14.211 -11.797 1 97.19 257 ALA B CA 1
ATOM 5689 C C . ALA B 1 257 ? -5.062 13.438 -12.578 1 97.19 257 ALA B C 1
ATOM 5691 O O . ALA B 1 257 ? -4.996 12.211 -12.68 1 97.19 257 ALA B O 1
ATOM 5692 N N . ARG B 1 258 ? -6.016 14.125 -13.227 1 96.69 258 ARG B N 1
ATOM 5693 C CA . ARG B 1 258 ? -7.117 13.492 -13.945 1 96.69 258 ARG B CA 1
ATOM 5694 C C . ARG B 1 258 ? -6.809 13.383 -15.43 1 96.69 258 ARG B C 1
ATOM 5696 O O . ARG B 1 258 ? -7.402 12.57 -16.141 1 96.69 258 ARG B O 1
ATOM 5703 N N . ASP B 1 259 ? -5.879 14.297 -15.844 1 97.69 259 ASP B N 1
ATOM 5704 C CA . ASP B 1 259 ? -5.57 14.352 -17.266 1 97.69 259 ASP B CA 1
ATOM 5705 C C . ASP B 1 259 ? -4.082 14.617 -17.5 1 97.69 259 ASP B C 1
ATOM 5707 O O . ASP B 1 259 ? -3.439 15.305 -16.688 1 97.69 259 ASP B O 1
ATOM 5711 N N . CYS B 1 260 ? -3.59 14.109 -18.516 1 98.75 260 CYS B N 1
ATOM 5712 C CA . CYS B 1 260 ? -2.219 14.328 -18.969 1 98.75 260 CYS B CA 1
ATOM 5713 C C . CYS B 1 260 ? -2.119 14.219 -20.484 1 98.75 260 CYS B C 1
ATOM 5715 O O . CYS B 1 260 ? -2.701 13.32 -21.078 1 98.75 260 CYS B O 1
ATOM 5717 N N . GLN B 1 261 ? -1.457 15.195 -21.094 1 98.75 261 GLN B N 1
ATOM 5718 C CA . GLN B 1 261 ? -1.293 15.227 -22.531 1 98.75 261 GLN B CA 1
ATOM 5719 C C . GLN B 1 261 ? 0.183 15.211 -22.922 1 98.75 261 GLN B C 1
ATOM 5721 O O . GLN B 1 261 ? 0.999 15.898 -22.297 1 98.75 261 GLN B O 1
ATOM 5726 N N . ALA B 1 262 ? 0.503 14.43 -23.938 1 98.88 262 ALA B N 1
ATOM 5727 C CA . ALA B 1 262 ? 1.846 14.414 -24.516 1 98.88 262 ALA B CA 1
ATOM 5728 C C . ALA B 1 262 ? 1.794 14.57 -26.031 1 98.88 262 ALA B C 1
ATOM 5730 O O . ALA B 1 262 ? 0.916 14.008 -26.688 1 98.88 262 ALA B O 1
ATOM 5731 N N . ILE B 1 263 ? 2.635 15.383 -26.562 1 98.81 263 ILE B N 1
ATOM 5732 C CA . ILE B 1 263 ? 2.84 15.461 -28 1 98.81 263 ILE B CA 1
ATOM 5733 C C . ILE B 1 263 ? 4.145 14.766 -28.375 1 98.81 263 ILE B C 1
ATOM 5735 O O . ILE B 1 263 ? 5.199 15.055 -27.812 1 98.81 263 ILE B O 1
ATOM 5739 N N . ILE B 1 264 ? 4.066 13.82 -29.312 1 98.81 264 ILE B N 1
ATOM 5740 C CA . ILE B 1 264 ? 5.25 13.086 -29.734 1 98.81 264 ILE B CA 1
ATOM 5741 C C . ILE B 1 264 ? 5.445 13.25 -31.25 1 98.81 264 ILE B C 1
ATOM 5743 O O . ILE B 1 264 ? 4.496 13.547 -31.969 1 98.81 264 ILE B O 1
ATOM 5747 N N . THR B 1 265 ? 6.672 13.156 -31.719 1 98.62 265 THR B N 1
ATOM 5748 C CA . THR B 1 265 ? 6.996 13.07 -33.125 1 98.62 265 THR B CA 1
ATOM 5749 C C . THR B 1 265 ? 7.492 11.68 -33.5 1 98.62 265 THR B C 1
ATOM 5751 O O . THR B 1 265 ? 8.18 11.031 -32.719 1 98.62 265 THR B O 1
ATOM 5754 N N . LEU B 1 266 ? 7.078 11.156 -34.594 1 98.25 266 LEU B N 1
ATOM 5755 C CA . LEU B 1 266 ? 7.441 9.828 -35.062 1 98.25 266 LEU B CA 1
ATOM 5756 C C . LEU B 1 266 ? 7.324 9.734 -36.594 1 98.25 266 LEU B C 1
ATOM 5758 O O . LEU B 1 266 ? 6.812 10.656 -37.219 1 98.25 266 LEU B O 1
ATOM 5762 N N . GLU B 1 267 ? 7.824 8.664 -37.156 1 97.5 267 GLU B N 1
ATOM 5763 C CA . GLU B 1 267 ? 7.656 8.422 -38.594 1 97.5 267 GLU B CA 1
ATOM 5764 C C . GLU B 1 267 ? 6.207 8.094 -38.906 1 97.5 267 GLU B C 1
ATOM 5766 O O . GLU B 1 267 ? 5.527 7.395 -38.156 1 97.5 267 GLU B O 1
ATOM 5771 N N . GLU B 1 268 ? 5.777 8.57 -40 1 96.38 268 GLU B N 1
ATOM 5772 C CA . GLU B 1 268 ? 4.391 8.391 -40.438 1 96.38 268 GLU B CA 1
ATOM 5773 C C . GLU B 1 268 ? 4.012 6.914 -40.469 1 96.38 268 GLU B C 1
ATOM 5775 O O . GLU B 1 268 ? 2.869 6.555 -40.188 1 96.38 268 GLU B O 1
ATOM 5780 N N . LYS B 1 269 ? 4.902 6.078 -40.781 1 97.19 269 LYS B N 1
ATOM 5781 C CA . LYS B 1 269 ? 4.641 4.648 -40.938 1 97.19 269 LYS B CA 1
ATOM 5782 C C . LYS B 1 269 ? 4.34 4.004 -39.562 1 97.19 269 LYS B C 1
ATOM 5784 O O . LYS B 1 269 ? 3.779 2.906 -39.531 1 97.19 269 LYS B O 1
ATOM 5789 N N . ASP B 1 270 ? 4.711 4.66 -38.5 1 97.62 270 ASP B N 1
ATOM 5790 C CA . ASP B 1 270 ? 4.594 4.078 -37.156 1 97.62 270 ASP B CA 1
ATOM 5791 C C . ASP B 1 270 ? 3.285 4.5 -36.469 1 97.62 270 ASP B C 1
ATOM 5793 O O . ASP B 1 270 ? 2.982 4.062 -35.375 1 97.62 270 ASP B O 1
ATOM 5797 N N . ILE B 1 271 ? 2.473 5.262 -37.156 1 97.88 271 ILE B N 1
ATOM 5798 C CA . ILE B 1 271 ? 1.25 5.805 -36.594 1 97.88 271 ILE B CA 1
ATOM 5799 C C . ILE B 1 271 ? 0.314 4.664 -36.188 1 97.88 271 ILE B C 1
ATOM 5801 O O . ILE B 1 271 ? -0.253 4.664 -35.094 1 97.88 271 ILE B O 1
ATOM 5805 N N . ASP B 1 272 ? 0.15 3.723 -37.062 1 97.88 272 ASP B N 1
ATOM 5806 C CA . ASP B 1 272 ? -0.765 2.617 -36.781 1 97.88 272 ASP B CA 1
ATOM 5807 C C . ASP B 1 272 ? -0.295 1.791 -35.594 1 97.88 272 ASP B C 1
ATOM 5809 O O . ASP B 1 272 ? -1.111 1.306 -34.812 1 97.88 272 ASP B O 1
ATOM 5813 N N . LYS B 1 273 ? 1.001 1.609 -35.5 1 98.19 273 LYS B N 1
ATOM 5814 C CA . LYS B 1 273 ? 1.556 0.876 -34.375 1 98.19 273 LYS B CA 1
ATOM 5815 C C . LYS B 1 273 ? 1.3 1.615 -33.062 1 98.19 273 LYS B C 1
ATOM 5817 O O . LYS B 1 273 ? 1.02 0.991 -32.031 1 98.19 273 LYS B O 1
ATOM 5822 N N . VAL B 1 274 ? 1.403 2.91 -33.094 1 98.56 274 VAL B N 1
ATOM 5823 C CA . VAL B 1 274 ? 1.111 3.717 -31.922 1 98.56 274 VAL B CA 1
ATOM 5824 C C . VAL B 1 274 ? -0.342 3.51 -31.5 1 98.56 274 VAL B C 1
ATOM 5826 O O . VAL B 1 274 ? -0.629 3.305 -30.312 1 98.56 274 VAL B O 1
ATOM 5829 N N . LYS B 1 275 ? -1.225 3.559 -32.406 1 98.44 275 LYS B N 1
ATOM 5830 C CA . LYS B 1 275 ? -2.645 3.369 -32.125 1 98.44 275 LYS B CA 1
ATOM 5831 C C . LYS B 1 275 ? -2.904 1.989 -31.531 1 98.44 275 LYS B C 1
ATOM 5833 O O . LYS B 1 275 ? -3.711 1.848 -30.609 1 98.44 275 LYS B O 1
ATOM 5838 N N . GLU B 1 276 ? -2.244 1.053 -32.094 1 98.44 276 GLU B N 1
ATOM 5839 C CA . GLU B 1 276 ? -2.381 -0.315 -31.594 1 98.44 276 GLU B CA 1
ATOM 5840 C C . GLU B 1 276 ? -1.92 -0.429 -30.141 1 98.44 276 GLU B C 1
ATOM 5842 O O . GLU B 1 276 ? -2.613 -1.017 -29.312 1 98.44 276 GLU B O 1
ATOM 5847 N N . VAL B 1 277 ? -0.752 0.113 -29.828 1 98.44 277 VAL B N 1
ATOM 5848 C CA . VAL B 1 277 ? -0.203 0.061 -28.469 1 98.44 277 VAL B CA 1
ATOM 5849 C C . VAL B 1 277 ? -1.121 0.812 -27.516 1 98.44 277 VAL B C 1
ATOM 5851 O O . VAL B 1 277 ? -1.382 0.346 -26.406 1 98.44 277 VAL B O 1
ATOM 5854 N N . CYS B 1 278 ? -1.599 1.934 -27.938 1 98.62 278 CYS B N 1
ATOM 5855 C CA . CYS B 1 278 ? -2.5 2.721 -27.109 1 98.62 278 CYS B CA 1
ATOM 5856 C C . CYS B 1 278 ? -3.764 1.934 -26.781 1 98.62 278 CYS B C 1
ATOM 5858 O O . CYS B 1 278 ? -4.254 1.982 -25.656 1 98.62 278 CYS B O 1
ATOM 5860 N N . LYS B 1 279 ? -4.27 1.256 -27.766 1 98.31 279 LYS B N 1
ATOM 5861 C CA . LYS B 1 279 ? -5.465 0.443 -27.547 1 98.31 279 LYS B CA 1
ATOM 5862 C C . LYS B 1 279 ? -5.207 -0.664 -26.531 1 98.31 279 LYS B C 1
ATOM 5864 O O . LYS B 1 279 ? -6.027 -0.907 -25.656 1 98.31 279 LYS B O 1
ATOM 5869 N N . LEU B 1 280 ? -4.113 -1.329 -26.672 1 98.19 280 LEU B N 1
ATOM 5870 C CA . LEU B 1 280 ? -3.752 -2.414 -25.75 1 98.19 280 LEU B CA 1
ATOM 5871 C C . LEU B 1 280 ? -3.561 -1.893 -24.344 1 98.19 280 LEU B C 1
ATOM 5873 O O . LEU B 1 280 ? -4.031 -2.506 -23.375 1 98.19 280 LEU B O 1
ATOM 5877 N N . VAL B 1 281 ? -2.869 -0.786 -24.219 1 98.5 281 VAL B N 1
ATOM 5878 C CA . VAL B 1 281 ? -2.611 -0.202 -22.906 1 98.5 281 VAL B CA 1
ATOM 5879 C C . VAL B 1 281 ? -3.926 0.264 -22.281 1 98.5 281 VAL B C 1
ATOM 5881 O O . VAL B 1 281 ? -4.129 0.129 -21.062 1 98.5 281 VAL B O 1
ATOM 5884 N N . GLN B 1 282 ? -4.781 0.822 -23.062 1 98.38 282 GLN B N 1
ATOM 5885 C CA . GLN B 1 282 ? -6.086 1.242 -22.562 1 98.38 282 GLN B CA 1
ATOM 5886 C C . GLN B 1 282 ? -6.867 0.057 -22 1 98.38 282 GLN B C 1
ATOM 5888 O O . GLN B 1 282 ? -7.547 0.182 -20.984 1 98.38 282 GLN B O 1
ATOM 5893 N N . GLU B 1 283 ? -6.852 -1.045 -22.703 1 98 283 GLU B N 1
ATOM 5894 C CA . GLU B 1 283 ? -7.52 -2.246 -22.203 1 98 283 GLU B CA 1
ATOM 5895 C C . GLU B 1 283 ? -6.965 -2.666 -20.844 1 98 283 GLU B C 1
ATOM 5897 O O . GLU B 1 283 ? -7.727 -3.049 -19.953 1 98 283 GLU B O 1
ATOM 5902 N N . ASP B 1 284 ? -5.652 -2.602 -20.703 1 97.94 284 ASP B N 1
ATOM 5903 C CA . ASP B 1 284 ? -5.035 -2.893 -19.406 1 97.94 284 ASP B CA 1
ATOM 5904 C C . ASP B 1 284 ? -5.539 -1.938 -18.328 1 97.94 284 ASP B C 1
ATOM 5906 O O . ASP B 1 284 ? -5.902 -2.369 -17.234 1 97.94 284 ASP B O 1
ATOM 5910 N N . PHE B 1 285 ? -5.539 -0.595 -18.672 1 98.38 285 PHE B N 1
ATOM 5911 C CA . PHE B 1 285 ? -6 0.404 -17.703 1 98.38 285 PHE B CA 1
ATOM 5912 C C . PHE B 1 285 ? -7.438 0.126 -17.281 1 98.38 285 PHE B C 1
ATOM 5914 O O . PHE B 1 285 ? -7.77 0.22 -16.109 1 98.38 285 PHE B O 1
ATOM 5921 N N . ARG B 1 286 ? -8.273 -0.238 -18.203 1 97.25 286 ARG B N 1
ATOM 5922 C CA . ARG B 1 286 ? -9.688 -0.463 -17.922 1 97.25 286 ARG B CA 1
ATOM 5923 C C . ARG B 1 286 ? -9.867 -1.658 -16.984 1 97.25 286 ARG B C 1
ATOM 5925 O O . ARG B 1 286 ? -10.773 -1.664 -16.156 1 97.25 286 ARG B O 1
ATOM 5932 N N . VAL B 1 287 ? -9.039 -2.66 -17.141 1 95.31 287 VAL B N 1
ATOM 5933 C CA . VAL B 1 287 ? -9.102 -3.834 -16.281 1 95.31 287 VAL B CA 1
ATOM 5934 C C . VAL B 1 287 ? -8.562 -3.484 -14.898 1 95.31 287 VAL B C 1
ATOM 5936 O O . VAL B 1 287 ? -9.195 -3.799 -13.883 1 95.31 287 VAL B O 1
ATOM 5939 N N . GLU B 1 288 ? -7.457 -2.832 -14.859 1 97.06 288 GLU B N 1
ATOM 5940 C CA . GLU B 1 288 ? -6.773 -2.508 -13.609 1 97.06 288 GLU B CA 1
ATOM 5941 C C . GLU B 1 288 ? -7.594 -1.533 -12.773 1 97.06 288 GLU B C 1
ATOM 5943 O O . GLU B 1 288 ? -7.613 -1.631 -11.539 1 97.06 288 GLU B O 1
ATOM 5948 N N . TYR B 1 289 ? -8.219 -0.593 -13.453 1 97.06 289 TYR B N 1
ATOM 5949 C CA . TYR B 1 289 ? -8.906 0.485 -12.75 1 97.06 289 TYR B CA 1
ATOM 5950 C C . TYR B 1 289 ? -10.422 0.346 -12.883 1 97.06 289 TYR B C 1
ATOM 5952 O O . TYR B 1 289 ? -11.148 1.335 -12.789 1 97.06 289 TYR B O 1
ATOM 5960 N N . ARG B 1 290 ? -10.891 -0.83 -13.117 1 94.75 290 ARG B N 1
ATOM 5961 C CA . ARG B 1 290 ? -12.305 -1.089 -13.391 1 94.75 290 ARG B CA 1
ATOM 5962 C C . ARG B 1 290 ? -13.188 -0.528 -12.289 1 94.75 290 ARG B C 1
ATOM 5964 O O . ARG B 1 290 ? -14.289 -0.041 -12.555 1 94.75 290 ARG B O 1
ATOM 5971 N N . VAL B 1 291 ? -12.711 -0.536 -11.047 1 92.88 291 VAL B N 1
ATOM 5972 C CA . VAL B 1 291 ? -13.523 -0.131 -9.906 1 92.88 291 VAL B CA 1
ATOM 5973 C C . VAL B 1 291 ? -13.297 1.349 -9.609 1 92.88 291 VAL B C 1
ATOM 5975 O O . VAL B 1 291 ? -14.25 2.125 -9.516 1 92.88 291 VAL B O 1
ATOM 5978 N N . GLU B 1 292 ? -12.062 1.834 -9.602 1 94.06 292 GLU B N 1
ATOM 5979 C CA . GLU B 1 292 ? -11.703 3.168 -9.133 1 94.06 292 GLU B CA 1
ATOM 5980 C C . GLU B 1 292 ? -11.875 4.207 -10.234 1 94.06 292 GLU B C 1
ATOM 5982 O O . GLU B 1 292 ? -12.25 5.352 -9.961 1 94.06 292 GLU B O 1
ATOM 5987 N N . ASP B 1 293 ? -11.578 3.832 -11.461 1 96.5 293 ASP B N 1
ATOM 5988 C CA . ASP B 1 293 ? -11.633 4.742 -12.602 1 96.5 293 ASP B CA 1
ATOM 5989 C C . ASP B 1 293 ? -12.18 4.031 -13.844 1 96.5 293 ASP B C 1
ATOM 5991 O O . ASP B 1 293 ? -11.477 3.898 -14.844 1 96.5 293 ASP B O 1
ATOM 5995 N N . PRO B 1 294 ? -13.469 3.668 -13.891 1 95.19 294 PRO B N 1
ATOM 5996 C CA . PRO B 1 294 ? -14.023 2.852 -14.977 1 95.19 294 PRO B CA 1
ATOM 5997 C C . PRO B 1 294 ? -14.031 3.582 -16.312 1 95.19 294 PRO B C 1
ATOM 5999 O O . PRO B 1 294 ? -14.164 2.951 -17.359 1 95.19 294 PRO B O 1
ATOM 6002 N N . LYS B 1 295 ? -13.922 4.914 -16.375 1 97 295 LYS B N 1
ATOM 6003 C CA . LYS B 1 295 ? -14.039 5.676 -17.625 1 97 295 LYS B CA 1
ATOM 6004 C C . LYS B 1 295 ? -12.672 6.055 -18.172 1 97 295 LYS B C 1
ATOM 6006 O O . LYS B 1 295 ? -12.562 6.887 -19.062 1 97 295 LYS B O 1
ATOM 6011 N N . VAL B 1 296 ? -11.555 5.508 -17.578 1 98.19 296 VAL B N 1
ATOM 6012 C CA . VAL B 1 296 ? -10.203 5.836 -18.047 1 98.19 296 VAL B CA 1
ATOM 6013 C C . VAL B 1 296 ? -10.109 5.617 -19.547 1 98.19 296 VAL B C 1
ATOM 6015 O O . VAL B 1 296 ? -10.656 4.648 -20.078 1 98.19 296 VAL B O 1
ATOM 6018 N N . GLU B 1 297 ? -9.453 6.555 -20.219 1 98.19 297 GLU B N 1
ATOM 6019 C CA . GLU B 1 297 ? -9.359 6.488 -21.672 1 98.19 297 GLU B CA 1
ATOM 6020 C C . GLU B 1 297 ? -8.039 7.078 -22.172 1 98.19 297 GLU B C 1
ATOM 6022 O O . GLU B 1 297 ? -7.469 7.961 -21.531 1 98.19 297 GLU B O 1
ATOM 6027 N N . ILE B 1 298 ? -7.547 6.5 -23.25 1 98.75 298 ILE B N 1
ATOM 6028 C CA . ILE B 1 298 ? -6.418 7.051 -23.984 1 98.75 298 ILE B CA 1
ATOM 6029 C C . ILE B 1 298 ? -6.891 7.574 -25.344 1 98.75 298 ILE B C 1
ATOM 6031 O O . ILE B 1 298 ? -7.473 6.824 -26.125 1 98.75 298 ILE B O 1
ATOM 6035 N N . LEU B 1 299 ? -6.707 8.844 -25.578 1 98.56 299 LEU B N 1
ATOM 6036 C CA . LEU B 1 299 ? -7.055 9.453 -26.844 1 98.56 299 LEU B CA 1
ATOM 6037 C C . LEU B 1 299 ? -5.809 9.703 -27.688 1 98.56 299 LEU B C 1
ATOM 6039 O O . LEU B 1 299 ? -4.77 10.102 -27.156 1 98.56 299 LEU B O 1
ATOM 6043 N N . V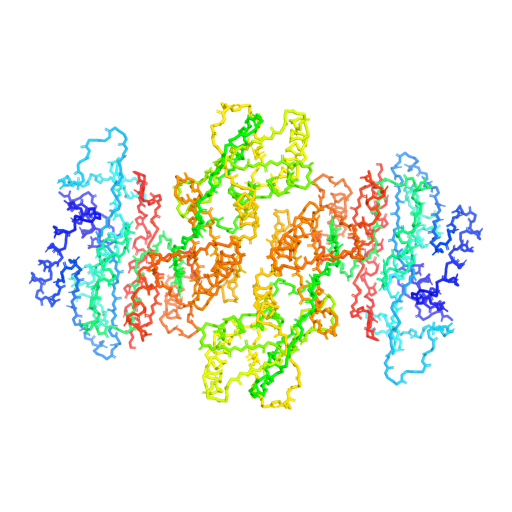AL B 1 300 ? -5.844 9.406 -28.969 1 98.31 300 VAL B N 1
ATOM 6044 C CA . VAL B 1 300 ? -4.773 9.633 -29.922 1 98.31 300 VAL B CA 1
ATOM 6045 C C . VAL B 1 300 ? -5.293 10.477 -31.094 1 98.31 300 VAL B C 1
ATOM 6047 O O . VAL B 1 300 ? -6.258 10.102 -31.766 1 98.31 300 VAL B O 1
ATOM 6050 N N . GLU B 1 301 ? -4.668 11.609 -31.25 1 97.56 301 GLU B N 1
ATOM 6051 C CA . GLU B 1 301 ? -5.078 12.508 -32.312 1 97.56 301 GLU B CA 1
ATOM 6052 C C . GLU B 1 301 ? -3.865 13.078 -33.062 1 97.56 301 GLU B C 1
ATOM 6054 O O . GLU B 1 301 ? -2.775 13.172 -32.5 1 97.56 301 GLU B O 1
ATOM 6059 N N . LYS B 1 302 ? -4.09 13.414 -34.312 1 96.25 302 LYS B N 1
ATOM 6060 C CA . LYS B 1 302 ? -3.047 14.148 -35.031 1 96.25 302 LYS B CA 1
ATOM 6061 C C . LYS B 1 302 ? -2.848 15.539 -34.438 1 96.25 302 LYS B C 1
ATOM 6063 O O . LYS B 1 302 ? -3.814 16.188 -34.031 1 96.25 302 LYS B O 1
ATOM 6068 N N . ALA B 1 303 ? -1.66 15.898 -34.344 1 96.31 303 ALA B N 1
ATOM 6069 C CA . ALA B 1 303 ? -1.324 17.234 -33.844 1 96.31 303 ALA B CA 1
ATOM 6070 C C . ALA B 1 303 ? -0.658 18.062 -34.938 1 96.31 303 ALA B C 1
ATOM 6072 O O . ALA B 1 303 ? -0.214 17.531 -35.969 1 96.31 303 ALA B O 1
ATOM 6073 N N . GLU B 1 304 ? -0.71 19.375 -34.688 1 95.31 304 GLU B N 1
ATOM 6074 C CA . GLU B 1 304 ? 0.034 20.234 -35.594 1 95.31 304 GLU B CA 1
ATOM 6075 C C . GLU B 1 304 ? 1.513 19.859 -35.625 1 95.31 304 GLU B C 1
ATOM 6077 O O . GLU B 1 304 ? 2.1 19.531 -34.594 1 95.31 304 GLU B O 1
ATOM 6082 N N . LYS B 1 305 ? 2.018 19.953 -36.812 1 94.44 305 LYS B N 1
ATOM 6083 C CA . LYS B 1 305 ? 3.428 19.594 -36.969 1 94.44 305 LYS B CA 1
ATOM 6084 C C . LYS B 1 305 ? 4.312 20.469 -36.062 1 94.44 305 LYS B C 1
ATOM 6086 O O . LYS B 1 305 ? 4.258 21.688 -36.125 1 94.44 305 LYS B O 1
ATOM 6091 N N . ALA B 1 306 ? 5.086 19.828 -35.25 1 96.5 306 ALA B N 1
ATOM 6092 C CA . ALA B 1 306 ? 5.973 20.547 -34.344 1 96.5 306 ALA B CA 1
ATOM 6093 C C . ALA B 1 306 ? 7.215 21.047 -35.062 1 96.5 306 ALA B C 1
ATOM 6095 O O . ALA B 1 306 ? 7.723 20.391 -35.969 1 96.5 306 ALA B O 1
ATOM 6096 N N . GLU B 1 307 ? 7.688 22.188 -34.656 1 97 307 GLU B N 1
ATOM 6097 C CA . GLU B 1 307 ? 8.922 22.734 -35.219 1 97 307 GLU B CA 1
ATOM 6098 C C . GLU B 1 307 ? 10.148 22.125 -34.562 1 97 307 GLU B C 1
ATOM 6100 O O . GLU B 1 307 ? 11.164 21.891 -35.219 1 97 307 GLU B O 1
ATOM 6105 N N . LYS B 1 308 ? 10.008 21.938 -33.281 1 98.12 308 LYS B N 1
ATOM 6106 C CA . LYS B 1 308 ? 11.109 21.359 -32.531 1 98.12 308 LYS B CA 1
ATOM 6107 C C . LYS B 1 308 ? 10.625 20.203 -31.641 1 98.12 308 LYS B C 1
ATOM 6109 O O . LYS B 1 308 ? 9.43 20.078 -31.375 1 98.12 308 LYS B O 1
ATOM 6114 N N . GLN B 1 309 ? 11.555 19.344 -31.312 1 98.56 309 GLN B N 1
ATOM 6115 C CA . GLN B 1 309 ? 11.336 18.203 -30.422 1 98.56 309 GLN B CA 1
ATOM 6116 C C . GLN B 1 309 ? 12.461 18.062 -29.406 1 98.56 309 GLN B C 1
ATOM 6118 O O . GLN B 1 309 ? 13.57 18.562 -29.625 1 98.56 309 GLN B O 1
ATOM 6123 N N . LEU B 1 310 ? 12.164 17.5 -28.312 1 98.75 310 LEU B N 1
ATOM 6124 C CA . LEU B 1 310 ? 13.211 17.172 -27.344 1 98.75 310 LEU B CA 1
ATOM 6125 C C . LEU B 1 310 ? 14.148 16.109 -27.891 1 98.75 310 LEU B C 1
ATOM 6127 O O . LEU B 1 310 ? 13.727 15.227 -28.656 1 98.75 310 LEU B O 1
ATOM 6131 N N . THR B 1 311 ? 15.422 16.156 -27.516 1 98.56 311 THR B N 1
ATOM 6132 C CA . THR B 1 311 ? 16.375 15.133 -27.922 1 98.56 311 THR B CA 1
ATOM 6133 C C . THR B 1 311 ? 15.953 13.766 -27.406 1 98.56 311 THR B C 1
ATOM 6135 O O . THR B 1 311 ? 15.133 13.672 -26.484 1 98.56 311 THR B O 1
ATOM 6138 N N . LYS B 1 312 ? 16.531 12.727 -28 1 98.12 312 LYS B N 1
ATOM 6139 C CA . LYS B 1 312 ? 16.234 11.359 -27.594 1 98.12 312 LYS B CA 1
ATOM 6140 C C . LYS B 1 312 ? 16.609 11.125 -26.125 1 98.12 312 LYS B C 1
ATOM 6142 O O . LYS B 1 312 ? 15.906 10.414 -25.406 1 98.12 312 LYS B O 1
ATOM 6147 N N . GLU B 1 313 ? 17.656 11.734 -25.719 1 97.88 313 GLU B N 1
ATOM 6148 C CA . GLU B 1 313 ? 18.109 11.586 -24.344 1 97.88 313 GLU B CA 1
ATOM 6149 C C . GLU B 1 313 ? 17.094 12.148 -23.359 1 97.88 313 GLU B C 1
ATOM 6151 O O . GLU B 1 313 ? 16.719 11.477 -22.391 1 97.88 313 GLU B O 1
ATOM 6156 N N . VAL B 1 314 ? 16.688 13.391 -23.609 1 98.5 314 VAL B N 1
ATOM 6157 C CA . VAL B 1 314 ? 15.719 14.016 -22.703 1 98.5 314 VAL B CA 1
ATOM 6158 C C . VAL B 1 314 ? 14.398 13.25 -22.75 1 98.5 314 VAL B C 1
ATOM 6160 O O . VAL B 1 314 ? 13.758 13.039 -21.703 1 98.5 314 VAL B O 1
ATOM 6163 N N . THR B 1 315 ? 14 12.805 -23.969 1 98.75 315 THR B N 1
ATOM 6164 C CA . THR B 1 315 ? 12.789 12.008 -24.125 1 98.75 315 THR B CA 1
ATOM 6165 C C . THR B 1 315 ? 12.836 10.758 -23.25 1 98.75 315 THR B C 1
ATOM 6167 O O . THR B 1 315 ? 11.906 10.484 -22.5 1 98.75 315 THR B O 1
ATOM 6170 N N . ASN B 1 316 ? 13.922 10.023 -23.328 1 98.38 316 ASN B N 1
ATOM 6171 C CA . ASN B 1 316 ? 14.078 8.797 -22.562 1 98.38 316 ASN B CA 1
ATOM 6172 C C . ASN B 1 316 ? 14.086 9.062 -21.062 1 98.38 316 ASN B C 1
ATOM 6174 O O . ASN B 1 316 ? 13.516 8.281 -20.297 1 98.38 316 ASN B O 1
ATOM 6178 N N . ASN B 1 317 ? 14.742 10.141 -20.641 1 98.5 317 ASN B N 1
ATOM 6179 C CA . ASN B 1 317 ? 14.828 10.5 -19.234 1 98.5 317 ASN B CA 1
ATOM 6180 C C . ASN B 1 317 ? 13.445 10.805 -18.656 1 98.5 317 ASN B C 1
ATOM 6182 O O . ASN B 1 317 ? 13.109 10.336 -17.562 1 98.5 317 ASN B O 1
ATOM 6186 N N . ILE B 1 318 ? 12.672 11.539 -19.406 1 98.81 318 ILE B N 1
ATOM 6187 C CA . ILE B 1 318 ? 11.359 11.961 -18.922 1 98.81 318 ILE B CA 1
ATOM 6188 C C . ILE B 1 318 ? 10.414 10.758 -18.859 1 98.81 318 ILE B C 1
ATOM 6190 O O . ILE B 1 318 ? 9.672 10.586 -17.891 1 98.81 318 ILE B O 1
ATOM 6194 N N . VAL B 1 319 ? 10.445 9.93 -19.906 1 98.81 319 VAL B N 1
ATOM 6195 C CA . VAL B 1 319 ? 9.617 8.734 -19.938 1 98.81 319 VAL B CA 1
ATOM 6196 C C . VAL B 1 319 ? 9.953 7.84 -18.75 1 98.81 319 VAL B C 1
ATOM 6198 O O . VAL B 1 319 ? 9.055 7.363 -18.047 1 98.81 319 VAL B O 1
ATOM 6201 N N . SER B 1 320 ? 11.242 7.633 -18.484 1 98.75 320 SER B N 1
ATOM 6202 C CA . SER B 1 320 ? 11.688 6.812 -17.359 1 98.75 320 SER B CA 1
ATOM 6203 C C . SER B 1 320 ? 11.273 7.422 -16.031 1 98.75 320 SER B C 1
ATOM 6205 O O . SER B 1 320 ? 10.836 6.707 -15.117 1 98.75 320 SER B O 1
ATOM 6207 N N . PHE B 1 321 ? 11.398 8.742 -15.891 1 98.88 321 PHE B N 1
ATOM 6208 C CA . PHE B 1 321 ? 11.039 9.391 -14.641 1 98.88 321 PHE B CA 1
ATOM 6209 C C . PHE B 1 321 ? 9.562 9.188 -14.32 1 98.88 321 PHE B C 1
ATOM 6211 O O . PHE B 1 321 ? 9.211 8.797 -13.203 1 98.88 321 PHE B O 1
ATOM 6218 N N . LEU B 1 322 ? 8.695 9.469 -15.336 1 98.88 322 LEU B N 1
ATOM 6219 C CA . LEU B 1 322 ? 7.258 9.359 -15.125 1 98.88 322 LEU B CA 1
ATOM 6220 C C . LEU B 1 322 ? 6.863 7.93 -14.773 1 98.88 322 LEU B C 1
ATOM 6222 O O . LEU B 1 322 ? 5.934 7.711 -13.992 1 98.88 322 LEU B O 1
ATOM 6226 N N . LEU B 1 323 ? 7.566 6.988 -15.328 1 98.69 323 LEU B N 1
ATOM 6227 C CA . LEU B 1 323 ? 7.293 5.582 -15.047 1 98.69 323 LEU B CA 1
ATOM 6228 C C . LEU B 1 323 ? 7.75 5.207 -13.641 1 98.69 323 LEU B C 1
ATOM 6230 O O . LEU B 1 323 ? 7.055 4.473 -12.938 1 98.69 323 LEU B O 1
ATOM 6234 N N . LEU B 1 324 ? 8.945 5.75 -13.227 1 98.75 324 LEU B N 1
ATOM 6235 C CA . LEU B 1 324 ? 9.68 5.172 -12.109 1 98.75 324 LEU B CA 1
ATOM 6236 C C . LEU B 1 324 ? 9.406 5.941 -10.82 1 98.75 324 LEU B C 1
ATOM 6238 O O . LEU B 1 324 ? 9.625 5.426 -9.719 1 98.75 324 LEU B O 1
ATOM 6242 N N . VAL B 1 325 ? 9.07 7.246 -10.938 1 98.69 325 VAL B N 1
ATOM 6243 C CA . VAL B 1 325 ? 8.922 8.047 -9.727 1 98.69 325 VAL B CA 1
ATOM 6244 C C . VAL B 1 325 ? 7.875 7.406 -8.812 1 98.69 325 VAL B C 1
ATOM 6246 O O . VAL B 1 325 ? 6.84 6.926 -9.281 1 98.69 325 VAL B O 1
ATOM 6249 N N . PRO B 1 326 ? 8.242 7.227 -7.523 1 97.69 326 PRO B N 1
ATOM 6250 C CA . PRO B 1 326 ? 7.262 6.621 -6.621 1 97.69 326 PRO B CA 1
ATOM 6251 C C . PRO B 1 326 ? 5.945 7.402 -6.578 1 97.69 326 PRO B C 1
ATOM 6253 O O . PRO B 1 326 ? 5.938 8.617 -6.801 1 97.69 326 PRO B O 1
ATOM 6256 N N . TYR B 1 327 ? 4.918 6.676 -6.328 1 97.44 327 TYR B N 1
ATOM 6257 C CA . TYR B 1 327 ? 3.598 7.297 -6.285 1 97.44 327 TYR B CA 1
ATOM 6258 C C . TYR B 1 327 ? 2.664 6.527 -5.359 1 97.44 327 TYR B C 1
ATOM 6260 O O . TYR B 1 327 ? 2.801 5.312 -5.195 1 97.44 327 TYR B O 1
ATOM 6268 N N . GLY B 1 328 ? 1.72 7.293 -4.777 1 97.5 328 GLY B N 1
ATOM 6269 C CA . GLY B 1 328 ? 0.664 6.684 -3.984 1 97.5 328 GLY B CA 1
ATOM 6270 C C . GLY B 1 328 ? 1.093 6.367 -2.562 1 97.5 328 GLY B C 1
ATOM 6271 O O . GLY B 1 328 ? 2.025 6.98 -2.039 1 97.5 328 GLY B O 1
ATOM 6272 N N . VAL B 1 329 ? 0.346 5.465 -1.896 1 97.81 329 VAL B N 1
ATOM 6273 C CA . VAL B 1 329 ? 0.661 5.043 -0.534 1 97.81 329 VAL B CA 1
ATOM 6274 C C . VAL B 1 329 ? 2.01 4.328 -0.513 1 97.81 329 VAL B C 1
ATOM 6276 O O . VAL B 1 329 ? 2.25 3.418 -1.308 1 97.81 329 VAL B O 1
ATOM 6279 N N . GLN B 1 330 ? 2.873 4.797 0.319 1 97.75 330 GLN B N 1
ATOM 6280 C CA . GLN B 1 330 ? 4.176 4.156 0.487 1 97.75 330 GLN B CA 1
ATOM 6281 C C . GLN B 1 330 ? 4.188 3.256 1.718 1 97.75 330 GLN B C 1
ATOM 6283 O O . GLN B 1 330 ? 4.789 2.178 1.698 1 97.75 330 GLN B O 1
ATOM 6288 N N . THR B 1 331 ? 3.576 3.715 2.805 1 97 331 THR B N 1
ATOM 6289 C CA . THR B 1 331 ? 3.473 2.926 4.027 1 97 331 THR B CA 1
ATOM 6290 C C . THR B 1 331 ? 2.145 3.191 4.73 1 97 331 THR B C 1
ATOM 6292 O O . THR B 1 331 ? 1.556 4.262 4.57 1 97 331 THR B O 1
ATOM 6295 N N . MET B 1 332 ? 1.717 2.209 5.492 1 96.12 332 MET B N 1
ATOM 6296 C CA . MET B 1 332 ? 0.541 2.301 6.352 1 96.12 332 MET B CA 1
ATOM 6297 C C . MET B 1 332 ? 0.941 2.309 7.824 1 96.12 332 MET B C 1
ATOM 6299 O O . MET B 1 332 ? 1.91 1.654 8.211 1 96.12 332 MET B O 1
ATOM 6303 N N . SER B 1 333 ? 0.204 3.051 8.609 1 94.19 333 SER B N 1
ATOM 6304 C CA . SER B 1 333 ? 0.466 3.1 10.047 1 94.19 333 SER B CA 1
ATOM 6305 C C . SER B 1 333 ? 0.234 1.74 10.695 1 94.19 333 SER B C 1
ATOM 6307 O O . SER B 1 333 ? -0.718 1.036 10.352 1 94.19 333 SER B O 1
ATOM 6309 N N . LYS B 1 334 ? 1.117 1.354 11.57 1 92.38 334 LYS B N 1
ATOM 6310 C CA . LYS B 1 334 ? 0.924 0.133 12.352 1 92.38 334 LYS B CA 1
ATOM 6311 C C . LYS B 1 334 ? 0.304 0.437 13.711 1 92.38 334 LYS B C 1
ATOM 6313 O O . LYS B 1 334 ? -0.129 -0.474 14.414 1 92.38 334 LYS B O 1
ATOM 6318 N N . ASP B 1 335 ? 0.212 1.757 13.969 1 88.81 335 ASP B N 1
ATOM 6319 C CA . ASP B 1 335 ? -0.381 2.189 15.234 1 88.81 335 ASP B CA 1
ATOM 6320 C C . ASP B 1 335 ? -1.89 2.383 15.094 1 88.81 335 ASP B C 1
ATOM 6322 O O . ASP B 1 335 ? -2.641 2.15 16.047 1 88.81 335 ASP B O 1
ATOM 6326 N N . ILE B 1 336 ? -2.289 2.879 13.977 1 90.31 336 ILE B N 1
ATOM 6327 C CA . ILE B 1 336 ? -3.699 3.121 13.695 1 90.31 336 ILE B CA 1
ATOM 6328 C C . ILE B 1 336 ? -4.105 2.389 12.414 1 90.31 336 ILE B C 1
ATOM 6330 O O . ILE B 1 336 ? -3.691 2.77 11.32 1 90.31 336 ILE B O 1
ATOM 6334 N N . LYS B 1 337 ? -4.969 1.39 12.562 1 89.25 337 LYS B N 1
ATOM 6335 C CA . LYS B 1 337 ? -5.371 0.547 11.438 1 89.25 337 LYS B CA 1
ATOM 6336 C C . LYS B 1 337 ? -6.066 1.367 10.359 1 89.25 337 LYS B C 1
ATOM 6338 O O . LYS B 1 337 ? -6.961 2.162 10.656 1 89.25 337 LYS B O 1
ATOM 6343 N N . GLY B 1 338 ? -5.578 1.239 9.125 1 88.5 338 GLY B N 1
ATOM 6344 C CA . GLY B 1 338 ? -6.23 1.875 7.992 1 88.5 338 GLY B CA 1
ATOM 6345 C C . GLY B 1 338 ? -5.688 3.26 7.691 1 88.5 338 GLY B C 1
ATOM 6346 O O . GLY B 1 338 ? -6.035 3.859 6.672 1 88.5 338 GLY B O 1
ATOM 6347 N N . LEU B 1 339 ? -4.824 3.783 8.508 1 91.69 339 LEU B N 1
ATOM 6348 C CA . LEU B 1 339 ? -4.281 5.125 8.328 1 91.69 339 LEU B CA 1
ATOM 6349 C C . LEU B 1 339 ? -3.037 5.094 7.445 1 91.69 339 LEU B C 1
ATOM 6351 O O . LEU B 1 339 ? -2.111 4.316 7.699 1 91.69 339 LEU B O 1
ATOM 6355 N N . VAL B 1 340 ? -3.078 5.949 6.406 1 95.75 340 VAL B N 1
ATOM 6356 C CA . VAL B 1 340 ? -1.894 6.113 5.57 1 95.75 340 VAL B CA 1
ATOM 6357 C C . VAL B 1 340 ? -0.791 6.809 6.367 1 95.75 340 VAL B C 1
ATOM 6359 O O . VAL B 1 340 ? -1.028 7.84 7 1 95.75 340 VAL B O 1
ATOM 6362 N N . GLN B 1 341 ? 0.369 6.25 6.371 1 96.81 341 GLN B N 1
ATOM 6363 C CA . GLN B 1 341 ? 1.498 6.816 7.102 1 96.81 341 GLN B CA 1
ATOM 6364 C C . GLN B 1 341 ? 2.328 7.734 6.207 1 96.81 341 GLN B C 1
ATOM 6366 O O . GLN B 1 341 ? 2.746 8.812 6.629 1 96.81 341 GLN B O 1
ATOM 6371 N N . SER B 1 342 ? 2.596 7.301 5.008 1 97.88 342 SER B N 1
ATOM 6372 C CA . SER B 1 342 ? 3.355 8.109 4.059 1 97.88 342 SER B CA 1
ATOM 6373 C C . SER B 1 342 ? 2.865 7.891 2.633 1 97.88 342 SER B C 1
ATOM 6375 O O . SER B 1 342 ? 2.381 6.809 2.295 1 97.88 342 SER B O 1
ATOM 6377 N N . SER B 1 343 ? 2.926 8.867 1.839 1 98.25 343 SER B N 1
ATOM 6378 C CA . SER B 1 343 ? 2.488 8.828 0.448 1 98.25 343 SER B CA 1
ATOM 6379 C C . SER B 1 343 ? 3.105 9.961 -0.364 1 98.25 343 SER B C 1
ATOM 6381 O O . SER B 1 343 ? 3.783 10.828 0.19 1 98.25 343 SER B O 1
ATOM 6383 N N . LEU B 1 344 ? 3.012 9.914 -1.606 1 98.12 344 LEU B N 1
ATOM 6384 C CA . LEU B 1 344 ? 3.311 11.055 -2.461 1 98.12 344 LEU B CA 1
ATOM 6385 C C . LEU B 1 344 ? 2.402 11.078 -3.686 1 98.12 344 LEU B C 1
ATOM 6387 O O . LEU B 1 344 ? 1.868 10.039 -4.082 1 98.12 344 LEU B O 1
ATOM 6391 N N . ASN B 1 345 ? 2.227 12.242 -4.234 1 98 345 ASN B N 1
ATOM 6392 C CA . ASN B 1 345 ? 1.366 12.508 -5.383 1 98 345 ASN B CA 1
ATOM 6393 C C . ASN B 1 345 ? 2.104 13.289 -6.465 1 98 345 ASN B C 1
ATOM 6395 O O . ASN B 1 345 ? 2.631 14.367 -6.207 1 98 345 ASN B O 1
ATOM 6399 N N . LEU B 1 346 ? 2.242 12.68 -7.652 1 98.62 346 LEU B N 1
ATOM 6400 C CA . LEU B 1 346 ? 2.689 13.445 -8.812 1 98.62 346 LEU B CA 1
ATOM 6401 C C . LEU B 1 346 ? 1.56 14.305 -9.359 1 98.62 346 LEU B C 1
ATOM 6403 O O . LEU B 1 346 ? 0.831 13.883 -10.266 1 98.62 346 LEU B O 1
ATOM 6407 N N . GLY B 1 347 ? 1.505 15.531 -8.914 1 97.56 347 GLY B N 1
ATOM 6408 C CA . GLY B 1 347 ? 0.331 16.359 -9.141 1 97.56 347 GLY B CA 1
ATOM 6409 C C . GLY B 1 347 ? 0.376 17.109 -10.461 1 97.56 347 GLY B C 1
ATOM 6410 O O . GLY B 1 347 ? -0.651 17.281 -11.117 1 97.56 347 GLY B O 1
ATOM 6411 N N . VAL B 1 348 ? 1.605 17.562 -10.82 1 98.25 348 VAL B N 1
ATOM 6412 C CA . VAL B 1 348 ? 1.683 18.422 -12 1 98.25 348 VAL B CA 1
ATOM 6413 C C . VAL B 1 348 ? 2.949 18.109 -12.789 1 98.25 348 VAL B C 1
ATOM 6415 O O . VAL B 1 348 ? 4.012 17.875 -12.203 1 98.25 348 VAL B O 1
ATOM 6418 N N . VAL B 1 349 ? 2.863 18 -14.07 1 98.81 349 VAL B N 1
ATOM 6419 C CA . VAL B 1 349 ? 3.963 17.953 -15.023 1 98.81 349 VAL B CA 1
ATOM 6420 C C . VAL B 1 349 ? 3.811 19.078 -16.047 1 98.81 349 VAL B C 1
ATOM 6422 O O . VAL B 1 349 ? 2.752 19.234 -16.656 1 98.81 349 VAL B O 1
ATOM 6425 N N . GLU B 1 350 ? 4.848 19.859 -16.188 1 98.69 350 GLU B N 1
ATOM 6426 C CA . GLU B 1 350 ? 4.797 21 -17.094 1 98.69 350 GLU B CA 1
ATOM 6427 C C . GLU B 1 350 ? 6.055 21.078 -17.953 1 98.69 350 GLU B C 1
ATOM 6429 O O . GLU B 1 350 ? 7.172 20.953 -17.438 1 98.69 350 GLU B O 1
ATOM 6434 N N . THR B 1 351 ? 5.883 21.312 -19.234 1 98.62 351 THR B N 1
ATOM 6435 C CA . THR B 1 351 ? 6.988 21.531 -20.156 1 98.62 351 THR B CA 1
ATOM 6436 C C . THR B 1 351 ? 7.125 23 -20.516 1 98.62 351 THR B C 1
ATOM 6438 O O . THR B 1 351 ? 6.156 23.641 -20.938 1 98.62 351 THR B O 1
ATOM 6441 N N . SER B 1 352 ? 8.234 23.562 -20.266 1 98.19 352 SER B N 1
ATOM 6442 C CA . SER B 1 352 ? 8.602 24.891 -20.734 1 98.19 352 SER B CA 1
ATOM 6443 C C . SER B 1 352 ? 9.805 24.844 -21.672 1 98.19 352 SER B C 1
ATOM 6445 O O . SER B 1 352 ? 10.32 23.766 -21.969 1 98.19 352 SER B O 1
ATOM 6447 N N . GLU B 1 353 ? 10.188 25.984 -22.219 1 97.38 353 GLU B N 1
ATOM 6448 C CA . GLU B 1 353 ? 11.344 26.062 -23.109 1 97.38 353 GLU B CA 1
ATOM 6449 C C . GLU B 1 353 ? 12.625 25.656 -22.391 1 97.38 353 GLU B C 1
ATOM 6451 O O . GLU B 1 353 ? 13.531 25.078 -23 1 97.38 353 GLU B O 1
ATOM 6456 N N . GLU B 1 354 ? 12.648 25.859 -21.109 1 98.06 354 GLU B N 1
ATOM 6457 C CA . GLU B 1 354 ? 13.906 25.719 -20.375 1 98.06 354 GLU B CA 1
ATOM 6458 C C . GLU B 1 354 ? 13.961 24.406 -19.609 1 98.06 354 GLU B C 1
ATOM 6460 O O . GLU B 1 354 ? 15.047 23.875 -19.359 1 98.06 354 GLU B O 1
ATOM 6465 N N . GLU B 1 355 ? 12.773 23.938 -19.188 1 98.44 355 GLU B N 1
ATOM 6466 C CA . GLU B 1 355 ? 12.797 22.75 -18.344 1 98.44 355 GLU B CA 1
ATOM 6467 C C . GLU B 1 355 ? 11.445 22.031 -18.375 1 98.44 355 GLU B C 1
ATOM 6469 O O . GLU B 1 355 ? 10.453 22.578 -18.844 1 98.44 355 GLU B O 1
ATOM 6474 N N . ILE B 1 356 ? 11.469 20.828 -18.062 1 98.81 356 ILE B N 1
ATOM 6475 C CA . ILE B 1 356 ? 10.297 20.062 -17.656 1 98.81 356 ILE B CA 1
ATOM 6476 C C . ILE B 1 356 ? 10.266 19.938 -16.125 1 98.81 356 ILE B C 1
ATOM 6478 O O . ILE B 1 356 ? 11.227 19.453 -15.523 1 98.81 356 ILE B O 1
ATOM 6482 N N . LYS B 1 357 ? 9.188 20.422 -15.562 1 98.75 357 LYS B N 1
ATOM 6483 C CA . LYS B 1 357 ? 9.055 20.484 -14.109 1 98.75 357 LYS B CA 1
ATOM 6484 C C . LYS B 1 357 ? 7.949 19.531 -13.625 1 98.75 357 LYS B C 1
ATOM 6486 O O . LYS B 1 357 ? 6.82 19.594 -14.117 1 98.75 357 LYS B O 1
ATOM 6491 N N . CYS B 1 358 ? 8.297 18.625 -12.742 1 98.81 358 CYS B N 1
ATOM 6492 C CA . CYS B 1 358 ? 7.352 17.719 -12.102 1 98.81 358 CYS B CA 1
ATOM 6493 C C . CYS B 1 358 ? 7.164 18.078 -10.633 1 98.81 358 CYS B C 1
ATOM 6495 O O . CYS B 1 358 ? 8.125 18.094 -9.859 1 98.81 358 CYS B O 1
ATOM 6497 N N . THR B 1 359 ? 5.941 18.359 -10.242 1 98.56 359 THR B N 1
ATOM 6498 C CA . THR B 1 359 ? 5.617 18.734 -8.875 1 98.56 359 THR B CA 1
ATOM 6499 C C . THR B 1 359 ? 5.078 17.547 -8.094 1 98.56 359 THR B C 1
ATOM 6501 O O . THR B 1 359 ? 4.031 16.984 -8.445 1 98.56 359 THR B O 1
ATOM 6504 N N . LEU B 1 360 ? 5.801 17.172 -7.059 1 98.62 360 LEU B N 1
ATOM 6505 C CA . LEU B 1 360 ? 5.422 16.031 -6.223 1 98.62 360 LEU B CA 1
ATOM 6506 C C . LEU B 1 360 ? 5.09 16.5 -4.809 1 98.62 360 LEU B C 1
ATOM 6508 O O . LEU B 1 360 ? 5.891 17.172 -4.164 1 98.62 360 LEU B O 1
ATOM 6512 N N . ALA B 1 361 ? 3.916 16.172 -4.34 1 97.75 361 ALA B N 1
ATOM 6513 C CA . ALA B 1 361 ? 3.523 16.438 -2.957 1 97.75 361 ALA B CA 1
ATOM 6514 C C . ALA B 1 361 ? 3.789 15.219 -2.072 1 97.75 361 ALA B C 1
ATOM 6516 O O . ALA B 1 361 ? 3.131 14.188 -2.213 1 97.75 361 ALA B O 1
ATOM 6517 N N . VAL B 1 362 ? 4.75 15.32 -1.181 1 98 362 VAL B N 1
ATOM 6518 C CA . VAL B 1 362 ? 5.129 14.242 -0.272 1 98 362 VAL B CA 1
ATOM 6519 C C . VAL B 1 362 ? 4.488 14.469 1.094 1 98 362 VAL B C 1
ATOM 6521 O O . VAL B 1 362 ? 4.496 15.586 1.615 1 98 362 VAL B O 1
ATOM 6524 N N . ARG B 1 363 ? 3.893 13.438 1.672 1 97.25 363 ARG B N 1
ATOM 6525 C CA . ARG B 1 363 ? 3.289 13.492 2.998 1 97.25 363 ARG B CA 1
ATOM 6526 C C . ARG B 1 363 ? 3.732 12.312 3.854 1 97.25 363 ARG B C 1
ATOM 6528 O O . ARG B 1 363 ? 3.898 11.203 3.346 1 97.25 363 ARG B O 1
ATOM 6535 N N . SER B 1 364 ? 3.936 12.539 5.125 1 97.5 364 SER B N 1
ATOM 6536 C CA . SER B 1 364 ? 4.238 11.461 6.055 1 97.5 364 SER B CA 1
ATOM 6537 C C . SER B 1 364 ? 3.988 11.883 7.5 1 97.5 364 SER B C 1
ATOM 6539 O O . SER B 1 364 ? 4.254 13.031 7.871 1 97.5 364 SER B O 1
ATOM 6541 N N . SER B 1 365 ? 3.492 10.984 8.281 1 95.88 365 SER B N 1
ATOM 6542 C CA . SER B 1 365 ? 3.342 11.242 9.711 1 95.88 365 SER B CA 1
ATOM 6543 C C . SER B 1 365 ? 4.656 11.023 10.453 1 95.88 365 SER B C 1
ATOM 6545 O O . SER B 1 365 ? 4.738 11.266 11.656 1 95.88 365 SER B O 1
ATOM 6547 N N . LEU B 1 366 ? 5.703 10.547 9.742 1 96 366 LEU B N 1
ATOM 6548 C CA . LEU B 1 366 ? 7.062 10.438 10.266 1 96 366 LEU B CA 1
ATOM 6549 C C . LEU B 1 366 ? 8.031 11.281 9.445 1 96 366 LEU B C 1
ATOM 6551 O O . LEU B 1 366 ? 8.086 11.164 8.219 1 96 366 LEU B O 1
ATOM 6555 N N . LYS B 1 367 ? 8.766 12.055 10.164 1 95.5 367 LYS B N 1
ATOM 6556 C CA . LYS B 1 367 ? 9.719 12.938 9.5 1 95.5 367 LYS B CA 1
ATOM 6557 C C . LYS B 1 367 ? 10.727 12.148 8.68 1 95.5 367 LYS B C 1
ATOM 6559 O O . LYS B 1 367 ? 11.023 12.508 7.535 1 95.5 367 LYS B O 1
ATOM 6564 N N . SER B 1 368 ? 11.25 11.086 9.234 1 97.38 368 SER B N 1
ATOM 6565 C CA . SER B 1 368 ? 12.281 10.289 8.57 1 97.38 368 SER B CA 1
ATOM 6566 C C . SER B 1 368 ? 11.766 9.688 7.273 1 97.38 368 SER B C 1
ATOM 6568 O O . SER B 1 368 ? 12.492 9.625 6.277 1 97.38 368 SER B O 1
ATOM 6570 N N . LEU B 1 369 ? 10.531 9.258 7.234 1 97.81 369 LEU B N 1
ATOM 6571 C CA . LEU B 1 369 ? 9.953 8.664 6.035 1 97.81 369 LEU B CA 1
ATOM 6572 C C . LEU B 1 369 ? 9.68 9.734 4.98 1 97.81 369 LEU B C 1
ATOM 6574 O O . LEU B 1 369 ? 9.797 9.469 3.779 1 97.81 369 LEU B O 1
ATOM 6578 N N . LYS B 1 370 ? 9.258 10.93 5.43 1 97.5 370 LYS B N 1
ATOM 6579 C CA . LYS B 1 370 ? 9.094 12.055 4.508 1 97.5 370 LYS B CA 1
ATOM 6580 C C . LYS B 1 370 ? 10.375 12.297 3.715 1 97.5 370 LYS B C 1
ATOM 6582 O O . LYS B 1 370 ? 10.344 12.359 2.484 1 97.5 370 LYS B O 1
ATOM 6587 N N . TYR B 1 371 ? 11.477 12.336 4.406 1 97.69 371 TYR B N 1
ATOM 6588 C CA . TYR B 1 371 ? 12.742 12.648 3.752 1 97.69 371 TYR B CA 1
ATOM 6589 C C . TYR B 1 371 ? 13.281 11.445 2.992 1 97.69 371 TYR B C 1
ATOM 6591 O O . TYR B 1 371 ? 14 11.594 2.004 1 97.69 371 TYR B O 1
ATOM 6599 N N . GLU B 1 372 ? 12.953 10.266 3.479 1 98.38 372 GLU B N 1
ATOM 6600 C CA . GLU B 1 372 ? 13.305 9.078 2.711 1 98.38 372 GLU B CA 1
ATOM 6601 C C . GLU B 1 372 ? 12.68 9.117 1.317 1 98.38 372 GLU B C 1
ATOM 6603 O O . GLU B 1 372 ? 13.328 8.766 0.332 1 98.38 372 GLU B O 1
ATOM 6608 N N . ILE B 1 373 ? 11.438 9.516 1.2 1 98.56 373 ILE B N 1
ATOM 6609 C CA . ILE B 1 373 ? 10.758 9.633 -0.084 1 98.56 373 ILE B CA 1
ATOM 6610 C C . ILE B 1 373 ? 11.43 10.711 -0.929 1 98.56 373 ILE B C 1
ATOM 6612 O O . ILE B 1 373 ? 11.648 10.531 -2.129 1 98.56 373 ILE B O 1
ATOM 6616 N N . VAL B 1 374 ? 11.75 11.836 -0.286 1 98.62 374 VAL B N 1
ATOM 6617 C CA . VAL B 1 374 ? 12.438 12.914 -0.984 1 98.62 374 VAL B CA 1
ATOM 6618 C C . VAL B 1 374 ? 13.766 12.406 -1.537 1 98.62 374 VAL B C 1
ATOM 6620 O O . VAL B 1 374 ? 14.141 12.734 -2.666 1 98.62 374 VAL B O 1
ATOM 6623 N N . ASP B 1 375 ? 14.469 11.633 -0.725 1 98.62 375 ASP B N 1
ATOM 6624 C CA . ASP B 1 375 ? 15.734 11.055 -1.16 1 98.62 375 ASP B CA 1
ATOM 6625 C C . ASP B 1 375 ? 15.547 10.18 -2.398 1 98.62 375 ASP B C 1
ATOM 6627 O O . ASP B 1 375 ? 16.391 10.18 -3.297 1 98.62 375 ASP B O 1
ATOM 6631 N N . ARG B 1 376 ? 14.523 9.414 -2.43 1 98.62 376 ARG B N 1
ATOM 6632 C CA . ARG B 1 376 ? 14.242 8.586 -3.596 1 98.62 376 ARG B CA 1
ATOM 6633 C C . ARG B 1 376 ? 14 9.445 -4.836 1 98.62 376 ARG B C 1
ATOM 6635 O O . ARG B 1 376 ? 14.492 9.125 -5.922 1 98.62 376 ARG B O 1
ATOM 6642 N N . ILE B 1 377 ? 13.203 10.531 -4.668 1 98.75 377 ILE B N 1
ATOM 6643 C CA . ILE B 1 377 ? 12.953 11.445 -5.777 1 98.75 377 ILE B CA 1
ATOM 6644 C C . ILE B 1 377 ? 14.273 12.047 -6.258 1 98.75 377 ILE B C 1
ATOM 6646 O O . ILE B 1 377 ? 14.523 12.133 -7.461 1 98.75 377 ILE B O 1
ATOM 6650 N N . GLU B 1 378 ? 15.062 12.43 -5.316 1 98.69 378 GLU B N 1
ATOM 6651 C CA . GLU B 1 378 ? 16.359 13.039 -5.625 1 98.69 378 GLU B CA 1
ATOM 6652 C C . GLU B 1 378 ? 17.25 12.062 -6.383 1 98.69 378 GLU B C 1
ATOM 6654 O O . GLU B 1 378 ? 17.812 12.406 -7.426 1 98.69 378 GLU B O 1
ATOM 6659 N N . ALA B 1 379 ? 17.406 10.875 -5.82 1 98.62 379 ALA B N 1
ATOM 6660 C CA . ALA B 1 379 ? 18.266 9.867 -6.434 1 98.62 379 ALA B CA 1
ATOM 6661 C C . ALA B 1 379 ? 17.812 9.555 -7.855 1 98.62 379 ALA B C 1
ATOM 6663 O O . ALA B 1 379 ? 18.641 9.43 -8.766 1 98.62 379 ALA B O 1
ATOM 6664 N N . LEU B 1 380 ? 16.531 9.398 -8.039 1 98.75 380 LEU B N 1
ATOM 6665 C CA . LEU B 1 380 ? 15.992 9.102 -9.359 1 98.75 380 LEU B CA 1
ATOM 6666 C C . LEU B 1 380 ? 16.25 10.258 -10.32 1 98.75 380 LEU B C 1
ATOM 6668 O O . LEU B 1 380 ? 16.672 10.039 -11.461 1 98.75 380 LEU B O 1
ATOM 6672 N N . SER B 1 381 ? 15.906 11.531 -9.867 1 98.75 381 SER B N 1
ATOM 6673 C CA . SER B 1 381 ? 16.125 12.711 -10.703 1 98.75 381 SER B CA 1
ATOM 6674 C C . SER B 1 381 ? 17.578 12.812 -11.133 1 98.75 381 SER B C 1
ATOM 6676 O O . SER B 1 381 ? 17.875 13.031 -12.312 1 98.75 381 SER B O 1
ATOM 6678 N N . LYS B 1 382 ? 18.469 12.586 -10.234 1 97.94 382 LYS B N 1
ATOM 6679 C CA . LYS B 1 382 ? 19.891 12.68 -10.539 1 97.94 382 LYS B CA 1
ATOM 6680 C C . LYS B 1 382 ? 20.312 11.609 -11.539 1 97.94 382 LYS B C 1
ATOM 6682 O O . LYS B 1 382 ? 21.078 11.883 -12.469 1 97.94 382 LYS B O 1
ATOM 6687 N N . ALA B 1 383 ? 19.844 10.398 -11.305 1 97.62 383 ALA B N 1
ATOM 6688 C CA . ALA B 1 383 ? 20.172 9.289 -12.195 1 97.62 383 ALA B CA 1
ATOM 6689 C C . ALA B 1 383 ? 19.719 9.57 -13.625 1 97.62 383 ALA B C 1
ATOM 6691 O O . ALA B 1 383 ? 20.312 9.062 -14.586 1 97.62 383 ALA B O 1
ATOM 6692 N N . LEU B 1 384 ? 18.703 10.438 -13.766 1 98.06 384 LEU B N 1
ATOM 6693 C CA . LEU B 1 384 ? 18.125 10.711 -15.078 1 98.06 384 LEU B CA 1
ATOM 6694 C C . LEU B 1 384 ? 18.484 12.117 -15.555 1 98.06 384 LEU B C 1
ATOM 6696 O O . LEU B 1 384 ? 17.812 12.672 -16.438 1 98.06 384 LEU B O 1
ATOM 6700 N N . GLY B 1 385 ? 19.422 12.75 -14.953 1 97.12 385 GLY B N 1
ATOM 6701 C CA . GLY B 1 385 ? 20 13.992 -15.445 1 97.12 385 GLY B CA 1
ATOM 6702 C C . GLY B 1 385 ? 19.281 15.227 -14.93 1 97.12 385 GLY B C 1
ATOM 6703 O O . GLY B 1 385 ? 19.406 16.312 -15.5 1 97.12 385 GLY B O 1
ATOM 6704 N N . GLY B 1 386 ? 18.453 15.062 -13.906 1 98.38 386 GLY B N 1
ATOM 6705 C CA . GLY B 1 386 ? 17.719 16.188 -13.336 1 98.38 386 GLY B CA 1
ATOM 6706 C C . GLY B 1 386 ? 18.188 16.562 -11.945 1 98.38 386 GLY B C 1
ATOM 6707 O O . GLY B 1 386 ? 19.266 16.156 -11.523 1 98.38 386 GLY B O 1
ATOM 6708 N N . CYS B 1 387 ? 17.438 17.453 -11.281 1 98.44 387 CYS B N 1
ATOM 6709 C CA . CYS B 1 387 ? 17.656 17.906 -9.906 1 98.44 387 CYS B CA 1
ATOM 6710 C C . CYS B 1 387 ? 16.328 18.141 -9.195 1 98.44 387 CYS B C 1
ATOM 6712 O O . CYS B 1 387 ? 15.266 18.062 -9.812 1 98.44 387 CYS B O 1
ATOM 6714 N N . ILE B 1 388 ? 16.422 18.375 -7.859 1 98.56 388 ILE B N 1
ATOM 6715 C CA . ILE B 1 388 ? 15.164 18.625 -7.148 1 98.56 388 ILE B CA 1
ATOM 6716 C C . ILE B 1 388 ? 15.273 19.922 -6.355 1 98.56 388 ILE B C 1
ATOM 6718 O O . ILE B 1 388 ? 16.375 20.422 -6.117 1 98.56 388 ILE B O 1
ATOM 6722 N N . ALA B 1 389 ? 14.141 20.453 -6.078 1 98.44 389 ALA B N 1
ATOM 6723 C CA . ALA B 1 389 ? 13.977 21.547 -5.125 1 98.44 389 ALA B CA 1
ATOM 6724 C C . ALA B 1 389 ? 12.781 21.297 -4.211 1 98.44 389 ALA B C 1
ATOM 6726 O O . ALA B 1 389 ? 11.75 20.797 -4.652 1 98.44 389 ALA B O 1
ATOM 6727 N N . ASN B 1 390 ? 12.945 21.656 -2.959 1 97.62 390 ASN B N 1
ATOM 6728 C CA . ASN B 1 390 ? 11.867 21.469 -1.988 1 97.62 390 ASN B CA 1
ATOM 6729 C C . ASN B 1 390 ? 11.289 22.812 -1.534 1 97.62 390 ASN B C 1
ATOM 6731 O O . ASN B 1 390 ? 12.031 23.766 -1.309 1 97.62 390 ASN B O 1
ATOM 6735 N N . GLU B 1 391 ? 10.008 22.812 -1.524 1 94.38 391 GLU B N 1
ATOM 6736 C CA . GLU B 1 391 ? 9.312 24 -1.036 1 94.38 391 GLU B CA 1
ATOM 6737 C C . GLU B 1 391 ? 8.125 23.625 -0.161 1 94.38 391 GLU B C 1
ATOM 6739 O O . GLU B 1 391 ? 7.699 22.469 -0.146 1 94.38 391 GLU B O 1
ATOM 6744 N N . ASN B 1 392 ? 7.645 24.609 0.665 1 90.12 392 ASN B N 1
ATOM 6745 C CA . ASN B 1 392 ? 6.398 24.531 1.419 1 90.12 392 ASN B CA 1
ATOM 6746 C C . ASN B 1 392 ? 6.414 23.359 2.393 1 90.12 392 ASN B C 1
ATOM 6748 O O . ASN B 1 392 ? 5.477 22.547 2.422 1 90.12 392 ASN B O 1
ATOM 6752 N N . GLU B 1 393 ? 7.492 23.234 2.994 1 93 393 GLU B N 1
ATOM 6753 C CA . GLU B 1 393 ? 7.629 22.156 3.971 1 93 393 GLU B CA 1
ATOM 6754 C C . GLU B 1 393 ? 6.887 22.484 5.266 1 93 393 GLU B C 1
ATOM 6756 O O . GLU B 1 393 ? 6.891 23.641 5.711 1 93 393 GLU B O 1
ATOM 6761 N N . TYR B 1 394 ? 6.188 21.562 5.844 1 91.44 394 TYR B N 1
ATOM 6762 C CA . TYR B 1 394 ? 5.559 21.688 7.152 1 91.44 394 TYR B CA 1
ATOM 6763 C C . TYR B 1 394 ? 5.715 20.391 7.949 1 91.44 394 TYR B C 1
ATOM 6765 O O . TYR B 1 394 ? 5.793 19.312 7.375 1 91.44 394 TYR B O 1
ATOM 6773 N N . PRO B 1 395 ? 5.773 20.516 9.18 1 94.81 395 PRO B N 1
ATOM 6774 C CA . PRO B 1 395 ? 6.094 19.359 10.016 1 94.81 395 PRO B CA 1
ATOM 6775 C C . PRO B 1 395 ? 4.875 18.484 10.297 1 94.81 395 PRO B C 1
ATOM 6777 O O . PRO B 1 395 ? 3.736 18.922 10.125 1 94.81 395 PRO B O 1
ATOM 6780 N N . GLU B 1 396 ? 5.172 17.219 10.672 1 95.25 396 GLU B N 1
ATOM 6781 C CA . GLU B 1 396 ? 4.18 16.25 11.117 1 95.25 396 GLU B CA 1
ATOM 6782 C C . GLU B 1 396 ? 3.906 16.391 12.617 1 95.25 396 GLU B C 1
ATOM 6784 O O . GLU B 1 396 ? 4.633 17.094 13.32 1 95.25 396 GLU B O 1
ATOM 6789 N N . TRP B 1 397 ? 2.814 15.922 13.047 1 95.94 397 TRP B N 1
ATOM 6790 C CA . TRP B 1 397 ? 2.506 15.586 14.43 1 95.94 397 TRP B CA 1
ATOM 6791 C C . TRP B 1 397 ? 2.482 14.07 14.625 1 95.94 397 TRP B C 1
ATOM 6793 O O . TRP B 1 397 ? 1.488 13.414 14.305 1 95.94 397 TRP B O 1
ATOM 6803 N N . GLN B 1 398 ? 3.629 13.555 15.086 1 93.56 398 GLN B N 1
ATOM 6804 C CA . GLN B 1 398 ? 3.822 12.117 15.18 1 93.56 398 GLN B CA 1
ATOM 6805 C C . GLN B 1 398 ? 2.975 11.516 16.297 1 93.56 398 GLN B C 1
ATOM 6807 O O . GLN B 1 398 ? 2.85 12.102 17.375 1 93.56 398 GLN B O 1
ATOM 6812 N N . TYR B 1 399 ? 2.404 10.383 16.047 1 93.81 399 TYR B N 1
ATOM 6813 C CA . TYR B 1 399 ? 1.653 9.633 17.047 1 93.81 399 TYR B CA 1
ATOM 6814 C C . TYR B 1 399 ? 2.518 9.336 18.266 1 93.81 399 TYR B C 1
ATOM 6816 O O . TYR B 1 399 ? 3.664 8.906 18.125 1 93.81 399 TYR B O 1
ATOM 6824 N N . GLU B 1 400 ? 1.992 9.57 19.391 1 92.56 400 GLU B N 1
ATOM 6825 C CA . GLU B 1 400 ? 2.682 9.266 20.641 1 92.56 400 GLU B CA 1
ATOM 6826 C C . GLU B 1 400 ? 2.061 8.047 21.312 1 92.56 400 GLU B C 1
ATOM 6828 O O . GLU B 1 400 ? 0.852 8.016 21.562 1 92.56 400 GLU B O 1
ATOM 6833 N N . THR B 1 401 ? 2.906 7.078 21.656 1 90.19 401 THR B N 1
ATOM 6834 C CA . THR B 1 401 ? 2.408 5.859 22.281 1 90.19 401 THR B CA 1
ATOM 6835 C C . THR B 1 401 ? 1.889 6.141 23.688 1 90.19 401 THR B C 1
ATOM 6837 O O . THR B 1 401 ? 0.938 5.504 24.141 1 90.19 401 THR B O 1
ATOM 6840 N N . ASP B 1 402 ? 2.617 7.082 24.297 1 92.56 402 ASP B N 1
ATOM 6841 C CA . ASP B 1 402 ? 2.215 7.484 25.656 1 92.56 402 ASP B CA 1
ATOM 6842 C C . ASP B 1 402 ? 1.646 8.898 25.656 1 92.56 402 ASP B C 1
ATOM 6844 O O . ASP B 1 402 ? 2.381 9.875 25.453 1 92.56 402 ASP B O 1
ATOM 6848 N N . SER B 1 403 ? 0.384 9.102 25.812 1 96.19 403 SER B N 1
ATOM 6849 C CA . SER B 1 403 ? -0.322 10.375 25.875 1 96.19 403 SER B CA 1
ATOM 6850 C C . SER B 1 403 ? -1.368 10.375 26.984 1 96.19 403 SER B C 1
ATOM 6852 O O . SER B 1 403 ? -2.41 9.734 26.859 1 96.19 403 SER B O 1
ATOM 6854 N N . LYS B 1 404 ? -1.098 11.078 28 1 96.81 404 LYS B N 1
ATOM 6855 C CA . LYS B 1 404 ? -2.008 11.133 29.141 1 96.81 404 LYS B CA 1
ATOM 6856 C C . LYS B 1 404 ? -3.307 11.844 28.781 1 96.81 404 LYS B C 1
ATOM 6858 O O . LYS B 1 404 ? -4.387 11.445 29.219 1 96.81 404 LYS B O 1
ATOM 6863 N N . ILE B 1 405 ? -3.156 12.844 27.984 1 97.94 405 ILE B N 1
ATOM 6864 C CA . ILE B 1 405 ? -4.352 13.602 27.641 1 97.94 405 ILE B CA 1
ATOM 6865 C C . ILE B 1 405 ? -5.262 12.766 26.75 1 97.94 405 ILE B C 1
ATOM 6867 O O . ILE B 1 405 ? -6.488 12.852 26.844 1 97.94 405 ILE B O 1
ATOM 6871 N N . ARG B 1 406 ? -4.68 12.016 25.812 1 97.69 406 ARG B N 1
ATOM 6872 C CA . ARG B 1 406 ? -5.477 11.125 24.984 1 97.69 406 ARG B CA 1
ATOM 6873 C C . ARG B 1 406 ? -6.289 10.156 25.828 1 97.69 406 ARG B C 1
ATOM 6875 O O . ARG B 1 406 ? -7.496 10 25.625 1 97.69 406 ARG B O 1
ATOM 6882 N N . ASP B 1 407 ? -5.652 9.539 26.828 1 97.44 407 ASP B N 1
ATOM 6883 C CA . ASP B 1 407 ? -6.32 8.578 27.703 1 97.44 407 ASP B CA 1
ATOM 6884 C C . ASP B 1 407 ? -7.441 9.25 28.5 1 97.44 407 ASP B C 1
ATOM 6886 O O . ASP B 1 407 ? -8.539 8.695 28.609 1 97.44 407 ASP B O 1
ATOM 6890 N N . LEU B 1 408 ? -7.105 10.383 28.984 1 98 408 LEU B N 1
ATOM 6891 C CA . LEU B 1 408 ? -8.094 11.117 29.766 1 98 408 LEU B CA 1
ATOM 6892 C C . LEU B 1 408 ? -9.289 11.5 28.891 1 98 408 LEU B C 1
ATOM 6894 O O . LEU B 1 408 ? -10.438 11.453 29.344 1 98 408 LEU B O 1
ATOM 6898 N N . CYS B 1 409 ? -9.031 11.945 27.672 1 98.25 409 CYS B N 1
ATOM 6899 C CA . CYS B 1 409 ? -10.109 12.32 26.75 1 98.25 409 CYS B CA 1
ATOM 6900 C C . CYS B 1 409 ? -11.023 11.125 26.469 1 98.25 409 CYS B C 1
ATOM 6902 O O . CYS B 1 409 ? -12.242 11.273 26.453 1 98.25 409 CYS B O 1
ATOM 6904 N N . VAL B 1 410 ? -10.438 9.969 26.266 1 97.81 410 VAL B N 1
ATOM 6905 C CA . VAL B 1 410 ? -11.211 8.766 25.969 1 97.81 410 VAL B CA 1
ATOM 6906 C C . VAL B 1 410 ? -12.086 8.414 27.172 1 97.81 410 VAL B C 1
ATOM 6908 O O . VAL B 1 410 ? -13.281 8.156 27.016 1 97.81 410 VAL B O 1
ATOM 6911 N N . GLU B 1 411 ? -11.492 8.453 28.344 1 97.81 411 GLU B N 1
ATOM 6912 C CA . GLU B 1 411 ? -12.211 8.125 29.578 1 97.81 411 GLU B CA 1
ATOM 6913 C C . GLU B 1 411 ? -13.352 9.109 29.812 1 97.81 411 GLU B C 1
ATOM 6915 O O . GLU B 1 411 ? -14.469 8.703 30.156 1 97.81 411 GLU B O 1
ATOM 6920 N N . THR B 1 412 ? -13.062 10.375 29.688 1 98.19 412 THR B N 1
ATOM 6921 C CA . THR B 1 412 ? -14.055 11.422 29.938 1 98.19 412 THR B CA 1
ATOM 6922 C C . THR B 1 412 ? -15.203 11.32 28.938 1 98.19 412 THR B C 1
ATOM 6924 O O . THR B 1 412 ? -16.375 11.438 29.312 1 98.19 412 THR B O 1
ATOM 6927 N N . TYR B 1 413 ? -14.852 11.109 27.656 1 98.31 413 TYR B N 1
ATOM 6928 C CA . TYR B 1 413 ? -15.867 11 26.625 1 98.31 413 TYR B CA 1
ATOM 6929 C C . TYR B 1 413 ? -16.766 9.789 26.859 1 98.31 413 TYR B C 1
ATOM 6931 O O . TYR B 1 413 ? -18 9.891 26.734 1 98.31 413 TYR B O 1
ATOM 6939 N N . GLU B 1 414 ? -16.188 8.703 27.234 1 97.62 414 GLU B N 1
ATOM 6940 C CA . GLU B 1 414 ? -16.953 7.492 27.516 1 97.62 414 GLU B CA 1
ATOM 6941 C C . GLU B 1 414 ? -17.859 7.668 28.719 1 97.62 414 GLU B C 1
ATOM 6943 O O . GLU B 1 414 ? -19 7.191 28.734 1 97.62 414 GLU B O 1
ATOM 6948 N N . SER B 1 415 ? -17.375 8.289 29.703 1 97.56 415 SER B N 1
ATOM 6949 C CA . SER B 1 415 ? -18.156 8.531 30.906 1 97.56 415 SER B CA 1
ATOM 6950 C C . SER B 1 415 ? -19.375 9.398 30.625 1 97.56 415 SER B C 1
ATOM 6952 O O . SER B 1 415 ? -20.438 9.18 31.188 1 97.56 415 SER B O 1
ATOM 6954 N N . LEU B 1 416 ? -19.219 10.352 29.797 1 97.38 416 LEU B N 1
ATOM 6955 C CA . LEU B 1 416 ? -20.281 11.32 29.516 1 97.38 416 LEU B CA 1
ATOM 6956 C C . LEU B 1 416 ? -21.312 10.734 28.562 1 97.38 416 LEU B C 1
ATOM 6958 O O . LEU B 1 416 ? -22.516 10.992 28.703 1 97.38 416 LEU B O 1
ATOM 6962 N N . PHE B 1 417 ? -20.797 9.953 27.594 1 97.44 417 PHE B N 1
ATOM 6963 C CA . PHE B 1 417 ? -21.703 9.656 26.484 1 97.44 417 PHE B CA 1
ATOM 6964 C C . PHE B 1 417 ? -21.906 8.148 26.344 1 97.44 417 PHE B C 1
ATOM 6966 O O . PHE B 1 417 ? -22.703 7.703 25.516 1 97.44 417 PHE B O 1
ATOM 6973 N N . GLY B 1 418 ? -21.188 7.367 26.984 1 96.25 418 GLY B N 1
ATOM 6974 C CA . GLY B 1 418 ? -21.406 5.93 27.031 1 96.25 418 GLY B CA 1
ATOM 6975 C C . GLY B 1 418 ? -20.766 5.191 25.859 1 96.25 418 GLY B C 1
ATOM 6976 O O . GLY B 1 418 ? -21 3.996 25.688 1 96.25 418 GLY B O 1
ATOM 6977 N N . LYS B 1 419 ? -20.141 5.824 25.094 1 96.19 419 LYS B N 1
ATOM 6978 C CA . LYS B 1 419 ? -19.453 5.207 23.969 1 96.19 419 LYS B CA 1
ATOM 6979 C C . LYS B 1 419 ? -18.016 5.715 23.859 1 96.19 419 LYS B C 1
ATOM 6981 O O . LYS B 1 419 ? -17.734 6.867 24.188 1 96.19 419 LYS B O 1
ATOM 6986 N N . LYS B 1 420 ? -17.109 4.852 23.406 1 96.06 420 LYS B N 1
ATOM 6987 C CA . LYS B 1 420 ? -15.719 5.25 23.203 1 96.06 420 LYS B CA 1
ATOM 6988 C C . LYS B 1 420 ? -15.562 6.066 21.922 1 96.06 420 LYS B C 1
ATOM 6990 O O . LYS B 1 420 ? -16.188 5.77 20.906 1 96.06 420 LYS B O 1
ATOM 6995 N N . PRO B 1 421 ? -14.773 7.184 22.016 1 97.06 421 PRO B N 1
ATOM 6996 C CA . PRO B 1 421 ? -14.461 7.906 20.781 1 97.06 421 PRO B CA 1
ATOM 6997 C C . PRO B 1 421 ? -13.539 7.113 19.859 1 97.06 421 PRO B C 1
ATOM 6999 O O . PRO B 1 421 ? -12.938 6.121 20.281 1 97.06 421 PRO B O 1
ATOM 7002 N N . GLU B 1 422 ? -13.57 7.469 18.672 1 95.81 422 GLU B N 1
ATOM 7003 C CA . GLU B 1 422 ? -12.625 6.906 17.719 1 95.81 422 GLU B CA 1
ATOM 7004 C C . GLU B 1 422 ? -11.305 7.672 17.734 1 95.81 422 GLU B C 1
ATOM 7006 O O . GLU B 1 422 ? -11.297 8.906 17.688 1 95.81 422 GLU B O 1
ATOM 7011 N N . ILE B 1 423 ? -10.203 6.945 17.953 1 95.5 423 ILE B N 1
ATOM 7012 C CA . ILE B 1 423 ? -8.883 7.543 17.828 1 95.5 423 ILE B CA 1
ATOM 7013 C C . ILE B 1 423 ? -8.406 7.457 16.375 1 95.5 423 ILE B C 1
ATOM 7015 O O . ILE B 1 423 ? -8.359 6.367 15.797 1 95.5 423 ILE B O 1
ATOM 7019 N N . SER B 1 424 ? -8.055 8.555 15.797 1 94.06 424 SER B N 1
ATOM 7020 C CA . SER B 1 424 ? -7.684 8.594 14.391 1 94.06 424 SER B CA 1
ATOM 7021 C C . SER B 1 424 ? -6.559 9.594 14.133 1 94.06 424 SER B C 1
ATOM 7023 O O . SER B 1 424 ? -5.961 10.109 15.078 1 94.06 424 SER B O 1
ATOM 7025 N N . ALA B 1 425 ? -6.113 9.727 12.93 1 93.19 425 ALA B N 1
ATOM 7026 C CA . ALA B 1 425 ? -5.148 10.695 12.43 1 93.19 425 ALA B CA 1
ATOM 7027 C C . ALA B 1 425 ? -5.531 11.188 11.031 1 93.19 425 ALA B C 1
ATOM 7029 O O . ALA B 1 425 ? -6.43 10.625 10.398 1 93.19 425 ALA B O 1
ATOM 7030 N N . ILE B 1 426 ? -4.941 12.234 10.664 1 91.19 426 ILE B N 1
ATOM 7031 C CA . ILE B 1 426 ? -5.266 12.711 9.328 1 91.19 426 ILE B CA 1
ATOM 7032 C C . ILE B 1 426 ? -4.012 12.719 8.461 1 91.19 426 ILE B C 1
ATOM 7034 O O . ILE B 1 426 ? -2.914 13.008 8.945 1 91.19 426 ILE B O 1
ATOM 7038 N N . HIS B 1 427 ? -4.184 12.312 7.242 1 94.06 427 HIS B N 1
ATOM 7039 C CA . HIS B 1 427 ? -3.078 12.305 6.289 1 94.06 427 HIS B CA 1
ATOM 7040 C C . HIS B 1 427 ? -2.986 13.633 5.539 1 94.06 427 HIS B C 1
ATOM 7042 O O . HIS B 1 427 ? -2.967 13.648 4.309 1 94.06 427 HIS B O 1
ATOM 7048 N N . ALA B 1 428 ? -3.094 14.648 6.301 1 88.81 428 ALA B N 1
ATOM 7049 C CA . ALA B 1 428 ? -2.949 16.047 5.93 1 88.81 428 ALA B CA 1
ATOM 7050 C C . ALA B 1 428 ? -2.375 16.875 7.082 1 88.81 428 ALA B C 1
ATOM 7052 O O . ALA B 1 428 ? -2.184 16.344 8.188 1 88.81 428 ALA B O 1
ATOM 7053 N N . GLY B 1 429 ? -2.059 18.062 6.777 1 89.75 429 GLY B N 1
ATOM 7054 C CA . GLY B 1 429 ? -1.449 18.906 7.801 1 89.75 429 GLY B CA 1
ATOM 7055 C C . GLY B 1 429 ? -2.459 19.5 8.758 1 89.75 429 GLY B C 1
ATOM 7056 O O . GLY B 1 429 ? -3.57 19.844 8.359 1 89.75 429 GLY B O 1
ATOM 7057 N N . LEU B 1 430 ? -2.08 19.547 9.992 1 92.69 430 LEU B N 1
ATOM 7058 C CA . LEU B 1 430 ? -2.721 20.344 11.031 1 92.69 430 LEU B CA 1
ATOM 7059 C C . LEU B 1 430 ? -1.727 21.312 11.664 1 92.69 430 LEU B C 1
ATOM 7061 O O . LEU B 1 430 ? -0.514 21.094 11.586 1 92.69 430 LEU B O 1
ATOM 7065 N N . GLU B 1 431 ? -2.275 22.344 12.25 1 96 431 GLU B N 1
ATOM 7066 C CA . GLU B 1 431 ? -1.37 23.234 12.953 1 96 431 GLU B CA 1
ATOM 7067 C C . GLU B 1 431 ? -0.66 22.531 14.102 1 96 431 GLU B C 1
ATOM 7069 O O . GLU B 1 431 ? 0.404 22.969 14.547 1 96 431 GLU B O 1
ATOM 7074 N N . CYS B 1 432 ? -1.26 21.406 14.562 1 96.31 432 CYS B N 1
ATOM 7075 C CA . CYS B 1 432 ? -0.627 20.609 15.609 1 96.31 432 CYS B CA 1
ATOM 7076 C C . CYS B 1 432 ? 0.789 20.219 15.211 1 96.31 432 CYS B C 1
ATOM 7078 O O . CYS B 1 432 ? 1.67 20.094 16.062 1 96.31 432 CYS B O 1
ATOM 7080 N N . GLY B 1 433 ? 0.965 20 13.969 1 95.81 433 GLY B N 1
ATOM 7081 C CA . GLY B 1 433 ? 2.307 19.672 13.508 1 95.81 433 GLY B CA 1
ATOM 7082 C C . GLY B 1 433 ? 3.307 20.781 13.758 1 95.81 433 GLY B C 1
ATOM 7083 O O . GLY B 1 433 ? 4.391 20.547 14.289 1 95.81 433 GLY B O 1
ATOM 7084 N N . LEU B 1 434 ? 2.963 21.984 13.398 1 95.44 434 LEU B N 1
ATOM 7085 C CA . LEU B 1 434 ? 3.816 23.141 13.594 1 95.44 434 LEU B CA 1
ATOM 7086 C C . LEU B 1 434 ? 4.02 23.438 15.078 1 95.44 434 LEU B C 1
ATOM 7088 O O . LEU B 1 434 ? 5.137 23.734 15.508 1 95.44 434 LEU B O 1
ATOM 7092 N N . LEU B 1 435 ? 2.959 23.297 15.797 1 96.69 435 LEU B N 1
ATOM 7093 C CA . LEU B 1 435 ? 3.02 23.578 17.234 1 96.69 435 LEU B CA 1
ATOM 7094 C C . LEU B 1 435 ? 3.842 22.531 17.953 1 96.69 435 LEU B C 1
ATOM 7096 O O . LEU B 1 435 ? 4.609 22.859 18.875 1 96.69 435 LEU B O 1
ATOM 7100 N N . LYS B 1 436 ? 3.65 21.297 17.562 1 95.5 436 LYS B N 1
ATOM 7101 C CA . LYS B 1 436 ? 4.406 20.219 18.188 1 95.5 436 LYS B CA 1
ATOM 7102 C C . LYS B 1 436 ? 5.902 20.359 17.938 1 95.5 436 LYS B C 1
ATOM 7104 O O . LYS B 1 436 ? 6.723 20.031 18.781 1 95.5 436 LYS B O 1
ATOM 7109 N N . GLU B 1 437 ? 6.23 20.781 16.797 1 93.94 437 GLU B N 1
ATOM 7110 C CA . GLU B 1 437 ? 7.633 21.016 16.469 1 93.94 437 GLU B CA 1
ATOM 7111 C C . GLU B 1 437 ? 8.25 22.047 17.406 1 93.94 437 GLU B C 1
ATOM 7113 O O . GLU B 1 437 ? 9.406 21.906 17.828 1 93.94 437 GLU B O 1
ATOM 7118 N N . LYS B 1 438 ? 7.5 23.031 17.797 1 94.75 438 LYS B N 1
ATOM 7119 C CA . LYS B 1 438 ? 7.973 24.141 18.625 1 94.75 438 LYS B CA 1
ATOM 7120 C C . LYS B 1 438 ? 7.82 23.812 20.109 1 94.75 438 LYS B C 1
ATOM 7122 O O . LYS B 1 438 ? 8.609 24.281 20.938 1 94.75 438 LYS B O 1
ATOM 7127 N N . MET B 1 439 ? 6.762 23.047 20.359 1 95.31 439 MET B N 1
ATOM 7128 C CA . MET B 1 439 ? 6.441 22.688 21.75 1 95.31 439 MET B CA 1
ATOM 7129 C C . MET B 1 439 ? 6.492 21.172 21.938 1 95.31 439 MET B C 1
ATOM 7131 O O . MET B 1 439 ? 5.473 20.531 22.219 1 95.31 439 MET B O 1
ATOM 7135 N N . GLN B 1 440 ? 7.66 20.609 21.969 1 91.19 440 GLN B N 1
ATOM 7136 C CA . GLN B 1 440 ? 7.887 19.172 21.875 1 91.19 440 GLN B CA 1
ATOM 7137 C C . GLN B 1 440 ? 7.395 18.453 23.125 1 91.19 440 GLN B C 1
ATOM 7139 O O . GLN B 1 440 ? 6.988 17.281 23.062 1 91.19 440 GLN B O 1
ATOM 7144 N N . ASP B 1 441 ? 7.289 19.156 24.172 1 92.94 441 ASP B N 1
ATOM 7145 C CA . ASP B 1 441 ? 6.93 18.516 25.438 1 92.94 441 ASP B CA 1
ATOM 7146 C C . ASP B 1 441 ? 5.438 18.656 25.719 1 92.94 441 ASP B C 1
ATOM 7148 O O . ASP B 1 441 ? 4.957 18.219 26.766 1 92.94 441 ASP B O 1
ATOM 7152 N N . THR B 1 442 ? 4.742 19.219 24.844 1 96.56 442 THR B N 1
ATOM 7153 C CA . THR B 1 442 ? 3.314 19.422 25.047 1 96.56 442 THR B CA 1
ATOM 7154 C C . THR B 1 442 ? 2.512 18.234 24.547 1 96.56 442 THR B C 1
ATOM 7156 O O . THR B 1 442 ? 2.727 17.75 23.438 1 96.56 442 THR B O 1
ATOM 7159 N N . ASP B 1 443 ? 1.637 17.672 25.375 1 97.88 443 ASP B N 1
ATOM 7160 C CA . ASP B 1 443 ? 0.706 16.594 25.016 1 97.88 443 ASP B CA 1
ATOM 7161 C C . ASP B 1 443 ? -0.511 17.156 24.281 1 97.88 443 ASP B C 1
ATOM 7163 O O . ASP B 1 443 ? -1.25 17.984 24.812 1 97.88 443 ASP B O 1
ATOM 7167 N N . MET B 1 444 ? -0.684 16.703 23.031 1 98 444 MET B N 1
ATOM 7168 C CA . MET B 1 444 ? -1.691 17.344 22.203 1 98 444 MET B CA 1
ATOM 7169 C C . MET B 1 444 ? -2.787 16.375 21.812 1 98 444 MET B C 1
ATOM 7171 O O . MET B 1 444 ? -2.551 15.164 21.75 1 98 444 MET B O 1
ATOM 7175 N N . ILE B 1 445 ? -3.945 16.828 21.5 1 98.31 445 ILE B N 1
ATOM 7176 C CA . ILE B 1 445 ? -5.078 16.094 20.953 1 98.31 445 ILE B CA 1
ATOM 7177 C C . ILE B 1 445 ? -6.004 17.047 20.203 1 98.31 445 ILE B C 1
ATOM 7179 O O . ILE B 1 445 ? -6.074 18.234 20.516 1 98.31 445 ILE B O 1
ATOM 7183 N N . SER B 1 446 ? -6.574 16.562 19.141 1 98.19 446 SER B N 1
ATOM 7184 C CA . SER B 1 446 ? -7.492 17.391 18.359 1 98.19 446 SER B CA 1
ATOM 7185 C C . SER B 1 446 ? -8.891 16.781 18.344 1 98.19 446 SER B C 1
ATOM 7187 O O . SER B 1 446 ? -9.047 15.57 18.172 1 98.19 446 SER B O 1
ATOM 7189 N N . PHE B 1 447 ? -9.867 17.516 18.578 1 98.31 447 PHE B N 1
ATOM 7190 C CA . PHE B 1 447 ? -11.273 17.109 18.5 1 98.31 447 PHE B CA 1
ATOM 7191 C C . PHE B 1 447 ? -12.148 18.312 18.141 1 98.31 447 PHE B C 1
ATOM 7193 O O . PHE B 1 447 ? -11.648 19.422 17.969 1 98.31 447 PHE B O 1
ATOM 7200 N N . GLY B 1 448 ? -13.383 18.141 17.906 1 97.88 448 GLY B N 1
ATOM 7201 C CA . GLY B 1 448 ? -14.305 19.219 17.578 1 97.88 448 GLY B CA 1
ATOM 7202 C C . GLY B 1 448 ? -15.719 18.734 17.312 1 97.88 448 GLY B C 1
ATOM 7203 O O . GLY B 1 448 ? -15.984 17.531 17.328 1 97.88 448 GLY B O 1
ATOM 7204 N N . PRO B 1 449 ? -16.594 19.656 17.172 1 98.38 449 PRO B N 1
ATOM 7205 C CA . PRO B 1 449 ? -17.969 19.312 16.859 1 98.38 449 PRO B CA 1
ATOM 7206 C C . PRO B 1 449 ? -18.172 18.969 15.375 1 98.38 449 PRO B C 1
ATOM 7208 O O . PRO B 1 449 ? -17.234 19.031 14.594 1 98.38 449 PRO B O 1
ATOM 7211 N N . ASP B 1 450 ? -19.422 18.562 15.078 1 97.75 450 ASP B N 1
ATOM 7212 C CA . ASP B 1 450 ? -19.766 18.234 13.695 1 97.75 450 ASP B CA 1
ATOM 7213 C C . ASP B 1 450 ? -19.844 19.5 12.836 1 97.75 450 ASP B C 1
ATOM 7215 O O . ASP B 1 450 ? -20.75 20.312 13.016 1 97.75 450 ASP B O 1
ATOM 7219 N N . LEU B 1 451 ? -18.953 19.703 12.023 1 97 451 LEU B N 1
ATOM 7220 C CA . LEU B 1 451 ? -18.938 20.719 10.969 1 97 451 LEU B CA 1
ATOM 7221 C C . LEU B 1 451 ? -19.078 20.062 9.594 1 97 451 LEU B C 1
ATOM 7223 O O . LEU B 1 451 ? -18.266 19.219 9.219 1 97 451 LEU B O 1
ATOM 7227 N N . ILE B 1 452 ? -20.062 20.391 8.844 1 94.69 452 ILE B N 1
ATOM 7228 C CA . ILE B 1 452 ? -20.391 19.703 7.605 1 94.69 452 ILE B CA 1
ATOM 7229 C C . ILE B 1 452 ? -20.219 20.656 6.422 1 94.69 452 ILE B C 1
ATOM 7231 O O . ILE B 1 452 ? -20.547 21.844 6.512 1 94.69 452 ILE B O 1
ATOM 7235 N N . ASP B 1 453 ? -19.703 20.203 5.316 1 91.31 453 ASP B N 1
ATOM 7236 C CA . ASP B 1 453 ? -19.516 20.906 4.055 1 91.31 453 ASP B CA 1
ATOM 7237 C C . ASP B 1 453 ? -18.625 22.141 4.238 1 91.31 453 ASP B C 1
ATOM 7239 O O . ASP B 1 453 ? -18.922 23.203 3.691 1 91.31 453 ASP B O 1
ATOM 7243 N N . VAL B 1 454 ? -17.625 21.969 5.062 1 92.75 454 VAL B N 1
ATOM 7244 C CA . VAL B 1 454 ? -16.703 23.062 5.344 1 92.75 454 VAL B CA 1
ATOM 7245 C C . VAL B 1 454 ? -16.078 23.562 4.043 1 92.75 454 VAL B C 1
ATOM 7247 O O . VAL B 1 454 ? -15.93 22.797 3.088 1 92.75 454 VAL B O 1
ATOM 7250 N N . HIS B 1 455 ? -15.758 24.828 3.953 1 90.38 455 HIS B N 1
ATOM 7251 C CA . HIS B 1 455 ? -15.102 25.484 2.832 1 90.38 455 HIS B CA 1
ATOM 7252 C C . HIS B 1 455 ? -16.047 25.609 1.636 1 90.38 455 HIS B C 1
ATOM 7254 O O . HIS B 1 455 ? -15.586 25.781 0.503 1 90.38 455 HIS B O 1
ATOM 7260 N N . THR B 1 456 ? -17.406 25.391 1.854 1 90.06 456 THR B N 1
ATOM 7261 C CA . THR B 1 456 ? -18.406 25.609 0.814 1 90.06 456 THR B CA 1
ATOM 7262 C C . THR B 1 456 ? -19.5 26.547 1.306 1 90.06 456 THR B C 1
ATOM 7264 O O . THR B 1 456 ? -19.641 26.766 2.51 1 90.06 456 THR B O 1
ATOM 7267 N N . PRO B 1 457 ? -20.234 27.062 0.318 1 94 457 PRO B N 1
ATOM 7268 C CA . PRO B 1 457 ? -21.344 27.922 0.729 1 94 457 PRO B CA 1
ATOM 7269 C C . PRO B 1 457 ? -22.422 27.156 1.515 1 94 457 PRO B C 1
ATOM 7271 O O . PRO B 1 457 ? -23.328 27.781 2.078 1 94 457 PRO B O 1
ATOM 7274 N N . ASN B 1 458 ? -22.266 25.828 1.59 1 93.88 458 ASN B N 1
ATOM 7275 C CA . ASN B 1 458 ? -23.219 25.016 2.344 1 93.88 458 ASN B CA 1
ATOM 7276 C C . ASN B 1 458 ? -22.656 24.625 3.709 1 93.88 458 ASN B C 1
ATOM 7278 O O . ASN B 1 458 ? -23.188 23.734 4.375 1 93.88 458 ASN B O 1
ATOM 7282 N N . GLU B 1 459 ? -21.562 25.25 4.094 1 95.62 459 GLU B N 1
ATOM 7283 C CA . GLU B 1 459 ? -20.984 24.953 5.402 1 95.62 459 GLU B CA 1
ATOM 7284 C C . GLU B 1 459 ? -22 25.188 6.516 1 95.62 459 GLU B C 1
ATOM 7286 O O . GLU B 1 459 ? -22.688 26.203 6.531 1 95.62 459 GLU B O 1
ATOM 7291 N N . HIS B 1 460 ? -22.094 24.203 7.445 1 97.19 460 HIS B N 1
ATOM 7292 C CA . HIS B 1 460 ? -22.984 24.344 8.594 1 97.19 460 HIS B CA 1
ATOM 7293 C C . HIS B 1 460 ? -22.484 23.531 9.781 1 97.19 460 HIS B C 1
ATOM 7295 O O . HIS B 1 460 ? -21.641 22.641 9.625 1 97.19 460 HIS B O 1
ATOM 7301 N N . LEU B 1 461 ? -22.828 23.938 10.969 1 97.62 461 LEU B N 1
ATOM 7302 C CA . LEU B 1 461 ? -22.438 23.219 12.188 1 97.62 461 LEU B CA 1
ATOM 7303 C C . LEU B 1 461 ? -23.672 22.672 12.898 1 97.62 461 LEU B C 1
ATOM 7305 O O . LEU B 1 461 ? -24.75 23.281 12.859 1 97.62 461 LEU B O 1
ATOM 7309 N N . ARG B 1 462 ? -23.547 21.516 13.5 1 97.38 462 ARG B N 1
ATOM 7310 C CA . ARG B 1 462 ? -24.625 20.828 14.211 1 97.38 462 ARG B CA 1
ATOM 7311 C C . ARG B 1 462 ? -24.75 21.359 15.641 1 97.38 462 ARG B C 1
ATOM 7313 O O . ARG B 1 462 ? -23.844 21.172 16.453 1 97.38 462 ARG B O 1
ATOM 7320 N N . ILE B 1 463 ? -25.891 21.906 15.961 1 98.5 463 ILE B N 1
ATOM 7321 C CA . ILE B 1 463 ? -26.141 22.594 17.219 1 98.5 463 ILE B CA 1
ATOM 7322 C C . ILE B 1 463 ? -25.969 21.625 18.391 1 98.5 463 ILE B C 1
ATOM 7324 O O . ILE B 1 463 ? -25.25 21.906 19.344 1 98.5 463 ILE B O 1
ATOM 7328 N N . SER B 1 464 ? -26.547 20.5 18.25 1 98.38 464 SER B N 1
ATOM 7329 C CA . SER B 1 464 ? -26.5 19.516 19.328 1 98.38 464 SER B CA 1
ATOM 7330 C C . SER B 1 464 ? -25.078 19.016 19.547 1 98.38 464 SER B C 1
ATOM 7332 O O . SER B 1 464 ? -24.688 18.703 20.672 1 98.38 464 SER B O 1
ATOM 7334 N N . SER B 1 465 ? -24.359 18.906 18.469 1 98.38 465 SER B N 1
ATOM 7335 C CA . SER B 1 465 ? -22.953 18.5 18.562 1 98.38 465 SER B CA 1
ATOM 7336 C C . SER B 1 465 ? -22.125 19.531 19.297 1 98.38 465 SER B C 1
ATOM 7338 O O . SER B 1 465 ? -21.25 19.188 20.094 1 98.38 465 SER B O 1
ATOM 7340 N N . VAL B 1 466 ? -22.391 20.797 19.062 1 98.5 466 VAL B N 1
ATOM 7341 C CA . VAL B 1 466 ? -21.703 21.875 19.734 1 98.5 466 VAL B CA 1
ATOM 7342 C C . VAL B 1 466 ? -21.938 21.781 21.25 1 98.5 466 VAL B C 1
ATOM 7344 O O . VAL B 1 466 ? -21.031 21.984 22.047 1 98.5 466 VAL B O 1
ATOM 7347 N N . GLU B 1 467 ? -23.109 21.484 21.516 1 98.5 467 GLU B N 1
ATOM 7348 C CA . GLU B 1 467 ? -23.469 21.359 22.938 1 98.5 467 GLU B CA 1
ATOM 7349 C C . GLU B 1 467 ? -22.75 20.188 23.578 1 98.5 467 GLU B C 1
ATOM 7351 O O . GLU B 1 467 ? -22.234 20.312 24.688 1 98.5 467 GLU B O 1
ATOM 7356 N N . ARG B 1 468 ? -22.734 19.078 22.906 1 98.44 468 ARG B N 1
ATOM 7357 C CA . ARG B 1 468 ? -22.109 17.891 23.469 1 98.44 468 ARG B CA 1
ATOM 7358 C C . ARG B 1 468 ? -20.594 18.094 23.609 1 98.44 468 ARG B C 1
ATOM 7360 O O . ARG B 1 468 ? -20 17.672 24.609 1 98.44 468 ARG B O 1
ATOM 7367 N N . VAL B 1 469 ? -20 18.734 22.656 1 98.56 469 VAL B N 1
ATOM 7368 C CA . VAL B 1 469 ? -18.562 18.953 22.719 1 98.56 469 VAL B CA 1
ATOM 7369 C C . VAL B 1 469 ? -18.234 19.969 23.812 1 98.56 469 VAL B C 1
ATOM 7371 O O . VAL B 1 469 ? -17.219 19.859 24.484 1 98.56 469 VAL B O 1
ATOM 7374 N N . TRP B 1 470 ? -19.172 20.922 24 1 98.5 470 TRP B N 1
ATOM 7375 C CA . TRP B 1 470 ? -19.016 21.859 25.109 1 98.5 470 TRP B CA 1
ATOM 7376 C C . TRP B 1 470 ? -19.031 21.125 26.453 1 98.5 470 TRP B C 1
ATOM 7378 O O . TRP B 1 470 ? -18.156 21.359 27.297 1 98.5 470 TRP B O 1
ATOM 7388 N N . LYS B 1 471 ? -19.953 20.25 26.578 1 98.25 471 LYS B N 1
ATOM 7389 C CA . LYS B 1 471 ? -20.047 19.453 27.797 1 98.25 471 LYS B CA 1
ATOM 7390 C C . LYS B 1 471 ? -18.781 18.641 28.016 1 98.25 471 LYS B C 1
ATOM 7392 O O . LYS B 1 471 ? -18.266 18.562 29.141 1 98.25 471 LYS B O 1
ATOM 7397 N N . PHE B 1 472 ? -18.328 18.047 27.016 1 98.44 472 PHE B N 1
ATOM 7398 C CA . PHE B 1 472 ? -17.109 17.25 27.062 1 98.44 472 PHE B CA 1
ATOM 7399 C C . PHE B 1 472 ? -15.922 18.125 27.469 1 98.44 472 PHE B C 1
ATOM 7401 O O . PHE B 1 472 ? -15.148 17.75 28.359 1 98.44 472 PHE B O 1
ATOM 7408 N N . LEU B 1 473 ? -15.75 19.328 26.797 1 98.69 473 LEU B N 1
ATOM 7409 C CA . LEU B 1 473 ? -14.641 20.234 27.047 1 98.69 473 LEU B CA 1
ATOM 7410 C C . LEU B 1 473 ? -14.633 20.688 28.516 1 98.69 473 LEU B C 1
ATOM 7412 O O . LEU B 1 473 ? -13.586 20.672 29.172 1 98.69 473 LEU B O 1
ATOM 7416 N N . VAL B 1 474 ? -15.781 21.031 29.031 1 98.5 474 VAL B N 1
ATOM 7417 C CA . VAL B 1 474 ? -15.898 21.516 30.391 1 98.5 474 VAL B CA 1
ATOM 7418 C C . VAL B 1 474 ? -15.547 20.406 31.375 1 98.5 474 VAL B C 1
ATOM 7420 O O . VAL B 1 474 ? -14.797 20.625 32.344 1 98.5 474 VAL B O 1
ATOM 7423 N N . GLU B 1 475 ? -16.094 19.234 31.078 1 98.25 475 GLU B N 1
ATOM 7424 C CA . GLU B 1 475 ? -15.805 18.109 31.953 1 98.25 475 GLU B CA 1
ATOM 7425 C C . GLU B 1 475 ? -14.32 17.734 31.906 1 98.25 475 GLU B C 1
ATOM 7427 O O . GLU B 1 475 ? -13.719 17.406 32.938 1 98.25 475 GLU B O 1
ATOM 7432 N N . LEU B 1 476 ? -13.766 17.734 30.719 1 98.5 476 LEU B N 1
ATOM 7433 C CA . LEU B 1 476 ? -12.352 17.406 30.531 1 98.5 476 LEU B CA 1
ATOM 7434 C C . LEU B 1 476 ? -11.469 18.344 31.344 1 98.5 476 LEU B C 1
ATOM 7436 O O . LEU B 1 476 ? -10.539 17.906 32.031 1 98.5 476 LEU B O 1
ATOM 7440 N N . LEU B 1 477 ? -11.773 19.656 31.281 1 98.31 477 LEU B N 1
ATOM 7441 C CA . LEU B 1 477 ? -11 20.641 32.031 1 98.31 477 LEU B CA 1
ATOM 7442 C C . LEU B 1 477 ? -11.086 20.391 33.531 1 98.31 477 LEU B C 1
ATOM 7444 O O . LEU B 1 477 ? -10.094 20.531 34.25 1 98.31 477 LEU B O 1
ATOM 7448 N N . LYS B 1 478 ? -12.227 19.953 33.906 1 97.31 478 LYS B N 1
ATOM 7449 C CA . LYS B 1 478 ? -12.414 19.625 35.312 1 97.31 478 LYS B CA 1
ATOM 7450 C C . LYS B 1 478 ? -11.555 18.422 35.719 1 97.31 478 LYS B C 1
ATOM 7452 O O . LYS B 1 478 ? -11.078 18.359 36.875 1 97.31 478 LYS B O 1
ATOM 7457 N N . GLU B 1 479 ? -11.383 17.578 34.812 1 97.19 479 GLU B N 1
ATOM 7458 C CA . GLU B 1 479 ? -10.695 16.312 35.094 1 97.19 479 GLU B CA 1
ATOM 7459 C C . GLU B 1 479 ? -9.18 16.484 35.031 1 97.19 479 GLU B C 1
ATOM 7461 O O . GLU B 1 479 ? -8.43 15.641 35.5 1 97.19 479 GLU B O 1
ATOM 7466 N N . ILE B 1 480 ? -8.75 17.516 34.406 1 96.62 480 ILE B N 1
ATOM 7467 C CA . ILE B 1 480 ? -7.32 17.781 34.312 1 96.62 480 ILE B CA 1
ATOM 7468 C C . ILE B 1 480 ? -6.82 18.375 35.625 1 96.62 480 ILE B C 1
ATOM 7470 O O . ILE B 1 480 ? -7.012 19.562 35.906 1 96.62 480 ILE B O 1
ATOM 7474 N N . LYS B 1 481 ? -6.223 17.5 36.531 1 89.12 481 LYS B N 1
ATOM 7475 C CA . LYS B 1 481 ? -5.762 17.906 37.875 1 89.12 481 LYS B CA 1
ATOM 7476 C C . LYS B 1 481 ? -4.277 17.594 38.062 1 89.12 481 LYS B C 1
ATOM 7478 O O . LYS B 1 481 ? -3.752 16.656 37.438 1 89.12 481 LYS B O 1
#

Sequence (962 aa):
MGVLNNLEPKTVFHFFEELTNIPHGSGNEKAISDYLVNFAKERGLEVIQDKALNVIIRKPATAGYENAPTVIIQGHMDMVCEKTKSSNHDFMKDPLELRIDGDYVYATDTTLGSDDGIAVAYGLAILDSKEISHPAIELLATTEEETGMDGAAALDVSPLKGKILLNIDSEEEGIFLVSCAGGVNTFAKFKTNWEEAKGVSLKLEVTGLNGGHSGMEIDKQRGNANKLMGRLLYSLKKEVCFNLVSVNGGSKHNAIARDCQAIITLEEKDIDKVKEVCKLVQEDFRVEYRVEDPKVEILVEKAEKAEKQLTKEVTNNIVSFLLLVPYGVQTMSKDIKGLVQSSLNLGVVETSEEEIKCTLAVRSSLKSLKYEIVDRIEALSKALGGCIANENEYPEWQYETDSKIRDLCVETYESLFGKKPEISAIHAGLECGLLKEKMQDTDMISFGPDLIDVHTPNEHLRISSVERVWKFLVELLKEIKMGVLNNLEPKTVFHFFEELTNIPHGSGNEKAISDYLVNFAKERGLEVIQDKALNVIIRKPATAGYENAPTVIIQGHMDMVCEKTKSSNHDFMKDPLELRIDGDYVYATDTTLGSDDGIAVAYGLAILDSKEISHPAIELLATTEEETGMDGAAALDVSPLKGKILLNIDSEEEGIFLVSCAGGVNTFAKFKTNWEEAKGVSLKLEVTGLNGGHSGMEIDKQRGNANKLMGRLLYSLKKEVCFNLVSVNGGSKHNAIARDCQAIITLEEKDIDKVKEVCKLVQEDFRVEYRVEDPKVEILVEKAEKAEKQLTKEVTNNIVSFLLLVPYGVQTMSKDIKGLVQSSLNLGVVETSEEEIKCTLAVRSSLKSLKYEIVDRIEALSKALGGCIANENEYPEWQYETDSKIRDLCVETYESLFGKKPEISAIHAGLECGLLKEKMQDTDMISFGPDLIDVHTPNEHLRISSVERVWKFLVELLKEIK

Secondary structure (DSSP, 8-state):
--TTTTSSSHHHHHHHHHHHTS--BTT--HHHHHHHHHHHHHTT-EEEE-TT--EEEEEPPPTT-TTSPPEEEEEE--B---B-TT----TTTPPP-EEEETTEEEESSB---HHHHHHHHHHHHHHH-SS---S-EEEEEES-TTTT-HHHHH---TT---SEEEE---SSTTEEEEEE-EEEEEEEEEE--EEE--SEEEEEEEE-----BTTTSGGG-PPPHHHHHHHHHHHHHTT--EEEEEEEE-S-TTB----EEEEEEE-GGGHHHHHHHHHHHHHHHHHHTTTT-TT-EEEEEE-PPPSEEE-HHHHHHHHHHHHHS--EEEEE-SSSTT-EEEEEEEEEEEE-SSEEEEEEEEEESSHHHHHHHHHHHHHHHHHTT-EEEEEEEE--B---S--HHHHHHHHHHHHHHSSPPEEEEESS--HHHHHHHH-TT-EEEE----EESTTSTT-EEEHHHHHHHHHHHHHHHHH--/--TTTTSSSHHHHHHHHHHHTS--BTT--HHHHHHHHHHHHHTT-EEEE-TT--EEEEEPPPTT-TTSPPEEEEEE--B---B-TT----TTTPPP-EEEETTEEEESSB---HHHHHHHHHHHHHHH-SS---S-EEEEEES-TTTT-HHHHH---TT---SEEEE---SSTTEEEEEE-EEEEEEEEEE--EEE--SEEEEEEEE-----BTTTSGGG-PPPHHHHHHHHHHHHHTT--EEEEEEEE-S-TTB----EEEEEEE-GGGHHHHHHHHHHHHHHHHHHTTTT-TT-EEEEEE-PPPSEEE-HHHHHHHHHHHHHS--EEEEE-SSSTT-EEEEEEEEEEEE-SSEEEEEEEEEESSHHHHHHHHHHHHHHHHHTT-EEEEEEEE--B---S--HHHHHHHHHHHHHHSSPPEEEEESS--HHHHHHHH-TT-EEEE----EESTTSTT-EEEHHHHHHHHHHHHHHHHH--